Protein AF-A0A1Q3DVG3-F1 (afdb_monomer)

pLDDT: mean 71.45, std 22.82, range [20.72, 96.19]

Radius of gyration: 39.79 Å; Cα contacts (8 Å, |Δi|>4): 908; chains: 1; bounding box: 118×102×109 Å

Secondary structure (DSSP, 8-state):
--PPPPP--S--TT---PPP----------------------------------PPPPPHHHHHHHHHHHHHHHHHHHHIIIIIHHHHHHTT--HHHHHHHTTHHHHHHHHHHHHHHHHHHH--STTHHHHHHHHHHHHHHHHHHHHHTHHHHHHHHHHHTT-SSSTT-HHHHHHHHHHHHHHHHHHHHHHHHHHHHHHHHHHHHHHHHS-TTTHHHHHHHHHHHHHHHHHHHHHHHHS-GGGSTTTTTT-S-HHHHHHHHHHHHHHHHHHHHHHH-PPPPPP-----S-HHHHHHHHHHHHHHT--HHHHHHHHHHHHHHHHHHHHHHHHHHHHHHHHHHHHTSPPPHHHHHHHHHHHHHHHHHHHHHHHHHHHHHHTTTGGGSPPTT--SHHHHHHHHHHHHHHHHHHHHHTT---PPPP----HHHHHHHHHHHHHHHHHGGGT-S-HHHHHHHHHHHHHHHHHHHHHHHHHHHHHHHHHHHHHHHTTS--------------PPP-S-S------SS-TTS----S---------HHHHHHHHHHHHHHHHHHHHHHHHHHHHHHSTT---TT--TT-SSTT--HHHHHHHHHHHHHHHHHHHHHHSPPPHHHHHHHHHHHHHHHHHHHHHHHHHHHHHHHHHHHHT-S--------------------------------------------S--S-----TTGGGSPPHHHHHHHHHH-TT----HHHHHHHTB-TTSGGGGG--SHHHHHHHHHHHHHHHHHHHHT-TT--TT--HHHHHHHHT-HHHIIIIIITTTTHHHH-B---SS-GGGSTT--HHHHHHHTHHHHHHHHHHHHHHHHHHHHHHHHHHHHIIIIIHHHHHT--SSSSS-GGGHHHHHHHTT-

Mean predicted aligned error: 19.65 Å

Organism: Lentinula edodes (NCBI:txid5353)

Foldseek 3Di:
DDDDDDDDPDDDPLDDDDDDDPDDDDDDDDDDDDDDDDDDDDDDPDDPPPPPPDQDADDPVLLLLLQLLLLLLLLLVLLQLQVVQLLLLVLVHALLVSLVLLLLQLVLLLCLLLPLVVQLVQDQDQCSLVVLLVVLLVLLLVLLLCLLCLLVVLLVVLVVVVQDDDPPGPRSVVSSSVSSSVSNSVSSSSNSNSSSNNVSSSLVSLVQQHDPNCSSVSVVSNVVSSLNSLLVNLVLLLDPLCPDPVLVVVDDDSSSSSSVVSSVSSCVSSCSNSVPGGGDGDDDDDDDDDSPVCLVVLLVVCLVPPDPQLVLLLLLLLLLLLQVSLCSRCLLLLQQQLVCVVVVHRDDSSNSSSVSSLLSSLLSVLLVVLLVVLVCLQCVVVVLDDDPPCPDPVSVLVVLLVVLVVQCVVCVVVVHDRDDDDNCNALLNLLLVLLLQLLVLLVCLVPDSHSSVSSSSNSNSVSSSVPSSVVQLVLVLVVVVVVVVVVVCVVAPDDDPDDDDPDDPPDDDDDDDDDPDPDDDCVPPPPPPDDDDPDDSSPSVSSVVNSSVSNSVSSVVSSNVLSVLQCVQVVPDPDDPDDPSRSRYRGDSSSVSSNVSSVSSNVSSVSSVVNDRGPVRVSSVVSVVSSVVSSVVVVVCCVVCVVVVVVVVVPPPDDDDDDDDDDDDYDDDDDDDDDDDDDDDDDDDDDDDDDDDDDDDDPPDDPPDDCPVLLDQDVVQQVLLCVVPVVDRDDSLLSQQLQEDPQFPSCVNHHLQVLLVQLLVLLLVLQLVLQVPDPLDDPPDDSVVLSCLALPQLLQLVQQLVVSVSLVPGGHDWSDDPPAPPDDDPVRCVVRCRSNRSSSSSSSSLSSCCVPVHSVRSSLCCLARPQVRQLPDPDPRGRDPSSNVSSVVVNVD

InterPro domains:
  IPR000999 Ribonuclease III domain [PF14622] (733-869)
  IPR000999 Ribonuclease III domain [cd00593] (733-870)
  IPR036259 MFS transporter superfamily [G3DSA:1.20.1250.20] (59-487)
  IPR036259 MFS transporter superfamily [SSF103473] (45-166)
  IPR036259 MFS transporter superfamily [SSF103473] (180-615)
  IPR036389 Ribonuclease III, endonuclease domain superfamily [G3DSA:1.10.1520.10] (684-877)
  IPR036389 Ribonuclease III, endonuclease domain superfamily [SSF69065] (712-871)

Solvent-accessible surface area (backbone atoms only — not comparable to full-atom values): 51338 Å² total; per-residue (Å²): 144,79,84,85,85,77,81,92,83,67,88,68,92,81,78,78,83,82,77,89,76,86,80,75,88,77,81,92,79,85,87,84,88,88,84,90,83,93,81,88,88,77,95,71,88,72,78,80,75,70,78,81,76,75,73,74,83,78,52,73,67,54,40,48,43,64,21,38,30,43,18,22,57,28,22,49,48,31,49,45,41,40,46,39,50,58,49,46,42,73,68,70,46,51,74,40,56,51,31,56,58,59,46,32,50,44,54,18,52,68,45,25,39,59,48,51,50,56,55,42,68,69,51,67,53,59,52,35,54,58,48,50,34,51,52,19,48,53,43,31,46,52,20,46,49,45,50,52,39,21,60,62,52,18,43,52,53,39,58,73,69,63,53,58,93,47,96,87,31,67,72,21,55,54,49,24,46,54,42,17,49,51,51,32,52,53,21,50,40,46,28,33,32,17,49,36,30,27,55,44,33,51,54,50,44,50,63,71,72,41,46,84,91,46,39,66,60,46,52,50,40,34,53,52,23,35,55,50,12,37,38,54,27,20,46,58,54,35,46,69,55,70,78,38,80,80,49,49,76,72,52,85,55,71,68,34,50,49,46,54,51,40,44,55,48,27,53,53,26,40,46,48,26,64,73,74,55,86,60,77,68,60,83,88,74,94,76,90,73,60,64,68,61,50,51,52,50,53,46,54,50,47,64,74,66,46,56,71,62,60,48,40,52,31,51,22,37,24,28,36,29,36,21,47,51,52,45,54,49,39,47,20,51,43,32,26,24,44,50,7,63,75,68,74,41,73,62,60,65,70,60,28,40,22,53,15,16,45,19,52,23,45,12,41,52,37,16,50,54,36,50,56,49,50,62,52,54,51,53,64,63,57,88,61,52,85,61,97,78,60,88,45,73,67,58,46,53,51,49,51,52,51,50,53,52,52,49,42,54,53,21,56,76,67,77,42,79,78,73,78,88,81,78,75,50,40,69,65,47,48,45,29,48,30,28,45,49,43,19,52,57,32,53,42,61,82,73,61,77,61,53,48,63,57,46,20,59,45,11,44,31,50,25,42,66,75,40,43,60,57,53,52,48,54,47,49,49,47,53,52,51,51,52,51,49,48,59,59,50,60,76,38,87,70,78,84,79,83,78,89,69,83,84,74,74,92,68,84,89,69,101,80,77,84,90,78,83,90,78,88,84,70,92,86,67,85,78,84,84,74,80,99,64,90,78,69,82,76,54,68,67,59,56,53,50,50,44,51,47,27,48,37,57,30,39,62,57,37,30,54,50,44,23,52,43,31,50,65,56,44,64,76,64,82,45,95,91,58,61,97,79,55,86,33,39,88,51,52,24,63,59,53,43,36,30,53,11,16,53,34,14,40,54,15,27,59,45,43,69,71,36,70,76,45,68,67,56,48,50,40,52,49,53,52,47,56,52,48,53,53,49,51,52,52,51,50,52,48,68,66,44,50,62,56,50,53,54,54,66,70,62,76,80,82,81,85,91,82,83,89,83,83,88,80,88,87,84,87,88,79,91,84,89,85,89,85,87,87,84,87,86,88,81,88,83,91,83,85,84,87,85,82,88,87,81,95,83,81,91,79,91,73,86,83,76,72,68,74,70,60,69,59,70,56,64,67,43,18,51,54,50,24,68,75,36,76,94,46,86,55,52,44,68,57,26,45,20,30,39,18,35,73,70,21,86,54,24,85,81,46,36,16,63,68,30,16,59,48,9,46,53,54,55,50,51,53,51,49,52,54,52,72,71,38,92,71,65,52,98,86,60,58,63,67,61,52,50,54,49,36,64,26,44,50,51,38,5,57,48,44,15,52,74,70,46,40,79,82,71,43,43,64,58,69,84,59,75,74,91,63,64,87,82,56,53,76,68,51,39,60,71,46,41,50,27,44,56,24,13,44,32,49,22,4,48,44,16,46,35,32,74,74,63,31,63,69,54,30,52,53,44,38,50,72,70,46,47,68,46,42,64,71,44,96,49,104,63,30,57,60,74,78,56,47,68,64,52,59,69,61,58,78,110

Sequence (893 aa):
MLPPTADADQEDPTTQITWPNSRRRESDSSNVLHDEPQIPYEQDTTMTRKPKVLKKRLSTWDLITLSISMLGAQIVWTVELGYGTPFLLSLGISEQLTALVWLAGPISGLIAQPVIGAVSDSSTSKYRRRYWVILATVVLVVSTLVLAYCEALAAFFVDLFQVGAGDWDEKRTTRVANTAICLAIVAFYLLDFALNGLQASLRNLLLDVTPASQLNAGNAWHGRMTHAGNIIGFGFGFLPLAKLPFFRLLGGTQFRKFCILCIIILVITVWTTCALHEEQEREKKSSSQGKFREIWTNTKVAVLNLPKPIRRVCYVQFFAFMGWFPFLFYSTTYVGQVMALELGREPDPDLATRTGEFAMLLYSIVAVIAGTVLPHLANRDRRLMAHKDDVDEDAELTRIKNTVRQWKAEAARNGKPLRLPMMPFLLRNIWTGALLWFSVLTLSTFFVKTATVFIALVGVCWAVAMWAPFAIIMELLKELSENNQLSNDDRRPLHSRTHSTPGLRSVRSSERQPLLRRRSLEEFGNDANDESSPRTPVAGGTILGVHNLAIVMPQFVVAVVTSIIFRIADGNTVVEGGDESDAYFGKNGVAWVLRFGGVCTLVGAVIARMVPPTPTEKAMRRRLGDMRDLKEEMEYYVLQFLPALHQLQGSSRHLPAVYADAEEVDEDSGSRLGNRKPPLAFGRDRRKPDYKNFDEKHAQSQARVDYSTMRAPNPMFAEHLNHLFPELQFPLELARRILTHASHPAAIYGHNAGLSFMGRRVISAYLYLLLSSSPHLKPSDDLEAIVAQTLNTYVLGEHIGSKWGLGRVMRWTPTLKADKSKDASPTLLKGVGLYKVQGDAVAAVIGGIFEQFGASTAHRTFHTRVLPHILASKFHAGLPEAFHEDTIHHSLF

Nearest PDB structures (foldseek):
  4qiq-assembly1_A  TM=6.323E-01  e=1.169E-05  Escherichia coli K-12
  4ja3-assembly2_B  TM=6.276E-01  e=5.036E-04  Escherichia coli K-12
  4ja3-assembly1_A  TM=6.382E-01  e=7.557E-04  Escherichia coli K-12
  4ja4-assembly3_C  TM=6.212E-01  e=8.136E-04  Escherichia coli K-12
  7eeb-assembly1_L  TM=5.281E-01  e=5.260E-02  Mus musculus

Structure (mmCIF, N/CA/C/O backbone):
data_AF-A0A1Q3DVG3-F1
#
_entry.id   AF-A0A1Q3DVG3-F1
#
loop_
_atom_site.group_PDB
_atom_site.id
_atom_site.type_symbol
_atom_site.label_atom_id
_atom_site.label_alt_id
_atom_site.label_comp_id
_atom_site.label_asym_id
_atom_site.label_entity_id
_atom_site.label_seq_id
_atom_site.pdbx_PDB_ins_code
_atom_site.Cartn_x
_atom_site.Cartn_y
_atom_site.Cartn_z
_atom_site.occupancy
_atom_site.B_iso_or_equiv
_atom_site.auth_seq_id
_atom_site.auth_comp_id
_atom_site.auth_asym_id
_atom_site.auth_atom_id
_atom_site.pdbx_PDB_model_num
ATOM 1 N N . MET A 1 1 ? -9.844 44.751 0.514 1.00 28.48 1 MET A N 1
ATOM 2 C CA . MET A 1 1 ? -10.170 44.786 1.954 1.00 28.48 1 MET A CA 1
ATOM 3 C C . MET A 1 1 ? -10.980 43.540 2.260 1.00 28.48 1 MET A C 1
ATOM 5 O O . MET A 1 1 ? -12.125 43.458 1.843 1.00 28.48 1 MET A O 1
ATOM 9 N N . LEU A 1 2 ? -10.331 42.534 2.841 1.00 20.72 2 LEU A N 1
ATOM 10 C CA . LEU A 1 2 ? -10.900 41.224 3.171 1.00 20.72 2 LEU A CA 1
ATOM 11 C C . LEU A 1 2 ? -10.879 41.085 4.703 1.00 20.72 2 LEU A C 1
ATOM 13 O O . LEU A 1 2 ? -9.860 41.446 5.297 1.00 20.72 2 LEU A O 1
ATOM 17 N N . PRO A 1 3 ? -11.967 40.627 5.343 1.00 23.23 3 PRO A N 1
ATOM 18 C CA . PRO A 1 3 ? -12.016 40.446 6.789 1.00 23.23 3 PRO A CA 1
ATOM 19 C C . PRO A 1 3 ? -11.223 39.197 7.230 1.00 23.23 3 PRO A C 1
ATOM 21 O O . PRO A 1 3 ? -10.975 38.306 6.411 1.00 23.23 3 PRO A O 1
ATOM 24 N N . PRO A 1 4 ? -10.800 39.134 8.507 1.00 24.86 4 PRO A N 1
ATOM 25 C CA . PRO A 1 4 ? -9.908 38.101 9.023 1.00 24.86 4 PRO A CA 1
ATOM 26 C C . PRO A 1 4 ? -10.614 36.746 9.162 1.00 24.86 4 PRO A C 1
ATOM 28 O O . PRO A 1 4 ? -11.768 36.656 9.578 1.00 24.86 4 PRO A O 1
ATOM 31 N N . THR A 1 5 ? -9.891 35.690 8.799 1.00 24.34 5 THR A N 1
ATOM 32 C CA . THR A 1 5 ? -10.304 34.286 8.868 1.00 24.34 5 THR A CA 1
ATOM 33 C C . THR A 1 5 ? -10.421 33.811 10.312 1.00 24.34 5 THR A C 1
ATOM 35 O O . THR A 1 5 ? -9.452 33.891 11.066 1.00 24.34 5 THR A O 1
ATOM 38 N N . ALA A 1 6 ? -11.607 33.306 10.644 1.00 23.91 6 ALA A N 1
ATOM 39 C CA . ALA A 1 6 ? -11.957 32.682 11.908 1.00 23.91 6 ALA A CA 1
ATOM 40 C C . ALA A 1 6 ? -11.212 31.359 12.149 1.00 23.91 6 ALA A C 1
ATOM 42 O O . ALA A 1 6 ? -10.809 30.658 11.217 1.00 23.91 6 ALA A O 1
ATOM 43 N N . ASP A 1 7 ? -11.065 31.072 13.436 1.00 23.45 7 ASP A N 1
ATOM 44 C CA . ASP A 1 7 ? -10.372 29.958 14.061 1.00 23.45 7 ASP A CA 1
ATOM 45 C C . ASP A 1 7 ? -10.737 28.572 13.510 1.00 23.45 7 ASP A C 1
ATOM 47 O O . ASP A 1 7 ? -11.890 28.245 13.221 1.00 23.45 7 ASP A O 1
ATOM 51 N N . ALA A 1 8 ? -9.714 27.724 13.404 1.00 25.47 8 ALA A N 1
ATOM 52 C CA . ALA A 1 8 ? -9.814 26.328 13.006 1.00 25.47 8 ALA A CA 1
ATOM 53 C C . ALA A 1 8 ? -10.308 25.447 14.170 1.00 25.47 8 ALA A C 1
ATOM 55 O O . ALA A 1 8 ? -9.549 24.645 14.706 1.00 25.47 8 ALA A O 1
ATOM 56 N N . ASP A 1 9 ? -11.589 25.577 14.516 1.00 25.12 9 ASP A N 1
ATOM 57 C CA . ASP A 1 9 ? -12.333 24.653 15.387 1.00 25.12 9 ASP A CA 1
ATOM 58 C C . ASP A 1 9 ? -13.414 23.897 14.591 1.00 25.12 9 ASP A C 1
ATOM 60 O O . ASP A 1 9 ? -14.581 23.820 14.975 1.00 25.12 9 ASP A O 1
ATOM 64 N N . GLN A 1 10 ? -13.030 23.304 13.455 1.00 24.19 10 GLN A N 1
ATOM 65 C CA . GLN A 1 10 ? -13.915 22.414 12.702 1.00 24.19 10 GLN A CA 1
ATOM 66 C C . GLN A 1 10 ? -13.289 21.027 12.553 1.00 24.19 10 GLN A C 1
ATOM 68 O O . GLN A 1 10 ? -12.181 20.867 12.045 1.00 24.19 10 GLN A O 1
ATOM 73 N N . GLU A 1 11 ? -14.009 20.033 13.076 1.00 27.66 11 GLU A N 1
ATOM 74 C CA . GLU A 1 11 ? -13.646 18.619 13.130 1.00 27.66 11 GLU A CA 1
ATOM 75 C C . GLU A 1 11 ? -13.174 18.092 11.763 1.00 27.66 11 GLU A C 1
ATOM 77 O O . GLU A 1 11 ? -13.950 17.954 10.818 1.00 27.66 11 GLU A O 1
ATOM 82 N N . ASP A 1 12 ? -11.880 17.779 11.672 1.00 24.47 12 ASP A N 1
ATOM 83 C CA . ASP A 1 12 ? -11.228 17.219 10.487 1.00 24.47 12 ASP A CA 1
ATOM 84 C C . ASP A 1 12 ? -11.600 15.719 10.332 1.00 24.47 12 ASP A C 1
ATOM 86 O O . ASP A 1 12 ? -11.272 14.904 11.209 1.00 24.47 12 ASP A O 1
ATOM 90 N N . PRO A 1 13 ? -12.278 15.302 9.240 1.00 24.11 13 PRO A N 1
ATOM 91 C CA . PRO A 1 13 ? -12.842 13.956 9.079 1.00 24.11 13 PRO A CA 1
ATOM 92 C C . PRO A 1 13 ? -11.807 12.844 8.814 1.00 24.11 13 PRO A C 1
ATOM 94 O O . PRO A 1 13 ? -12.183 11.697 8.571 1.00 24.11 13 PRO A O 1
ATOM 97 N N . THR A 1 14 ? -10.505 13.133 8.880 1.00 27.03 14 THR A N 1
ATOM 98 C CA . THR A 1 14 ? -9.429 12.164 8.591 1.00 27.03 14 THR A CA 1
ATOM 99 C C . THR A 1 14 ? -8.838 11.469 9.827 1.00 27.03 14 THR A C 1
ATOM 101 O O . THR A 1 14 ? -7.933 10.640 9.712 1.00 27.03 14 THR A O 1
ATOM 104 N N . THR A 1 15 ? -9.372 11.728 11.023 1.00 30.41 15 THR A N 1
ATOM 105 C CA . THR A 1 15 ? -8.902 11.118 12.277 1.00 30.41 15 THR A CA 1
ATOM 106 C C . THR A 1 15 ? -9.643 9.820 12.618 1.00 30.41 15 THR A C 1
ATOM 108 O O . THR A 1 15 ? -10.460 9.758 13.533 1.00 30.41 15 THR A O 1
ATOM 111 N N . GLN A 1 16 ? -9.332 8.726 11.919 1.00 30.94 16 GLN A N 1
ATOM 112 C CA . GLN A 1 16 ? -9.677 7.386 12.405 1.00 30.94 16 GLN A CA 1
ATOM 113 C C . GLN A 1 16 ? -8.446 6.720 13.027 1.00 30.94 16 GLN A C 1
ATOM 115 O O . GLN A 1 16 ? -7.391 6.637 12.409 1.00 30.94 16 GLN A O 1
ATOM 120 N N . ILE A 1 17 ? -8.626 6.231 14.260 1.00 29.61 17 ILE A N 1
ATOM 121 C CA . ILE A 1 17 ? -7.642 5.676 15.210 1.00 29.61 17 ILE A CA 1
ATOM 122 C C . ILE A 1 17 ? -7.047 6.736 16.158 1.00 29.61 17 ILE A C 1
ATOM 124 O O . ILE A 1 17 ? -5.923 7.217 16.013 1.00 29.61 17 ILE A O 1
ATOM 128 N N . THR A 1 18 ? -7.816 7.056 17.200 1.00 25.17 18 THR A N 1
ATOM 129 C CA . THR A 1 18 ? -7.330 7.713 18.419 1.00 25.17 18 THR A CA 1
ATOM 130 C C . THR A 1 18 ? -6.625 6.692 19.318 1.00 25.17 18 THR A C 1
ATOM 132 O O . THR A 1 18 ? -7.252 5.720 19.741 1.00 25.17 18 THR A O 1
ATOM 135 N N . TRP A 1 19 ? -5.355 6.922 19.664 1.00 26.77 19 TRP A N 1
ATOM 136 C CA . TRP A 1 19 ? -4.755 6.332 20.870 1.00 26.77 19 TRP A CA 1
ATOM 137 C C . TRP A 1 19 ? -5.321 7.035 22.124 1.00 26.77 19 TRP A C 1
ATOM 139 O O . TRP A 1 19 ? -5.684 8.213 22.033 1.00 26.77 19 TRP A O 1
ATOM 149 N N . PRO A 1 20 ? -5.430 6.367 23.290 1.00 26.05 20 PRO A N 1
ATOM 150 C CA . PRO A 1 20 ? -6.057 6.961 24.463 1.00 26.05 20 PRO A CA 1
ATOM 151 C C . PRO A 1 20 ? -5.133 8.007 25.098 1.00 26.05 20 PRO A C 1
ATOM 153 O O . PRO A 1 20 ? -4.065 7.678 25.610 1.00 26.05 20 PRO A O 1
ATOM 156 N N . ASN A 1 21 ? -5.570 9.268 25.118 1.00 24.92 21 ASN A N 1
ATOM 157 C CA . ASN A 1 21 ? -5.055 10.264 26.053 1.00 24.92 21 ASN A CA 1
ATOM 158 C C . ASN A 1 21 ? -5.852 10.155 27.356 1.00 24.92 21 ASN A C 1
ATOM 160 O O . ASN A 1 21 ? -7.037 10.487 27.390 1.00 24.92 21 ASN A O 1
ATOM 164 N N . SER A 1 22 ? -5.190 9.749 28.439 1.00 26.92 22 SER A N 1
ATOM 165 C CA . SER A 1 22 ? -5.664 9.996 29.801 1.00 26.92 22 SER A CA 1
ATOM 166 C C . SER A 1 22 ? -5.652 11.508 30.051 1.00 26.92 22 SER A C 1
ATOM 168 O O . SER A 1 22 ? -4.643 12.066 30.480 1.00 26.92 22 SER A O 1
ATOM 170 N N . ARG A 1 23 ? -6.760 12.196 29.758 1.00 24.58 23 ARG A N 1
ATOM 171 C CA . ARG A 1 23 ? -6.996 13.565 30.232 1.00 24.58 23 ARG A CA 1
ATOM 172 C C . ARG A 1 23 ? -7.298 13.504 31.729 1.00 24.58 23 ARG A C 1
ATOM 174 O O . ARG A 1 23 ? -8.433 13.267 32.127 1.00 24.58 23 ARG A O 1
ATOM 181 N N . ARG A 1 24 ? -6.280 13.737 32.556 1.00 24.59 24 ARG A N 1
ATOM 182 C CA . ARG A 1 24 ? -6.482 14.217 33.925 1.00 24.59 24 ARG A CA 1
ATOM 183 C C . ARG A 1 24 ? -6.808 15.709 33.803 1.00 24.59 24 ARG A C 1
ATOM 185 O O . ARG A 1 24 ? -5.999 16.461 33.269 1.00 24.59 24 ARG A O 1
ATOM 192 N N . ARG A 1 25 ? -8.020 16.112 34.188 1.00 23.80 25 ARG A N 1
ATOM 193 C CA . ARG A 1 25 ? -8.370 17.523 34.404 1.00 23.80 25 ARG A CA 1
ATOM 194 C C . ARG A 1 25 ? -7.591 17.979 35.639 1.00 23.80 25 ARG A C 1
ATOM 196 O O . ARG A 1 25 ? -7.906 17.520 36.730 1.00 23.80 25 ARG A O 1
ATOM 203 N N . GLU A 1 26 ? -6.596 18.835 35.466 1.00 25.23 26 GLU A N 1
ATOM 204 C CA . GLU A 1 26 ? -6.088 19.685 36.544 1.00 25.23 26 GLU A CA 1
ATOM 205 C C . GLU A 1 26 ? -6.497 21.114 36.188 1.00 25.23 26 GLU A C 1
ATOM 207 O O . GLU A 1 26 ? -6.203 21.616 35.106 1.00 25.23 26 GLU A O 1
ATOM 212 N N . SER A 1 27 ? -7.329 21.680 37.057 1.00 26.17 27 SER A N 1
ATOM 213 C CA . SER A 1 27 ? -7.792 23.059 37.038 1.00 26.17 27 SER A CA 1
ATOM 214 C C . SER A 1 27 ? -6.667 23.970 37.519 1.00 26.17 27 SER A C 1
ATOM 216 O O . SER A 1 27 ? -6.153 23.766 38.617 1.00 26.17 27 SER A O 1
ATOM 218 N N . ASP A 1 28 ? -6.328 24.973 36.714 1.00 24.02 28 ASP A N 1
ATOM 219 C CA . ASP A 1 28 ? -5.486 26.095 37.118 1.00 24.02 28 ASP A CA 1
ATOM 220 C C . ASP A 1 28 ? -6.132 26.856 38.284 1.00 24.02 28 ASP A C 1
ATOM 222 O O . ASP A 1 28 ? -7.240 27.382 38.163 1.00 24.02 28 ASP A O 1
ATOM 226 N N . SER A 1 29 ? -5.410 26.963 39.397 1.00 26.78 29 SER A N 1
ATOM 227 C CA . SER A 1 29 ? -5.613 28.016 40.390 1.00 26.78 29 SER A CA 1
ATOM 228 C C . SER A 1 29 ? -4.250 28.551 40.819 1.00 26.78 29 SER A C 1
ATOM 230 O O . SER A 1 29 ? -3.443 27.847 41.425 1.00 26.78 29 SER A O 1
ATOM 232 N N . SER A 1 30 ? -4.006 29.797 40.439 1.00 25.34 30 SER A N 1
ATOM 233 C CA . SER A 1 30 ? -2.803 30.596 40.641 1.00 25.34 30 SER A CA 1
ATOM 234 C C . SER A 1 30 ? -2.585 31.061 42.090 1.00 25.34 30 SER A C 1
ATOM 236 O O . SER A 1 30 ? -3.537 31.477 42.740 1.00 25.34 30 SER A O 1
ATOM 238 N N . ASN A 1 31 ? -1.303 31.095 42.486 1.00 25.80 31 ASN A N 1
ATOM 239 C CA . ASN A 1 31 ? -0.607 32.022 43.401 1.00 25.80 31 ASN A CA 1
ATOM 240 C C . ASN A 1 31 ? -1.223 32.395 44.763 1.00 25.80 31 ASN A C 1
ATOM 242 O O . ASN A 1 31 ? -2.126 33.218 44.783 1.00 25.80 31 ASN A O 1
ATOM 246 N N . VAL A 1 32 ? -0.553 32.011 45.868 1.00 28.45 32 VAL A N 1
ATOM 247 C CA . VAL A 1 32 ? -0.270 32.882 47.040 1.00 28.45 32 VAL A CA 1
ATOM 248 C C . VAL A 1 32 ? 1.040 32.420 47.728 1.00 28.45 32 VAL A C 1
ATOM 250 O O . VAL A 1 32 ? 1.229 31.227 47.949 1.00 28.45 32 VAL A O 1
ATOM 253 N N . LEU A 1 33 ? 1.943 33.369 48.021 1.00 27.34 33 LEU A N 1
ATOM 254 C CA . LEU A 1 33 ? 3.190 33.229 48.801 1.00 27.34 33 LEU A CA 1
ATOM 255 C C . LEU A 1 33 ? 2.921 33.053 50.309 1.00 27.34 33 LEU A C 1
ATOM 257 O O . LEU A 1 33 ? 1.963 33.642 50.785 1.00 27.34 33 LEU A O 1
ATOM 261 N N . HIS A 1 34 ? 3.815 32.386 51.057 1.00 29.19 34 HIS A N 1
ATOM 262 C CA . HIS A 1 34 ? 4.310 32.846 52.373 1.00 29.19 34 HIS A CA 1
ATOM 263 C C . HIS A 1 34 ? 5.552 32.054 52.848 1.00 29.19 34 HIS A C 1
ATOM 265 O O . HIS A 1 34 ? 5.747 30.898 52.476 1.00 29.19 34 HIS A O 1
ATOM 271 N N . ASP A 1 35 ? 6.377 32.759 53.626 1.00 25.70 35 ASP A N 1
ATOM 272 C CA . ASP A 1 35 ? 7.745 32.499 54.100 1.00 25.70 35 ASP A CA 1
ATOM 273 C C . ASP A 1 35 ? 7.890 31.561 55.328 1.00 25.70 35 ASP A C 1
ATOM 275 O O . ASP A 1 35 ? 6.958 31.409 56.114 1.00 25.70 35 ASP A O 1
ATOM 279 N N . GLU A 1 36 ? 9.145 31.094 55.507 1.00 23.42 36 GLU A N 1
ATOM 280 C CA . GLU A 1 36 ? 9.853 30.557 56.706 1.00 23.42 36 GLU A CA 1
ATOM 281 C C . GLU A 1 36 ? 9.638 29.096 57.193 1.00 23.42 36 GLU A C 1
ATOM 283 O O . GLU A 1 36 ? 8.568 28.521 57.011 1.00 23.42 36 GLU A O 1
ATOM 288 N N . PRO A 1 37 ? 10.596 28.492 57.951 1.00 29.19 37 PRO A N 1
ATOM 289 C CA . PRO A 1 37 ? 12.062 28.512 57.838 1.00 29.19 37 PRO A CA 1
ATOM 290 C C . PRO A 1 37 ? 12.681 27.088 57.755 1.00 29.19 37 PRO A C 1
ATOM 292 O O . PRO A 1 37 ? 12.048 26.067 58.019 1.00 29.19 37 PRO A O 1
ATOM 295 N N . GLN A 1 38 ? 13.960 27.028 57.371 1.00 23.88 38 GLN A N 1
ATOM 296 C CA . GLN A 1 38 ? 14.733 25.808 57.102 1.00 23.88 38 GLN A CA 1
ATOM 297 C C . GLN A 1 38 ? 15.041 24.961 58.352 1.00 23.88 38 GLN A C 1
ATOM 299 O O . GLN A 1 38 ? 15.548 25.472 59.348 1.00 23.88 38 GLN A O 1
ATOM 304 N N . ILE A 1 39 ? 14.873 23.638 58.231 1.00 28.44 39 ILE A N 1
ATOM 305 C CA . ILE A 1 39 ? 15.507 22.617 59.083 1.00 28.44 39 ILE A CA 1
ATOM 306 C C . ILE A 1 39 ? 16.363 21.729 58.158 1.00 28.44 39 ILE A C 1
ATOM 308 O O . ILE A 1 39 ? 15.849 21.281 57.129 1.00 28.44 39 ILE A O 1
ATOM 312 N N . PRO A 1 40 ? 17.660 21.504 58.444 1.00 28.03 40 PRO A N 1
ATOM 313 C CA . PRO A 1 40 ? 18.550 20.778 57.546 1.00 28.03 40 PRO A CA 1
ATOM 314 C C . PRO A 1 40 ? 18.507 19.260 57.778 1.00 28.03 40 PRO A C 1
ATOM 316 O O . PRO A 1 40 ? 18.148 18.803 58.860 1.00 28.03 40 PRO A O 1
ATOM 319 N N . TYR A 1 41 ? 19.027 18.541 56.773 1.00 24.78 41 TYR A N 1
ATOM 320 C CA . TYR A 1 41 ? 19.401 17.117 56.724 1.00 24.78 41 TYR A CA 1
ATOM 321 C C . TYR A 1 41 ? 18.340 16.164 56.144 1.00 24.78 41 TYR A C 1
ATOM 323 O O . TYR A 1 41 ? 17.343 15.862 56.781 1.00 24.78 41 TYR A O 1
ATOM 331 N N . GLU A 1 42 ? 18.537 15.680 54.911 1.00 27.12 42 GLU A N 1
ATOM 332 C CA . GLU A 1 42 ? 19.340 14.484 54.600 1.00 27.12 42 GLU A CA 1
ATOM 333 C C . GLU A 1 42 ? 19.487 14.349 53.066 1.00 27.12 42 GLU A C 1
ATOM 335 O O . GLU A 1 42 ? 18.531 14.534 52.309 1.00 27.12 42 GLU A O 1
ATOM 340 N N . GLN A 1 43 ? 20.712 14.124 52.581 1.00 29.75 43 GLN A N 1
ATOM 341 C CA . GLN A 1 43 ? 21.029 14.004 51.154 1.00 29.75 43 GLN A CA 1
ATOM 342 C C . GLN A 1 43 ? 20.570 12.648 50.611 1.00 29.75 43 GLN A C 1
ATOM 344 O O . GLN A 1 43 ? 21.356 11.706 50.550 1.00 29.75 43 GLN A O 1
ATOM 349 N N . ASP A 1 44 ? 19.328 12.578 50.140 1.00 28.06 44 ASP A N 1
ATOM 350 C CA . ASP A 1 44 ? 18.910 11.520 49.225 1.00 28.06 44 ASP A CA 1
ATOM 351 C C . ASP A 1 44 ? 19.092 11.993 47.780 1.00 28.06 44 ASP A C 1
ATOM 353 O O . ASP A 1 44 ? 18.608 13.045 47.353 1.00 28.06 44 ASP A O 1
ATOM 357 N N . THR A 1 45 ? 19.863 11.222 47.019 1.00 29.20 45 THR A N 1
ATOM 358 C CA . THR A 1 45 ? 20.270 11.509 45.642 1.00 29.20 45 THR A CA 1
ATOM 359 C C . THR A 1 45 ? 19.057 11.427 44.714 1.00 29.20 45 THR A C 1
ATOM 361 O O . THR A 1 45 ? 18.788 10.417 44.066 1.00 29.20 45 THR A O 1
ATOM 364 N N . THR A 1 46 ? 18.292 12.514 44.617 1.00 30.08 46 THR A N 1
ATOM 365 C CA . THR A 1 46 ? 17.214 12.621 43.637 1.00 30.08 46 THR A CA 1
ATOM 366 C C . THR A 1 46 ? 17.814 12.705 42.239 1.00 30.08 46 THR A C 1
ATOM 368 O O . THR A 1 46 ? 18.381 13.729 41.852 1.00 30.08 46 THR A O 1
ATOM 371 N N . MET A 1 47 ? 17.659 11.627 41.462 1.00 30.75 47 MET A N 1
ATOM 372 C CA . MET A 1 47 ? 17.736 11.663 40.003 1.00 30.75 47 MET A CA 1
ATOM 373 C C . MET A 1 47 ? 16.946 12.878 39.509 1.00 30.75 47 MET A C 1
ATOM 375 O O . MET A 1 47 ? 15.715 12.904 39.586 1.00 30.75 47 MET A O 1
ATOM 379 N N . THR A 1 48 ? 17.647 13.884 38.991 1.00 29.56 48 THR A N 1
ATOM 380 C CA . THR A 1 48 ? 17.055 15.037 38.319 1.00 29.56 48 THR A CA 1
ATOM 381 C C . THR A 1 48 ? 16.346 14.546 37.063 1.00 29.56 48 THR A C 1
ATOM 383 O O . THR A 1 48 ? 16.906 14.445 35.971 1.00 29.56 48 THR A O 1
ATOM 386 N N . ARG A 1 49 ? 15.069 14.188 37.209 1.00 32.75 49 ARG A N 1
ATOM 387 C CA . ARG A 1 49 ? 14.190 13.899 36.083 1.00 32.75 49 ARG A CA 1
ATOM 388 C C . ARG A 1 49 ? 13.953 15.226 35.368 1.00 32.75 49 ARG A C 1
ATOM 390 O O . ARG A 1 49 ? 13.044 15.966 35.729 1.00 32.75 49 ARG A O 1
ATOM 397 N N . LYS A 1 50 ? 14.804 15.535 34.380 1.00 29.56 50 LYS A N 1
ATOM 398 C CA . LYS A 1 50 ? 14.621 16.685 33.485 1.00 29.56 50 LYS A CA 1
ATOM 399 C C . LYS A 1 50 ? 13.150 16.723 33.040 1.00 29.56 50 LYS A C 1
ATOM 401 O O . LYS A 1 50 ? 12.627 15.673 32.639 1.00 29.56 50 LYS A O 1
ATOM 406 N N . PRO A 1 51 ? 12.468 17.877 33.112 1.00 29.92 51 PRO A N 1
ATOM 407 C CA . PRO A 1 51 ? 11.101 17.982 32.629 1.00 29.92 51 PRO A CA 1
ATOM 408 C C . PRO A 1 51 ? 11.077 17.556 31.156 1.00 29.92 51 PRO A C 1
ATOM 410 O O . PRO A 1 51 ? 11.874 18.031 30.346 1.00 29.92 51 PRO A O 1
ATOM 413 N N . LYS A 1 52 ? 10.197 16.609 30.803 1.00 34.59 52 LYS A N 1
ATOM 414 C CA . LYS A 1 52 ? 9.958 16.251 29.400 1.00 34.59 52 LYS A CA 1
ATOM 415 C C . LYS A 1 52 ? 9.393 17.490 28.711 1.00 34.59 52 LYS A C 1
ATOM 417 O O . LYS A 1 52 ? 8.213 17.783 28.870 1.00 34.59 52 LYS A O 1
ATOM 422 N N . VAL A 1 53 ? 10.229 18.201 27.960 1.00 42.69 53 VAL A N 1
ATOM 423 C CA . VAL A 1 53 ? 9.801 19.286 27.074 1.00 42.69 53 VAL A CA 1
ATOM 424 C C . VAL A 1 53 ? 8.707 18.725 26.161 1.00 42.69 53 VAL A C 1
ATOM 426 O O . VAL A 1 53 ? 8.960 17.795 25.389 1.00 42.69 53 VAL A O 1
ATOM 429 N N . LEU A 1 54 ? 7.471 19.225 26.275 1.00 46.91 54 LEU A N 1
ATOM 430 C CA . LEU A 1 54 ? 6.426 18.903 25.306 1.00 46.91 54 LEU A CA 1
ATOM 431 C C . LEU A 1 54 ? 6.904 19.415 23.942 1.00 46.91 54 LEU A C 1
ATOM 433 O O . LEU A 1 54 ? 7.067 20.619 23.756 1.00 46.91 54 LEU A O 1
ATOM 437 N N . LYS A 1 55 ? 7.149 18.507 22.987 1.00 58.28 55 LYS A N 1
ATOM 438 C CA . LYS A 1 55 ? 7.460 18.892 21.604 1.00 58.28 55 LYS A CA 1
ATOM 439 C C . LYS A 1 55 ? 6.331 19.791 21.081 1.00 58.28 55 LYS A C 1
ATOM 441 O O . LYS A 1 55 ? 5.162 19.402 21.139 1.00 58.28 55 LYS A O 1
ATOM 446 N N . LYS A 1 56 ? 6.690 20.983 20.590 1.00 69.06 56 LYS A N 1
ATOM 447 C CA . LYS A 1 56 ? 5.768 21.946 19.970 1.00 69.06 56 LYS A CA 1
ATOM 448 C C . LYS A 1 56 ? 4.979 21.248 18.854 1.00 69.06 56 LYS A C 1
ATOM 450 O O . LYS A 1 56 ? 5.548 20.462 18.098 1.00 69.06 56 LYS A O 1
ATOM 455 N N . ARG A 1 57 ? 3.670 21.506 18.768 1.00 78.19 57 ARG A N 1
ATOM 456 C CA . ARG A 1 57 ? 2.844 21.029 17.647 1.00 78.19 57 ARG A CA 1
ATOM 457 C C . ARG A 1 57 ? 3.363 21.634 16.343 1.00 78.19 57 ARG A C 1
ATOM 459 O O . ARG A 1 57 ? 3.626 22.833 16.294 1.00 78.19 57 ARG A O 1
ATOM 466 N N . LEU A 1 58 ? 3.491 20.800 15.318 1.00 80.31 58 LEU A N 1
ATOM 467 C CA . LEU A 1 58 ? 3.894 21.209 13.978 1.00 80.31 58 LEU A CA 1
ATOM 468 C C . LEU A 1 58 ? 2.705 21.837 13.246 1.00 80.31 58 LEU A C 1
ATOM 470 O O . LEU A 1 58 ? 1.567 21.374 13.398 1.00 80.31 58 LEU A O 1
ATOM 474 N N . SER A 1 59 ? 2.980 22.882 12.466 1.00 87.06 59 SER A N 1
ATOM 475 C CA . SER A 1 59 ? 2.022 23.490 11.541 1.00 87.06 59 SER A CA 1
ATOM 476 C C . SER A 1 59 ? 1.785 22.583 10.329 1.00 87.06 59 SER A C 1
ATOM 478 O O . SER A 1 59 ? 2.616 21.742 9.987 1.00 87.06 59 SER A O 1
ATOM 480 N N . THR A 1 60 ? 0.671 22.772 9.622 1.00 86.25 60 THR A N 1
ATOM 481 C CA . THR A 1 60 ? 0.407 22.088 8.346 1.00 86.25 60 THR A CA 1
ATOM 482 C C . THR A 1 60 ? 1.517 22.355 7.327 1.00 86.25 60 THR A C 1
ATOM 484 O O . THR A 1 60 ? 1.931 21.438 6.623 1.00 86.25 60 THR A O 1
ATOM 487 N N . TRP A 1 61 ? 2.056 23.578 7.298 1.00 86.94 61 TRP A N 1
ATOM 488 C CA . TRP A 1 61 ? 3.209 23.923 6.461 1.00 86.94 61 TRP A CA 1
ATOM 489 C C . TRP A 1 61 ? 4.462 23.128 6.831 1.00 86.94 61 TRP A C 1
ATOM 491 O O . TRP A 1 61 ? 5.163 22.655 5.936 1.00 86.94 61 TRP A O 1
ATOM 501 N N . ASP A 1 62 ? 4.702 22.903 8.125 1.00 85.62 62 ASP A N 1
ATOM 502 C CA . ASP A 1 62 ? 5.825 22.090 8.600 1.00 85.62 62 ASP A CA 1
ATOM 503 C C . ASP A 1 62 ? 5.650 20.623 8.189 1.00 85.62 62 ASP A C 1
ATOM 505 O O . ASP A 1 62 ? 6.618 19.972 7.811 1.00 85.62 62 ASP A O 1
ATOM 509 N N . LEU A 1 63 ? 4.420 20.095 8.220 1.00 86.31 63 LEU A N 1
ATOM 510 C CA . LEU A 1 63 ? 4.124 18.725 7.784 1.00 86.31 63 LEU A CA 1
ATOM 511 C C . LEU A 1 63 ? 4.272 18.551 6.266 1.00 86.31 63 LEU A C 1
ATOM 513 O O . LEU A 1 63 ? 4.774 17.519 5.817 1.00 86.31 63 LEU A O 1
ATOM 517 N N . ILE A 1 64 ? 3.870 19.554 5.479 1.00 89.38 64 ILE A N 1
ATOM 518 C CA . ILE A 1 64 ? 4.040 19.562 4.019 1.00 89.38 64 ILE A CA 1
ATOM 519 C C . ILE A 1 64 ? 5.527 19.578 3.666 1.00 89.38 64 ILE A C 1
ATOM 521 O O . ILE A 1 64 ? 5.989 18.720 2.919 1.00 89.38 64 ILE A O 1
ATOM 525 N N . THR A 1 65 ? 6.286 20.514 4.233 1.00 89.75 65 THR A N 1
ATOM 526 C CA . THR A 1 65 ? 7.726 20.667 3.964 1.00 89.75 65 THR A CA 1
ATOM 527 C C . THR A 1 65 ? 8.549 19.481 4.479 1.00 89.75 65 THR A C 1
ATOM 529 O O . THR A 1 65 ? 9.550 19.117 3.862 1.00 89.75 65 THR A O 1
ATOM 532 N N . LEU A 1 66 ? 8.093 18.802 5.537 1.00 87.62 66 LEU A N 1
ATOM 533 C CA . LEU A 1 66 ? 8.685 17.549 6.019 1.00 87.62 66 LEU A CA 1
ATOM 534 C C . LEU A 1 66 ? 8.406 16.369 5.075 1.00 87.62 66 LEU A C 1
ATOM 536 O O . LEU A 1 66 ? 9.229 15.468 4.948 1.00 87.62 66 LEU A O 1
ATOM 540 N N . SER A 1 67 ? 7.252 16.381 4.402 1.00 90.69 67 SER A N 1
ATOM 541 C CA . SER A 1 67 ? 6.792 15.280 3.547 1.00 90.69 67 SER A CA 1
ATOM 542 C C . SER A 1 67 ? 7.157 15.451 2.068 1.00 90.69 67 SER A C 1
ATOM 544 O O . SER A 1 67 ? 7.075 14.484 1.312 1.00 90.69 67 SER A O 1
ATOM 546 N N . ILE A 1 68 ? 7.550 16.653 1.631 1.00 94.19 68 ILE A N 1
ATOM 547 C CA . ILE A 1 68 ? 7.760 16.982 0.211 1.00 94.19 68 ILE A CA 1
ATOM 548 C C . ILE A 1 68 ? 8.879 16.155 -0.441 1.00 94.19 68 ILE A C 1
ATOM 550 O O . ILE A 1 68 ? 8.793 15.826 -1.618 1.00 94.19 68 ILE A O 1
ATOM 554 N N . SER A 1 69 ? 9.885 15.721 0.322 1.00 93.25 69 SER A N 1
ATOM 555 C CA . SER A 1 69 ? 10.919 14.796 -0.172 1.00 93.25 69 SER A CA 1
ATOM 556 C C . SER A 1 69 ? 10.359 13.453 -0.650 1.00 93.25 69 SER A C 1
ATOM 558 O O . SER A 1 69 ? 10.919 12.835 -1.553 1.00 93.25 69 SER A O 1
ATOM 560 N N . MET A 1 70 ? 9.238 12.995 -0.077 1.00 93.75 70 MET A N 1
ATOM 561 C CA . MET A 1 70 ? 8.577 11.760 -0.510 1.00 93.75 70 MET A CA 1
ATOM 562 C C . MET A 1 70 ? 8.000 11.897 -1.925 1.00 93.75 70 MET A C 1
ATOM 564 O O . MET A 1 70 ? 7.996 10.928 -2.679 1.00 93.75 70 MET A O 1
ATOM 568 N N . LEU A 1 71 ? 7.562 13.104 -2.306 1.00 94.94 71 LEU A N 1
ATOM 569 C CA . LEU A 1 71 ? 7.121 13.408 -3.668 1.00 94.94 71 LEU A CA 1
ATOM 570 C C . LEU A 1 71 ? 8.290 13.275 -4.651 1.00 94.94 71 LEU A C 1
ATOM 572 O O . LEU A 1 71 ? 8.139 12.615 -5.676 1.00 94.94 71 LEU A O 1
ATOM 576 N N . GLY A 1 72 ? 9.461 13.832 -4.320 1.00 94.50 72 GLY A N 1
ATOM 577 C CA . GLY A 1 72 ? 10.669 13.706 -5.143 1.00 94.50 72 GLY A CA 1
ATOM 578 C C . GLY A 1 72 ? 11.116 12.254 -5.318 1.00 94.50 72 GLY A C 1
ATOM 579 O O . GLY A 1 72 ? 11.349 11.812 -6.441 1.00 94.50 72 GLY A O 1
ATOM 580 N N . ALA A 1 73 ? 11.154 11.483 -4.225 1.00 94.50 73 ALA A N 1
ATOM 581 C CA . ALA A 1 73 ? 11.473 10.056 -4.272 1.00 94.50 73 ALA A CA 1
ATOM 582 C C . ALA A 1 73 ? 10.485 9.269 -5.151 1.00 94.50 73 ALA A C 1
ATOM 584 O O . ALA A 1 73 ? 10.888 8.372 -5.888 1.00 94.50 73 ALA A O 1
ATOM 585 N N . GLN A 1 74 ? 9.195 9.616 -5.101 1.00 94.44 74 GLN A N 1
ATOM 586 C CA . GLN A 1 74 ? 8.189 8.937 -5.907 1.00 94.44 74 GLN A CA 1
ATOM 587 C C . GLN A 1 74 ? 8.284 9.286 -7.398 1.00 94.44 74 GLN A C 1
ATOM 589 O O . GLN A 1 74 ? 8.060 8.418 -8.233 1.00 94.44 74 GLN A O 1
ATOM 594 N N . ILE A 1 75 ? 8.660 10.518 -7.748 1.00 94.19 75 ILE A N 1
ATOM 595 C CA . ILE A 1 75 ? 8.903 10.900 -9.147 1.00 94.19 75 ILE A CA 1
ATOM 596 C C . ILE A 1 75 ? 10.031 10.056 -9.749 1.00 94.19 75 ILE A C 1
ATOM 598 O O . ILE A 1 75 ? 9.901 9.586 -10.874 1.00 94.19 75 ILE A O 1
ATOM 602 N N . VAL A 1 76 ? 11.111 9.802 -9.009 1.00 94.44 76 VAL A N 1
ATOM 603 C CA . VAL A 1 76 ? 12.180 8.914 -9.496 1.00 94.44 76 VAL A CA 1
ATOM 604 C C . VAL A 1 76 ? 11.669 7.478 -9.667 1.00 94.44 76 VAL A C 1
ATOM 606 O O . VAL A 1 76 ? 11.929 6.870 -10.698 1.00 94.44 76 VAL A O 1
ATOM 609 N N . TRP A 1 77 ? 10.837 6.978 -8.747 1.00 92.69 77 TRP A N 1
ATOM 610 C CA . TRP A 1 77 ? 10.137 5.696 -8.922 1.00 92.69 77 TRP A CA 1
ATOM 611 C C . TRP A 1 77 ? 9.289 5.638 -10.204 1.00 92.69 77 TRP A C 1
ATOM 613 O O . TRP A 1 77 ? 9.196 4.581 -10.818 1.00 92.69 77 TRP A O 1
ATOM 623 N N . THR A 1 78 ? 8.671 6.742 -10.642 1.00 92.88 78 THR A N 1
ATOM 624 C CA . THR A 1 78 ? 7.914 6.740 -11.911 1.00 92.88 78 THR A CA 1
ATOM 625 C C . THR A 1 78 ? 8.804 6.587 -13.140 1.00 92.88 78 THR A C 1
ATOM 627 O O . THR A 1 78 ? 8.383 5.939 -14.091 1.00 92.88 78 THR A O 1
ATOM 630 N N . VAL A 1 79 ? 10.040 7.109 -13.110 1.00 91.62 79 VAL A N 1
ATOM 631 C CA . VAL A 1 79 ? 11.033 6.862 -14.173 1.00 91.62 79 VAL A CA 1
ATOM 632 C C . VAL A 1 79 ? 11.279 5.367 -14.301 1.00 91.62 79 VAL A C 1
ATOM 634 O O . VAL A 1 79 ? 11.329 4.829 -15.401 1.00 91.62 79 VAL A O 1
ATOM 637 N N . GLU A 1 80 ? 11.381 4.689 -13.168 1.00 91.06 80 GLU A N 1
ATOM 638 C CA . GLU A 1 80 ? 11.659 3.268 -13.106 1.00 91.06 80 GLU A CA 1
ATOM 639 C C . GLU A 1 80 ? 10.463 2.422 -13.572 1.00 91.06 80 GLU A C 1
ATOM 641 O O . GLU A 1 80 ? 10.579 1.658 -14.526 1.00 91.06 80 GLU A O 1
ATOM 646 N N . LEU A 1 81 ? 9.282 2.623 -12.978 1.00 90.56 81 LEU A N 1
ATOM 647 C CA . LEU A 1 81 ? 8.052 1.894 -13.333 1.00 90.56 81 LEU A CA 1
ATOM 648 C C . LEU A 1 81 ? 7.597 2.142 -14.775 1.00 90.56 81 LEU A C 1
ATOM 650 O O . LEU A 1 81 ? 6.890 1.330 -15.366 1.00 90.56 81 LEU A O 1
ATOM 654 N N . GLY A 1 82 ? 7.948 3.306 -15.304 1.00 89.25 82 GLY A N 1
ATOM 655 C CA . GLY A 1 82 ? 7.470 3.800 -16.573 1.00 89.25 82 GLY A CA 1
ATOM 656 C C . GLY A 1 82 ? 8.430 3.554 -17.737 1.00 89.25 82 GLY A C 1
ATOM 657 O O . GLY A 1 82 ? 8.094 2.847 -18.693 1.00 89.25 82 GLY A O 1
ATOM 658 N N . TYR A 1 83 ? 9.656 4.070 -17.609 1.00 89.56 83 TYR A N 1
ATOM 659 C CA . TYR A 1 83 ? 10.719 3.978 -18.615 1.00 89.56 83 TYR A CA 1
ATOM 660 C C . TYR A 1 83 ? 11.709 2.841 -18.373 1.00 89.56 83 TYR A C 1
ATOM 662 O O . TYR A 1 83 ? 12.438 2.505 -19.300 1.00 89.56 83 TYR A O 1
ATOM 670 N N . GLY A 1 84 ? 11.761 2.237 -17.182 1.00 89.94 84 GLY A N 1
ATOM 671 C CA . GLY A 1 84 ? 12.790 1.252 -16.835 1.00 89.94 84 GLY A CA 1
ATOM 672 C C . GLY A 1 84 ? 12.844 0.071 -17.805 1.00 89.94 84 GLY A C 1
ATOM 673 O O . GLY A 1 84 ? 13.878 -0.170 -18.426 1.00 89.94 84 GLY A O 1
ATOM 674 N N . THR A 1 85 ? 11.723 -0.630 -17.999 1.00 89.88 85 THR A N 1
ATOM 675 C CA . THR A 1 85 ? 11.681 -1.787 -18.909 1.00 89.88 85 THR A CA 1
ATOM 676 C C . THR A 1 85 ? 11.882 -1.369 -20.371 1.00 89.88 85 THR A C 1
ATOM 678 O O . THR A 1 85 ? 12.776 -1.933 -21.001 1.00 89.88 85 THR A O 1
ATOM 681 N N . PRO A 1 86 ? 11.147 -0.378 -20.925 1.00 88.38 86 PRO A N 1
ATOM 682 C CA . PRO A 1 86 ? 11.379 0.093 -22.294 1.00 88.38 86 PRO A CA 1
ATOM 683 C C . PRO A 1 86 ? 12.829 0.504 -22.573 1.00 88.38 86 PRO A C 1
ATOM 685 O O . PRO A 1 86 ? 13.365 0.195 -23.635 1.00 88.38 86 PRO A O 1
ATOM 688 N N . PHE A 1 87 ? 13.490 1.145 -21.608 1.00 88.44 87 PHE A N 1
ATOM 689 C CA . PHE A 1 87 ? 14.886 1.552 -21.722 1.00 88.44 87 PHE A CA 1
ATOM 690 C C . PHE A 1 87 ? 15.841 0.353 -21.767 1.00 88.44 87 PHE A C 1
ATOM 692 O O . PHE A 1 87 ? 16.695 0.288 -22.649 1.00 88.44 87 PHE A O 1
ATOM 699 N N . LEU A 1 88 ? 15.681 -0.626 -20.869 1.00 88.19 88 LEU A N 1
ATOM 700 C CA . LEU A 1 88 ? 16.511 -1.836 -20.872 1.00 88.19 88 LEU A CA 1
ATOM 701 C C . LEU A 1 88 ? 16.347 -2.630 -22.179 1.00 88.19 88 LEU A C 1
ATOM 703 O O . LEU A 1 88 ? 17.342 -3.094 -22.735 1.00 88.19 88 LEU A O 1
ATOM 707 N N . LEU A 1 89 ? 15.122 -2.714 -22.711 1.00 85.19 89 LEU A N 1
ATOM 708 C CA . LEU A 1 89 ? 14.865 -3.325 -24.019 1.00 85.19 89 LEU A CA 1
ATOM 709 C C . LEU A 1 89 ? 15.515 -2.529 -25.161 1.00 85.19 89 LEU A C 1
ATOM 711 O O . LEU A 1 89 ? 16.118 -3.129 -26.045 1.00 85.19 89 LEU A O 1
ATOM 715 N N . SER A 1 90 ? 15.475 -1.191 -25.112 1.00 83.88 90 SER A N 1
ATOM 716 C CA . SER A 1 90 ? 16.120 -0.333 -26.121 1.00 83.88 90 SER A CA 1
ATOM 717 C C . SER A 1 90 ? 17.649 -0.452 -26.146 1.00 83.88 90 SER A C 1
ATOM 719 O O . SER A 1 90 ? 18.255 -0.265 -27.195 1.00 83.88 90 SER A O 1
ATOM 721 N N . LEU A 1 91 ? 18.269 -0.827 -25.019 1.00 83.12 91 LEU A N 1
ATOM 722 C CA . LEU A 1 91 ? 19.704 -1.123 -24.933 1.00 83.12 91 LEU A CA 1
ATOM 723 C C . LEU A 1 91 ? 20.076 -2.501 -25.514 1.00 83.12 91 LEU A C 1
ATOM 725 O O . LEU A 1 91 ? 21.256 -2.846 -25.547 1.00 83.12 91 LEU A O 1
ATOM 729 N N . GLY A 1 92 ? 19.095 -3.302 -25.943 1.00 78.00 92 GLY A N 1
ATOM 730 C CA . GLY A 1 92 ? 19.299 -4.645 -26.492 1.00 78.00 92 GLY A CA 1
ATOM 731 C C . GLY A 1 92 ? 19.292 -5.766 -25.447 1.00 78.00 92 GLY A C 1
ATOM 732 O O . GLY A 1 92 ? 19.694 -6.890 -25.746 1.00 78.00 92 GLY A O 1
ATOM 733 N N . ILE A 1 93 ? 18.846 -5.497 -24.214 1.00 82.44 93 ILE A N 1
ATOM 734 C CA . ILE A 1 93 ? 18.705 -6.533 -23.182 1.00 82.44 93 ILE A CA 1
ATOM 735 C C . ILE A 1 93 ? 17.441 -7.349 -23.472 1.00 82.44 93 ILE A C 1
ATOM 737 O O . ILE A 1 93 ? 16.363 -6.794 -23.669 1.00 82.44 93 ILE A O 1
ATOM 741 N N . SER A 1 94 ? 17.546 -8.680 -23.462 1.00 80.69 94 SER A N 1
ATOM 742 C CA . SER A 1 94 ? 16.380 -9.550 -23.645 1.00 80.69 94 SER A CA 1
ATOM 743 C C . SER A 1 94 ? 15.388 -9.431 -22.478 1.00 80.69 94 SER A C 1
ATOM 745 O O . SER A 1 94 ? 15.783 -9.233 -21.328 1.00 80.69 94 SER A O 1
ATOM 747 N N . GLU A 1 95 ? 14.089 -9.632 -22.735 1.00 77.31 95 GLU A N 1
ATOM 748 C CA . GLU A 1 95 ? 13.032 -9.572 -21.701 1.00 77.31 95 GLU A CA 1
ATOM 749 C C . GLU A 1 95 ? 13.321 -10.490 -20.494 1.00 77.31 95 GLU A C 1
ATOM 751 O O . GLU A 1 95 ? 13.031 -10.154 -19.341 1.00 77.31 95 GLU A O 1
ATOM 756 N N . GLN A 1 96 ? 13.983 -11.621 -20.753 1.00 79.88 96 GLN A N 1
ATOM 757 C CA . GLN A 1 96 ? 14.406 -12.607 -19.756 1.00 79.88 96 GLN A CA 1
ATOM 758 C C . GLN A 1 96 ? 15.457 -12.054 -18.786 1.00 79.88 96 GLN A C 1
ATOM 760 O O . GLN A 1 96 ? 15.370 -12.312 -17.584 1.00 79.88 96 GLN A O 1
ATOM 765 N N . LEU A 1 97 ? 16.447 -11.317 -19.302 1.00 81.69 97 LEU A N 1
ATOM 766 C CA . LEU A 1 97 ? 17.492 -10.677 -18.502 1.00 81.69 97 LEU A CA 1
ATOM 767 C C . LEU A 1 97 ? 16.940 -9.450 -17.780 1.00 81.69 97 LEU A C 1
ATOM 769 O O . LEU A 1 97 ? 17.257 -9.245 -16.611 1.00 81.69 97 LEU A O 1
ATOM 773 N N . THR A 1 98 ? 16.046 -8.697 -18.420 1.00 85.75 98 THR A N 1
ATOM 774 C CA . THR A 1 98 ? 15.344 -7.572 -17.794 1.00 85.75 98 THR A CA 1
ATOM 775 C C . THR A 1 98 ? 14.585 -8.019 -16.539 1.00 85.75 98 THR A C 1
ATOM 777 O O . THR A 1 98 ? 14.684 -7.366 -15.504 1.00 85.75 98 THR A O 1
ATOM 780 N N . ALA A 1 99 ? 13.932 -9.190 -16.558 1.00 84.06 99 ALA A N 1
ATOM 781 C CA . ALA A 1 99 ? 13.303 -9.775 -15.364 1.00 84.06 99 ALA A CA 1
ATOM 782 C C . ALA A 1 99 ? 14.276 -10.045 -14.203 1.00 84.06 99 ALA A C 1
ATOM 784 O O . ALA A 1 99 ? 13.888 -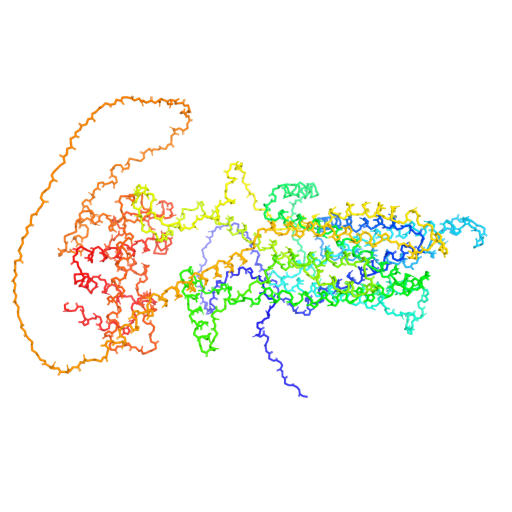9.940 -13.039 1.00 84.06 99 ALA A O 1
ATOM 785 N N . LEU A 1 100 ? 15.533 -10.383 -14.504 1.00 82.38 100 LEU A N 1
ATOM 786 C CA . LEU A 1 100 ? 16.572 -10.588 -13.493 1.00 82.38 100 LEU A CA 1
ATOM 787 C C . LEU A 1 100 ? 17.122 -9.264 -12.963 1.00 82.38 100 LEU A C 1
ATOM 789 O O . LEU A 1 100 ? 17.394 -9.171 -11.769 1.00 82.38 100 LEU A O 1
ATOM 793 N N . VAL A 1 101 ? 17.242 -8.239 -13.812 1.00 87.06 101 VAL A N 1
ATOM 794 C CA . VAL A 1 101 ? 17.626 -6.884 -13.379 1.00 87.06 101 VAL A CA 1
ATOM 795 C C . VAL A 1 101 ? 16.610 -6.345 -12.371 1.00 87.06 101 VAL A C 1
ATOM 797 O O . VAL A 1 101 ? 17.000 -5.828 -11.328 1.00 87.06 101 VAL A O 1
ATOM 800 N N . TRP A 1 102 ? 15.318 -6.596 -12.600 1.00 88.06 102 TRP A N 1
ATOM 801 C CA . TRP A 1 102 ? 14.235 -6.235 -11.680 1.00 88.06 102 TRP A CA 1
ATOM 802 C C . TRP A 1 102 ? 14.266 -6.946 -10.320 1.00 88.06 102 TRP A C 1
ATOM 804 O O . TRP A 1 102 ? 13.497 -6.595 -9.425 1.00 88.06 102 TRP A O 1
ATOM 814 N N . LEU A 1 103 ? 15.165 -7.915 -10.112 1.00 85.19 103 LEU A N 1
ATOM 815 C CA . LEU A 1 103 ? 15.421 -8.489 -8.790 1.00 85.19 103 LEU A CA 1
ATOM 816 C C . LEU A 1 103 ? 16.107 -7.485 -7.843 1.00 85.19 103 LEU A C 1
ATOM 818 O O . LEU A 1 103 ? 16.069 -7.666 -6.622 1.00 85.19 103 LEU A O 1
ATOM 822 N N . ALA A 1 104 ? 16.702 -6.420 -8.389 1.00 86.44 104 ALA A N 1
ATOM 823 C CA . ALA A 1 104 ? 17.320 -5.333 -7.639 1.00 86.44 104 ALA A CA 1
ATOM 824 C C . ALA A 1 104 ? 16.357 -4.659 -6.649 1.00 86.44 104 ALA A C 1
ATOM 826 O O . ALA A 1 104 ? 16.709 -4.519 -5.475 1.00 86.44 104 ALA A O 1
ATOM 827 N N . GLY A 1 105 ? 15.130 -4.330 -7.061 1.00 85.12 105 GLY A N 1
ATOM 828 C CA . GLY A 1 105 ? 14.094 -3.752 -6.195 1.00 85.12 105 GLY A CA 1
ATOM 829 C C . GLY A 1 105 ? 13.768 -4.600 -4.951 1.00 85.12 105 GLY A C 1
ATOM 830 O O . GLY A 1 105 ? 13.909 -4.119 -3.823 1.00 85.12 105 GLY A O 1
ATOM 831 N N . PRO A 1 106 ? 13.391 -5.885 -5.088 1.00 85.81 106 PRO A N 1
ATOM 832 C CA . PRO A 1 106 ? 13.154 -6.771 -3.948 1.00 85.81 106 PRO A CA 1
ATOM 833 C C . PRO A 1 106 ? 14.383 -6.947 -3.040 1.00 85.81 106 PRO A C 1
ATOM 835 O O . PRO A 1 106 ? 14.268 -6.901 -1.811 1.00 85.81 106 PRO A O 1
ATOM 838 N N . ILE A 1 107 ? 15.572 -7.138 -3.627 1.00 87.31 107 ILE A N 1
ATOM 839 C CA . ILE A 1 107 ? 16.828 -7.301 -2.874 1.00 87.31 107 ILE A CA 1
ATOM 840 C C . ILE A 1 107 ? 17.126 -6.038 -2.063 1.00 87.31 107 ILE A C 1
ATOM 842 O O . ILE A 1 107 ? 17.416 -6.112 -0.864 1.00 87.31 107 ILE A O 1
ATOM 846 N N . SER A 1 108 ? 17.028 -4.876 -2.701 1.00 87.44 108 SER A N 1
ATOM 847 C CA . SER A 1 108 ? 17.267 -3.595 -2.056 1.00 87.44 108 SER A CA 1
ATOM 848 C C . SER A 1 108 ? 16.222 -3.293 -0.985 1.00 87.44 108 SER A C 1
ATOM 850 O O . SER A 1 108 ? 16.594 -2.865 0.104 1.00 87.44 108 SER A O 1
ATOM 852 N N . GLY A 1 109 ? 14.942 -3.600 -1.199 1.00 80.88 109 GLY A N 1
ATOM 853 C CA . GLY A 1 109 ? 13.896 -3.459 -0.184 1.00 80.88 109 GLY A CA 1
ATOM 854 C C . GLY A 1 109 ? 14.143 -4.311 1.070 1.00 80.88 109 GLY A C 1
ATOM 855 O O . GLY A 1 109 ? 13.944 -3.834 2.192 1.00 80.88 109 GLY A O 1
ATOM 856 N N . LEU A 1 110 ? 14.633 -5.546 0.901 1.00 79.31 110 LEU A N 1
ATOM 857 C CA . LEU A 1 110 ? 14.946 -6.458 2.008 1.00 79.31 110 LEU A CA 1
ATOM 858 C C . LEU A 1 110 ? 16.174 -6.012 2.816 1.00 79.31 110 LEU A C 1
ATOM 860 O O . LEU A 1 110 ? 16.206 -6.188 4.034 1.00 79.31 110 LEU A O 1
ATOM 864 N N . ILE A 1 111 ? 17.184 -5.451 2.146 1.00 80.38 111 ILE A N 1
ATOM 865 C CA . ILE A 1 111 ? 18.480 -5.119 2.750 1.00 80.38 111 ILE A CA 1
ATOM 866 C C . ILE A 1 111 ? 18.533 -3.656 3.203 1.00 80.38 111 ILE A C 1
ATOM 868 O O . ILE A 1 111 ? 18.904 -3.377 4.343 1.00 80.38 111 ILE A O 1
ATOM 872 N N . ALA A 1 112 ? 18.156 -2.708 2.346 1.00 78.38 112 ALA A N 1
ATOM 873 C CA . ALA A 1 112 ? 18.329 -1.281 2.599 1.00 78.38 112 ALA A CA 1
ATOM 874 C C . ALA A 1 112 ? 17.516 -0.812 3.812 1.00 78.38 112 ALA A C 1
ATOM 876 O O . ALA A 1 112 ? 18.053 -0.091 4.653 1.00 78.38 112 ALA A O 1
ATOM 877 N N . GLN A 1 113 ? 16.259 -1.256 3.965 1.00 72.38 113 GLN A N 1
ATOM 878 C CA . GLN A 1 113 ? 15.405 -0.785 5.065 1.00 72.38 113 GLN A CA 1
ATOM 879 C C . GLN A 1 113 ? 15.946 -1.200 6.453 1.00 72.38 113 GLN A C 1
ATOM 881 O O . GLN A 1 113 ? 16.113 -0.315 7.300 1.00 72.38 113 GLN A O 1
ATOM 886 N N . PRO A 1 114 ? 16.289 -2.483 6.722 1.00 69.88 114 PRO A N 1
ATOM 887 C CA . PRO A 1 114 ? 16.848 -2.876 8.017 1.00 69.88 114 PRO A CA 1
ATOM 888 C C . PRO A 1 114 ? 18.268 -2.351 8.239 1.00 69.88 114 PRO A C 1
ATOM 890 O O . PRO A 1 114 ? 18.595 -1.955 9.359 1.00 69.88 114 PRO A O 1
ATOM 893 N N . VAL A 1 115 ? 19.106 -2.322 7.192 1.00 73.25 115 VAL A N 1
ATOM 894 C CA . VAL A 1 115 ? 20.498 -1.861 7.304 1.00 73.25 115 VAL A CA 1
ATOM 895 C C . VAL A 1 115 ? 20.549 -0.384 7.650 1.00 73.25 115 VAL A C 1
ATOM 897 O O . VAL A 1 115 ? 21.149 -0.006 8.657 1.00 73.25 115 VAL A O 1
ATOM 900 N N . ILE A 1 116 ? 19.889 0.453 6.851 1.00 74.88 116 ILE A N 1
ATOM 901 C CA . ILE A 1 116 ? 19.924 1.902 7.042 1.00 74.88 116 ILE A CA 1
ATOM 902 C C . ILE A 1 116 ? 19.242 2.262 8.357 1.00 74.88 116 ILE A C 1
ATOM 904 O O . ILE A 1 116 ? 19.770 3.088 9.094 1.00 74.88 116 ILE A O 1
ATOM 908 N N . GLY A 1 117 ? 18.150 1.583 8.726 1.00 68.94 117 GLY A N 1
ATOM 909 C CA . GLY A 1 117 ? 17.536 1.728 10.047 1.00 68.94 117 GLY A CA 1
ATOM 910 C C . GLY A 1 117 ? 18.522 1.447 11.187 1.00 68.94 117 GLY A C 1
ATOM 911 O O . GLY A 1 117 ? 18.748 2.312 12.035 1.00 68.94 117 GLY A O 1
ATOM 912 N N . ALA A 1 118 ? 19.168 0.276 11.182 1.00 67.62 118 ALA A N 1
ATOM 913 C CA . ALA A 1 118 ? 20.067 -0.156 12.253 1.00 67.62 118 ALA A CA 1
ATOM 914 C C . ALA A 1 118 ? 21.338 0.703 12.372 1.00 67.62 118 ALA A C 1
ATOM 916 O O . ALA A 1 118 ? 21.748 1.030 13.496 1.00 67.62 118 ALA A O 1
ATOM 917 N N . VAL A 1 119 ? 21.946 1.063 11.233 1.00 72.00 119 VAL A N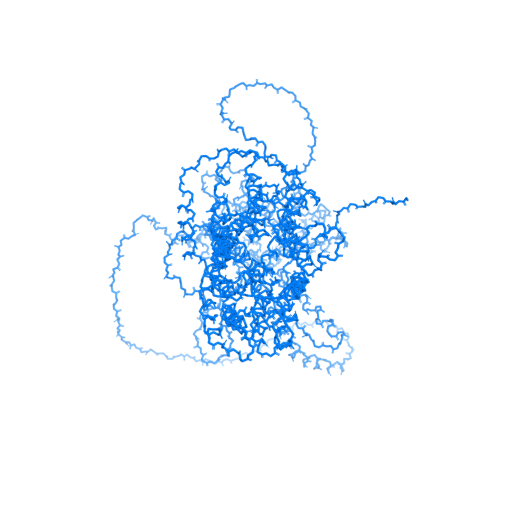 1
ATOM 918 C CA . VAL A 1 119 ? 23.176 1.871 11.169 1.00 72.00 119 VAL A CA 1
ATOM 919 C C . VAL A 1 119 ? 22.879 3.331 11.504 1.00 72.00 119 VAL A C 1
ATOM 921 O O . VAL A 1 119 ? 23.590 3.947 12.305 1.00 72.00 119 VAL A O 1
ATOM 924 N N . SER A 1 120 ? 21.788 3.878 10.970 1.00 72.81 120 SER A N 1
ATOM 925 C CA . SER A 1 120 ? 21.328 5.215 11.331 1.00 72.81 120 SER A CA 1
ATOM 926 C C . SER A 1 120 ? 20.983 5.297 12.819 1.00 72.81 120 SER A C 1
ATOM 928 O O . SER A 1 120 ? 21.278 6.301 13.453 1.00 72.81 120 SER A O 1
ATOM 930 N N . ASP A 1 121 ? 20.446 4.242 13.433 1.00 68.69 121 ASP A N 1
ATOM 931 C CA . ASP A 1 121 ? 20.153 4.206 14.874 1.00 68.69 121 ASP A CA 1
ATOM 932 C C . ASP A 1 121 ? 21.383 4.053 15.777 1.00 68.69 121 ASP A C 1
ATOM 934 O O . ASP A 1 121 ? 21.290 4.327 16.971 1.00 68.69 121 ASP A O 1
ATOM 938 N N . SER A 1 122 ? 22.532 3.610 15.257 1.00 66.38 122 SER A N 1
ATOM 939 C CA . SER A 1 122 ? 23.794 3.591 16.022 1.00 66.38 122 SER A CA 1
ATOM 940 C C . SER A 1 122 ? 24.531 4.926 16.047 1.00 66.38 122 SER A C 1
ATOM 942 O O . SER A 1 122 ? 25.405 5.103 16.892 1.00 66.38 122 SER A O 1
ATOM 944 N N . SER A 1 123 ? 24.221 5.852 15.141 1.00 67.38 123 SER A N 1
ATOM 945 C CA . SER A 1 123 ? 24.921 7.135 15.084 1.00 67.38 123 SER A CA 1
ATOM 946 C C . SER A 1 123 ? 24.367 8.120 16.121 1.00 67.38 123 SER A C 1
ATOM 948 O O . SER A 1 123 ? 23.172 8.142 16.405 1.00 67.38 123 SER A O 1
ATOM 950 N N . THR A 1 124 ? 25.249 8.926 16.716 1.00 62.16 124 THR A N 1
ATOM 951 C CA . THR A 1 124 ? 24.929 9.880 17.795 1.00 62.16 124 THR A CA 1
ATOM 952 C C . THR A 1 124 ? 24.988 11.341 17.341 1.00 62.16 124 THR A C 1
ATOM 954 O O . THR A 1 124 ? 24.890 12.237 18.168 1.00 62.16 124 THR A O 1
ATOM 957 N N . SER A 1 125 ? 25.198 11.591 16.045 1.00 69.88 125 SER A N 1
ATOM 958 C CA . SER A 1 125 ? 25.362 12.939 15.476 1.00 69.88 125 SER A CA 1
ATOM 959 C C . SER A 1 125 ? 24.030 13.695 15.333 1.00 69.88 125 SER A C 1
ATOM 961 O O . SER A 1 125 ? 22.985 13.078 15.129 1.00 69.88 125 SER A O 1
ATOM 963 N N . LYS A 1 126 ? 24.074 15.037 15.341 1.00 61.91 126 LYS A N 1
ATOM 964 C CA . LYS A 1 126 ? 22.939 15.928 15.019 1.00 61.91 126 LYS A CA 1
ATOM 965 C C . LYS A 1 126 ? 22.418 15.750 13.579 1.00 61.91 126 LYS A C 1
ATOM 967 O O . LYS A 1 126 ? 21.266 16.056 13.295 1.00 61.91 126 LYS A O 1
ATOM 972 N N . TYR A 1 127 ? 23.238 15.214 12.669 1.00 70.00 127 TYR A N 1
ATOM 973 C CA . TYR A 1 127 ? 22.889 14.987 11.255 1.00 70.00 127 TYR A CA 1
ATOM 974 C C . TYR A 1 127 ? 22.519 13.534 10.940 1.00 70.00 127 TYR A C 1
ATOM 976 O O . TYR A 1 127 ? 22.644 13.085 9.806 1.00 70.00 127 TYR A O 1
ATOM 984 N N . ARG A 1 128 ? 22.107 12.761 11.943 1.00 76.81 128 ARG A N 1
ATOM 985 C CA . ARG A 1 128 ? 21.984 11.306 11.849 1.00 76.81 128 ARG A CA 1
ATOM 986 C C . ARG A 1 128 ? 21.047 10.814 10.747 1.00 76.81 128 ARG A C 1
ATOM 988 O O . ARG A 1 128 ? 21.483 9.959 9.980 1.00 76.81 128 ARG A O 1
ATOM 995 N N . ARG A 1 129 ? 19.788 11.272 10.653 1.00 78.31 129 ARG A N 1
ATOM 996 C CA . ARG A 1 129 ? 18.884 10.831 9.566 1.00 78.31 129 ARG A CA 1
ATOM 997 C C . ARG A 1 129 ? 19.156 11.605 8.283 1.00 78.31 129 ARG A C 1
ATOM 999 O O . ARG A 1 129 ? 19.228 10.980 7.227 1.00 78.31 129 ARG A O 1
ATOM 1006 N N . ARG A 1 130 ? 19.393 12.920 8.365 1.00 83.00 130 ARG A N 1
ATOM 1007 C CA . ARG A 1 130 ? 19.737 13.752 7.196 1.00 83.00 130 ARG A CA 1
ATOM 1008 C C . ARG A 1 130 ? 20.958 13.261 6.431 1.00 83.00 130 ARG A C 1
ATOM 1010 O O . ARG A 1 130 ? 20.944 13.323 5.212 1.00 83.00 130 ARG A O 1
ATOM 1017 N N . TYR A 1 131 ? 21.977 12.734 7.105 1.00 86.00 131 TYR A N 1
ATOM 1018 C CA . TYR A 1 131 ? 23.140 12.148 6.440 1.00 86.00 131 TYR A CA 1
ATOM 1019 C C . TYR A 1 131 ? 22.733 11.010 5.500 1.00 86.00 131 TYR A C 1
ATOM 1021 O O . TYR A 1 131 ? 23.147 11.003 4.348 1.00 86.00 131 TYR A O 1
ATOM 1029 N N . TRP A 1 132 ? 21.873 10.092 5.955 1.00 85.69 132 TRP A N 1
ATOM 1030 C CA . TRP A 1 132 ? 21.387 8.986 5.122 1.00 85.69 132 TRP A CA 1
ATOM 1031 C C . TRP A 1 132 ? 20.451 9.458 4.009 1.00 85.69 132 TRP A C 1
ATOM 1033 O O . TRP A 1 132 ? 20.522 8.929 2.906 1.00 85.69 132 TRP A O 1
ATOM 1043 N N . VAL A 1 133 ? 19.633 10.485 4.263 1.00 89.06 133 VAL A N 1
ATOM 1044 C CA . VAL A 1 133 ? 18.800 11.127 3.231 1.00 89.06 133 VAL A CA 1
ATOM 1045 C C . VAL A 1 133 ? 19.672 11.765 2.143 1.00 89.06 133 VAL A C 1
ATOM 1047 O O . VAL A 1 133 ? 19.461 11.504 0.961 1.00 89.06 133 VAL A O 1
ATOM 1050 N N . ILE A 1 134 ? 20.680 12.555 2.523 1.00 91.38 134 ILE A N 1
ATOM 1051 C CA . ILE A 1 134 ? 21.593 13.228 1.590 1.00 91.38 134 ILE A CA 1
ATOM 1052 C C . ILE A 1 134 ? 22.440 12.200 0.843 1.00 91.38 134 ILE A C 1
ATOM 1054 O O . ILE A 1 134 ? 22.528 12.275 -0.376 1.00 91.38 134 ILE A O 1
ATOM 1058 N N . LEU A 1 135 ? 23.011 11.212 1.537 1.00 91.81 135 LEU A N 1
ATOM 1059 C CA . LEU A 1 135 ? 23.809 10.154 0.917 1.00 91.81 135 LEU A CA 1
ATOM 1060 C C . LEU A 1 135 ? 22.990 9.373 -0.114 1.00 91.81 135 LEU A C 1
ATOM 1062 O O . LEU A 1 135 ? 23.434 9.221 -1.249 1.00 91.81 135 LEU A O 1
ATOM 1066 N N . ALA A 1 136 ? 21.782 8.931 0.249 1.00 92.62 136 ALA A N 1
ATOM 1067 C CA . ALA A 1 136 ? 20.889 8.250 -0.682 1.00 92.62 136 ALA A CA 1
ATOM 1068 C C . ALA A 1 136 ? 20.544 9.149 -1.879 1.00 92.62 136 ALA A C 1
ATOM 1070 O O . ALA A 1 136 ? 20.582 8.699 -3.016 1.00 92.62 136 ALA A O 1
ATOM 1071 N N . THR A 1 137 ? 20.301 10.441 -1.648 1.00 94.44 137 THR A N 1
ATOM 1072 C CA . THR A 1 137 ? 20.020 11.403 -2.725 1.00 94.44 137 THR A CA 1
ATOM 1073 C C . THR A 1 137 ? 21.216 11.590 -3.656 1.00 94.44 137 THR A C 1
ATOM 1075 O O . THR A 1 137 ? 21.040 11.587 -4.868 1.00 94.44 137 THR A O 1
ATOM 1078 N N . VAL A 1 138 ? 22.440 11.689 -3.134 1.00 96.00 138 VAL A N 1
ATOM 1079 C CA . VAL A 1 138 ? 23.658 11.783 -3.956 1.00 96.00 138 VAL A CA 1
ATOM 1080 C C . VAL A 1 138 ? 23.830 10.527 -4.808 1.00 96.00 138 VAL A C 1
ATOM 1082 O O . VAL A 1 138 ? 24.071 10.638 -6.008 1.00 96.00 138 VAL A O 1
ATOM 1085 N N . VAL A 1 139 ? 23.646 9.338 -4.223 1.00 95.69 139 VAL A N 1
ATOM 1086 C CA . VAL A 1 139 ? 23.714 8.075 -4.974 1.00 95.69 139 VAL A CA 1
ATOM 1087 C C . VAL A 1 139 ? 22.617 8.009 -6.041 1.00 95.69 139 VAL A C 1
ATOM 1089 O O . VAL A 1 139 ? 22.906 7.591 -7.159 1.00 95.69 139 VAL A O 1
ATOM 1092 N N . LEU A 1 140 ? 21.396 8.484 -5.759 1.00 95.25 140 LEU A N 1
ATOM 1093 C CA . LEU A 1 140 ? 20.313 8.582 -6.749 1.00 95.25 140 LEU A CA 1
ATOM 1094 C C . LEU A 1 140 ? 20.655 9.519 -7.901 1.00 95.25 140 LEU A C 1
ATOM 1096 O O . LEU A 1 140 ? 20.439 9.168 -9.056 1.00 95.25 140 LEU A O 1
ATOM 1100 N N . VAL A 1 141 ? 21.207 10.697 -7.608 1.00 96.19 141 VAL A N 1
ATOM 1101 C CA . VAL A 1 141 ? 21.607 11.658 -8.640 1.00 96.19 141 VAL A CA 1
ATOM 1102 C C . VAL A 1 141 ? 22.686 11.055 -9.533 1.00 96.19 141 VAL A C 1
ATOM 1104 O O . VAL A 1 141 ? 22.549 11.083 -10.753 1.00 96.19 141 VAL A O 1
ATOM 1107 N N . VAL A 1 142 ? 23.728 10.465 -8.941 1.00 96.19 142 VAL A N 1
ATOM 1108 C CA . VAL A 1 142 ? 24.822 9.846 -9.699 1.00 96.19 142 VAL A CA 1
ATOM 1109 C C . VAL A 1 142 ? 24.312 8.673 -10.534 1.00 96.19 142 VAL A C 1
ATOM 1111 O O . VAL A 1 142 ? 24.540 8.653 -11.738 1.00 96.19 142 VAL A O 1
ATOM 1114 N N . SER A 1 143 ? 23.580 7.727 -9.943 1.00 95.44 143 SER A N 1
ATOM 1115 C CA . SER A 1 143 ? 23.046 6.562 -10.668 1.00 95.44 143 SER A CA 1
ATOM 1116 C C . SER A 1 143 ? 22.080 6.955 -11.791 1.00 95.44 143 SER A C 1
ATOM 1118 O O . SER A 1 143 ? 22.205 6.455 -12.906 1.00 95.44 143 SER A O 1
ATOM 1120 N N . THR A 1 144 ? 21.185 7.916 -11.553 1.00 93.62 144 THR A N 1
ATOM 1121 C CA . THR A 1 144 ? 20.248 8.409 -12.577 1.00 93.62 144 THR A CA 1
ATOM 1122 C C . THR A 1 144 ? 20.976 9.136 -13.715 1.00 93.62 144 THR A C 1
ATOM 1124 O O . THR A 1 144 ? 20.606 8.981 -14.878 1.00 93.62 144 THR A O 1
ATOM 1127 N N . LEU A 1 145 ? 22.042 9.894 -13.423 1.00 93.69 145 LEU A N 1
ATOM 1128 C CA . LEU A 1 145 ? 22.891 10.505 -14.456 1.00 93.69 145 LEU A CA 1
ATOM 1129 C C . LEU A 1 145 ? 23.637 9.449 -15.274 1.00 93.69 145 LEU A C 1
ATOM 1131 O O . LEU A 1 145 ? 23.697 9.556 -16.498 1.00 93.69 145 LEU A O 1
ATOM 1135 N N . VAL A 1 146 ? 24.171 8.424 -14.610 1.00 93.75 146 VAL A N 1
ATOM 1136 C CA . VAL A 1 146 ? 24.844 7.300 -15.268 1.00 93.75 146 VAL A CA 1
ATOM 1137 C C . VAL A 1 146 ? 23.875 6.570 -16.204 1.00 93.75 146 VAL A C 1
ATOM 1139 O O . VAL A 1 146 ? 24.252 6.290 -17.336 1.00 93.75 146 VAL A O 1
ATOM 1142 N N . LEU A 1 147 ? 22.613 6.359 -15.806 1.00 91.88 147 LEU A N 1
ATOM 1143 C CA . LEU A 1 147 ? 21.569 5.808 -16.685 1.00 91.88 147 LEU A CA 1
ATOM 1144 C C . LEU A 1 147 ? 21.258 6.733 -17.873 1.00 91.88 147 LEU A C 1
ATOM 1146 O O . LEU A 1 147 ? 21.243 6.290 -19.020 1.00 91.88 147 LEU A O 1
ATOM 1150 N N . ALA A 1 148 ? 21.061 8.030 -17.622 1.00 90.88 148 ALA A N 1
ATOM 1151 C CA . ALA A 1 148 ? 20.700 9.010 -18.650 1.00 90.88 148 ALA A CA 1
ATOM 1152 C C . ALA A 1 148 ? 21.783 9.212 -19.734 1.00 90.88 148 ALA A C 1
ATOM 1154 O O . ALA A 1 148 ? 21.476 9.619 -20.863 1.00 90.88 148 ALA A O 1
ATOM 1155 N N . TYR A 1 149 ? 23.047 8.944 -19.394 1.00 90.56 149 TYR A N 1
ATOM 1156 C CA . TYR A 1 149 ? 24.211 9.082 -20.273 1.00 90.56 149 TYR A CA 1
ATOM 1157 C C . TYR A 1 149 ? 24.955 7.758 -20.499 1.00 90.56 149 TYR A C 1
ATOM 1159 O O . TYR A 1 149 ? 26.117 7.789 -20.897 1.00 90.56 149 TYR A O 1
ATOM 1167 N N . CYS A 1 150 ? 24.316 6.605 -20.278 1.00 90.19 150 CYS A N 1
ATOM 1168 C CA . CYS A 1 150 ? 25.013 5.314 -20.251 1.00 90.19 150 CYS A CA 1
ATOM 1169 C C . CYS A 1 150 ? 25.786 4.993 -21.539 1.00 90.19 150 CYS A C 1
ATOM 1171 O O . CYS A 1 150 ? 26.956 4.633 -21.458 1.00 90.19 150 CYS A O 1
ATOM 1173 N N . GLU A 1 151 ? 25.189 5.202 -22.715 1.00 87.88 151 GLU A N 1
ATOM 1174 C CA . GLU A 1 151 ? 25.836 4.979 -24.015 1.00 87.88 151 GLU A CA 1
ATOM 1175 C C . GLU A 1 151 ? 27.025 5.920 -24.231 1.00 87.88 151 GLU A C 1
ATOM 1177 O O . GLU A 1 151 ? 28.089 5.495 -24.673 1.00 87.88 151 GLU A O 1
ATOM 1182 N N . ALA A 1 152 ? 26.874 7.197 -23.863 1.00 89.12 152 ALA A N 1
ATOM 1183 C CA . ALA A 1 152 ? 27.934 8.194 -23.999 1.00 89.12 152 ALA A CA 1
ATOM 1184 C C . ALA A 1 152 ? 29.103 7.914 -23.041 1.00 89.12 152 ALA A C 1
ATOM 1186 O O . ALA A 1 152 ? 30.264 8.041 -23.421 1.00 89.12 152 ALA A O 1
ATOM 1187 N N . LEU A 1 153 ? 28.800 7.497 -21.807 1.00 89.81 153 LEU A N 1
ATOM 1188 C CA . LEU A 1 153 ? 29.803 7.082 -20.829 1.00 89.81 153 LEU A CA 1
ATOM 1189 C C . LEU A 1 153 ? 30.503 5.796 -21.271 1.00 89.81 153 LEU A C 1
ATOM 1191 O O . LEU A 1 153 ? 31.720 5.701 -21.159 1.00 89.81 153 LEU A O 1
ATOM 1195 N N . ALA A 1 154 ? 29.763 4.825 -21.804 1.00 88.75 154 ALA A N 1
ATOM 1196 C CA . ALA A 1 154 ? 30.327 3.585 -22.317 1.00 88.75 154 ALA A CA 1
ATOM 1197 C C . ALA A 1 154 ? 31.259 3.831 -23.507 1.00 88.75 154 ALA A C 1
ATOM 1199 O O . ALA A 1 154 ? 32.367 3.301 -23.515 1.00 88.75 154 ALA A O 1
ATOM 1200 N N . ALA A 1 155 ? 30.852 4.677 -24.460 1.00 87.56 155 ALA A N 1
ATOM 1201 C CA . ALA A 1 155 ? 31.704 5.099 -25.569 1.00 87.56 155 ALA A CA 1
ATOM 1202 C C . ALA A 1 155 ? 32.990 5.754 -25.050 1.00 87.56 155 ALA A C 1
ATOM 1204 O O . ALA A 1 155 ? 34.083 5.322 -25.403 1.00 87.56 155 ALA A O 1
ATOM 1205 N N . PHE A 1 156 ? 32.864 6.698 -24.112 1.00 89.25 156 PHE A N 1
ATOM 1206 C CA . PHE A 1 156 ? 34.010 7.355 -23.487 1.00 89.25 156 PHE A CA 1
ATOM 1207 C C . PHE A 1 156 ? 34.971 6.367 -22.808 1.00 89.25 156 PHE A C 1
ATOM 1209 O O . PHE A 1 156 ? 36.181 6.464 -23.000 1.00 89.25 156 PHE A O 1
ATOM 1216 N N . PHE A 1 157 ? 34.465 5.401 -22.033 1.00 87.50 157 PHE A N 1
ATOM 1217 C CA . PHE A 1 157 ? 35.318 4.407 -21.376 1.00 87.50 157 PHE A CA 1
ATOM 1218 C C . PHE A 1 157 ? 36.006 3.478 -22.382 1.00 87.50 157 PHE A C 1
ATOM 1220 O O . PHE A 1 157 ? 37.199 3.221 -22.245 1.00 87.50 157 PHE A O 1
ATOM 1227 N N . VAL A 1 158 ? 35.294 2.990 -23.400 1.00 86.19 158 VAL A N 1
ATOM 1228 C CA . VAL A 1 158 ? 35.873 2.112 -24.432 1.00 86.19 158 VAL A CA 1
ATOM 1229 C C . VAL A 1 158 ? 36.948 2.843 -25.246 1.00 86.19 158 VAL A C 1
ATOM 1231 O O . VAL A 1 158 ? 38.005 2.264 -25.515 1.00 86.19 158 VAL A O 1
ATOM 1234 N N . ASP A 1 159 ? 36.723 4.121 -25.558 1.00 84.81 159 ASP A N 1
ATOM 1235 C CA . ASP A 1 159 ? 37.684 4.978 -26.260 1.00 84.81 159 ASP A CA 1
ATOM 1236 C C . ASP A 1 159 ? 38.917 5.277 -25.396 1.00 84.81 159 ASP A C 1
ATOM 1238 O O . ASP A 1 159 ? 40.048 5.233 -25.883 1.00 84.81 159 ASP A O 1
ATOM 1242 N N . LEU A 1 160 ? 38.724 5.496 -24.091 1.00 85.62 160 LEU A N 1
ATOM 1243 C CA . LEU A 1 160 ? 39.813 5.711 -23.136 1.00 85.62 160 LEU A CA 1
ATOM 1244 C C . LEU A 1 160 ? 40.751 4.496 -23.031 1.00 85.62 160 LEU A C 1
ATOM 1246 O O . LEU A 1 160 ? 41.959 4.667 -22.874 1.00 85.62 160 LEU A O 1
ATOM 1250 N N . PHE A 1 161 ? 40.218 3.277 -23.150 1.00 83.06 161 PHE A N 1
ATOM 1251 C CA . PHE A 1 161 ? 41.005 2.038 -23.151 1.00 83.06 161 PHE A CA 1
ATOM 1252 C C . PHE A 1 161 ? 41.539 1.640 -24.543 1.00 83.06 161 PHE A C 1
ATOM 1254 O O . PHE A 1 161 ? 42.098 0.552 -24.682 1.00 83.06 161 PHE A O 1
ATOM 1261 N N . GLN A 1 162 ? 41.401 2.510 -25.556 1.00 73.81 162 GLN A N 1
ATOM 1262 C CA . GLN A 1 162 ? 41.887 2.318 -26.935 1.00 73.81 162 GLN A CA 1
ATOM 1263 C C . GLN A 1 162 ? 41.421 1.008 -27.580 1.00 73.81 162 GLN A C 1
ATOM 1265 O O . GLN A 1 162 ? 42.180 0.295 -28.242 1.00 73.81 162 GLN A O 1
ATOM 1270 N N . VAL A 1 163 ? 40.152 0.662 -27.379 1.00 66.12 163 VAL A N 1
ATOM 1271 C CA . VAL A 1 163 ? 39.611 -0.599 -27.873 1.00 66.12 163 VAL A CA 1
ATOM 1272 C C . VAL A 1 163 ? 38.860 -0.392 -29.190 1.00 66.12 163 VAL A C 1
ATOM 1274 O O . VAL A 1 163 ? 37.638 -0.274 -29.213 1.00 66.12 163 VAL A O 1
ATOM 1277 N N . GLY A 1 164 ? 39.608 -0.388 -30.295 1.00 63.66 164 GLY A N 1
ATOM 1278 C CA . GLY A 1 164 ? 39.085 -0.277 -31.664 1.00 63.66 164 GLY A CA 1
ATOM 1279 C C . GLY A 1 164 ? 39.718 0.870 -32.451 1.00 63.66 164 GLY A C 1
ATOM 1280 O O . GLY A 1 164 ? 40.280 1.794 -31.870 1.00 63.66 164 GLY A O 1
ATOM 1281 N N . ALA A 1 165 ? 39.659 0.796 -33.782 1.00 62.06 165 ALA A N 1
ATOM 1282 C CA . ALA A 1 165 ? 40.322 1.766 -34.665 1.00 62.06 165 ALA A CA 1
ATOM 1283 C C . ALA A 1 165 ? 39.490 3.036 -34.964 1.00 62.06 165 ALA A C 1
ATOM 1285 O O . ALA A 1 165 ? 40.020 3.965 -35.571 1.00 62.06 165 ALA A O 1
ATOM 1286 N N . GLY A 1 166 ? 38.214 3.085 -34.550 1.00 69.81 166 GLY A N 1
ATOM 1287 C CA . GLY A 1 166 ? 37.296 4.215 -34.755 1.00 69.81 166 GLY A CA 1
ATOM 1288 C C . GLY A 1 166 ? 35.814 3.809 -34.719 1.00 69.81 166 GLY A C 1
ATOM 1289 O O . GLY A 1 166 ? 35.496 2.652 -34.448 1.00 69.81 166 GLY A O 1
ATOM 1290 N N . ASP A 1 167 ? 34.902 4.746 -35.012 1.00 69.69 167 ASP A N 1
ATOM 1291 C CA . ASP A 1 167 ? 33.437 4.535 -34.981 1.00 69.69 167 ASP A CA 1
ATOM 1292 C C . ASP A 1 167 ? 32.923 3.482 -35.982 1.00 69.69 167 ASP A C 1
ATOM 1294 O O . ASP A 1 167 ? 31.833 2.944 -35.812 1.00 69.69 167 ASP A O 1
ATOM 1298 N N . TRP A 1 168 ? 33.708 3.171 -37.015 1.00 72.31 168 TRP A N 1
ATOM 1299 C CA . TRP A 1 168 ? 33.376 2.184 -38.048 1.00 72.31 168 TRP A CA 1
ATOM 1300 C C . TRP A 1 168 ? 33.746 0.739 -37.672 1.00 72.31 168 TRP A C 1
ATOM 1302 O O . TRP A 1 168 ? 33.427 -0.182 -38.420 1.00 72.31 168 TRP A O 1
ATOM 1312 N N . ASP A 1 169 ? 34.454 0.520 -36.557 1.00 79.81 169 ASP A N 1
ATOM 1313 C CA . ASP A 1 169 ? 34.880 -0.814 -36.123 1.00 79.81 169 ASP A CA 1
ATOM 1314 C C . ASP A 1 169 ? 33.760 -1.521 -35.342 1.00 79.81 169 ASP A C 1
ATOM 1316 O O . ASP A 1 169 ? 33.412 -1.140 -34.222 1.00 79.81 169 ASP A O 1
ATOM 1320 N N . GLU A 1 170 ? 33.222 -2.604 -35.903 1.00 79.81 170 GLU A N 1
ATOM 1321 C CA . GLU A 1 170 ? 32.157 -3.418 -35.301 1.00 79.81 170 GLU A CA 1
ATOM 1322 C C . GLU A 1 170 ? 32.540 -3.958 -33.908 1.00 79.81 170 GLU A C 1
ATOM 1324 O O . GLU A 1 170 ? 31.699 -4.066 -33.005 1.00 79.81 170 GLU A O 1
ATOM 1329 N N . LYS A 1 171 ? 33.837 -4.222 -33.678 1.00 80.75 171 LYS A N 1
ATOM 1330 C CA . LYS A 1 171 ? 34.349 -4.663 -32.370 1.00 80.75 171 LYS A CA 1
ATOM 1331 C C . LYS A 1 171 ? 34.250 -3.571 -31.315 1.00 80.75 171 LYS A C 1
ATOM 1333 O O . LYS A 1 171 ? 34.073 -3.897 -30.138 1.00 80.75 171 LYS A O 1
ATOM 1338 N N . ARG A 1 172 ? 34.384 -2.301 -31.710 1.00 84.50 172 ARG A N 1
ATOM 1339 C CA . ARG A 1 172 ? 34.184 -1.161 -30.815 1.00 84.50 172 ARG A CA 1
ATOM 1340 C C . ARG A 1 172 ? 32.707 -1.044 -30.476 1.00 84.50 172 ARG A C 1
ATOM 1342 O O . ARG A 1 172 ? 32.372 -1.082 -29.298 1.00 84.50 172 ARG A O 1
ATOM 1349 N N . THR A 1 173 ? 31.833 -0.997 -31.479 1.00 81.19 173 THR A N 1
ATOM 1350 C CA . THR A 1 173 ? 30.380 -0.842 -31.291 1.00 81.19 173 THR A CA 1
ATOM 1351 C C . THR A 1 173 ? 29.801 -1.925 -30.381 1.00 81.19 173 THR A C 1
ATOM 1353 O O . THR A 1 173 ? 29.096 -1.615 -29.423 1.00 81.19 173 THR A O 1
ATOM 1356 N N . THR A 1 174 ? 30.200 -3.185 -30.580 1.00 83.38 174 THR A N 1
ATOM 1357 C CA . THR A 1 174 ? 29.780 -4.306 -29.721 1.00 83.38 174 THR A CA 1
ATOM 1358 C C . THR A 1 174 ? 30.267 -4.147 -28.276 1.00 83.38 174 THR A C 1
ATOM 1360 O O . THR A 1 174 ? 29.535 -4.419 -27.324 1.00 83.38 174 THR A O 1
ATOM 1363 N N . ARG A 1 175 ? 31.507 -3.681 -28.070 1.00 85.50 175 ARG A N 1
ATOM 1364 C CA . ARG A 1 175 ? 32.033 -3.447 -26.716 1.00 85.50 175 ARG A CA 1
ATOM 1365 C C . ARG A 1 175 ? 31.402 -2.236 -26.044 1.00 85.50 175 ARG A C 1
ATOM 1367 O O . ARG A 1 175 ? 31.168 -2.304 -24.839 1.00 85.50 175 ARG A O 1
ATOM 1374 N N . VAL A 1 176 ? 31.104 -1.172 -26.789 1.00 86.56 176 VAL A N 1
ATOM 1375 C CA . VAL A 1 176 ? 30.366 -0.006 -26.286 1.00 86.56 176 VAL A CA 1
ATOM 1376 C C . VAL A 1 176 ? 28.980 -0.441 -25.829 1.00 86.56 176 VAL A C 1
ATOM 1378 O O . VAL A 1 176 ? 28.626 -0.156 -24.690 1.00 86.56 176 VAL A O 1
ATOM 1381 N N . ALA A 1 177 ? 28.252 -1.217 -26.638 1.00 85.69 177 ALA A N 1
ATOM 1382 C CA . ALA A 1 177 ? 26.943 -1.755 -26.269 1.00 85.69 177 ALA A CA 1
ATOM 1383 C C . ALA A 1 177 ? 27.008 -2.631 -25.003 1.00 85.69 177 ALA A C 1
ATOM 1385 O O . ALA A 1 177 ? 26.297 -2.375 -24.033 1.00 85.69 177 ALA A O 1
ATOM 1386 N N . ASN A 1 178 ? 27.935 -3.595 -24.937 1.00 88.06 178 ASN A N 1
ATOM 1387 C CA . ASN A 1 178 ? 28.097 -4.452 -23.754 1.00 88.06 178 ASN A CA 1
ATOM 1388 C C . ASN A 1 178 ? 28.497 -3.663 -22.495 1.00 88.06 178 ASN A C 1
ATOM 1390 O O . ASN A 1 178 ? 28.036 -3.959 -21.390 1.00 88.06 178 ASN A O 1
ATOM 1394 N N . THR A 1 179 ? 29.343 -2.642 -22.651 1.00 89.88 179 THR A N 1
ATOM 1395 C CA . THR A 1 179 ? 29.744 -1.757 -21.548 1.00 89.88 179 THR A CA 1
ATOM 1396 C C . THR A 1 179 ? 28.574 -0.888 -21.094 1.00 89.88 179 THR A C 1
ATOM 1398 O O . THR A 1 179 ? 28.380 -0.729 -19.891 1.00 89.88 179 THR A O 1
ATOM 1401 N N . ALA A 1 180 ? 27.762 -0.383 -22.027 1.00 90.56 180 ALA A N 1
ATOM 1402 C CA . ALA A 1 180 ? 26.558 0.389 -21.736 1.00 90.56 180 ALA A CA 1
ATOM 1403 C C . ALA A 1 180 ? 25.533 -0.451 -20.968 1.00 90.56 180 ALA A C 1
ATOM 1405 O O . ALA A 1 180 ? 25.026 0.013 -19.950 1.00 90.56 180 ALA A O 1
ATOM 1406 N N . ILE A 1 181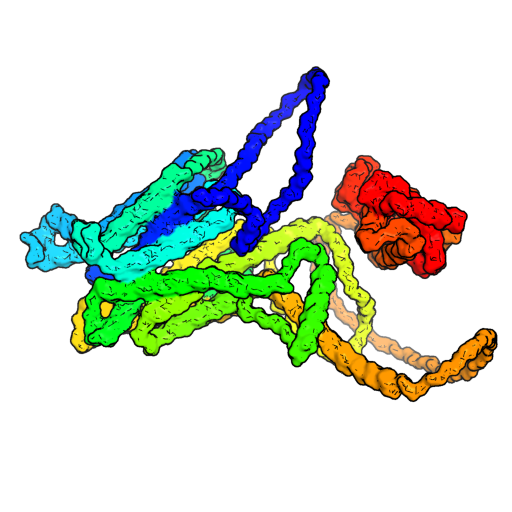 ? 25.310 -1.706 -21.376 1.00 90.50 181 ILE A N 1
ATOM 1407 C CA . ILE A 1 181 ? 24.453 -2.663 -20.662 1.00 90.50 181 ILE A CA 1
ATOM 1408 C C . ILE A 1 181 ? 24.969 -2.896 -19.236 1.00 90.50 181 ILE A C 1
ATOM 1410 O O . ILE A 1 181 ? 24.207 -2.784 -18.278 1.00 90.50 181 ILE A O 1
ATOM 1414 N N . CYS A 1 182 ? 26.266 -3.173 -19.064 1.00 90.94 182 CYS A N 1
ATOM 1415 C CA . CYS A 1 182 ? 26.858 -3.402 -17.741 1.00 90.94 182 CYS A CA 1
ATOM 1416 C C . CYS A 1 182 ? 26.708 -2.176 -16.824 1.00 90.94 182 CYS A C 1
ATOM 1418 O O . CYS A 1 182 ? 26.260 -2.287 -15.681 1.00 90.94 182 CYS A O 1
ATOM 1420 N N . LEU A 1 183 ? 27.028 -0.992 -17.348 1.00 92.81 183 LEU A N 1
ATOM 1421 C CA . LEU A 1 183 ? 26.914 0.278 -16.638 1.00 92.81 183 LEU A CA 1
ATOM 1422 C C . LEU A 1 183 ? 25.454 0.598 -16.286 1.00 92.81 183 LEU A C 1
ATOM 1424 O O . LEU A 1 183 ? 25.187 1.037 -15.168 1.00 92.81 183 LEU A O 1
ATOM 1428 N N . ALA A 1 184 ? 24.513 0.320 -17.193 1.00 91.56 184 ALA A N 1
ATOM 1429 C CA . ALA A 1 184 ? 23.087 0.478 -16.948 1.00 91.56 184 ALA A CA 1
ATOM 1430 C C . ALA A 1 184 ? 22.605 -0.448 -15.826 1.00 91.56 184 ALA A C 1
ATOM 1432 O O . ALA A 1 184 ? 21.985 0.040 -14.890 1.00 91.56 184 ALA A O 1
ATOM 1433 N N . ILE A 1 185 ? 22.950 -1.742 -15.846 1.00 91.81 185 ILE A N 1
ATOM 1434 C CA . ILE A 1 185 ? 22.561 -2.698 -14.794 1.00 91.81 185 ILE A CA 1
ATOM 1435 C C . ILE A 1 185 ? 23.112 -2.266 -13.430 1.00 91.81 185 ILE A C 1
ATOM 1437 O O . ILE A 1 185 ? 22.369 -2.212 -12.452 1.00 91.81 185 ILE A O 1
ATOM 1441 N N . VAL A 1 186 ? 24.398 -1.910 -13.345 1.00 93.00 186 VAL A N 1
ATOM 1442 C CA . VAL A 1 186 ? 25.005 -1.461 -12.080 1.00 93.00 186 VAL A CA 1
ATOM 1443 C C . VAL A 1 186 ? 24.338 -0.182 -11.574 1.00 93.00 186 VAL A C 1
ATOM 1445 O O . VAL A 1 186 ? 24.011 -0.085 -10.390 1.00 93.00 186 VAL A O 1
ATOM 1448 N N . ALA A 1 187 ? 24.105 0.792 -12.456 1.00 93.75 187 ALA A N 1
ATOM 1449 C CA . ALA A 1 187 ? 23.434 2.033 -12.091 1.00 93.75 187 ALA A CA 1
ATOM 1450 C C . ALA A 1 187 ? 21.988 1.791 -11.643 1.00 93.75 187 ALA A C 1
ATOM 1452 O O . ALA A 1 187 ? 21.561 2.397 -10.665 1.00 93.75 187 ALA A O 1
ATOM 1453 N N . PHE A 1 188 ? 21.278 0.867 -12.290 1.00 92.06 188 PHE A N 1
ATOM 1454 C CA . PHE A 1 188 ? 19.926 0.457 -11.923 1.00 92.06 188 PHE A CA 1
ATOM 1455 C C . PHE A 1 188 ? 19.877 -0.115 -10.502 1.00 92.06 188 PHE A C 1
ATOM 1457 O O . PHE A 1 188 ? 19.109 0.349 -9.667 1.00 92.06 188 PHE A O 1
ATOM 1464 N N . TYR A 1 189 ? 20.788 -1.039 -10.176 1.00 92.69 189 TYR A N 1
ATOM 1465 C CA . TYR A 1 189 ? 20.899 -1.593 -8.825 1.00 92.69 189 TYR A CA 1
ATOM 1466 C C . TYR A 1 189 ? 21.213 -0.513 -7.783 1.00 92.69 189 TYR A C 1
ATOM 1468 O O . TYR A 1 189 ? 20.613 -0.486 -6.708 1.00 92.69 189 TYR A O 1
ATOM 1476 N N . LEU A 1 190 ? 22.155 0.389 -8.075 1.00 93.69 190 LEU A N 1
ATOM 1477 C CA . LEU A 1 190 ? 22.486 1.486 -7.163 1.00 93.69 190 LEU A CA 1
ATOM 1478 C C . LEU A 1 190 ? 21.301 2.435 -6.955 1.00 93.69 190 LEU A C 1
ATOM 1480 O O . LEU A 1 190 ? 21.078 2.880 -5.826 1.00 93.69 190 LEU A O 1
ATOM 1484 N N . LEU A 1 191 ? 20.545 2.715 -8.018 1.00 94.31 191 LEU A N 1
ATOM 1485 C CA . LEU A 1 191 ? 19.334 3.527 -7.980 1.00 94.31 191 LEU A CA 1
ATOM 1486 C C . LEU A 1 191 ? 18.289 2.891 -7.055 1.00 94.31 191 LEU A C 1
ATOM 1488 O O . LEU A 1 191 ? 17.830 3.551 -6.125 1.00 94.31 191 LEU A O 1
ATOM 1492 N N . ASP A 1 192 ? 18.012 1.599 -7.217 1.00 92.81 192 ASP A N 1
ATOM 1493 C CA . ASP A 1 192 ? 17.073 0.822 -6.399 1.00 92.81 192 ASP A CA 1
ATOM 1494 C C . ASP A 1 192 ? 17.430 0.822 -4.900 1.00 92.81 192 ASP A C 1
ATOM 1496 O O . ASP A 1 192 ? 16.606 1.104 -4.018 1.00 92.81 192 ASP A O 1
ATOM 1500 N N . PHE A 1 193 ? 18.702 0.547 -4.587 1.00 91.50 193 PHE A N 1
ATOM 1501 C CA . PHE A 1 193 ? 19.220 0.587 -3.215 1.00 91.50 193 PHE A CA 1
ATOM 1502 C C . PHE A 1 193 ? 19.101 1.972 -2.592 1.00 91.50 193 PHE A C 1
ATOM 1504 O O . PHE A 1 193 ? 18.718 2.100 -1.422 1.00 91.50 193 PHE A O 1
ATOM 1511 N N . ALA A 1 194 ? 19.397 3.011 -3.366 1.00 93.62 194 ALA A N 1
ATOM 1512 C CA . ALA A 1 194 ? 19.311 4.377 -2.896 1.00 93.62 194 ALA A CA 1
ATOM 1513 C C . ALA A 1 194 ? 17.854 4.851 -2.755 1.00 93.62 194 ALA A C 1
ATOM 1515 O O . ALA A 1 194 ? 17.546 5.526 -1.774 1.00 93.62 194 ALA A O 1
ATOM 1516 N N . LEU A 1 195 ? 16.933 4.440 -3.635 1.00 92.69 195 LEU A N 1
ATOM 1517 C CA . LEU A 1 195 ? 15.503 4.757 -3.547 1.00 92.69 195 LEU A CA 1
ATOM 1518 C C . LEU A 1 195 ? 14.878 4.147 -2.296 1.00 92.69 195 LEU A C 1
ATOM 1520 O O . LEU A 1 195 ? 14.249 4.851 -1.499 1.00 92.69 195 LEU A O 1
ATOM 1524 N N . ASN A 1 196 ? 15.093 2.848 -2.089 1.00 90.75 196 ASN A N 1
ATOM 1525 C CA . ASN A 1 196 ? 14.597 2.146 -0.910 1.00 90.75 196 ASN A CA 1
ATOM 1526 C C . ASN A 1 196 ? 15.208 2.712 0.379 1.00 90.75 196 ASN A C 1
ATOM 1528 O O . ASN A 1 196 ? 14.511 2.891 1.385 1.00 90.75 196 ASN A O 1
ATOM 1532 N N . GLY A 1 197 ? 16.496 3.061 0.342 1.00 88.94 197 GLY A N 1
ATOM 1533 C CA . GLY A 1 197 ? 17.175 3.715 1.452 1.00 88.94 197 GLY A CA 1
ATOM 1534 C C . GLY A 1 197 ? 16.657 5.118 1.760 1.00 88.94 197 GLY A C 1
ATOM 1535 O O . GLY A 1 197 ? 16.459 5.458 2.933 1.00 88.94 197 GLY A O 1
ATOM 1536 N N . LEU A 1 198 ? 16.373 5.914 0.729 1.00 91.50 198 LEU A N 1
ATOM 1537 C CA . LEU A 1 198 ? 15.791 7.245 0.859 1.00 91.50 198 LEU A CA 1
ATOM 1538 C C . LEU A 1 198 ? 14.390 7.160 1.472 1.00 91.50 198 LEU A C 1
ATOM 1540 O O . LEU A 1 198 ? 14.131 7.814 2.481 1.00 91.50 198 LEU A O 1
ATOM 1544 N N . GLN A 1 199 ? 13.506 6.307 0.944 1.00 89.88 199 GLN A N 1
ATOM 1545 C CA . GLN A 1 199 ? 12.146 6.145 1.473 1.00 89.88 199 GLN A CA 1
ATOM 1546 C C . GLN A 1 199 ? 12.136 5.685 2.937 1.00 89.88 199 GLN A C 1
ATOM 1548 O O . GLN A 1 199 ? 11.372 6.218 3.748 1.00 89.88 199 GLN A O 1
ATOM 1553 N N . ALA A 1 200 ? 13.002 4.734 3.304 1.00 84.12 200 ALA A N 1
ATOM 1554 C CA . ALA A 1 200 ? 13.152 4.298 4.692 1.00 84.12 200 ALA A CA 1
ATOM 1555 C C . ALA A 1 200 ? 13.631 5.442 5.599 1.00 84.12 200 ALA A C 1
ATOM 1557 O O . ALA A 1 200 ? 13.086 5.656 6.685 1.00 84.12 200 ALA A O 1
ATOM 1558 N N . SER A 1 201 ? 14.615 6.216 5.136 1.00 87.69 201 SER A N 1
ATOM 1559 C CA . SER A 1 201 ? 15.175 7.344 5.884 1.00 87.69 201 SER A CA 1
ATOM 1560 C C . SER A 1 201 ? 14.159 8.470 6.082 1.00 87.69 201 SER A C 1
ATOM 1562 O O . SER A 1 201 ? 14.050 8.992 7.189 1.00 87.69 201 SER A O 1
ATOM 1564 N N . LEU A 1 202 ? 13.361 8.794 5.059 1.00 88.69 202 LEU A N 1
ATOM 1565 C CA . LEU A 1 202 ? 12.303 9.808 5.131 1.00 88.69 202 LEU A CA 1
ATOM 1566 C C . LEU A 1 202 ? 11.179 9.404 6.096 1.00 88.69 202 LEU A C 1
ATOM 1568 O O . LEU A 1 202 ? 10.730 10.216 6.905 1.00 88.69 202 LEU A O 1
ATOM 1572 N N . ARG A 1 203 ? 10.756 8.133 6.080 1.00 84.62 203 ARG A N 1
ATOM 1573 C CA . ARG A 1 203 ? 9.770 7.609 7.046 1.00 84.62 203 ARG A CA 1
ATOM 1574 C C . ARG A 1 203 ? 10.283 7.695 8.483 1.00 84.62 203 ARG A C 1
ATOM 1576 O O . ARG A 1 203 ? 9.544 8.109 9.375 1.00 84.62 203 ARG A O 1
ATOM 1583 N N . ASN A 1 204 ? 11.551 7.356 8.697 1.00 82.50 204 ASN A N 1
ATOM 1584 C CA . ASN A 1 204 ? 12.182 7.465 10.010 1.00 82.50 204 ASN A CA 1
ATOM 1585 C C . ASN A 1 204 ? 12.340 8.925 10.460 1.00 82.50 204 ASN A C 1
ATOM 1587 O O . ASN A 1 204 ? 12.123 9.224 11.631 1.00 82.50 204 ASN A O 1
ATOM 1591 N N . LEU A 1 205 ? 12.659 9.840 9.541 1.00 84.81 205 LEU A N 1
ATOM 1592 C CA . LEU A 1 205 ? 12.733 11.273 9.828 1.00 84.81 205 LEU A CA 1
ATOM 1593 C C . LEU A 1 205 ? 11.369 11.826 10.272 1.00 84.81 205 LEU A C 1
ATOM 1595 O O . LEU A 1 205 ? 11.296 12.540 11.271 1.00 84.81 205 LEU A O 1
ATOM 1599 N N . LEU A 1 206 ? 10.278 11.437 9.601 1.00 84.31 206 LEU A N 1
ATOM 1600 C CA . LEU A 1 206 ? 8.920 11.822 10.001 1.00 84.31 206 LEU A CA 1
ATOM 1601 C C . LEU A 1 206 ? 8.585 11.347 11.422 1.00 84.31 206 LEU A C 1
ATOM 1603 O O . LEU A 1 206 ? 8.034 12.121 12.207 1.00 84.31 206 LEU A O 1
ATOM 1607 N N . LEU A 1 207 ? 8.927 10.098 11.754 1.00 80.00 207 LEU A N 1
ATOM 1608 C CA . LEU A 1 207 ? 8.713 9.516 13.084 1.00 80.00 207 LEU A CA 1
ATOM 1609 C C . LEU A 1 207 ? 9.503 10.244 14.181 1.00 80.00 207 LEU A C 1
ATOM 1611 O O . LEU A 1 207 ? 9.012 10.382 15.301 1.00 80.00 207 LEU A O 1
ATOM 1615 N N . ASP A 1 208 ? 10.710 10.714 13.864 1.00 79.44 208 ASP A N 1
ATOM 1616 C CA . ASP A 1 208 ? 11.595 11.372 14.826 1.00 79.44 208 ASP A CA 1
ATOM 1617 C C . ASP A 1 208 ? 11.204 12.851 15.063 1.00 79.44 208 ASP A C 1
ATOM 1619 O O . ASP A 1 208 ? 11.258 13.339 16.202 1.00 79.44 208 ASP A O 1
ATOM 1623 N N . VAL A 1 209 ? 10.763 13.563 14.017 1.00 82.69 209 VAL A N 1
ATOM 1624 C CA . VAL A 1 209 ? 10.393 14.992 14.078 1.00 82.69 209 VAL A CA 1
ATOM 1625 C C . VAL A 1 209 ? 8.955 15.198 14.575 1.00 82.69 209 VAL A C 1
ATOM 1627 O O . VAL A 1 209 ? 8.709 16.077 15.404 1.00 82.69 209 VAL A O 1
ATOM 1630 N N . THR A 1 210 ? 8.004 14.370 14.134 1.00 80.69 210 THR A N 1
ATOM 1631 C CA . THR A 1 210 ? 6.571 14.576 14.412 1.00 80.69 210 THR A CA 1
ATOM 1632 C C . THR A 1 210 ? 6.201 14.154 15.840 1.00 80.69 210 THR A C 1
ATOM 1634 O O . THR A 1 210 ? 6.573 13.063 16.279 1.00 80.69 210 THR A O 1
ATOM 1637 N N . PRO A 1 211 ? 5.436 14.960 16.604 1.00 79.06 211 PRO A N 1
ATOM 1638 C CA . PRO A 1 211 ? 4.929 14.526 17.902 1.00 79.06 211 PRO A CA 1
ATOM 1639 C C . PRO A 1 211 ? 3.929 13.370 17.743 1.00 79.06 211 PRO A C 1
ATOM 1641 O O . PRO A 1 211 ? 3.161 13.324 16.784 1.00 79.06 211 PRO A O 1
ATOM 1644 N N . ALA A 1 212 ? 3.880 12.457 18.721 1.00 73.25 212 ALA A N 1
ATOM 1645 C CA . ALA A 1 212 ? 3.053 11.243 18.652 1.00 73.25 212 ALA A CA 1
ATOM 1646 C C . ALA A 1 212 ? 1.555 11.515 18.397 1.00 73.25 212 ALA A C 1
ATOM 1648 O O . ALA A 1 212 ? 0.876 10.699 17.782 1.00 73.25 212 ALA A O 1
ATOM 1649 N N . SER A 1 213 ? 1.044 12.678 18.817 1.00 71.06 213 SER A N 1
ATOM 1650 C CA . SER A 1 213 ? -0.341 13.101 18.572 1.00 71.06 213 SER A CA 1
ATOM 1651 C C . SER A 1 213 ? -0.623 13.525 17.124 1.00 71.06 213 SER A C 1
ATOM 1653 O O . SER A 1 213 ? -1.775 13.477 16.707 1.00 71.06 213 SER A O 1
ATOM 1655 N N . GLN A 1 214 ? 0.398 13.922 16.357 1.00 79.00 214 GLN A N 1
ATOM 1656 C CA . GLN A 1 214 ? 0.285 14.341 14.952 1.00 79.00 214 GLN A CA 1
ATOM 1657 C C . GLN A 1 214 ? 0.885 13.322 13.974 1.00 79.00 214 GLN A C 1
ATOM 1659 O O . GLN A 1 214 ? 0.849 13.542 12.767 1.00 79.00 214 GLN A O 1
ATOM 1664 N N . LEU A 1 215 ? 1.407 12.190 14.458 1.00 74.88 215 LEU A N 1
ATOM 1665 C CA . LEU A 1 215 ? 2.063 11.193 13.610 1.00 74.88 215 LEU A CA 1
ATOM 1666 C C . LEU A 1 215 ? 1.135 10.642 12.514 1.00 74.88 215 LEU A C 1
ATOM 1668 O O . LEU A 1 215 ? 1.566 10.441 11.381 1.00 74.88 215 LEU A O 1
ATOM 1672 N N . ASN A 1 216 ? -0.152 10.465 12.821 1.00 74.75 216 ASN A N 1
ATOM 1673 C CA . ASN A 1 216 ? -1.146 10.039 11.834 1.00 74.75 216 ASN A CA 1
ATOM 1674 C C . ASN A 1 216 ? -1.332 11.089 10.727 1.00 74.75 216 ASN A C 1
ATOM 1676 O O . ASN A 1 216 ? -1.371 10.733 9.551 1.00 74.75 216 ASN A O 1
ATOM 1680 N N . ALA A 1 217 ? -1.376 12.377 11.086 1.00 74.38 217 ALA A N 1
ATOM 1681 C CA . ALA A 1 217 ? -1.455 13.468 10.116 1.00 74.38 217 ALA A CA 1
ATOM 1682 C C . ALA A 1 217 ? -0.183 13.548 9.255 1.00 74.38 217 ALA A C 1
ATOM 1684 O O . ALA A 1 217 ? -0.274 13.731 8.043 1.00 74.38 217 ALA A O 1
ATOM 1685 N N . GLY A 1 218 ? 0.994 13.340 9.856 1.00 79.62 218 GLY A N 1
ATOM 1686 C CA . GLY A 1 218 ? 2.267 13.245 9.139 1.00 79.62 218 GLY A CA 1
ATOM 1687 C C . GLY A 1 218 ? 2.295 12.094 8.128 1.00 79.62 218 GLY A C 1
ATOM 1688 O O . GLY A 1 218 ? 2.615 12.299 6.961 1.00 79.62 218 GLY A O 1
ATOM 1689 N N . ASN A 1 219 ? 1.871 10.894 8.536 1.00 81.81 219 ASN A N 1
ATOM 1690 C CA . ASN A 1 219 ? 1.775 9.742 7.633 1.00 81.81 219 ASN A CA 1
ATOM 1691 C C . ASN A 1 219 ? 0.763 9.977 6.499 1.00 81.81 219 ASN A C 1
ATOM 1693 O O . ASN A 1 219 ? 1.008 9.574 5.363 1.00 81.81 219 ASN A O 1
ATOM 1697 N N . ALA A 1 220 ? -0.342 10.675 6.776 1.00 81.44 220 ALA A N 1
ATOM 1698 C CA . ALA A 1 220 ? -1.308 11.064 5.752 1.00 81.44 220 ALA A CA 1
ATOM 1699 C C . ALA A 1 220 ? -0.721 12.069 4.744 1.00 81.44 220 ALA A C 1
ATOM 1701 O O . ALA A 1 220 ? -1.014 11.985 3.551 1.00 81.44 220 ALA A O 1
ATOM 1702 N N . TRP A 1 221 ? 0.120 13.011 5.188 1.00 86.81 221 TRP A N 1
ATOM 1703 C CA . TRP A 1 221 ? 0.842 13.914 4.287 1.00 86.81 221 TRP A CA 1
ATOM 1704 C C . TRP A 1 221 ? 1.874 13.178 3.431 1.00 86.81 221 TRP A C 1
ATOM 1706 O O . TRP A 1 221 ? 1.895 13.408 2.225 1.00 86.81 221 TRP A O 1
ATOM 1716 N N . HIS A 1 222 ? 2.634 12.225 3.984 1.00 86.94 222 HIS A N 1
ATOM 1717 C CA . HIS A 1 222 ? 3.481 11.337 3.177 1.00 86.94 222 HIS A CA 1
ATOM 1718 C C . HIS A 1 222 ? 2.686 10.597 2.096 1.00 86.94 222 HIS A C 1
ATOM 1720 O O . HIS A 1 222 ? 3.081 10.630 0.934 1.00 86.94 222 HIS A O 1
ATOM 1726 N N . GLY A 1 223 ? 1.546 9.992 2.449 1.00 84.56 223 GLY A N 1
ATOM 1727 C CA . GLY A 1 223 ? 0.688 9.307 1.477 1.00 84.56 223 GLY A CA 1
ATOM 1728 C C . GLY A 1 223 ? 0.204 10.237 0.359 1.00 84.56 223 GLY A C 1
ATOM 1729 O O . GLY A 1 223 ? 0.284 9.891 -0.819 1.00 84.56 223 GLY A O 1
ATOM 1730 N N . ARG A 1 224 ? -0.220 11.462 0.706 1.00 88.12 224 ARG A N 1
ATOM 1731 C CA . ARG A 1 224 ? -0.601 12.490 -0.279 1.00 88.12 224 ARG A CA 1
ATOM 1732 C C . ARG A 1 224 ? 0.557 12.868 -1.206 1.00 88.12 224 ARG A C 1
ATOM 1734 O O . ARG A 1 224 ? 0.348 12.977 -2.411 1.00 88.12 224 ARG A O 1
ATOM 1741 N N . MET A 1 225 ? 1.766 13.020 -0.665 1.00 92.12 225 MET A N 1
ATOM 1742 C CA . MET A 1 225 ? 2.965 13.355 -1.442 1.00 92.12 225 MET A CA 1
ATOM 1743 C C . MET A 1 225 ? 3.380 12.227 -2.392 1.00 92.12 225 MET A C 1
ATOM 1745 O O . MET A 1 225 ? 3.740 12.507 -3.531 1.00 92.12 225 MET A O 1
ATOM 1749 N N . THR A 1 226 ? 3.249 10.962 -1.983 1.00 90.38 226 THR A N 1
ATOM 1750 C CA . THR A 1 226 ? 3.443 9.804 -2.871 1.00 90.38 226 THR A CA 1
ATOM 1751 C C . THR A 1 226 ? 2.465 9.842 -4.049 1.00 90.38 226 THR A C 1
ATOM 1753 O O . THR A 1 226 ? 2.868 9.747 -5.204 1.00 90.38 226 THR A O 1
ATOM 1756 N N . HIS A 1 227 ? 1.173 10.043 -3.795 1.00 90.38 227 HIS A N 1
ATOM 1757 C CA . HIS A 1 227 ? 0.186 10.112 -4.874 1.00 90.38 227 HIS A CA 1
ATOM 1758 C C . HIS A 1 227 ? 0.415 11.292 -5.827 1.00 90.38 227 HIS A C 1
ATOM 1760 O O . HIS A 1 227 ? 0.336 11.120 -7.043 1.00 90.38 227 HIS A O 1
ATOM 1766 N N . ALA A 1 228 ? 0.742 12.467 -5.287 1.00 92.88 228 ALA A N 1
ATOM 1767 C CA . ALA A 1 228 ? 1.096 13.632 -6.090 1.00 92.88 228 ALA A CA 1
ATOM 1768 C C . ALA A 1 228 ? 2.345 13.372 -6.948 1.00 92.88 228 ALA A C 1
ATOM 1770 O O . ALA A 1 228 ? 2.346 13.699 -8.132 1.00 92.88 228 ALA A O 1
ATOM 1771 N N . GLY A 1 229 ? 3.369 12.724 -6.383 1.00 93.31 229 GLY A N 1
ATOM 1772 C CA . GLY A 1 229 ? 4.582 12.346 -7.107 1.00 93.31 229 GLY A CA 1
ATOM 1773 C C . GLY A 1 229 ? 4.314 11.398 -8.273 1.00 93.31 229 GLY A C 1
ATOM 1774 O O . GLY A 1 229 ? 4.850 11.620 -9.351 1.00 93.31 229 GLY A O 1
ATOM 1775 N N . ASN A 1 230 ? 3.419 10.417 -8.109 1.00 92.44 230 ASN A N 1
ATOM 1776 C CA . ASN A 1 230 ? 3.013 9.536 -9.211 1.00 92.44 230 ASN A CA 1
ATOM 1777 C C . ASN A 1 230 ? 2.329 10.299 -10.353 1.00 92.44 230 ASN A C 1
ATOM 1779 O O . ASN A 1 230 ? 2.676 10.114 -11.514 1.00 92.44 230 ASN A O 1
ATOM 1783 N N . ILE A 1 231 ? 1.380 11.184 -10.034 1.00 93.69 231 ILE A N 1
ATOM 1784 C CA . ILE A 1 231 ? 0.655 11.966 -11.048 1.00 93.69 231 ILE A CA 1
ATOM 1785 C C . ILE A 1 231 ? 1.609 12.910 -11.792 1.00 93.69 231 ILE A C 1
ATOM 1787 O O . ILE A 1 231 ? 1.563 12.995 -13.016 1.00 93.69 231 ILE A O 1
ATOM 1791 N N . ILE A 1 232 ? 2.481 13.612 -11.064 1.00 94.06 232 ILE A N 1
ATOM 1792 C CA . ILE A 1 232 ? 3.453 14.539 -11.659 1.00 94.06 232 ILE A CA 1
ATOM 1793 C C . ILE A 1 232 ? 4.484 13.774 -12.496 1.00 94.06 232 ILE A C 1
ATOM 1795 O O . ILE A 1 232 ? 4.781 14.179 -13.617 1.00 94.06 232 ILE A O 1
ATOM 1799 N N . GLY A 1 233 ? 5.001 12.664 -11.968 1.00 92.19 233 GLY A N 1
ATOM 1800 C CA . GLY A 1 233 ? 5.997 11.819 -12.617 1.00 92.19 233 GLY A CA 1
ATOM 1801 C C . GLY A 1 233 ? 5.502 11.242 -13.941 1.00 92.19 233 GLY A C 1
ATOM 1802 O O . GLY A 1 233 ? 6.042 11.595 -14.988 1.00 92.19 233 GLY A O 1
ATOM 1803 N N . PHE A 1 234 ? 4.406 10.472 -13.920 1.00 93.44 234 PHE A N 1
ATOM 1804 C CA . PHE A 1 234 ? 3.809 9.923 -15.147 1.00 93.44 234 PHE A CA 1
ATOM 1805 C C . PHE A 1 234 ? 3.284 11.022 -16.090 1.00 93.44 234 PHE A C 1
ATOM 1807 O O . PHE A 1 234 ? 3.280 10.874 -17.312 1.00 93.44 234 PHE A O 1
ATOM 1814 N N . GLY A 1 235 ? 2.881 12.176 -15.542 1.00 91.38 235 GLY A N 1
ATOM 1815 C CA . GLY A 1 235 ? 2.515 13.357 -16.325 1.00 91.38 235 GLY A CA 1
ATOM 1816 C C . GLY A 1 235 ? 3.679 13.898 -17.158 1.00 91.38 235 GLY A C 1
ATOM 1817 O O . GLY A 1 235 ? 3.530 14.111 -18.362 1.00 91.38 235 GLY A O 1
ATOM 1818 N N . PHE A 1 236 ? 4.853 14.087 -16.547 1.00 90.00 236 PHE A N 1
ATOM 1819 C CA . PHE A 1 236 ? 6.063 14.489 -17.269 1.00 90.00 236 PHE A CA 1
ATOM 1820 C C . PHE A 1 236 ? 6.594 13.391 -18.195 1.00 90.00 236 PHE A C 1
ATOM 1822 O O . PHE A 1 236 ? 7.105 13.721 -19.266 1.00 90.00 236 PHE A O 1
ATOM 1829 N N . GLY A 1 237 ? 6.421 12.119 -17.827 1.00 86.56 237 GLY A N 1
ATOM 1830 C CA . GLY A 1 237 ? 6.741 10.975 -18.676 1.00 86.56 237 GLY A CA 1
ATOM 1831 C C . GLY A 1 237 ? 5.919 10.943 -19.968 1.00 86.56 237 GLY A C 1
ATOM 1832 O O . GLY A 1 237 ? 6.454 10.670 -21.036 1.00 86.56 237 GLY A O 1
ATOM 1833 N N . PHE A 1 238 ? 4.636 11.299 -19.927 1.00 87.19 238 PHE A N 1
ATOM 1834 C CA . PHE A 1 238 ? 3.784 11.362 -21.122 1.00 87.19 238 PHE A CA 1
ATOM 1835 C C . PHE A 1 238 ? 4.096 12.564 -22.039 1.00 87.19 238 PHE A C 1
ATOM 1837 O O . PHE A 1 238 ? 4.046 12.466 -23.279 1.00 87.19 238 PHE A O 1
ATOM 1844 N N . LEU A 1 239 ? 4.385 13.731 -21.454 1.00 85.00 239 LEU A N 1
ATOM 1845 C CA . LEU A 1 239 ? 4.532 14.975 -22.210 1.00 85.00 239 LEU A CA 1
ATOM 1846 C C . LEU A 1 239 ? 5.744 14.930 -23.161 1.00 85.00 239 LEU A C 1
ATOM 1848 O O . LEU A 1 239 ? 6.825 14.472 -22.787 1.00 85.00 239 LEU A O 1
ATOM 1852 N N . PRO A 1 240 ? 5.618 15.449 -24.400 1.00 78.69 240 PRO A N 1
ATOM 1853 C CA . PRO A 1 240 ? 6.740 15.533 -25.325 1.00 78.69 240 PRO A CA 1
ATOM 1854 C C . PRO A 1 240 ? 7.698 16.643 -24.875 1.00 78.69 240 PRO A C 1
ATOM 1856 O O . PRO A 1 240 ? 7.649 17.768 -25.377 1.00 78.69 240 PRO A O 1
ATOM 1859 N N . LEU A 1 241 ? 8.597 16.322 -23.942 1.00 76.81 241 LEU A N 1
ATOM 1860 C CA . LEU A 1 241 ? 9.567 17.261 -23.365 1.00 76.81 241 LEU A CA 1
ATOM 1861 C C . LEU A 1 241 ? 10.429 17.941 -24.443 1.00 76.81 241 LEU A C 1
ATOM 1863 O O . LEU A 1 241 ? 10.790 19.102 -24.302 1.00 76.81 241 LEU A O 1
ATOM 1867 N N . ALA A 1 242 ? 10.687 17.270 -25.571 1.00 66.75 242 ALA A N 1
ATOM 1868 C CA . ALA A 1 242 ? 11.436 17.832 -26.696 1.00 66.75 242 ALA A CA 1
ATOM 1869 C C . ALA A 1 242 ? 10.765 19.046 -27.375 1.00 66.75 242 ALA A C 1
ATOM 1871 O O . ALA A 1 242 ? 11.457 19.824 -28.029 1.00 66.75 242 ALA A O 1
ATOM 1872 N N . LYS A 1 243 ? 9.443 19.217 -27.233 1.00 70.12 243 LYS A N 1
ATOM 1873 C CA . LYS A 1 243 ? 8.696 20.344 -27.820 1.00 70.12 243 LYS A CA 1
ATOM 1874 C C . LYS A 1 243 ? 8.659 21.578 -26.912 1.00 70.12 243 LYS A C 1
ATOM 1876 O O . LYS A 1 243 ? 8.257 22.645 -27.366 1.00 70.12 243 LYS A O 1
ATOM 1881 N N . LEU A 1 244 ? 9.071 21.453 -25.648 1.00 75.19 244 LEU A N 1
ATOM 1882 C CA . LEU A 1 244 ? 9.112 22.571 -24.709 1.00 75.19 244 LEU A CA 1
ATOM 1883 C C . LEU A 1 244 ? 10.407 23.386 -24.897 1.00 75.19 244 LEU A C 1
ATOM 1885 O O . LEU A 1 244 ? 11.492 22.801 -24.959 1.00 75.19 244 LEU A O 1
ATOM 1889 N N . PRO A 1 245 ? 10.332 24.730 -24.946 1.00 66.00 245 PRO A N 1
ATOM 1890 C CA . PRO A 1 245 ? 11.456 25.583 -25.343 1.00 66.00 245 PRO A CA 1
ATOM 1891 C C . PRO A 1 245 ? 12.677 25.463 -24.416 1.00 66.00 245 PRO A C 1
ATOM 1893 O O . PRO A 1 245 ? 13.805 25.458 -24.900 1.00 66.00 245 PRO A O 1
ATOM 1896 N N . PHE A 1 246 ? 12.469 25.286 -23.107 1.00 68.69 246 PHE A N 1
ATOM 1897 C CA . PHE A 1 246 ? 13.548 25.126 -22.121 1.00 68.69 246 PHE A CA 1
ATOM 1898 C C . PHE A 1 246 ? 14.327 23.805 -22.282 1.00 68.69 246 PHE A C 1
ATOM 1900 O O . PHE A 1 246 ? 15.543 23.766 -22.125 1.00 68.69 246 PHE A O 1
ATOM 1907 N N . PHE A 1 247 ? 13.644 22.720 -22.657 1.00 68.75 247 PHE A N 1
ATOM 1908 C CA . PHE A 1 247 ? 14.232 21.377 -22.751 1.00 68.75 247 PHE A CA 1
ATOM 1909 C C . PHE A 1 247 ? 14.870 21.076 -24.111 1.00 68.75 247 PHE A C 1
ATOM 1911 O O . PHE A 1 247 ? 15.545 20.056 -24.266 1.00 68.75 247 PHE A O 1
ATOM 1918 N N . ARG A 1 248 ? 14.702 21.965 -25.099 1.00 66.38 248 ARG A N 1
ATOM 1919 C CA . ARG A 1 248 ? 15.397 21.868 -26.390 1.00 66.38 248 ARG A CA 1
ATOM 1920 C C . ARG A 1 248 ? 16.911 22.046 -26.234 1.00 66.38 248 ARG A C 1
ATOM 1922 O O . ARG A 1 248 ? 17.663 21.412 -26.966 1.00 66.38 248 ARG A O 1
ATOM 1929 N N . LEU A 1 249 ? 17.340 22.842 -25.250 1.00 65.38 249 LEU A N 1
ATOM 1930 C CA . LEU A 1 249 ? 18.751 23.108 -24.951 1.00 65.38 249 LEU A CA 1
ATOM 1931 C C . LEU A 1 249 ? 19.491 21.879 -24.397 1.00 65.38 249 LEU A C 1
ATOM 1933 O O . LEU A 1 249 ? 20.689 21.745 -24.611 1.00 65.38 249 LEU A O 1
ATOM 1937 N N . LEU A 1 250 ? 18.782 20.965 -23.723 1.00 67.31 250 LEU A N 1
ATOM 1938 C CA . LEU A 1 250 ? 19.379 19.759 -23.137 1.00 67.31 250 LEU A CA 1
ATOM 1939 C C . LEU A 1 250 ? 19.822 18.719 -24.182 1.00 67.31 250 LEU A C 1
ATOM 1941 O O . LEU A 1 250 ? 20.635 17.856 -23.858 1.00 67.31 250 LEU A O 1
ATOM 1945 N N . GLY A 1 251 ? 19.298 18.776 -25.415 1.00 66.06 251 GLY A N 1
ATOM 1946 C CA . GLY A 1 251 ? 19.572 17.771 -26.450 1.00 66.06 251 GLY A CA 1
ATOM 1947 C C . GLY A 1 251 ? 19.208 16.332 -26.029 1.00 66.06 251 GLY A C 1
ATOM 1948 O O . GLY A 1 251 ? 18.666 16.090 -24.953 1.00 66.06 251 GLY A O 1
ATOM 1949 N N . GLY A 1 252 ? 19.466 15.352 -26.896 1.00 73.62 252 GLY A N 1
ATOM 1950 C CA . GLY A 1 252 ? 19.335 13.924 -26.566 1.00 73.62 252 GLY A CA 1
ATOM 1951 C C . GLY A 1 252 ? 17.908 13.353 -26.498 1.00 73.62 252 GLY A C 1
ATOM 1952 O O . GLY A 1 252 ? 16.926 14.007 -26.879 1.00 73.62 252 GLY A O 1
ATOM 1953 N N . THR A 1 253 ? 17.830 12.103 -26.028 1.00 81.44 253 THR A N 1
ATOM 1954 C CA . THR A 1 253 ? 16.615 11.271 -25.971 1.00 81.44 253 THR A CA 1
ATOM 1955 C C . THR A 1 253 ? 15.575 11.820 -24.996 1.00 81.44 253 THR A C 1
ATOM 1957 O O . THR A 1 253 ? 15.875 12.623 -24.105 1.00 81.44 253 THR A O 1
ATOM 1960 N N . GLN A 1 254 ? 14.319 11.400 -25.160 1.00 83.38 254 GLN A N 1
ATOM 1961 C CA . GLN A 1 254 ? 13.253 11.794 -24.244 1.00 83.38 254 GLN A CA 1
ATOM 1962 C C . GLN A 1 254 ? 13.521 11.296 -22.812 1.00 83.38 254 GLN A C 1
ATOM 1964 O O . GLN A 1 254 ? 13.400 12.081 -21.869 1.00 83.38 254 GLN A O 1
ATOM 1969 N N . PHE A 1 255 ? 13.980 10.048 -22.666 1.00 85.31 255 PHE A N 1
ATOM 1970 C CA . PHE A 1 255 ? 14.385 9.459 -21.387 1.00 85.31 255 PHE A CA 1
ATOM 1971 C C . PHE A 1 255 ? 15.423 10.318 -20.649 1.00 85.31 255 PHE A C 1
ATOM 1973 O O . PHE A 1 255 ? 15.226 10.671 -19.487 1.00 85.31 255 PHE A O 1
ATOM 1980 N N . ARG A 1 256 ? 16.484 10.766 -21.340 1.00 88.06 256 ARG A N 1
ATOM 1981 C CA . ARG A 1 256 ? 17.520 11.635 -20.753 1.00 88.06 256 ARG A CA 1
ATOM 1982 C C . ARG A 1 256 ? 16.936 12.930 -20.184 1.00 88.06 256 ARG A C 1
ATOM 1984 O O . ARG A 1 256 ? 17.288 13.331 -19.074 1.00 88.06 256 ARG A O 1
ATOM 1991 N N . LYS A 1 257 ? 16.043 13.584 -20.932 1.00 88.25 257 LYS A N 1
ATOM 1992 C CA . LYS A 1 257 ? 15.391 14.834 -20.501 1.00 88.25 257 LYS A CA 1
ATOM 1993 C C . LYS A 1 257 ? 14.525 14.610 -19.264 1.00 88.25 257 LYS A C 1
ATOM 1995 O O . LYS A 1 257 ? 14.554 15.437 -18.354 1.00 88.25 257 LYS A O 1
ATOM 2000 N N . PHE A 1 258 ? 13.792 13.499 -19.223 1.00 88.81 258 PHE A N 1
ATOM 2001 C CA . PHE A 1 258 ? 12.959 13.144 -18.079 1.00 88.81 258 PHE A CA 1
ATOM 2002 C C . PHE A 1 258 ? 13.807 12.862 -16.831 1.00 88.81 258 PHE A C 1
ATOM 2004 O O . PHE A 1 258 ? 13.580 13.488 -15.800 1.00 88.81 258 PHE A O 1
ATOM 2011 N N . CYS A 1 259 ? 14.866 12.056 -16.946 1.00 90.81 259 CYS A N 1
ATOM 2012 C CA . CYS A 1 259 ? 15.805 11.780 -15.854 1.00 90.81 259 CYS A CA 1
ATOM 2013 C C . CYS A 1 259 ? 16.408 13.056 -15.241 1.00 90.81 259 CYS A C 1
ATOM 2015 O O . CYS A 1 259 ? 16.446 13.199 -14.018 1.00 90.81 259 CYS A O 1
ATOM 2017 N N . ILE A 1 260 ? 16.840 14.015 -16.070 1.00 90.94 260 ILE A N 1
ATOM 2018 C CA . ILE A 1 260 ? 17.411 15.281 -15.579 1.00 90.94 260 ILE A CA 1
ATOM 2019 C C . ILE A 1 260 ? 16.352 16.126 -14.859 1.00 90.94 260 ILE A C 1
ATOM 2021 O O . ILE A 1 260 ? 16.632 16.689 -13.800 1.00 90.94 260 ILE A O 1
ATOM 2025 N N . LEU A 1 261 ? 15.126 16.181 -15.385 1.00 90.50 261 LEU A N 1
ATOM 2026 C CA . LEU A 1 261 ? 14.014 16.854 -14.713 1.00 90.50 261 LEU A CA 1
ATOM 2027 C C . LEU A 1 261 ? 13.719 16.221 -13.342 1.00 90.50 261 LEU A C 1
ATOM 2029 O O . LEU A 1 261 ? 13.582 16.939 -12.350 1.00 90.50 261 LEU A O 1
ATOM 2033 N N . CYS A 1 262 ? 13.679 14.889 -13.266 1.00 92.19 262 CYS A N 1
ATOM 2034 C CA . CYS A 1 262 ? 13.467 14.153 -12.021 1.00 92.19 262 CYS A CA 1
ATOM 2035 C C . CYS A 1 262 ? 14.572 14.427 -10.995 1.00 92.19 262 CYS A C 1
ATOM 2037 O O . CYS A 1 262 ? 14.261 14.665 -9.831 1.00 92.19 262 CYS A O 1
ATOM 2039 N N . ILE A 1 263 ? 15.840 14.471 -11.421 1.00 94.06 263 ILE A N 1
ATOM 2040 C CA . ILE A 1 263 ? 16.978 14.835 -10.563 1.00 94.06 263 ILE A CA 1
ATOM 2041 C C . ILE A 1 263 ? 16.803 16.241 -9.980 1.00 94.06 263 ILE A C 1
ATOM 2043 O O . ILE A 1 263 ? 16.966 16.425 -8.774 1.00 94.06 263 ILE A O 1
ATOM 2047 N N . ILE A 1 264 ? 16.451 17.230 -10.808 1.00 93.56 264 ILE A N 1
ATOM 2048 C CA . ILE A 1 264 ? 16.268 18.618 -10.355 1.00 93.56 264 ILE A CA 1
ATOM 2049 C C . ILE A 1 264 ? 15.166 18.684 -9.291 1.00 93.56 264 ILE A C 1
ATOM 2051 O O . ILE A 1 264 ? 15.365 19.269 -8.225 1.00 93.56 264 ILE A O 1
ATOM 2055 N N . ILE A 1 265 ? 14.023 18.039 -9.542 1.00 94.31 265 ILE A N 1
ATOM 2056 C CA . ILE A 1 265 ? 12.904 18.013 -8.592 1.00 94.31 265 ILE A CA 1
ATOM 2057 C C . ILE A 1 265 ? 13.292 17.264 -7.306 1.00 94.31 265 ILE A C 1
ATOM 2059 O O . ILE A 1 265 ? 13.007 17.742 -6.205 1.00 94.31 265 ILE A O 1
ATOM 2063 N N . LEU A 1 266 ? 13.980 16.124 -7.413 1.00 95.12 266 LEU A N 1
ATOM 2064 C CA . LEU A 1 266 ? 14.461 15.356 -6.263 1.00 95.12 266 LEU A CA 1
ATOM 2065 C C . LEU A 1 266 ? 15.381 16.204 -5.376 1.00 95.12 266 LEU A C 1
ATOM 2067 O O . LEU A 1 266 ? 15.155 16.296 -4.172 1.00 95.12 266 LEU A O 1
ATOM 2071 N N . VAL A 1 267 ? 16.385 16.864 -5.958 1.00 95.81 267 VAL A N 1
ATOM 2072 C CA . VAL A 1 267 ? 17.344 17.679 -5.200 1.00 95.81 267 VAL A CA 1
ATOM 2073 C C . VAL A 1 267 ? 16.645 18.847 -4.507 1.00 95.81 267 VAL A C 1
ATOM 2075 O O . VAL A 1 267 ? 16.890 19.074 -3.326 1.00 95.81 267 VAL A O 1
ATOM 2078 N N . ILE A 1 268 ? 15.735 19.552 -5.189 1.00 95.50 268 ILE A N 1
ATOM 2079 C CA . ILE A 1 268 ? 14.993 20.682 -4.602 1.00 95.50 268 ILE A CA 1
ATOM 2080 C C . ILE A 1 268 ? 14.115 20.225 -3.430 1.00 95.50 268 ILE A C 1
ATOM 2082 O O . ILE A 1 268 ? 14.089 20.861 -2.370 1.00 95.50 268 ILE A O 1
ATOM 2086 N N . THR A 1 269 ? 13.386 19.122 -3.606 1.00 94.69 269 THR A N 1
ATOM 2087 C CA . THR A 1 269 ? 12.480 18.600 -2.574 1.00 94.69 269 THR A CA 1
ATOM 2088 C C . THR A 1 269 ? 13.244 18.086 -1.353 1.00 94.69 269 THR A C 1
ATOM 2090 O O . THR A 1 269 ? 12.888 18.446 -0.229 1.00 94.69 269 THR A O 1
ATOM 2093 N N . VAL A 1 270 ? 14.340 17.346 -1.559 1.00 92.81 270 VAL A N 1
ATOM 2094 C CA . VAL A 1 270 ? 15.227 16.885 -0.478 1.00 92.81 270 VAL A CA 1
ATOM 2095 C C . VAL A 1 270 ? 15.903 18.051 0.229 1.00 92.81 270 VAL A C 1
ATOM 2097 O O . VAL A 1 270 ? 15.909 18.103 1.460 1.00 92.81 270 VAL A O 1
ATOM 2100 N N . TRP A 1 271 ? 16.420 19.020 -0.528 1.00 92.62 271 TRP A N 1
ATOM 2101 C CA . TRP A 1 271 ? 17.020 20.226 0.032 1.00 92.62 271 TRP A CA 1
ATOM 2102 C C . TRP A 1 271 ? 16.038 20.962 0.942 1.00 92.62 271 TRP A C 1
ATOM 2104 O O . TRP A 1 271 ? 16.398 21.335 2.053 1.00 92.62 271 TRP A O 1
ATOM 2114 N N . THR A 1 272 ? 14.781 21.108 0.518 1.00 89.62 272 THR A N 1
ATOM 2115 C CA . THR A 1 272 ? 13.744 21.797 1.297 1.00 89.62 272 THR A CA 1
ATOM 2116 C C . THR A 1 272 ? 13.489 21.102 2.635 1.00 89.62 272 THR A C 1
ATOM 2118 O O . THR A 1 272 ? 13.493 21.758 3.675 1.00 89.62 272 THR A O 1
ATOM 2121 N N . THR A 1 273 ? 13.338 19.775 2.648 1.00 89.06 273 THR A N 1
ATOM 2122 C CA . THR A 1 273 ? 13.151 19.022 3.900 1.00 89.06 273 THR A CA 1
ATOM 2123 C C . THR A 1 273 ? 14.398 19.060 4.790 1.00 89.06 273 THR A C 1
ATOM 2125 O O . THR A 1 273 ? 14.295 19.225 6.004 1.00 89.06 273 THR A O 1
ATOM 2128 N N . CYS A 1 274 ? 15.597 18.938 4.214 1.00 85.25 274 CYS A N 1
ATOM 2129 C CA . CYS A 1 274 ? 16.837 18.979 4.985 1.00 85.25 274 CYS A CA 1
ATOM 2130 C C . CYS A 1 274 ? 17.175 20.381 5.513 1.00 85.25 274 CYS A C 1
ATOM 2132 O O . CYS A 1 274 ? 17.789 20.481 6.573 1.00 85.25 274 CYS A O 1
ATOM 2134 N N . ALA A 1 275 ? 16.794 21.450 4.817 1.00 85.00 275 ALA A N 1
ATOM 2135 C CA . ALA A 1 275 ? 17.059 22.822 5.242 1.00 85.00 275 ALA A CA 1
ATOM 2136 C C . ALA A 1 275 ? 16.091 23.292 6.338 1.00 85.00 275 ALA A C 1
ATOM 2138 O O . ALA A 1 275 ? 16.507 24.012 7.241 1.00 85.00 275 ALA A O 1
ATOM 2139 N N . LEU A 1 276 ? 14.819 22.879 6.284 1.00 83.75 276 LEU A N 1
ATOM 2140 C CA . LEU A 1 276 ? 13.772 23.413 7.162 1.00 83.75 276 LEU A CA 1
ATOM 2141 C C . LEU A 1 276 ? 13.577 22.642 8.478 1.00 83.75 276 LEU A C 1
ATOM 2143 O O . LEU A 1 276 ? 13.067 23.218 9.439 1.00 83.75 276 LEU A O 1
ATOM 2147 N N . HIS A 1 277 ? 13.988 21.372 8.569 1.00 78.12 277 HIS A N 1
ATOM 2148 C CA . HIS A 1 277 ? 13.695 20.541 9.747 1.00 78.12 277 HIS A CA 1
ATOM 2149 C C . HIS A 1 277 ? 14.942 20.110 10.493 1.00 78.12 277 HIS A C 1
ATOM 2151 O O . HIS A 1 277 ? 15.581 19.133 10.110 1.00 78.12 277 HIS A O 1
ATOM 2157 N N . GLU A 1 278 ? 15.249 20.778 11.608 1.00 69.38 278 GLU A N 1
ATOM 2158 C CA . GLU A 1 278 ? 16.364 20.384 12.469 1.00 69.38 278 GLU A CA 1
ATOM 2159 C C . GLU A 1 278 ? 16.090 19.140 13.341 1.00 69.38 278 GLU A C 1
ATOM 2161 O O . GLU A 1 278 ? 15.096 19.066 14.062 1.00 69.38 278 GLU A O 1
ATOM 2166 N N . GLU A 1 279 ? 17.000 18.156 13.302 1.00 69.81 279 GLU A N 1
ATOM 2167 C CA . GLU A 1 279 ? 16.988 16.974 14.174 1.00 69.81 279 GLU A CA 1
ATOM 2168 C C . GLU A 1 279 ? 17.609 17.312 15.536 1.00 69.81 279 GLU A C 1
ATOM 2170 O O . GLU A 1 279 ? 18.600 18.042 15.616 1.00 69.81 279 GLU A O 1
ATOM 2175 N N . GLN A 1 280 ? 17.047 16.744 16.608 1.00 60.12 280 GLN A N 1
ATOM 2176 C CA . GLN A 1 280 ? 17.612 16.855 17.954 1.00 60.12 280 GLN A CA 1
ATOM 2177 C C . GLN A 1 280 ? 18.565 15.697 18.261 1.00 60.12 280 GLN A C 1
ATOM 2179 O O . GLN A 1 280 ? 18.319 14.551 17.878 1.00 60.12 280 GLN A O 1
ATOM 2184 N N . GLU A 1 281 ? 19.641 15.997 18.987 1.00 59.28 281 GLU A N 1
ATOM 2185 C CA . GLU A 1 281 ? 20.623 15.010 19.437 1.00 59.28 281 GLU A CA 1
ATOM 2186 C C . GLU A 1 281 ? 19.992 14.009 20.417 1.00 59.28 281 GLU A C 1
ATOM 2188 O O . GLU A 1 281 ? 19.222 14.373 21.309 1.00 59.28 281 GLU A O 1
ATOM 2193 N N . ARG A 1 282 ? 20.307 12.719 20.250 1.00 55.16 282 ARG A N 1
ATOM 2194 C CA . ARG A 1 282 ? 19.798 11.638 21.106 1.00 55.16 282 ARG A CA 1
ATOM 2195 C C . ARG A 1 282 ? 20.859 11.235 22.128 1.00 55.16 282 ARG A C 1
ATOM 2197 O O . ARG A 1 282 ? 22.005 10.992 21.760 1.00 55.16 282 ARG A O 1
ATOM 2204 N N . GLU A 1 283 ? 20.463 11.090 23.394 1.00 48.19 283 GLU A N 1
ATOM 2205 C CA . GLU A 1 283 ? 21.347 10.566 24.445 1.00 48.19 283 GLU A CA 1
ATOM 2206 C C . GLU A 1 283 ? 21.843 9.148 24.092 1.00 48.19 283 GLU A C 1
ATOM 2208 O O . GLU A 1 283 ? 21.068 8.286 23.659 1.00 48.19 283 GLU A O 1
ATOM 2213 N N . LYS A 1 284 ? 23.150 8.904 24.275 1.00 45.31 284 LYS A N 1
ATOM 2214 C CA . LYS A 1 284 ? 23.800 7.605 24.034 1.00 45.31 284 LYS A CA 1
ATOM 2215 C C . LYS A 1 284 ? 23.156 6.523 24.908 1.00 45.31 284 LYS A C 1
ATOM 2217 O O . LYS A 1 284 ? 23.395 6.477 26.110 1.00 45.31 284 LYS A O 1
ATOM 2222 N N . LYS A 1 285 ? 22.408 5.593 24.307 1.00 47.91 285 LYS A N 1
ATOM 2223 C CA . LYS A 1 285 ? 22.109 4.296 24.937 1.00 47.91 285 LYS A CA 1
ATOM 2224 C C . LYS A 1 285 ? 23.181 3.286 24.537 1.00 47.91 285 LYS A C 1
ATOM 2226 O O . LYS A 1 285 ? 23.323 2.972 23.357 1.00 47.91 285 LYS A O 1
ATOM 2231 N N . SER A 1 286 ? 23.933 2.785 25.515 1.00 38.97 286 SER A N 1
ATOM 2232 C CA . SER A 1 286 ? 24.894 1.699 25.327 1.00 38.97 286 SER A CA 1
ATOM 2233 C C . SER A 1 286 ? 24.164 0.371 25.105 1.00 38.97 286 SER A C 1
ATOM 2235 O O . SER A 1 286 ? 23.744 -0.307 26.034 1.00 38.97 286 SER A O 1
ATOM 2237 N N . SER A 1 287 ? 24.034 -0.036 23.848 1.00 42.31 287 SER A N 1
ATOM 2238 C CA . SER A 1 287 ? 23.889 -1.454 23.509 1.00 42.31 287 SER A CA 1
ATOM 2239 C C . SER A 1 287 ? 24.434 -1.664 22.104 1.00 42.31 287 SER A C 1
ATOM 2241 O O . SER A 1 287 ? 23.800 -1.307 21.110 1.00 42.31 287 SER A O 1
ATOM 2243 N N . SER A 1 288 ? 25.655 -2.183 22.048 1.00 47.50 288 SER A N 1
ATOM 2244 C CA . SER A 1 288 ? 26.383 -2.514 20.828 1.00 47.50 288 SER A CA 1
ATOM 2245 C C . SER A 1 288 ? 26.777 -3.984 20.894 1.00 47.50 288 SER A C 1
ATOM 2247 O O . SER A 1 288 ? 27.927 -4.314 21.161 1.00 47.50 288 SER A O 1
ATOM 2249 N N . GLN A 1 289 ? 25.820 -4.877 20.655 1.00 37.00 289 GLN A N 1
ATOM 2250 C CA . GLN A 1 289 ? 26.122 -6.217 20.164 1.00 37.00 289 GLN A CA 1
ATOM 2251 C C . GLN A 1 289 ? 25.096 -6.611 19.098 1.00 37.00 289 GLN A C 1
ATOM 2253 O O . GLN A 1 289 ? 23.898 -6.449 19.279 1.00 37.00 289 GLN A O 1
ATOM 2258 N N . GLY A 1 290 ? 25.599 -7.078 17.952 1.00 52.44 290 GLY A N 1
ATOM 2259 C CA . GLY A 1 290 ? 24.891 -7.940 17.005 1.00 52.44 290 GLY A CA 1
ATOM 2260 C C . GLY A 1 290 ? 23.528 -7.508 16.451 1.00 52.44 290 GLY A C 1
ATOM 2261 O O . GLY A 1 290 ? 22.750 -8.408 16.152 1.00 52.44 290 GLY A O 1
ATOM 2262 N N . LYS A 1 291 ? 23.238 -6.209 16.249 1.00 63.47 291 LYS A N 1
ATOM 2263 C CA . LYS A 1 291 ? 21.923 -5.721 15.762 1.00 63.47 291 LYS A CA 1
ATOM 2264 C C . LYS A 1 291 ? 21.351 -6.530 14.589 1.00 63.47 291 LYS A C 1
ATOM 2266 O O . LYS A 1 291 ? 20.180 -6.868 14.613 1.00 63.47 291 LYS A O 1
ATOM 2271 N N . PHE A 1 292 ? 22.157 -6.905 13.591 1.00 56.88 292 PHE A N 1
ATOM 2272 C CA . PHE A 1 292 ? 21.674 -7.711 12.458 1.00 56.88 292 PHE A CA 1
ATOM 2273 C C . PHE A 1 292 ? 21.310 -9.145 12.829 1.00 56.88 292 PHE A C 1
ATOM 2275 O O . PHE A 1 292 ? 20.278 -9.643 12.390 1.00 56.88 292 PHE A O 1
ATOM 2282 N N . ARG A 1 293 ? 22.134 -9.809 13.648 1.00 64.19 293 ARG A N 1
ATOM 2283 C CA . ARG A 1 293 ? 21.854 -11.174 14.106 1.00 64.19 293 ARG A CA 1
ATOM 2284 C C . ARG A 1 293 ? 20.639 -11.182 15.024 1.00 64.19 293 ARG A C 1
ATOM 2286 O O . ARG A 1 293 ? 19.813 -12.076 14.910 1.00 64.19 293 ARG A O 1
ATOM 2293 N N . GLU A 1 294 ? 20.494 -10.175 15.876 1.00 64.06 294 GLU A N 1
ATOM 2294 C CA . GLU A 1 294 ? 19.336 -10.003 16.748 1.00 64.06 294 GLU A CA 1
ATOM 2295 C C . GLU A 1 294 ? 18.063 -9.676 15.950 1.00 64.06 294 GLU A C 1
ATOM 2297 O O . GLU A 1 294 ? 17.049 -10.336 16.149 1.00 64.06 294 GLU A O 1
ATOM 2302 N N . ILE A 1 295 ? 18.117 -8.762 14.970 1.00 62.50 295 ILE A N 1
ATOM 2303 C CA . ILE A 1 295 ? 16.999 -8.473 14.052 1.00 62.50 295 ILE A CA 1
ATOM 2304 C C . ILE A 1 295 ? 16.611 -9.731 13.273 1.00 62.50 295 ILE A C 1
ATOM 2306 O O . ILE A 1 295 ? 15.430 -10.059 13.209 1.00 62.50 295 ILE A O 1
ATOM 2310 N N . TRP A 1 296 ? 17.575 -10.472 12.721 1.00 63.09 296 TRP A N 1
ATOM 2311 C CA . TRP A 1 296 ? 17.307 -11.701 11.973 1.00 63.09 296 TRP A CA 1
ATOM 2312 C C . TRP A 1 296 ? 16.715 -12.800 12.861 1.00 63.09 296 TRP A C 1
ATOM 2314 O O . TRP A 1 296 ? 15.746 -13.452 12.479 1.00 63.09 296 TRP A O 1
ATOM 2324 N N . THR A 1 297 ? 17.243 -12.973 14.075 1.00 62.62 297 THR A N 1
ATOM 2325 C CA . THR A 1 297 ? 16.752 -13.976 15.033 1.00 62.62 297 THR A CA 1
ATOM 2326 C C . THR A 1 297 ? 15.354 -13.608 15.533 1.00 62.62 297 THR A C 1
ATOM 2328 O O . THR A 1 297 ? 14.462 -14.451 15.505 1.00 62.62 297 THR A O 1
ATOM 2331 N N . ASN A 1 298 ? 15.115 -12.340 15.877 1.00 58.81 298 ASN A N 1
ATOM 2332 C CA . ASN A 1 298 ? 13.800 -11.834 16.275 1.00 58.81 298 ASN A CA 1
ATOM 2333 C C . ASN A 1 298 ? 12.789 -11.902 15.125 1.00 58.81 298 ASN A C 1
ATOM 2335 O O . ASN A 1 298 ? 11.631 -12.238 15.356 1.00 58.81 298 ASN A O 1
ATOM 2339 N N . THR A 1 299 ? 13.218 -11.653 13.885 1.00 63.59 299 THR A N 1
ATOM 2340 C CA . THR A 1 299 ? 12.373 -11.805 12.691 1.00 63.59 299 THR A CA 1
ATOM 2341 C C . THR A 1 299 ? 12.029 -13.272 12.465 1.00 63.59 299 THR A C 1
ATOM 2343 O O . THR A 1 299 ? 10.861 -13.596 12.290 1.00 63.59 299 THR A O 1
ATOM 2346 N N . LYS A 1 300 ? 13.001 -14.189 12.558 1.00 66.19 300 LYS A N 1
ATOM 2347 C CA . LYS A 1 300 ? 12.765 -15.635 12.427 1.00 66.19 300 LYS A CA 1
ATOM 2348 C C . LYS A 1 300 ? 11.786 -16.144 13.489 1.00 66.19 300 LYS A C 1
ATOM 2350 O O . LYS A 1 300 ? 10.832 -16.843 13.159 1.00 66.19 300 LYS A O 1
ATOM 2355 N N . VAL A 1 301 ? 11.980 -15.749 14.746 1.00 62.09 301 VAL A N 1
ATOM 2356 C CA . VAL A 1 301 ? 11.083 -16.092 15.861 1.00 62.09 301 VAL A CA 1
ATOM 2357 C C . VAL A 1 301 ? 9.691 -15.484 15.653 1.00 62.09 301 VAL A C 1
ATOM 2359 O O . VAL A 1 301 ? 8.693 -16.165 15.873 1.00 62.09 301 VAL A O 1
ATOM 2362 N N . ALA A 1 302 ? 9.592 -14.244 15.171 1.00 61.19 302 ALA A N 1
ATOM 2363 C CA . ALA A 1 302 ? 8.313 -13.582 14.920 1.00 61.19 302 ALA A CA 1
ATOM 2364 C C . ALA A 1 302 ? 7.545 -14.148 13.718 1.00 61.19 302 ALA A C 1
ATOM 2366 O O . ALA A 1 302 ? 6.321 -14.219 13.779 1.00 61.19 302 ALA A O 1
ATOM 2367 N N . VAL A 1 303 ? 8.231 -14.582 12.654 1.00 66.56 303 VAL A N 1
ATOM 2368 C CA . VAL A 1 303 ? 7.612 -15.273 11.508 1.00 66.56 303 VAL A CA 1
ATOM 2369 C C . VAL A 1 303 ? 7.008 -16.607 11.955 1.00 66.56 303 VAL A C 1
ATOM 2371 O O . VAL A 1 303 ? 5.872 -16.919 11.597 1.00 66.56 303 VAL A O 1
ATOM 2374 N N . LEU A 1 304 ? 7.733 -17.375 12.776 1.00 67.00 304 LEU A N 1
ATOM 2375 C CA . LEU A 1 304 ? 7.281 -18.685 13.260 1.00 67.00 304 LEU A CA 1
ATOM 2376 C C . LEU A 1 304 ? 6.143 -18.566 14.289 1.00 67.00 304 LEU A C 1
ATOM 2378 O O . LEU A 1 304 ? 5.151 -19.295 14.210 1.00 67.00 304 LEU A O 1
ATOM 2382 N N . ASN A 1 305 ? 6.233 -17.585 15.190 1.00 70.94 305 ASN A N 1
ATOM 2383 C CA . ASN A 1 305 ? 5.272 -17.378 16.277 1.00 70.94 305 ASN A CA 1
ATOM 2384 C C . ASN A 1 305 ? 4.138 -16.396 15.930 1.00 70.94 305 ASN A C 1
ATOM 2386 O O . ASN A 1 305 ? 3.393 -15.971 16.816 1.00 70.94 305 ASN A O 1
ATOM 2390 N N . LEU A 1 306 ? 3.980 -16.024 14.653 1.00 70.88 306 LEU A N 1
ATOM 2391 C CA . LEU A 1 306 ? 2.972 -15.050 14.237 1.00 70.88 306 LEU A CA 1
ATOM 2392 C C . LEU A 1 306 ? 1.549 -15.584 14.497 1.00 70.88 306 LEU A C 1
ATOM 2394 O O . LEU A 1 306 ? 1.243 -16.704 14.058 1.00 70.88 306 LEU A O 1
ATOM 2398 N N . PRO A 1 307 ? 0.654 -14.799 15.131 1.00 77.38 307 PRO A N 1
ATOM 2399 C CA . PRO A 1 307 ? -0.735 -15.191 15.358 1.00 77.38 307 PRO A CA 1
ATOM 2400 C C . PRO A 1 307 ? -1.441 -15.635 14.068 1.00 77.38 307 PRO A C 1
ATOM 2402 O O . PRO A 1 307 ? -1.295 -14.997 13.020 1.00 77.38 307 PRO A O 1
ATOM 2405 N N . LYS A 1 308 ? -2.253 -16.704 14.155 1.00 80.69 308 LYS A N 1
ATOM 2406 C CA . LYS A 1 308 ? -2.994 -17.293 13.017 1.00 80.69 308 LYS A CA 1
ATOM 2407 C C . LYS A 1 308 ? -3.721 -16.233 12.146 1.00 80.69 308 LYS A C 1
ATOM 2409 O O . LYS A 1 308 ? -3.605 -16.334 10.924 1.00 80.69 308 LYS A O 1
ATOM 2414 N N . PRO A 1 309 ? -4.402 -15.201 12.699 1.00 81.81 309 PRO A N 1
ATOM 2415 C CA . PRO A 1 309 ? -5.073 -14.169 11.896 1.00 81.81 309 PRO A CA 1
ATOM 2416 C C . PRO A 1 309 ? -4.128 -13.366 10.992 1.00 81.81 309 PRO A C 1
ATOM 2418 O O . PRO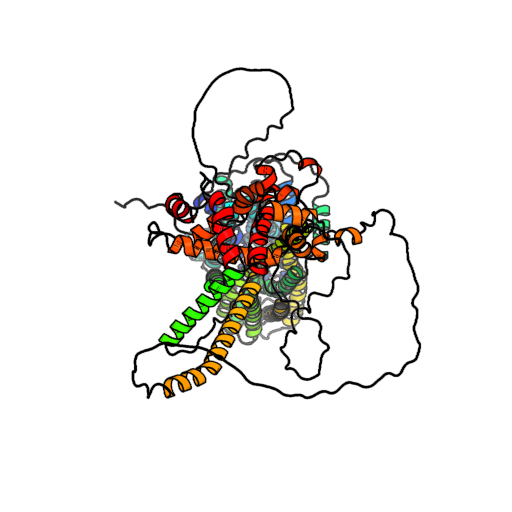 A 1 309 ? -4.399 -13.194 9.807 1.00 81.81 309 PRO A O 1
ATOM 2421 N N . ILE A 1 310 ? -2.993 -12.919 11.533 1.00 83.00 310 ILE A N 1
ATOM 2422 C CA . ILE A 1 310 ? -2.031 -12.059 10.828 1.00 83.00 310 ILE A CA 1
ATOM 2423 C C . ILE A 1 310 ? -1.260 -12.868 9.780 1.00 83.00 310 ILE A C 1
ATOM 2425 O O . ILE A 1 310 ? -1.001 -12.388 8.675 1.00 83.00 310 ILE A O 1
ATOM 2429 N N . ARG A 1 311 ? -0.967 -14.138 10.082 1.00 85.94 311 ARG A N 1
ATOM 2430 C CA . ARG A 1 311 ? -0.344 -15.071 9.136 1.00 85.94 311 ARG A CA 1
ATOM 2431 C C . ARG A 1 311 ? -1.177 -15.249 7.868 1.00 85.94 311 ARG A C 1
ATOM 2433 O O . ARG A 1 311 ? -0.628 -15.216 6.773 1.00 85.94 311 ARG A O 1
ATOM 2440 N N . ARG A 1 312 ? -2.505 -15.355 8.003 1.00 88.88 312 ARG A N 1
ATOM 2441 C CA . ARG A 1 312 ? -3.416 -15.445 6.850 1.00 88.88 312 ARG A CA 1
ATOM 2442 C C . ARG A 1 312 ? -3.365 -14.190 5.980 1.00 88.88 312 ARG A C 1
ATOM 2444 O O . ARG A 1 312 ? -3.319 -14.323 4.765 1.00 88.88 312 ARG A O 1
ATOM 2451 N N . VAL A 1 313 ? -3.295 -12.996 6.575 1.00 90.00 313 VAL A N 1
ATOM 2452 C CA . VAL A 1 313 ? -3.116 -11.746 5.811 1.00 90.00 313 VAL A CA 1
ATOM 2453 C C . VAL A 1 313 ? -1.796 -11.763 5.035 1.00 90.00 313 VAL A C 1
ATOM 2455 O O . VAL A 1 313 ? -1.780 -11.399 3.863 1.00 90.00 313 VAL A O 1
ATOM 2458 N N . CYS A 1 314 ? -0.710 -12.241 5.649 1.00 89.69 314 CYS A N 1
ATOM 2459 C CA . CYS A 1 314 ? 0.588 -12.370 4.981 1.00 89.69 314 CYS A CA 1
ATOM 2460 C C . CYS A 1 314 ? 0.547 -13.361 3.805 1.00 89.69 314 CYS A C 1
ATOM 2462 O O . CYS A 1 314 ? 1.147 -13.085 2.774 1.00 89.69 314 CYS A O 1
ATOM 2464 N N . TYR A 1 315 ? -0.199 -14.467 3.904 1.00 90.88 315 TYR A N 1
ATOM 2465 C CA . TYR A 1 315 ? -0.387 -15.380 2.769 1.00 90.88 315 TYR A CA 1
ATOM 2466 C C . TYR A 1 315 ? -1.132 -14.725 1.607 1.00 90.88 315 TYR A C 1
ATOM 2468 O O . TYR A 1 315 ? -0.720 -14.875 0.462 1.00 90.88 315 TYR A O 1
ATOM 2476 N N . VAL A 1 316 ? -2.190 -13.956 1.876 1.00 93.06 316 VAL A N 1
ATOM 2477 C CA . VAL A 1 316 ? -2.881 -13.216 0.808 1.00 93.06 316 VAL A CA 1
ATOM 2478 C C . VAL A 1 316 ? -1.936 -12.213 0.149 1.00 93.06 316 VAL A C 1
ATOM 2480 O O . VAL A 1 316 ? -1.919 -12.115 -1.071 1.00 93.06 316 VAL A O 1
ATOM 2483 N N . GLN A 1 317 ? -1.133 -11.498 0.942 1.00 92.31 317 GLN A N 1
ATOM 2484 C CA . GLN A 1 317 ? -0.131 -10.560 0.433 1.00 92.31 317 GLN A CA 1
ATOM 2485 C C . GLN A 1 317 ? 0.915 -11.238 -0.434 1.00 92.31 317 GLN A C 1
ATOM 2487 O O . GLN A 1 317 ? 1.236 -10.719 -1.498 1.00 92.31 317 GLN A O 1
ATOM 2492 N N . PHE A 1 318 ? 1.371 -12.419 -0.019 1.00 92.19 318 PHE A N 1
ATOM 2493 C CA . PHE A 1 318 ? 2.327 -13.205 -0.777 1.00 92.19 318 PHE A CA 1
ATOM 2494 C C . PHE A 1 318 ? 1.809 -13.466 -2.197 1.00 92.19 318 PHE A C 1
ATOM 2496 O O . PHE A 1 318 ? 2.442 -13.077 -3.172 1.00 92.19 318 PHE A O 1
ATOM 2503 N N . PHE A 1 319 ? 0.604 -14.027 -2.325 1.00 93.75 319 PHE A N 1
ATOM 2504 C CA . PHE A 1 319 ? 0.006 -14.312 -3.633 1.00 93.75 319 PHE A CA 1
ATOM 2505 C C . PHE A 1 319 ? -0.434 -13.056 -4.399 1.00 93.75 319 PHE A C 1
ATOM 2507 O O . PHE A 1 319 ? -0.349 -13.026 -5.624 1.00 93.75 319 PHE A O 1
ATOM 2514 N N . ALA A 1 320 ? -0.876 -12.005 -3.705 1.00 93.81 320 ALA A N 1
ATOM 2515 C CA . ALA A 1 320 ? -1.240 -10.740 -4.336 1.00 93.81 320 ALA A CA 1
ATOM 2516 C C . ALA A 1 320 ? -0.023 -10.069 -4.989 1.00 93.81 320 ALA A C 1
ATOM 2518 O O . ALA A 1 320 ? -0.103 -9.624 -6.133 1.00 93.81 320 ALA A O 1
ATOM 2519 N N . PHE A 1 321 ? 1.117 -10.027 -4.294 1.00 92.06 321 PHE A N 1
ATOM 2520 C CA . PHE A 1 321 ? 2.337 -9.412 -4.814 1.00 92.06 321 PHE A CA 1
ATOM 2521 C C . PHE A 1 321 ? 3.041 -10.240 -5.891 1.00 92.06 321 PHE A C 1
ATOM 2523 O O . PHE A 1 321 ? 3.796 -9.666 -6.674 1.00 92.06 321 PHE A O 1
ATOM 2530 N N . MET A 1 322 ? 2.715 -11.532 -6.028 1.00 91.50 322 MET A N 1
ATOM 2531 C CA . MET A 1 322 ? 3.079 -12.289 -7.231 1.00 91.50 322 MET A CA 1
ATOM 2532 C C . MET A 1 322 ? 2.420 -11.732 -8.501 1.00 91.50 322 MET A C 1
ATOM 2534 O O . MET A 1 322 ? 3.012 -11.812 -9.571 1.00 91.50 322 MET A O 1
ATOM 2538 N N . GLY A 1 323 ? 1.221 -11.148 -8.391 1.00 92.00 323 GLY A N 1
ATOM 2539 C CA . GLY A 1 323 ? 0.549 -10.488 -9.513 1.00 92.00 323 GLY A CA 1
ATOM 2540 C C . GLY A 1 323 ? 0.893 -9.010 -9.672 1.00 92.00 323 GLY A C 1
ATOM 2541 O O . GLY A 1 323 ? 0.999 -8.526 -10.797 1.00 92.00 323 GLY A O 1
ATOM 2542 N N . TRP A 1 324 ? 1.112 -8.288 -8.569 1.00 92.25 324 TRP A N 1
ATOM 2543 C CA . TRP A 1 324 ? 1.482 -6.871 -8.639 1.00 92.25 324 TRP A CA 1
ATOM 2544 C C . TRP A 1 324 ? 2.865 -6.641 -9.229 1.00 92.25 324 TRP A C 1
ATOM 2546 O O . TRP A 1 324 ? 3.034 -5.676 -9.966 1.00 92.25 324 TRP A O 1
ATOM 2556 N N . PHE A 1 325 ? 3.838 -7.505 -8.927 1.00 90.31 325 PHE A N 1
ATOM 2557 C CA . PHE A 1 325 ? 5.211 -7.305 -9.381 1.00 90.31 325 PHE A CA 1
ATOM 2558 C C . PHE A 1 325 ? 5.308 -7.195 -10.913 1.00 90.31 325 PHE A C 1
ATOM 2560 O O . PHE A 1 325 ? 5.774 -6.161 -11.389 1.00 90.31 325 PHE A O 1
ATOM 2567 N N . PRO A 1 326 ? 4.789 -8.144 -11.718 1.00 90.19 326 PRO A N 1
ATOM 2568 C CA . PRO A 1 326 ? 4.868 -7.991 -13.161 1.00 90.19 326 PRO A CA 1
ATOM 2569 C C . PRO A 1 326 ? 4.013 -6.852 -13.707 1.00 90.19 326 PRO A C 1
ATOM 2571 O O . PRO A 1 326 ? 4.406 -6.199 -14.666 1.00 90.19 326 PRO A O 1
ATOM 2574 N N . PHE A 1 327 ? 2.857 -6.580 -13.095 1.00 92.56 327 PHE A N 1
ATOM 2575 C CA . PHE A 1 327 ? 2.044 -5.438 -13.496 1.00 92.56 327 PHE A CA 1
ATOM 2576 C C . PHE A 1 327 ? 2.826 -4.128 -13.349 1.00 92.56 327 PHE A C 1
ATOM 2578 O O . PHE A 1 327 ? 2.876 -3.343 -14.288 1.00 92.56 327 PHE A O 1
ATOM 2585 N N . LEU A 1 328 ? 3.476 -3.898 -12.210 1.00 89.88 328 LEU A N 1
ATOM 2586 C CA . LEU A 1 328 ? 4.171 -2.640 -11.938 1.00 89.88 328 LEU A CA 1
ATOM 2587 C C . LEU A 1 328 ? 5.330 -2.367 -12.909 1.00 89.88 328 LEU A C 1
ATOM 2589 O O . LEU A 1 328 ? 5.516 -1.216 -13.285 1.00 89.88 328 LEU A O 1
ATOM 2593 N N . PHE A 1 329 ? 6.058 -3.400 -13.342 1.00 88.88 329 PHE A N 1
ATOM 2594 C CA . PHE A 1 329 ? 7.268 -3.238 -14.161 1.00 88.88 329 PHE A CA 1
ATOM 2595 C C . PHE A 1 329 ? 7.074 -3.476 -15.665 1.00 88.88 329 PHE A C 1
ATOM 2597 O O . PHE A 1 329 ? 7.864 -2.975 -16.463 1.00 88.88 329 PHE A O 1
ATOM 2604 N N . TYR A 1 330 ? 6.034 -4.210 -16.076 1.00 90.44 330 TYR A N 1
ATOM 2605 C CA . TYR A 1 330 ? 5.782 -4.523 -17.490 1.00 90.44 330 TYR A CA 1
ATOM 2606 C C . TYR A 1 330 ? 4.520 -3.864 -18.064 1.00 90.44 330 TYR A C 1
ATOM 2608 O O . TYR A 1 330 ? 4.210 -4.073 -19.236 1.00 90.44 330 TYR A O 1
ATOM 2616 N N . SER A 1 331 ? 3.781 -3.058 -17.290 1.00 90.88 331 SER A N 1
ATOM 2617 C CA . SER A 1 331 ? 2.562 -2.397 -17.790 1.00 90.88 331 SER A CA 1
ATOM 2618 C C . SER A 1 331 ? 2.818 -1.494 -18.993 1.00 90.88 331 SER A C 1
ATOM 2620 O O . SER A 1 331 ? 2.062 -1.553 -19.960 1.00 90.88 331 SER A O 1
ATOM 2622 N N . THR A 1 332 ? 3.870 -0.672 -18.972 1.00 91.00 332 THR A N 1
ATOM 2623 C CA . THR A 1 332 ? 4.181 0.226 -20.096 1.00 91.00 332 THR A CA 1
ATOM 2624 C C . THR A 1 332 ? 4.621 -0.554 -21.334 1.00 91.00 332 THR A C 1
ATOM 2626 O O . THR A 1 332 ? 4.148 -0.268 -22.433 1.00 91.00 332 THR A O 1
ATOM 2629 N N . THR A 1 333 ? 5.411 -1.616 -21.154 1.00 89.75 333 THR A N 1
ATOM 2630 C CA . THR A 1 333 ? 5.789 -2.552 -22.224 1.00 89.75 333 THR A CA 1
ATOM 2631 C C . THR A 1 333 ? 4.577 -3.257 -22.830 1.00 89.75 333 THR A C 1
ATOM 2633 O O . THR A 1 333 ? 4.493 -3.383 -24.048 1.00 89.75 333 THR A O 1
ATOM 2636 N N . TYR A 1 334 ? 3.597 -3.657 -22.012 1.00 91.12 334 TYR A N 1
ATOM 2637 C CA . TYR A 1 334 ? 2.350 -4.252 -22.499 1.00 91.12 334 TYR A CA 1
ATOM 2638 C C . TYR A 1 334 ? 1.563 -3.290 -23.398 1.00 91.12 334 TYR A C 1
ATOM 2640 O O . TYR A 1 334 ? 1.033 -3.707 -24.426 1.00 91.12 334 TYR A O 1
ATOM 2648 N N . VAL A 1 335 ? 1.516 -1.993 -23.061 1.00 91.62 335 VAL A N 1
ATOM 2649 C CA . VAL A 1 335 ? 0.922 -0.981 -23.955 1.00 91.62 335 VAL A CA 1
ATOM 2650 C C . VAL A 1 335 ? 1.672 -0.926 -25.282 1.00 91.62 335 VAL A C 1
ATOM 2652 O O . VAL A 1 335 ? 1.029 -0.877 -26.326 1.00 91.62 335 VAL A O 1
ATOM 2655 N N . GLY A 1 336 ? 3.006 -0.984 -25.249 1.00 88.94 336 GLY A N 1
ATOM 2656 C CA . GLY A 1 336 ? 3.840 -1.048 -26.450 1.00 88.94 336 GLY A CA 1
ATOM 2657 C C . GLY A 1 336 ? 3.529 -2.260 -27.333 1.00 88.94 336 GLY A C 1
ATOM 2658 O O . GLY A 1 336 ? 3.313 -2.088 -28.529 1.00 88.94 336 GLY A O 1
ATOM 2659 N N . GLN A 1 337 ? 3.409 -3.458 -26.749 1.00 88.31 337 GLN A N 1
ATOM 2660 C CA . GLN A 1 337 ? 3.049 -4.688 -27.474 1.00 88.31 337 GLN A CA 1
ATOM 2661 C C . GLN A 1 337 ? 1.652 -4.603 -28.102 1.00 88.31 337 GLN A C 1
ATOM 2663 O O . GLN A 1 337 ? 1.475 -4.921 -29.275 1.00 88.31 337 GLN A O 1
ATOM 2668 N N . VAL A 1 338 ? 0.655 -4.114 -27.358 1.00 89.19 338 VAL A N 1
ATOM 2669 C CA . VAL A 1 338 ? -0.703 -3.927 -27.896 1.00 89.19 338 VAL A CA 1
ATOM 2670 C C . VAL A 1 338 ? -0.711 -2.900 -29.032 1.00 89.19 338 VAL A C 1
ATOM 2672 O O . VAL A 1 338 ? -1.352 -3.123 -30.054 1.00 89.19 338 VAL A O 1
ATOM 2675 N N . MET A 1 339 ? 0.051 -1.814 -28.901 1.00 88.75 339 MET A N 1
ATOM 2676 C CA . MET A 1 339 ? 0.184 -0.807 -29.953 1.00 88.75 339 MET A CA 1
ATOM 2677 C C . MET A 1 339 ? 0.886 -1.368 -31.202 1.00 88.75 339 MET A C 1
ATOM 2679 O O . MET A 1 339 ? 0.466 -1.078 -32.319 1.00 88.75 339 MET A O 1
ATOM 2683 N N . ALA A 1 340 ? 1.906 -2.214 -31.034 1.00 86.81 340 ALA A N 1
ATOM 2684 C CA . ALA A 1 340 ? 2.566 -2.912 -32.139 1.00 86.81 340 ALA A CA 1
ATOM 2685 C C . ALA A 1 340 ? 1.589 -3.823 -32.905 1.00 86.81 340 ALA A C 1
ATOM 2687 O O . ALA A 1 340 ? 1.577 -3.833 -34.138 1.00 86.81 340 ALA A O 1
ATOM 2688 N N . LEU A 1 341 ? 0.719 -4.536 -32.180 1.00 85.00 341 LEU A N 1
ATOM 2689 C CA . LEU A 1 341 ? -0.335 -5.369 -32.767 1.00 85.00 341 LEU A CA 1
ATOM 2690 C C . LEU A 1 341 ? -1.382 -4.542 -33.530 1.00 85.00 341 LEU A C 1
ATOM 2692 O O . LEU A 1 341 ? -1.831 -4.970 -34.590 1.00 85.00 341 LEU A O 1
ATOM 2696 N N . GLU A 1 342 ? -1.762 -3.363 -33.028 1.00 86.44 342 GLU A N 1
ATOM 2697 C CA . GLU A 1 342 ? -2.704 -2.462 -33.713 1.00 86.44 342 GLU A CA 1
ATOM 2698 C C . GLU A 1 342 ? -2.126 -1.876 -35.008 1.00 86.44 342 GLU A C 1
ATOM 2700 O O . GLU A 1 342 ? -2.844 -1.752 -36.002 1.00 86.44 342 GLU A O 1
ATOM 2705 N N . LEU A 1 343 ? -0.838 -1.513 -35.009 1.00 86.69 343 LEU A N 1
ATOM 2706 C CA . LEU A 1 343 ? -0.167 -0.965 -36.189 1.00 86.69 343 LEU A CA 1
ATOM 2707 C C . LEU A 1 343 ? 0.262 -2.042 -37.197 1.00 86.69 343 LEU A C 1
ATOM 2709 O O . LEU A 1 343 ? 0.537 -1.700 -38.348 1.00 86.69 343 LEU A O 1
ATOM 2713 N N . GLY A 1 344 ? 0.353 -3.308 -36.780 1.00 82.44 344 GLY A N 1
ATOM 2714 C CA . GLY A 1 344 ? 0.873 -4.399 -37.609 1.00 82.44 344 GLY A CA 1
ATOM 2715 C C . GLY A 1 344 ? 2.370 -4.277 -37.926 1.00 82.44 344 GLY A C 1
ATOM 2716 O O . GLY A 1 344 ? 2.829 -4.880 -38.891 1.00 82.44 344 GLY A O 1
ATOM 2717 N N . ARG A 1 345 ? 3.111 -3.466 -37.161 1.00 85.69 345 ARG A N 1
ATOM 2718 C CA . ARG A 1 345 ? 4.557 -3.228 -37.300 1.00 85.69 345 ARG A CA 1
ATOM 2719 C C . ARG A 1 345 ? 5.155 -2.744 -35.983 1.00 85.69 345 ARG A C 1
ATOM 2721 O O . ARG A 1 345 ? 4.418 -2.270 -35.115 1.00 85.69 345 ARG A O 1
ATOM 2728 N N . GLU A 1 346 ? 6.482 -2.758 -35.886 1.00 82.88 346 GLU A N 1
ATOM 2729 C CA . GLU A 1 346 ? 7.199 -2.181 -34.748 1.00 82.88 346 GLU A CA 1
ATOM 2730 C C . GLU A 1 346 ? 6.861 -0.676 -34.597 1.00 82.88 346 GLU A C 1
ATOM 2732 O O . GLU A 1 346 ? 6.978 0.108 -35.559 1.00 82.88 346 GLU A O 1
ATOM 2737 N N . PRO A 1 347 ? 6.361 -0.252 -33.421 1.00 86.25 347 PRO A N 1
ATOM 2738 C CA . PRO A 1 347 ? 6.063 1.141 -33.146 1.00 86.25 347 PRO A CA 1
ATOM 2739 C C . PRO A 1 347 ? 7.330 1.940 -32.832 1.00 86.25 347 PRO A C 1
ATOM 2741 O O . PRO A 1 347 ? 8.345 1.397 -32.413 1.00 86.25 347 PRO A O 1
ATOM 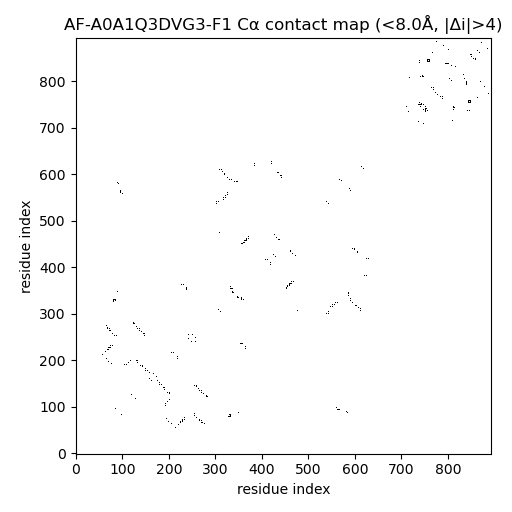2744 N N . ASP A 1 348 ? 7.244 3.266 -32.955 1.00 86.44 348 ASP A N 1
ATOM 2745 C CA . ASP A 1 348 ? 8.296 4.154 -32.451 1.00 86.44 348 ASP A CA 1
ATOM 2746 C C . ASP A 1 348 ? 8.432 3.980 -30.917 1.00 86.44 348 ASP A C 1
ATOM 2748 O O . ASP A 1 348 ? 7.433 4.177 -30.208 1.00 86.44 348 ASP A O 1
ATOM 2752 N N . PRO A 1 349 ? 9.615 3.606 -30.383 1.00 82.69 349 PRO A N 1
ATOM 2753 C CA . PRO A 1 349 ? 9.800 3.296 -28.962 1.00 82.69 349 PRO A CA 1
ATOM 2754 C C . PRO A 1 349 ? 9.468 4.478 -28.043 1.00 82.69 349 PRO A C 1
ATOM 2756 O O . PRO A 1 349 ? 8.896 4.284 -26.964 1.00 82.69 349 PRO A O 1
ATOM 2759 N N . ASP A 1 350 ? 9.742 5.709 -28.484 1.00 84.50 350 ASP A N 1
ATOM 2760 C CA . ASP A 1 350 ? 9.399 6.923 -27.738 1.00 84.50 350 ASP A CA 1
ATOM 2761 C C . ASP A 1 350 ? 7.873 7.114 -27.675 1.00 84.50 350 ASP A C 1
ATOM 2763 O O . ASP A 1 350 ? 7.317 7.478 -26.635 1.00 84.50 350 ASP A O 1
ATOM 2767 N N . LEU A 1 351 ? 7.153 6.841 -28.769 1.00 87.50 351 LEU A N 1
ATOM 2768 C CA . LEU A 1 351 ? 5.690 6.925 -28.800 1.00 87.50 351 LEU A CA 1
ATOM 2769 C C . LEU A 1 351 ? 5.035 5.825 -27.952 1.00 87.50 351 LEU A C 1
ATOM 2771 O O . LEU A 1 351 ? 4.067 6.101 -27.234 1.00 87.50 351 LEU A O 1
ATOM 2775 N N . ALA A 1 352 ? 5.566 4.601 -28.014 1.00 88.56 352 ALA A N 1
ATOM 2776 C CA . ALA A 1 352 ? 5.081 3.455 -27.247 1.00 88.56 352 ALA A CA 1
ATOM 2777 C C . ALA A 1 352 ? 5.200 3.717 -25.745 1.00 88.56 352 ALA A C 1
ATOM 2779 O O . ALA A 1 352 ? 4.213 3.626 -25.009 1.00 88.56 352 ALA A O 1
ATOM 2780 N N . THR A 1 353 ? 6.382 4.158 -25.314 1.00 88.75 353 THR A N 1
ATOM 2781 C CA . THR A 1 353 ? 6.655 4.456 -23.908 1.00 88.75 353 THR A CA 1
ATOM 2782 C C . THR A 1 353 ? 5.776 5.597 -23.406 1.00 88.75 353 THR A C 1
ATOM 2784 O O . THR A 1 353 ? 5.119 5.462 -22.378 1.00 88.75 353 THR A O 1
ATOM 2787 N N . ARG A 1 354 ? 5.636 6.685 -24.174 1.00 89.81 354 ARG A N 1
ATOM 2788 C CA . ARG A 1 354 ? 4.773 7.821 -23.801 1.00 89.81 354 ARG A CA 1
ATOM 2789 C C . ARG A 1 354 ? 3.291 7.459 -23.704 1.00 89.81 354 ARG A C 1
ATOM 2791 O O . ARG A 1 354 ? 2.576 8.019 -22.873 1.00 89.81 354 ARG A O 1
ATOM 2798 N N . THR A 1 355 ? 2.819 6.533 -24.532 1.00 89.88 355 THR A N 1
ATOM 2799 C CA . THR A 1 355 ? 1.440 6.026 -24.448 1.00 89.88 355 THR A CA 1
ATOM 2800 C C . THR A 1 355 ? 1.260 5.131 -23.216 1.00 89.88 355 THR A C 1
ATOM 2802 O O . THR A 1 355 ? 0.227 5.205 -22.546 1.00 89.88 355 THR A O 1
ATOM 2805 N N . GLY A 1 356 ? 2.286 4.353 -22.851 1.00 91.88 356 GLY A N 1
ATOM 2806 C CA . GLY A 1 356 ? 2.352 3.615 -21.586 1.00 91.88 356 GLY A CA 1
ATOM 2807 C C . GLY A 1 356 ? 2.319 4.529 -20.355 1.00 91.88 356 GLY A C 1
ATOM 2808 O O . GLY A 1 356 ? 1.518 4.316 -19.446 1.00 91.88 356 GLY A O 1
ATOM 2809 N N . GLU A 1 357 ? 3.113 5.597 -20.359 1.00 91.81 357 GLU A N 1
ATOM 2810 C CA . GLU A 1 357 ? 3.126 6.646 -19.328 1.00 91.81 357 GLU A CA 1
ATOM 2811 C C . GLU A 1 357 ? 1.756 7.297 -19.143 1.00 91.81 357 GLU A C 1
ATOM 2813 O O . GLU A 1 357 ? 1.284 7.486 -18.022 1.00 91.81 357 GLU A O 1
ATOM 2818 N N . PHE A 1 358 ? 1.063 7.584 -20.248 1.00 93.62 358 PHE A N 1
ATOM 2819 C CA . PHE A 1 358 ? -0.298 8.105 -20.196 1.00 93.62 358 PHE A CA 1
ATOM 2820 C C . PHE A 1 358 ? -1.269 7.123 -19.524 1.00 93.62 358 PHE A C 1
ATOM 2822 O O . PHE A 1 358 ? -2.114 7.528 -18.720 1.00 93.62 358 PHE A O 1
ATOM 2829 N N . ALA A 1 359 ? -1.134 5.824 -19.796 1.00 94.31 359 ALA A N 1
ATOM 2830 C CA . ALA A 1 359 ? -1.928 4.804 -19.120 1.00 94.31 359 ALA A CA 1
ATOM 2831 C C . ALA A 1 359 ? -1.625 4.746 -17.609 1.00 94.31 359 ALA A C 1
ATOM 2833 O O . ALA A 1 359 ? -2.555 4.696 -16.799 1.00 94.31 359 ALA A O 1
ATOM 2834 N N . MET A 1 360 ? -0.348 4.835 -17.216 1.00 93.88 360 MET A N 1
ATOM 2835 C CA . MET A 1 360 ? 0.084 4.868 -15.809 1.00 93.88 360 MET A CA 1
ATOM 2836 C C . MET A 1 360 ? -0.336 6.155 -15.073 1.00 93.88 360 MET A C 1
ATOM 2838 O O . MET A 1 360 ? -0.641 6.132 -13.873 1.00 93.88 360 MET A O 1
ATOM 2842 N N . LEU A 1 361 ? -0.450 7.275 -15.793 1.00 94.81 361 LEU A N 1
ATOM 2843 C CA . LEU A 1 361 ? -1.034 8.516 -15.287 1.00 94.81 361 LEU A CA 1
ATOM 2844 C C . LEU A 1 361 ? -2.520 8.333 -14.948 1.00 94.81 361 LEU A C 1
ATOM 2846 O O . LEU A 1 361 ? -2.943 8.670 -13.839 1.00 94.81 361 LEU A O 1
ATOM 2850 N N . LEU A 1 362 ? -3.309 7.760 -15.864 1.00 94.81 362 LEU A N 1
ATOM 2851 C CA . LEU A 1 362 ? -4.725 7.468 -15.614 1.00 94.81 362 LEU A CA 1
ATOM 2852 C C . LEU A 1 362 ? -4.901 6.474 -14.461 1.00 94.81 362 LEU A C 1
ATOM 2854 O O . LEU A 1 362 ? -5.735 6.702 -13.586 1.00 94.81 362 LEU A O 1
ATOM 2858 N N . TYR A 1 363 ? -4.074 5.428 -14.409 1.00 94.31 363 TYR A N 1
ATOM 2859 C CA . TYR A 1 363 ? -3.990 4.501 -13.277 1.00 94.31 363 TYR A CA 1
ATOM 2860 C C . TYR A 1 363 ? -3.781 5.233 -11.947 1.00 94.31 363 TYR A C 1
ATOM 2862 O O . TYR A 1 363 ? -4.493 4.969 -10.977 1.00 94.31 363 TYR A O 1
ATOM 2870 N N . SER A 1 364 ? -2.864 6.201 -11.907 1.00 93.56 364 SER A N 1
ATOM 2871 C CA . SER A 1 364 ? -2.568 6.970 -10.696 1.00 93.56 364 SER A CA 1
ATOM 2872 C C . SER A 1 364 ? -3.734 7.865 -10.274 1.00 93.56 364 SER A C 1
ATOM 2874 O O . SER A 1 364 ? -4.061 7.922 -9.088 1.00 93.56 364 SER A O 1
ATOM 2876 N N . ILE A 1 365 ? -4.411 8.514 -11.226 1.00 94.56 365 ILE A N 1
ATOM 2877 C CA . ILE A 1 365 ? -5.603 9.335 -10.955 1.00 94.56 365 ILE A CA 1
ATOM 2878 C C . ILE A 1 365 ? -6.743 8.461 -10.420 1.00 94.56 365 ILE A C 1
ATOM 2880 O O . ILE A 1 365 ? -7.330 8.775 -9.382 1.00 94.56 365 ILE A O 1
ATOM 2884 N N . VAL A 1 366 ? -7.026 7.335 -11.081 1.00 95.06 366 VAL A N 1
ATOM 2885 C CA . VAL A 1 366 ? -8.057 6.383 -10.644 1.00 95.06 366 VAL A CA 1
ATOM 2886 C C . VAL A 1 366 ? -7.726 5.825 -9.261 1.00 95.06 366 VAL A C 1
ATOM 2888 O O . VAL A 1 366 ? -8.619 5.738 -8.420 1.00 95.06 366 VAL A O 1
ATOM 2891 N N . ALA A 1 367 ? -6.459 5.512 -8.979 1.00 92.19 367 ALA A N 1
ATOM 2892 C CA . ALA A 1 367 ? -6.030 5.043 -7.666 1.00 92.19 367 ALA A CA 1
ATOM 2893 C C . ALA A 1 367 ? -6.250 6.090 -6.563 1.00 92.19 367 ALA A C 1
ATOM 2895 O O . ALA A 1 367 ? -6.681 5.739 -5.467 1.00 92.19 367 ALA A O 1
ATOM 2896 N N . VAL A 1 368 ? -6.021 7.378 -6.837 1.00 91.56 368 VAL A N 1
ATOM 2897 C CA . VAL A 1 368 ? -6.301 8.458 -5.872 1.00 91.56 368 VAL A CA 1
ATOM 2898 C C . VAL A 1 368 ? -7.801 8.618 -5.631 1.00 91.56 368 VAL A C 1
ATOM 2900 O O . VAL A 1 368 ? -8.241 8.715 -4.482 1.00 91.56 368 VAL A O 1
ATOM 2903 N N . ILE A 1 369 ? -8.612 8.595 -6.690 1.00 92.88 369 ILE A N 1
ATOM 2904 C CA . ILE A 1 369 ? -10.074 8.678 -6.571 1.00 92.88 369 ILE A CA 1
ATOM 2905 C C . ILE A 1 369 ? -10.611 7.463 -5.799 1.00 92.88 369 ILE A C 1
ATOM 2907 O O . ILE A 1 369 ? -11.383 7.613 -4.856 1.00 92.88 369 ILE A O 1
ATOM 2911 N N . ALA A 1 370 ? -10.164 6.252 -6.125 1.00 91.50 370 ALA A N 1
ATOM 2912 C CA . ALA A 1 370 ? -10.571 5.042 -5.418 1.00 91.50 370 ALA A CA 1
ATOM 2913 C C . ALA A 1 370 ? -10.085 5.036 -3.958 1.00 91.50 370 ALA A C 1
ATOM 2915 O O . ALA A 1 370 ? -10.849 4.691 -3.058 1.00 91.50 370 ALA A O 1
ATOM 2916 N N . GLY A 1 371 ? -8.845 5.465 -3.707 1.00 87.00 371 GLY A N 1
ATOM 2917 C CA . GLY A 1 371 ? -8.242 5.536 -2.373 1.00 87.00 371 GLY A CA 1
ATOM 2918 C C . GLY A 1 371 ? -8.892 6.575 -1.465 1.00 87.00 371 GLY A C 1
ATOM 2919 O O . GLY A 1 371 ? -8.865 6.426 -0.248 1.00 87.00 371 GLY A O 1
ATOM 2920 N N . THR A 1 372 ? -9.535 7.592 -2.039 1.00 86.44 372 THR A N 1
ATOM 2921 C CA . THR A 1 372 ? -10.362 8.541 -1.287 1.00 86.44 372 THR A CA 1
ATOM 2922 C C . THR A 1 372 ? -11.784 8.016 -1.108 1.00 86.44 372 THR A C 1
ATOM 2924 O O . THR A 1 372 ? -12.284 8.016 0.010 1.00 86.44 372 THR A O 1
ATOM 2927 N N . VAL A 1 373 ? -12.440 7.494 -2.146 1.00 88.38 373 VAL A N 1
ATOM 2928 C CA . VAL A 1 373 ? -13.854 7.079 -2.082 1.00 88.38 373 VAL A CA 1
ATOM 2929 C C . VAL A 1 373 ? -14.073 5.784 -1.284 1.00 88.38 373 VAL A C 1
ATOM 2931 O O . VAL A 1 373 ? -14.998 5.714 -0.472 1.00 88.38 373 VAL A O 1
ATOM 2934 N N . LEU A 1 374 ? -13.244 4.750 -1.471 1.00 85.81 374 LEU A N 1
ATOM 2935 C CA . LEU A 1 374 ? -13.472 3.421 -0.881 1.00 85.81 374 LEU A CA 1
ATOM 2936 C C . LEU A 1 374 ? -13.421 3.403 0.657 1.00 85.81 374 LEU A C 1
ATOM 2938 O O . LEU A 1 374 ? -14.314 2.793 1.252 1.00 85.81 374 LEU A O 1
ATOM 2942 N N . PRO A 1 375 ? -12.478 4.089 1.333 1.00 82.88 375 PRO A N 1
ATOM 2943 C CA . PRO A 1 375 ? -12.503 4.182 2.792 1.00 82.88 375 PRO A CA 1
ATOM 2944 C C . PRO A 1 375 ? -13.746 4.904 3.329 1.00 82.88 375 PRO A C 1
ATOM 2946 O O . PRO A 1 375 ? -14.274 4.525 4.374 1.00 82.88 375 PRO A O 1
ATOM 2949 N N . HIS A 1 376 ? -14.267 5.907 2.611 1.00 80.94 376 HIS A N 1
ATOM 2950 C CA . HIS A 1 376 ? -15.518 6.573 2.995 1.00 80.94 376 HIS A CA 1
ATOM 2951 C C . HIS A 1 376 ? -16.721 5.636 2.843 1.00 80.94 376 HIS A C 1
ATOM 2953 O O . HIS A 1 376 ? -17.594 5.609 3.711 1.00 80.94 376 HIS A O 1
ATOM 2959 N N . LEU A 1 377 ? -16.753 4.821 1.784 1.00 79.75 377 LEU A N 1
ATOM 2960 C CA . LEU A 1 377 ? -17.793 3.809 1.589 1.00 79.75 377 LEU A CA 1
ATOM 2961 C C . LEU A 1 377 ? -17.736 2.700 2.648 1.00 79.75 377 LEU A C 1
ATOM 2963 O O . LEU A 1 377 ? -18.788 2.286 3.131 1.00 79.75 377 LEU A O 1
ATOM 2967 N N . ALA A 1 378 ? -16.539 2.274 3.060 1.00 73.88 378 ALA A N 1
ATOM 2968 C CA . ALA A 1 378 ? -16.356 1.307 4.145 1.00 73.88 378 ALA A CA 1
ATOM 2969 C C . ALA A 1 378 ? -16.844 1.839 5.506 1.00 73.88 378 ALA A C 1
ATOM 2971 O O . ALA A 1 378 ? -17.302 1.077 6.351 1.00 73.88 378 ALA A O 1
ATOM 2972 N N . ASN A 1 379 ? -16.798 3.160 5.698 1.00 67.19 379 ASN A N 1
ATOM 2973 C CA . ASN A 1 379 ? -17.254 3.844 6.908 1.00 67.19 379 ASN A CA 1
ATOM 2974 C C . ASN A 1 379 ? -18.722 4.304 6.866 1.00 67.19 379 ASN A C 1
ATOM 2976 O O . ASN A 1 379 ? -19.220 4.846 7.857 1.00 67.19 379 ASN A O 1
ATOM 2980 N N . ARG A 1 380 ? -19.431 4.119 5.741 1.00 57.38 380 ARG A N 1
ATOM 2981 C CA . ARG A 1 380 ? -20.771 4.692 5.517 1.00 57.38 380 ARG A CA 1
ATOM 2982 C C . ARG A 1 380 ? -21.828 4.166 6.494 1.00 57.38 380 ARG A C 1
ATOM 2984 O O . ARG A 1 380 ? -22.768 4.889 6.820 1.00 57.38 380 ARG A O 1
ATOM 2991 N N . ASP A 1 381 ? -21.634 2.973 7.049 1.00 61.66 381 ASP A N 1
ATOM 2992 C CA . ASP A 1 381 ? -22.539 2.371 8.036 1.00 61.66 381 ASP A CA 1
ATOM 2993 C C . ASP A 1 381 ? -22.236 2.826 9.478 1.00 61.66 381 ASP A C 1
ATOM 2995 O O . ASP A 1 381 ? -22.349 2.071 10.444 1.00 61.66 381 ASP A O 1
ATOM 2999 N N . ARG A 1 382 ? -21.908 4.114 9.651 1.00 56.25 382 ARG A N 1
ATOM 3000 C CA . ARG A 1 382 ? -21.671 4.771 10.952 1.00 56.25 382 ARG A CA 1
ATOM 3001 C C . ARG A 1 382 ? -22.869 4.667 11.913 1.00 56.25 382 ARG A C 1
ATOM 3003 O O . ARG A 1 382 ? -22.689 4.791 13.118 1.00 56.25 382 ARG A O 1
ATOM 3010 N N . ARG A 1 383 ? -24.070 4.363 11.395 1.00 55.00 383 ARG A N 1
ATOM 3011 C CA . ARG A 1 383 ? -25.290 4.043 12.169 1.00 55.00 383 ARG A CA 1
ATOM 3012 C C . ARG A 1 383 ? -25.173 2.755 12.996 1.00 55.00 383 ARG A C 1
ATOM 3014 O O . ARG A 1 383 ? -25.942 2.571 13.929 1.00 55.00 383 ARG A O 1
ATOM 3021 N N . LEU A 1 384 ? -24.242 1.870 12.641 1.00 57.50 384 LEU A N 1
ATOM 3022 C CA . LEU A 1 384 ? -24.017 0.580 13.295 1.00 57.50 384 LEU A CA 1
ATOM 3023 C C . LEU A 1 384 ? -22.724 0.558 14.121 1.00 57.50 384 LEU A C 1
ATOM 3025 O O . LEU A 1 384 ? -22.420 -0.469 14.722 1.00 57.50 384 LEU A O 1
ATOM 3029 N N . MET A 1 385 ? -21.978 1.668 14.199 1.00 61.19 385 MET A N 1
ATOM 3030 C CA . MET A 1 385 ? -20.786 1.803 15.051 1.00 61.19 385 MET A CA 1
ATOM 3031 C C . MET A 1 385 ? -21.157 2.253 16.472 1.00 61.19 385 MET A C 1
ATOM 3033 O O . MET A 1 385 ? -22.160 2.939 16.665 1.00 61.19 385 MET A O 1
ATOM 3037 N N . ALA A 1 386 ? -20.396 1.821 17.486 1.00 54.94 386 ALA A N 1
ATOM 3038 C CA . ALA A 1 386 ? -20.649 2.172 18.890 1.00 54.94 386 ALA A CA 1
ATOM 3039 C C . ALA A 1 386 ? -20.522 3.688 19.069 1.00 54.94 386 ALA A C 1
ATOM 3041 O O . ALA A 1 386 ? -19.617 4.287 18.476 1.00 54.94 386 ALA A O 1
ATOM 3042 N N . HIS A 1 387 ? -21.412 4.328 19.835 1.00 56.94 387 HIS A N 1
ATOM 3043 C CA . HIS A 1 387 ? -21.084 5.672 20.306 1.00 56.94 387 HIS A CA 1
ATOM 3044 C C . HIS A 1 387 ? -20.184 5.573 21.518 1.00 56.94 387 HIS A C 1
ATOM 3046 O O . HIS A 1 387 ? -20.222 4.622 22.287 1.00 56.94 387 HIS A O 1
ATOM 3052 N N . LYS A 1 388 ? -19.348 6.594 21.660 1.00 47.31 388 LYS A N 1
ATOM 3053 C CA . LYS A 1 388 ? -18.355 6.692 22.725 1.00 47.31 388 LYS A CA 1
ATOM 3054 C C . LYS A 1 388 ? -18.986 6.741 24.128 1.00 47.31 388 LYS A C 1
ATOM 3056 O O . LYS A 1 388 ? -18.263 6.555 25.100 1.00 47.31 388 LYS A O 1
ATOM 3061 N N . ASP A 1 389 ? -20.298 6.962 24.194 1.00 46.78 389 ASP A N 1
ATOM 3062 C CA . ASP A 1 389 ? -21.103 7.100 25.409 1.00 46.78 389 ASP A CA 1
ATOM 3063 C C . ASP A 1 389 ? -21.803 5.795 25.826 1.00 46.78 389 ASP A C 1
ATOM 3065 O O . ASP A 1 389 ? -22.456 5.756 26.866 1.00 46.78 389 ASP A O 1
ATOM 3069 N N . ASP A 1 390 ? -21.680 4.722 25.039 1.00 49.31 390 ASP A N 1
ATOM 3070 C CA . ASP A 1 390 ? -22.267 3.424 25.364 1.00 49.31 390 ASP A CA 1
ATOM 3071 C C . ASP A 1 390 ? -21.412 2.745 26.464 1.00 49.31 390 ASP A C 1
ATOM 3073 O O . ASP A 1 390 ? -20.405 2.091 26.192 1.00 49.31 390 ASP A O 1
ATOM 3077 N N . VAL A 1 391 ? -21.763 2.975 27.737 1.00 52.72 391 VAL A N 1
ATOM 3078 C CA . VAL A 1 391 ? -20.993 2.492 28.906 1.00 52.72 391 VAL A CA 1
ATOM 3079 C C . VAL A 1 391 ? -21.248 0.999 29.209 1.00 52.72 391 VAL A C 1
ATOM 3081 O O . VAL A 1 391 ? -20.414 0.366 29.858 1.00 52.72 391 VAL A O 1
ATOM 3084 N N . ASP A 1 392 ? -22.362 0.419 28.729 1.00 63.31 392 ASP A N 1
ATOM 3085 C CA . ASP A 1 392 ? -22.762 -0.982 28.978 1.00 63.31 392 ASP A CA 1
ATOM 3086 C C . ASP A 1 392 ? -23.514 -1.638 27.793 1.00 63.31 392 ASP A C 1
ATOM 3088 O O . ASP A 1 392 ? -24.169 -0.948 27.008 1.00 63.31 392 ASP A O 1
ATOM 3092 N N . GLU A 1 393 ? -23.468 -2.977 27.687 1.00 61.69 393 GLU A N 1
ATOM 3093 C CA . GLU A 1 393 ? -24.120 -3.753 26.608 1.00 61.69 393 GLU A CA 1
ATOM 3094 C C . GLU A 1 393 ? -25.653 -3.568 26.600 1.00 61.69 393 GLU A C 1
ATOM 3096 O O . GLU A 1 393 ? -26.278 -3.552 25.537 1.00 61.69 393 GLU A O 1
ATOM 3101 N N . ASP A 1 394 ? -26.267 -3.361 27.768 1.00 65.81 394 ASP A N 1
ATOM 3102 C CA . ASP A 1 394 ? -27.715 -3.142 27.895 1.00 65.81 394 ASP A CA 1
ATOM 3103 C C . ASP A 1 394 ? -28.154 -1.765 27.355 1.00 65.81 394 ASP A C 1
ATOM 3105 O O . ASP A 1 394 ? -29.231 -1.633 26.752 1.00 65.81 394 ASP A O 1
ATOM 3109 N N . ALA A 1 395 ? -27.309 -0.738 27.518 1.00 69.12 395 ALA A N 1
ATOM 3110 C CA . ALA A 1 395 ? -27.537 0.588 26.943 1.00 69.12 395 ALA A CA 1
ATOM 3111 C C . ALA A 1 395 ? -27.451 0.531 25.408 1.00 69.12 395 ALA A C 1
ATOM 3113 O O . ALA A 1 395 ? -28.319 1.075 24.714 1.00 69.12 395 ALA A O 1
ATOM 3114 N N . GLU A 1 396 ? -26.478 -0.223 24.879 1.00 67.00 396 GLU A N 1
ATOM 3115 C CA . GLU A 1 396 ? -26.363 -0.487 23.442 1.00 67.00 396 GLU A CA 1
ATOM 3116 C C . GLU A 1 396 ? -27.613 -1.188 22.889 1.00 67.00 396 GLU A C 1
ATOM 3118 O O . GLU A 1 396 ? -28.199 -0.732 21.902 1.00 67.00 396 GLU A O 1
ATOM 3123 N N . LEU A 1 397 ? -28.071 -2.269 23.534 1.00 71.12 397 LEU A N 1
ATOM 3124 C CA . LEU A 1 397 ? -29.228 -3.043 23.072 1.00 71.12 397 LEU A CA 1
ATOM 3125 C C . LEU A 1 397 ? -30.515 -2.203 23.070 1.00 71.12 397 LEU A C 1
ATOM 3127 O O . LEU A 1 397 ? -31.327 -2.284 22.143 1.00 71.12 397 LEU A O 1
ATOM 3131 N N . THR A 1 398 ? -30.696 -1.357 24.083 1.00 73.50 398 THR A N 1
ATOM 3132 C CA . THR A 1 398 ? -31.849 -0.451 24.188 1.00 73.50 398 THR A CA 1
ATOM 3133 C C . THR A 1 398 ? -31.848 0.586 23.064 1.00 73.50 398 THR A C 1
ATOM 3135 O O . THR A 1 398 ? -32.882 0.841 22.437 1.00 73.50 398 THR A O 1
ATOM 3138 N N . ARG A 1 399 ? -30.677 1.128 22.721 1.00 76.19 399 ARG A N 1
ATOM 3139 C CA . ARG A 1 399 ? -30.526 2.043 21.586 1.00 76.19 399 ARG A CA 1
ATOM 3140 C C . ARG A 1 399 ? -30.821 1.361 20.250 1.00 76.19 399 ARG A C 1
ATOM 3142 O O . ARG A 1 399 ? -31.515 1.940 19.408 1.00 76.19 399 ARG A O 1
ATOM 3149 N N . ILE A 1 400 ? -30.335 0.135 20.054 1.00 74.38 400 ILE A N 1
ATOM 3150 C CA . ILE A 1 400 ? -30.615 -0.660 18.848 1.00 74.38 400 ILE A CA 1
ATOM 3151 C C . ILE A 1 400 ? -32.127 -0.884 18.713 1.00 74.38 400 ILE A C 1
ATOM 3153 O O . ILE A 1 400 ? -32.691 -0.605 17.652 1.00 74.38 400 ILE A O 1
ATOM 3157 N N . LYS A 1 401 ? -32.809 -1.271 19.803 1.00 78.81 401 LYS A N 1
ATOM 3158 C CA . LYS A 1 401 ? -34.278 -1.399 19.854 1.00 78.81 401 LYS A CA 1
ATOM 3159 C C . LYS A 1 401 ? -34.986 -0.109 19.439 1.00 78.81 401 LYS A C 1
ATOM 3161 O O . LYS A 1 401 ? -35.891 -0.151 18.603 1.00 78.81 401 LYS A O 1
ATOM 3166 N N . ASN A 1 402 ? -34.564 1.036 19.974 1.00 79.12 402 ASN A N 1
ATOM 3167 C CA . ASN A 1 402 ? -35.148 2.336 19.635 1.00 79.12 402 ASN A CA 1
ATOM 3168 C C . ASN A 1 402 ? -34.936 2.701 18.158 1.00 79.12 402 ASN A C 1
ATOM 3170 O O . ASN A 1 402 ? -35.865 3.166 17.498 1.00 79.12 402 ASN A O 1
ATOM 3174 N N . THR A 1 403 ? -33.756 2.409 17.612 1.00 78.88 403 THR A N 1
ATOM 3175 C CA . THR A 1 403 ? -33.424 2.666 16.201 1.00 78.88 403 THR A CA 1
ATOM 3176 C C . THR A 1 403 ? -34.299 1.834 15.257 1.00 78.88 403 THR A C 1
ATOM 3178 O O . THR A 1 403 ? -34.876 2.367 14.309 1.00 78.88 403 THR A O 1
ATOM 3181 N N . VAL A 1 404 ? -34.476 0.537 15.542 1.00 80.44 404 VAL A N 1
ATOM 3182 C CA . VAL A 1 404 ? -35.341 -0.356 14.747 1.00 80.44 404 VAL A CA 1
ATOM 3183 C C . VAL A 1 404 ? -36.803 0.098 14.795 1.00 80.44 404 VAL A C 1
ATOM 3185 O O . VAL A 1 404 ? -37.477 0.114 13.761 1.00 80.44 404 VAL A O 1
ATOM 3188 N N . ARG A 1 405 ? -37.294 0.531 15.967 1.00 79.69 405 ARG A N 1
ATOM 3189 C CA . ARG A 1 405 ? -38.650 1.092 16.116 1.00 79.69 405 ARG A CA 1
ATOM 3190 C C . ARG A 1 405 ? -38.847 2.344 15.263 1.00 79.69 405 ARG A C 1
ATOM 3192 O O . ARG A 1 405 ? -39.857 2.440 14.568 1.00 79.69 405 ARG A O 1
ATOM 3199 N N . GLN A 1 406 ? -37.885 3.269 15.277 1.00 82.75 406 GLN A N 1
ATOM 3200 C CA . GLN A 1 406 ? -37.931 4.485 14.458 1.00 82.75 406 GLN A CA 1
ATOM 3201 C C . GLN A 1 406 ? -37.974 4.158 12.962 1.00 82.75 406 GLN A C 1
ATOM 3203 O O . GLN A 1 406 ? -38.841 4.663 12.251 1.00 82.75 406 GLN A O 1
ATOM 3208 N N . TRP A 1 407 ? -37.112 3.255 12.486 1.00 80.88 407 TRP A N 1
ATOM 3209 C CA . TRP A 1 407 ? -37.093 2.862 11.073 1.00 80.88 407 TRP A CA 1
ATOM 3210 C C . TRP A 1 407 ? -38.375 2.156 10.645 1.00 80.88 407 TRP A C 1
ATOM 3212 O O . TRP A 1 407 ? -38.834 2.345 9.522 1.00 80.88 407 TRP A O 1
ATOM 3222 N N . LYS A 1 408 ? -38.985 1.364 11.533 1.00 79.56 408 LYS A N 1
ATOM 3223 C CA . LYS A 1 408 ? -40.289 0.748 11.271 1.00 79.56 408 LYS A CA 1
ATOM 3224 C C . LYS A 1 408 ? -41.388 1.804 11.166 1.00 79.56 408 LYS A C 1
ATOM 3226 O O . LYS A 1 408 ? -42.200 1.719 10.251 1.00 79.56 408 LYS A O 1
ATOM 3231 N N . ALA A 1 409 ? -41.401 2.797 12.055 1.00 78.69 409 ALA A N 1
ATOM 3232 C CA . ALA A 1 409 ? -42.363 3.897 12.000 1.00 78.69 409 ALA A CA 1
ATOM 3233 C C . ALA A 1 409 ? -42.215 4.718 10.707 1.00 78.69 409 ALA A C 1
ATOM 3235 O O . ALA A 1 409 ? -43.210 5.065 10.076 1.00 78.69 409 ALA A O 1
ATOM 3236 N N . GLU A 1 410 ? -40.983 4.975 10.270 1.00 82.31 410 GLU A N 1
ATOM 3237 C CA . GLU A 1 410 ? -40.691 5.672 9.015 1.00 82.31 410 GLU A CA 1
ATOM 3238 C C . GLU A 1 410 ? -41.061 4.835 7.779 1.00 82.31 410 GLU A C 1
ATOM 3240 O O . GLU A 1 410 ? -41.665 5.340 6.832 1.00 82.31 410 GLU A O 1
ATOM 3245 N N . ALA A 1 411 ? -40.770 3.532 7.795 1.00 79.31 411 ALA A N 1
ATOM 3246 C CA . ALA A 1 411 ? -41.162 2.607 6.734 1.00 79.31 411 ALA A CA 1
ATOM 3247 C C . ALA A 1 411 ? -42.694 2.485 6.626 1.00 79.31 411 ALA A C 1
ATOM 3249 O O . ALA A 1 411 ? -43.231 2.533 5.519 1.00 79.31 411 ALA A O 1
ATOM 3250 N N . ALA A 1 412 ? -43.394 2.431 7.766 1.00 78.19 412 ALA A N 1
ATOM 3251 C CA . ALA A 1 412 ? -44.854 2.424 7.838 1.00 78.19 412 ALA A CA 1
ATOM 3252 C C . ALA A 1 412 ? -45.468 3.730 7.310 1.00 78.19 412 ALA A C 1
ATOM 3254 O O . ALA A 1 412 ? -46.411 3.673 6.525 1.00 78.19 412 ALA A O 1
ATOM 3255 N N . ARG A 1 413 ? -44.896 4.897 7.653 1.00 79.31 413 ARG A N 1
ATOM 3256 C CA . ARG A 1 413 ? -45.308 6.198 7.084 1.00 79.31 413 ARG A CA 1
ATOM 3257 C C . ARG A 1 413 ? -45.172 6.242 5.561 1.00 79.31 413 ARG A C 1
ATOM 3259 O O . ARG A 1 413 ? -45.992 6.859 4.896 1.00 79.31 413 ARG A O 1
ATOM 3266 N N . ASN A 1 414 ? -44.162 5.565 5.019 1.00 81.19 414 ASN A N 1
ATOM 3267 C CA . ASN A 1 414 ? -43.873 5.523 3.586 1.00 81.19 414 ASN A CA 1
ATOM 3268 C C . ASN A 1 414 ? -44.505 4.321 2.853 1.00 81.19 414 ASN A C 1
ATOM 3270 O O . ASN A 1 414 ? -44.197 4.107 1.679 1.00 81.19 414 ASN A O 1
ATOM 3274 N N . GLY A 1 415 ? -45.329 3.506 3.527 1.00 74.44 415 GLY A N 1
ATOM 3275 C CA . GLY A 1 415 ? -45.981 2.326 2.941 1.00 74.44 415 GLY A CA 1
ATOM 3276 C C . GLY A 1 415 ? -45.021 1.227 2.464 1.00 74.44 415 GLY A C 1
ATOM 3277 O O . GLY A 1 415 ? -45.375 0.436 1.592 1.00 74.44 415 GLY A O 1
ATOM 3278 N N . LYS A 1 416 ? -43.788 1.177 2.985 1.00 79.31 416 LYS A N 1
ATOM 3279 C CA . LYS A 1 416 ? -42.751 0.213 2.577 1.00 79.31 416 LYS A CA 1
ATOM 3280 C C . LYS A 1 416 ? -42.447 -0.778 3.707 1.00 79.31 416 LYS A C 1
ATOM 3282 O O . LYS A 1 416 ? -42.495 -0.405 4.877 1.00 79.31 416 LYS A O 1
ATOM 3287 N N . PRO A 1 417 ? -42.078 -2.033 3.393 1.00 77.19 417 PRO A N 1
ATOM 3288 C CA . PRO A 1 417 ? -41.625 -2.978 4.408 1.00 77.19 417 PRO A CA 1
ATOM 3289 C C . PRO A 1 417 ? -40.268 -2.553 4.985 1.00 77.19 417 PRO A C 1
ATOM 3291 O O . PRO A 1 417 ? -39.423 -2.001 4.273 1.00 77.19 417 PRO A O 1
ATOM 3294 N N . LEU A 1 418 ? -40.029 -2.861 6.264 1.00 77.19 418 LEU A N 1
ATOM 3295 C CA . LEU A 1 418 ? -38.754 -2.587 6.929 1.00 77.19 418 LEU A CA 1
ATOM 3296 C C . LEU A 1 418 ? -37.619 -3.362 6.239 1.00 77.19 418 LEU A C 1
ATOM 3298 O O . LEU A 1 418 ? -37.529 -4.594 6.337 1.00 77.19 418 LEU A O 1
ATOM 3302 N N . ARG A 1 419 ? -36.736 -2.632 5.550 1.00 75.50 419 ARG A N 1
ATOM 3303 C CA . ARG A 1 419 ? -35.506 -3.165 4.954 1.00 75.50 419 ARG A CA 1
ATOM 3304 C C . ARG A 1 419 ? -34.318 -2.806 5.831 1.00 75.50 419 ARG A C 1
ATOM 3306 O O . ARG A 1 419 ? -34.054 -1.634 6.077 1.00 75.50 419 ARG A O 1
ATOM 3313 N N . LEU A 1 420 ? -33.606 -3.831 6.283 1.00 74.94 420 LEU A N 1
ATOM 3314 C CA . LEU A 1 420 ? -32.359 -3.656 7.016 1.00 74.94 420 LEU A CA 1
ATOM 3315 C C . LEU A 1 420 ? -31.234 -3.230 6.058 1.00 74.94 420 LEU A C 1
ATOM 3317 O O . LEU A 1 420 ? -31.255 -3.616 4.884 1.00 74.94 420 LEU A O 1
ATOM 3321 N N . PRO A 1 421 ? -30.252 -2.452 6.538 1.00 69.44 421 PRO A N 1
ATOM 3322 C CA . PRO A 1 421 ? -29.102 -2.056 5.742 1.00 69.44 421 PRO A CA 1
ATOM 3323 C C . PRO A 1 421 ? -28.297 -3.289 5.316 1.00 69.44 421 PRO A C 1
ATOM 3325 O O . PRO A 1 421 ? -27.972 -4.162 6.120 1.00 69.44 421 PRO A O 1
ATOM 3328 N N . MET A 1 422 ? -27.988 -3.361 4.023 1.00 68.44 422 MET A N 1
ATOM 3329 C CA . MET A 1 422 ? -27.059 -4.344 3.471 1.00 68.44 422 MET A CA 1
ATOM 3330 C C . MET A 1 422 ? -25.628 -3.855 3.704 1.00 68.44 422 MET A C 1
ATOM 3332 O O . MET A 1 422 ? -25.350 -2.688 3.446 1.00 68.44 422 MET A O 1
ATOM 3336 N N . MET A 1 423 ? -24.718 -4.754 4.100 1.00 69.31 423 MET A N 1
ATOM 3337 C CA . MET A 1 423 ? -23.285 -4.464 4.293 1.00 69.31 423 MET A CA 1
ATOM 3338 C C . MET A 1 423 ? -22.406 -5.067 3.182 1.00 69.31 423 MET A C 1
ATOM 3340 O O . MET A 1 423 ? -21.671 -6.032 3.421 1.00 69.31 423 MET A O 1
ATOM 3344 N N . PRO A 1 424 ? -22.455 -4.554 1.941 1.00 71.62 424 PRO A N 1
ATOM 3345 C CA . PRO A 1 424 ? -21.572 -5.045 0.889 1.00 71.62 424 PRO A CA 1
ATOM 3346 C C . PRO A 1 424 ? -20.112 -4.611 1.121 1.00 71.62 424 PRO A C 1
ATOM 3348 O O . PRO A 1 424 ? -19.195 -5.378 0.829 1.00 71.62 424 PRO A O 1
ATOM 3351 N N . PHE A 1 425 ? -19.891 -3.433 1.715 1.00 78.50 425 PHE A N 1
ATOM 3352 C CA . PHE A 1 425 ? -18.586 -2.765 1.832 1.00 78.50 425 PHE A CA 1
ATOM 3353 C C . PHE A 1 425 ? -17.831 -3.078 3.133 1.00 78.50 425 PHE A C 1
ATOM 3355 O O . PHE A 1 425 ? -17.246 -2.200 3.758 1.00 78.50 425 PHE A O 1
ATOM 3362 N N . LEU A 1 426 ? -17.815 -4.346 3.541 1.00 83.00 426 LEU A N 1
ATOM 3363 C CA . LEU A 1 426 ? -16.925 -4.797 4.616 1.00 83.00 426 LEU A CA 1
ATOM 3364 C C . LEU A 1 426 ? -15.476 -4.817 4.123 1.00 83.00 426 LEU A C 1
ATOM 3366 O O . LEU A 1 426 ? -15.221 -5.171 2.971 1.00 83.00 426 LEU A O 1
ATOM 3370 N N . LEU A 1 427 ? -14.519 -4.511 4.999 1.00 82.44 427 LEU A N 1
ATOM 3371 C CA . LEU A 1 427 ? -13.105 -4.359 4.634 1.00 82.44 427 LEU A CA 1
ATOM 3372 C C . LEU A 1 427 ? -12.543 -5.600 3.915 1.00 82.44 427 LEU A C 1
ATOM 3374 O O . LEU A 1 427 ? -11.905 -5.496 2.868 1.00 82.44 427 LEU A O 1
ATOM 3378 N N . ARG A 1 428 ? -12.889 -6.797 4.406 1.00 86.50 428 ARG A N 1
ATOM 3379 C CA . ARG A 1 428 ? -12.539 -8.075 3.767 1.00 86.50 428 ARG A CA 1
ATOM 3380 C C . ARG A 1 428 ? -13.235 -8.293 2.420 1.00 86.50 428 ARG A C 1
ATOM 3382 O O . ARG A 1 428 ? -12.629 -8.862 1.512 1.00 86.50 428 ARG A O 1
ATOM 3389 N N . ASN A 1 429 ? -14.489 -7.860 2.270 1.00 88.19 429 ASN A N 1
ATOM 3390 C CA . ASN A 1 429 ? -15.224 -7.965 1.004 1.00 88.19 429 ASN A CA 1
ATOM 3391 C C . ASN A 1 429 ? -14.647 -7.019 -0.051 1.00 88.19 429 ASN A C 1
ATOM 3393 O O . ASN A 1 429 ? -14.480 -7.443 -1.189 1.00 88.19 429 ASN A O 1
ATOM 3397 N N . ILE A 1 430 ? -14.300 -5.785 0.329 1.00 89.88 430 ILE A N 1
ATOM 3398 C CA . ILE A 1 430 ? -13.632 -4.818 -0.552 1.00 89.88 430 ILE A CA 1
ATOM 3399 C C . ILE A 1 430 ? -12.294 -5.390 -1.017 1.00 89.88 430 ILE A C 1
ATOM 3401 O O . ILE A 1 430 ? -12.011 -5.398 -2.211 1.00 89.88 430 ILE A O 1
ATOM 3405 N N . TRP A 1 431 ? -11.500 -5.937 -0.093 1.00 91.75 431 TRP A N 1
ATOM 3406 C CA . TRP A 1 431 ? -10.206 -6.519 -0.434 1.00 91.75 431 TRP A CA 1
ATOM 3407 C C . TRP A 1 431 ? -10.323 -7.745 -1.345 1.00 91.75 431 TRP A C 1
ATOM 3409 O O . TRP A 1 431 ? -9.646 -7.818 -2.368 1.00 91.75 431 TRP A O 1
ATOM 3419 N N . THR A 1 432 ? -11.237 -8.669 -1.034 1.00 93.12 432 THR A N 1
ATOM 3420 C CA . THR A 1 432 ? -11.494 -9.839 -1.891 1.00 93.12 432 THR A CA 1
ATOM 3421 C C . THR A 1 432 ? -12.018 -9.413 -3.264 1.00 93.12 432 THR A C 1
ATOM 3423 O O . THR A 1 432 ? -11.585 -9.947 -4.279 1.00 93.12 432 THR A O 1
ATOM 3426 N N . GLY A 1 433 ? -12.926 -8.434 -3.307 1.00 93.44 433 GLY A N 1
ATOM 3427 C CA . GLY A 1 433 ? -13.472 -7.883 -4.545 1.00 93.44 433 GLY A CA 1
ATOM 3428 C C . GLY A 1 433 ? -12.397 -7.243 -5.419 1.00 93.44 433 GLY A C 1
ATOM 3429 O O . GLY A 1 433 ? -12.386 -7.483 -6.618 1.00 93.44 433 GLY A O 1
ATOM 3430 N N . ALA A 1 434 ? -11.451 -6.511 -4.826 1.00 94.31 434 ALA A N 1
ATOM 3431 C CA . ALA A 1 434 ? -10.322 -5.930 -5.548 1.00 94.31 434 ALA A CA 1
ATOM 3432 C C . ALA A 1 434 ? -9.375 -6.994 -6.123 1.00 94.31 434 ALA A C 1
ATOM 3434 O O . ALA A 1 434 ? -8.933 -6.859 -7.259 1.00 94.31 434 ALA A O 1
ATOM 3435 N N . LEU A 1 435 ? -9.095 -8.071 -5.381 1.00 95.25 435 LEU A N 1
ATOM 3436 C CA . LEU A 1 435 ? -8.275 -9.180 -5.887 1.00 95.25 435 LEU A CA 1
ATOM 3437 C C . LEU A 1 435 ? -8.963 -9.912 -7.047 1.00 95.25 435 LEU A C 1
ATOM 3439 O O . LEU A 1 435 ? -8.321 -10.196 -8.053 1.00 95.25 435 LEU A O 1
ATOM 3443 N N . LEU A 1 436 ? -10.274 -10.159 -6.940 1.00 95.81 436 LEU A N 1
ATOM 3444 C CA . LEU A 1 436 ? -11.062 -10.733 -8.033 1.00 95.81 436 LEU A CA 1
ATOM 3445 C C . LEU A 1 436 ? -11.116 -9.798 -9.243 1.00 95.81 436 LEU A C 1
ATOM 3447 O O . LEU A 1 436 ? -10.966 -10.256 -10.371 1.00 95.81 436 LEU A O 1
ATOM 3451 N N . TRP A 1 437 ? -11.295 -8.495 -9.018 1.00 95.50 437 TRP A N 1
ATOM 3452 C CA . TRP A 1 437 ? -11.294 -7.492 -10.080 1.00 95.50 437 TRP A CA 1
ATOM 3453 C C . TRP A 1 437 ? -9.944 -7.447 -10.800 1.00 95.50 437 TRP A C 1
ATOM 3455 O O . TRP A 1 437 ? -9.909 -7.485 -12.026 1.00 95.50 437 TRP A O 1
ATOM 3465 N N . PHE A 1 438 ? -8.833 -7.484 -10.060 1.00 95.38 438 PHE A N 1
ATOM 3466 C CA . PHE A 1 438 ? -7.491 -7.590 -10.632 1.00 95.38 438 PHE A CA 1
ATOM 3467 C C . PHE A 1 438 ? -7.323 -8.861 -11.478 1.00 95.38 438 PHE A C 1
ATOM 3469 O O . PHE A 1 438 ? -6.837 -8.782 -12.606 1.00 95.38 438 PHE A O 1
ATOM 3476 N N . SER A 1 439 ? -7.767 -10.020 -10.979 1.00 95.06 439 SER A N 1
ATOM 3477 C CA . SER A 1 439 ? -7.741 -11.280 -11.736 1.00 95.06 439 SER A CA 1
ATOM 3478 C C . SER A 1 439 ? -8.571 -11.203 -13.018 1.00 95.06 439 SER A C 1
ATOM 3480 O O . SER A 1 439 ? -8.116 -11.639 -14.068 1.00 95.06 439 SER A O 1
ATOM 3482 N N . VAL A 1 440 ? -9.773 -10.622 -12.967 1.00 94.62 440 VAL A N 1
ATOM 3483 C CA . VAL A 1 440 ? -10.632 -10.457 -14.151 1.00 94.62 440 VAL A CA 1
ATOM 3484 C C . VAL A 1 440 ? -9.977 -9.538 -15.179 1.00 94.62 440 VAL A C 1
ATOM 3486 O O . VAL A 1 440 ? -9.965 -9.869 -16.361 1.00 94.62 440 VAL A O 1
ATOM 3489 N N . LEU A 1 441 ? -9.404 -8.414 -14.746 1.00 93.00 441 LEU A N 1
ATOM 3490 C CA . LEU A 1 441 ? -8.720 -7.476 -15.635 1.00 93.00 441 LEU A CA 1
ATOM 3491 C C . LEU A 1 441 ? -7.479 -8.101 -16.285 1.00 93.00 441 LEU A C 1
ATOM 3493 O O . LEU A 1 441 ? -7.270 -7.963 -17.481 1.00 93.00 441 LEU A O 1
ATOM 3497 N N . THR A 1 442 ? -6.650 -8.806 -15.522 1.00 91.69 442 THR A N 1
ATOM 3498 C CA . THR A 1 442 ? -5.431 -9.434 -16.063 1.00 91.69 442 THR A CA 1
ATOM 3499 C C . THR A 1 442 ? -5.738 -10.627 -16.967 1.00 91.69 442 THR A C 1
ATOM 3501 O O . THR A 1 442 ? -5.051 -10.827 -17.967 1.00 91.69 442 THR A O 1
ATOM 3504 N N . LEU A 1 443 ? -6.803 -11.384 -16.692 1.00 90.81 443 LEU A N 1
ATOM 3505 C CA . LEU A 1 443 ? -7.289 -12.434 -17.591 1.00 90.81 443 LEU A CA 1
ATOM 3506 C C . LEU A 1 443 ? -8.011 -11.868 -18.822 1.00 90.81 443 LEU A C 1
ATOM 3508 O O . LEU A 1 443 ? -8.019 -12.516 -19.863 1.00 90.81 443 LEU A O 1
ATOM 3512 N N . SER A 1 444 ? -8.573 -10.657 -18.767 1.00 88.81 444 SER A N 1
ATOM 3513 C CA . SER A 1 444 ? -9.218 -10.052 -19.940 1.00 88.81 444 SER A CA 1
ATOM 3514 C C . SER A 1 444 ? -8.227 -9.664 -21.043 1.00 88.81 444 SER A C 1
ATOM 3516 O O . SER A 1 444 ? -8.654 -9.450 -22.175 1.00 88.81 444 SER A O 1
ATOM 3518 N N . THR A 1 445 ? -6.915 -9.686 -20.773 1.00 86.94 445 THR A N 1
ATOM 3519 C CA . THR A 1 445 ? -5.828 -9.499 -21.759 1.00 86.94 445 THR A CA 1
ATOM 3520 C C . THR A 1 445 ? -5.868 -10.478 -22.945 1.00 86.94 445 THR A C 1
ATOM 3522 O O . THR A 1 445 ? -5.103 -10.320 -23.886 1.00 86.94 445 THR A O 1
ATOM 3525 N N . PHE A 1 446 ? -6.732 -11.501 -22.948 1.00 82.31 446 PHE A N 1
ATOM 3526 C CA . PHE A 1 446 ? -7.040 -12.288 -24.155 1.00 82.31 446 PHE A CA 1
ATOM 3527 C C . PHE A 1 446 ? -7.845 -11.511 -25.209 1.00 82.31 446 PHE A C 1
ATOM 3529 O O . PHE A 1 446 ? -7.764 -11.821 -26.392 1.00 82.31 446 PHE A O 1
ATOM 3536 N N . PHE A 1 447 ? -8.636 -10.527 -24.781 1.00 82.38 447 PHE A N 1
ATOM 3537 C CA . PHE A 1 447 ? -9.646 -9.854 -25.605 1.00 82.38 447 PHE A CA 1
ATOM 3538 C C . PHE A 1 447 ? -9.462 -8.334 -25.668 1.00 82.38 447 PHE A C 1
ATOM 3540 O O . PHE A 1 447 ? -10.163 -7.654 -26.421 1.00 82.38 447 PHE A O 1
ATOM 3547 N N . VAL A 1 448 ? -8.565 -7.781 -24.848 1.00 79.12 448 VAL A N 1
ATOM 3548 C CA . VAL A 1 448 ? -8.317 -6.340 -24.779 1.00 79.12 448 VAL A CA 1
ATOM 3549 C C . VAL A 1 448 ? -7.652 -5.875 -26.068 1.00 79.12 448 VAL A C 1
ATOM 3551 O O . VAL A 1 448 ? -6.541 -6.284 -26.382 1.00 79.12 448 VAL A O 1
ATOM 3554 N N . LYS A 1 449 ? -8.336 -4.971 -26.775 1.00 74.56 449 LYS A N 1
ATOM 3555 C CA . LYS A 1 449 ? -7.773 -4.230 -27.909 1.00 74.56 449 LYS A CA 1
ATOM 3556 C C . LYS A 1 449 ? -7.050 -2.967 -27.446 1.00 74.56 449 LYS A C 1
ATOM 3558 O O . LYS A 1 449 ? -5.995 -2.661 -27.957 1.00 74.56 449 LYS A O 1
ATOM 3563 N N . THR A 1 450 ? -7.566 -2.288 -26.417 1.00 80.19 450 THR A N 1
ATOM 3564 C CA . THR A 1 450 ? -6.999 -1.035 -25.896 1.00 80.19 450 THR A CA 1
ATOM 3565 C C . THR A 1 450 ? -6.410 -1.204 -24.491 1.00 80.19 450 THR A C 1
ATOM 3567 O O . THR A 1 450 ? -7.125 -1.302 -23.490 1.00 80.19 450 THR A O 1
ATOM 3570 N N . ALA A 1 451 ? -5.078 -1.195 -24.387 1.00 86.25 451 ALA A N 1
ATOM 3571 C CA . ALA A 1 451 ? -4.369 -1.425 -23.122 1.00 86.25 451 ALA A CA 1
ATOM 3572 C C . ALA A 1 451 ? -4.577 -0.310 -22.072 1.00 86.25 451 ALA A C 1
ATOM 3574 O O . ALA A 1 451 ? -4.551 -0.572 -20.868 1.00 86.25 451 ALA A O 1
ATOM 3575 N N . THR A 1 452 ? -4.837 0.928 -22.505 1.00 88.44 452 THR A N 1
ATOM 3576 C CA . THR A 1 452 ? -4.955 2.106 -21.626 1.00 88.44 452 THR A CA 1
ATOM 3577 C C . THR A 1 452 ? -6.101 1.995 -20.618 1.00 88.44 452 THR A C 1
ATOM 3579 O O . THR A 1 452 ? -5.920 2.295 -19.439 1.00 88.44 452 THR A O 1
ATOM 3582 N N . VAL A 1 453 ? -7.283 1.540 -21.057 1.00 90.38 453 VAL A N 1
ATOM 3583 C CA . VAL A 1 453 ? -8.459 1.393 -20.179 1.00 90.38 453 VAL A CA 1
ATOM 3584 C C . VAL A 1 453 ? -8.226 0.285 -19.156 1.00 90.38 453 VAL A C 1
ATOM 3586 O O . VAL A 1 453 ? -8.549 0.453 -17.981 1.00 90.38 453 VAL A O 1
ATOM 3589 N N . PHE A 1 454 ? -7.621 -0.824 -19.591 1.00 91.56 454 PHE A N 1
ATOM 3590 C CA . PHE A 1 454 ? -7.234 -1.925 -18.714 1.00 91.56 454 PHE A CA 1
ATOM 3591 C C 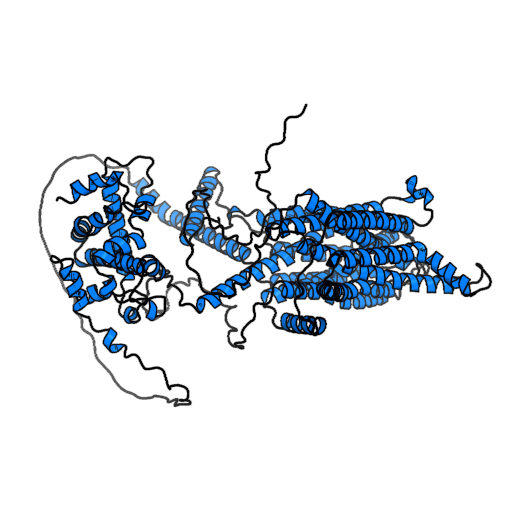. PHE A 1 454 ? -6.326 -1.430 -17.575 1.00 91.56 454 PHE A C 1
ATOM 3593 O O . PHE A 1 454 ? -6.677 -1.607 -16.408 1.00 91.56 454 PHE A O 1
ATOM 3600 N N . ILE A 1 455 ? -5.230 -0.734 -17.894 1.00 93.19 455 ILE A N 1
ATOM 3601 C CA . ILE A 1 455 ? -4.281 -0.218 -16.893 1.00 93.19 455 ILE A CA 1
ATOM 3602 C C . ILE A 1 455 ? -4.954 0.789 -15.954 1.00 93.19 455 ILE A C 1
ATOM 3604 O O . ILE A 1 455 ? -4.793 0.698 -14.736 1.00 93.19 455 ILE A O 1
ATOM 3608 N N . ALA A 1 456 ? -5.772 1.703 -16.484 1.00 93.75 456 ALA A N 1
ATOM 3609 C CA . ALA A 1 456 ? -6.482 2.684 -15.667 1.00 93.75 456 ALA A CA 1
ATOM 3610 C C . ALA A 1 456 ? -7.405 2.020 -14.624 1.00 93.75 456 ALA A C 1
ATOM 3612 O O . ALA A 1 456 ? -7.409 2.415 -13.456 1.00 93.75 456 ALA A O 1
ATOM 3613 N N . LEU A 1 457 ? -8.148 0.975 -15.011 1.00 93.62 457 LEU A N 1
ATOM 3614 C CA . LEU A 1 457 ? -9.064 0.253 -14.118 1.00 93.62 457 LEU A CA 1
ATOM 3615 C C . LEU A 1 457 ? -8.341 -0.533 -13.014 1.00 93.62 457 LEU A C 1
ATOM 3617 O O . LEU A 1 457 ? -8.892 -0.678 -11.917 1.00 93.62 457 LEU A O 1
ATOM 3621 N N . VAL A 1 458 ? -7.105 -0.985 -13.258 1.00 94.62 458 VAL A N 1
ATOM 3622 C CA . VAL A 1 458 ? -6.263 -1.614 -12.224 1.00 94.62 458 VAL A CA 1
ATOM 3623 C C . VAL A 1 458 ? -5.928 -0.628 -11.092 1.00 94.62 458 VAL A C 1
ATOM 3625 O O . VAL A 1 458 ? -5.697 -1.052 -9.957 1.00 94.62 458 VAL A O 1
ATOM 3628 N N . GLY A 1 459 ? -6.016 0.687 -11.334 1.00 92.94 459 GLY A N 1
ATOM 3629 C CA . GLY A 1 459 ? -5.827 1.723 -10.311 1.00 92.94 459 GLY A CA 1
ATOM 3630 C C . GLY A 1 459 ? -6.749 1.551 -9.099 1.00 92.94 459 GLY A C 1
ATOM 3631 O O . GLY A 1 459 ? -6.331 1.768 -7.960 1.00 92.94 459 GLY A O 1
ATOM 3632 N N . VAL A 1 460 ? -7.975 1.054 -9.310 1.00 94.06 460 VAL A N 1
ATOM 3633 C CA . VAL A 1 460 ? -8.911 0.736 -8.216 1.00 94.06 460 VAL A CA 1
ATOM 3634 C C . VAL A 1 460 ? -8.352 -0.371 -7.318 1.00 94.06 460 VAL A C 1
ATOM 3636 O O . VAL A 1 460 ? -8.423 -0.275 -6.091 1.00 94.06 460 VAL A O 1
ATOM 3639 N N . CYS A 1 461 ? -7.759 -1.409 -7.912 1.00 95.06 461 CYS A N 1
ATOM 3640 C CA . CYS A 1 461 ? -7.150 -2.513 -7.173 1.00 95.06 461 CYS A CA 1
ATOM 3641 C C . CYS A 1 461 ? -5.948 -2.039 -6.351 1.00 95.06 461 CYS A C 1
ATOM 3643 O O . CYS A 1 461 ? -5.776 -2.478 -5.212 1.00 95.06 461 CYS A O 1
ATOM 3645 N N . TRP A 1 462 ? -5.144 -1.124 -6.903 1.00 92.31 462 TRP A N 1
ATOM 3646 C CA . TRP A 1 462 ? -3.954 -0.602 -6.231 1.00 92.31 462 TRP A CA 1
ATOM 3647 C C . TRP A 1 462 ? -4.309 0.186 -4.975 1.00 92.31 462 TRP A C 1
ATOM 3649 O O . TRP A 1 462 ? -3.722 -0.030 -3.914 1.00 92.31 462 TRP A O 1
ATOM 3659 N N . ALA A 1 463 ? -5.333 1.038 -5.067 1.00 91.25 463 ALA A N 1
ATOM 3660 C CA . ALA A 1 463 ? -5.841 1.786 -3.924 1.00 91.25 463 ALA A CA 1
ATOM 3661 C C . ALA A 1 463 ? -6.221 0.865 -2.753 1.00 91.25 463 ALA A C 1
ATOM 3663 O O . ALA A 1 463 ? -5.887 1.134 -1.599 1.00 91.25 463 ALA A O 1
ATOM 3664 N N . VAL A 1 464 ? -6.874 -0.262 -3.051 1.00 90.75 464 VAL A N 1
ATOM 3665 C CA . VAL A 1 464 ? -7.247 -1.254 -2.036 1.00 90.75 464 VAL A CA 1
ATOM 3666 C C . VAL A 1 464 ? -6.023 -1.996 -1.500 1.00 90.75 464 VAL A C 1
ATOM 3668 O O . VAL A 1 464 ? -5.936 -2.202 -0.289 1.00 90.75 464 VAL A O 1
ATOM 3671 N N . ALA A 1 465 ? -5.069 -2.361 -2.360 1.00 89.69 465 ALA A N 1
ATOM 3672 C CA . ALA A 1 465 ? -3.843 -3.056 -1.968 1.00 89.69 465 ALA A CA 1
ATOM 3673 C C . ALA A 1 465 ? -2.973 -2.233 -1.001 1.00 89.69 465 ALA A C 1
ATOM 3675 O O . ALA A 1 465 ? -2.392 -2.800 -0.078 1.00 89.69 465 ALA A O 1
ATOM 3676 N N . MET A 1 466 ? -2.934 -0.908 -1.164 1.00 85.06 466 MET A N 1
ATOM 3677 C CA . MET A 1 466 ? -2.164 -0.006 -0.298 1.00 85.06 466 MET A CA 1
ATOM 3678 C C . MET A 1 466 ? -2.841 0.304 1.044 1.00 85.06 466 MET A C 1
ATOM 3680 O O . MET A 1 466 ? -2.175 0.763 1.968 1.00 85.06 466 MET A O 1
ATOM 3684 N N . TRP A 1 467 ? -4.150 0.070 1.178 1.00 85.56 467 TRP A N 1
ATOM 3685 C CA . TRP A 1 467 ? -4.921 0.469 2.362 1.00 85.56 467 TRP A CA 1
ATOM 3686 C C . TRP A 1 467 ? -5.469 -0.712 3.168 1.00 85.56 467 TRP A C 1
ATOM 3688 O O . TRP A 1 467 ? -5.178 -0.841 4.361 1.00 85.56 467 TRP A O 1
ATOM 3698 N N . ALA A 1 468 ? -6.267 -1.579 2.538 1.00 87.50 468 ALA A N 1
ATOM 3699 C CA . ALA A 1 468 ? -7.054 -2.592 3.241 1.00 87.50 468 ALA A CA 1
ATOM 3700 C C . ALA A 1 468 ? -6.210 -3.567 4.090 1.00 87.50 468 ALA A C 1
ATOM 3702 O O . ALA A 1 468 ? -6.591 -3.828 5.231 1.00 87.50 468 ALA A O 1
ATOM 3703 N N . PRO A 1 469 ? -5.053 -4.075 3.623 1.00 86.44 469 PRO A N 1
ATOM 3704 C CA . PRO A 1 469 ? -4.233 -5.005 4.401 1.00 86.44 469 PRO A CA 1
ATOM 3705 C C . PRO A 1 469 ? -3.689 -4.384 5.686 1.00 86.44 469 PRO A C 1
ATOM 3707 O O . PRO A 1 469 ? -3.748 -5.009 6.744 1.00 86.44 469 PRO A O 1
ATOM 3710 N N . PHE A 1 470 ? -3.202 -3.143 5.610 1.00 82.44 470 PHE A N 1
ATOM 3711 C CA . PHE A 1 470 ? -2.695 -2.417 6.772 1.00 82.44 470 PHE A CA 1
ATOM 3712 C C . PHE A 1 470 ? -3.815 -2.124 7.768 1.00 82.44 470 PHE A C 1
ATOM 3714 O O . PHE A 1 470 ? -3.630 -2.332 8.965 1.00 82.44 470 PHE A O 1
ATOM 3721 N N . ALA A 1 471 ? -4.991 -1.717 7.283 1.00 82.06 471 ALA A N 1
ATOM 3722 C CA . ALA A 1 471 ? -6.159 -1.504 8.130 1.00 82.06 471 ALA A CA 1
ATOM 3723 C C . ALA A 1 471 ? -6.572 -2.794 8.870 1.00 82.06 471 ALA A C 1
ATOM 3725 O O . ALA A 1 471 ? -6.745 -2.766 10.087 1.00 82.06 471 ALA A O 1
ATOM 3726 N N . ILE A 1 472 ? -6.618 -3.938 8.173 1.00 84.88 472 ILE A N 1
ATOM 3727 C CA . ILE A 1 472 ? -6.926 -5.249 8.773 1.00 84.88 472 ILE A CA 1
ATOM 3728 C C . ILE A 1 472 ? -5.878 -5.638 9.826 1.00 84.88 472 ILE A C 1
ATOM 3730 O O . ILE A 1 472 ? -6.239 -6.046 10.930 1.00 84.88 472 ILE A O 1
ATOM 3734 N N . ILE A 1 473 ? -4.582 -5.519 9.511 1.00 82.88 473 ILE A N 1
ATOM 3735 C CA . ILE A 1 473 ? -3.500 -5.876 10.444 1.00 82.88 473 ILE A CA 1
ATOM 3736 C C . ILE A 1 473 ? -3.568 -5.015 11.702 1.00 82.88 473 ILE A C 1
ATOM 3738 O O . ILE A 1 473 ? -3.465 -5.551 12.803 1.00 82.88 473 ILE A O 1
ATOM 3742 N N . MET A 1 474 ? -3.759 -3.703 11.554 1.00 74.38 474 MET A N 1
ATOM 3743 C CA . MET A 1 474 ? -3.819 -2.780 12.688 1.00 74.38 474 MET A CA 1
ATOM 3744 C C . MET A 1 474 ? -5.004 -3.076 13.605 1.00 74.38 474 MET A C 1
ATOM 3746 O O . MET A 1 474 ? -4.869 -3.023 14.827 1.00 74.38 474 MET A O 1
ATOM 3750 N N . GLU A 1 475 ? -6.149 -3.436 13.035 1.00 79.00 475 GLU A N 1
ATOM 3751 C CA . GLU A 1 475 ? -7.336 -3.759 13.815 1.00 79.00 475 GLU A CA 1
ATOM 3752 C C . GLU A 1 475 ? -7.209 -5.095 14.561 1.00 79.00 475 GLU A C 1
ATOM 3754 O O . GLU A 1 475 ? -7.525 -5.182 15.747 1.00 79.00 475 GLU A O 1
ATOM 3759 N N . LEU A 1 476 ? -6.661 -6.120 13.900 1.00 82.81 476 LEU A N 1
ATOM 3760 C CA . LEU A 1 476 ? -6.358 -7.409 14.528 1.00 82.81 476 LEU A CA 1
ATOM 3761 C C . LEU A 1 476 ? -5.277 -7.277 15.608 1.00 82.81 476 LEU A C 1
ATOM 3763 O O . LEU A 1 476 ? -5.332 -7.954 16.632 1.00 82.81 476 LEU A O 1
ATOM 3767 N N . LEU A 1 477 ? -4.290 -6.403 15.399 1.00 78.56 477 LEU A N 1
ATOM 3768 C CA . LEU A 1 477 ? -3.252 -6.128 16.387 1.00 78.56 477 LEU A CA 1
ATOM 3769 C C . LEU A 1 477 ? -3.836 -5.471 17.641 1.00 78.56 477 LEU A C 1
ATOM 3771 O O . LEU A 1 477 ? -3.429 -5.812 18.753 1.00 78.56 477 LEU A O 1
ATOM 3775 N N . LYS A 1 478 ? -4.803 -4.564 17.468 1.00 74.88 478 LYS A N 1
ATOM 3776 C CA . LYS A 1 478 ? -5.521 -3.939 18.580 1.00 74.88 478 LYS A CA 1
ATOM 3777 C C . LYS A 1 478 ? -6.288 -4.980 19.401 1.00 74.88 478 LYS A C 1
ATOM 3779 O O . LYS A 1 478 ? -6.094 -5.025 20.610 1.00 74.88 478 LYS A O 1
ATOM 3784 N N . GLU A 1 479 ? -7.044 -5.867 18.748 1.00 79.38 479 GLU A N 1
ATOM 3785 C CA . GLU A 1 479 ? -7.763 -6.973 19.410 1.00 79.38 479 GLU A CA 1
ATOM 3786 C C . GLU A 1 479 ? -6.807 -7.880 20.201 1.00 79.38 479 GLU A C 1
ATOM 3788 O O . GLU A 1 479 ? -7.065 -8.225 21.351 1.00 79.38 479 GLU A O 1
ATOM 3793 N N . LEU A 1 480 ? -5.656 -8.231 19.620 1.00 73.94 480 LEU A N 1
ATOM 3794 C CA . LEU A 1 480 ? -4.643 -9.041 20.303 1.00 73.94 480 LEU A CA 1
ATOM 3795 C C . LEU A 1 480 ? -4.022 -8.315 21.504 1.00 73.94 480 LEU A C 1
ATOM 3797 O O . LEU A 1 480 ? -3.747 -8.946 22.522 1.00 73.94 480 LEU A O 1
ATOM 3801 N N . SER A 1 481 ? -3.792 -7.004 21.398 1.00 71.56 481 SER A N 1
ATOM 3802 C CA . SER A 1 481 ? -3.277 -6.195 22.506 1.00 71.56 481 SER A CA 1
ATOM 3803 C C . SER A 1 481 ? -4.290 -6.092 23.645 1.00 71.56 481 SER A C 1
ATOM 3805 O O . SER A 1 481 ? -3.902 -6.219 24.804 1.00 71.56 481 SER A O 1
ATOM 3807 N N . GLU A 1 482 ? -5.568 -5.880 23.330 1.00 68.94 482 GLU A N 1
ATOM 3808 C CA . GLU A 1 482 ? -6.659 -5.818 24.308 1.00 68.94 482 GLU A CA 1
ATOM 3809 C C . GLU A 1 482 ? -6.854 -7.173 24.995 1.00 68.94 482 GLU A C 1
ATOM 3811 O O . GLU A 1 482 ? -6.860 -7.236 26.221 1.00 68.94 482 GLU A O 1
ATOM 3816 N N . ASN A 1 483 ? -6.878 -8.273 24.237 1.00 68.81 483 ASN A N 1
ATOM 3817 C CA . ASN A 1 483 ? -6.974 -9.626 24.794 1.00 68.81 483 ASN A CA 1
ATOM 3818 C C . ASN A 1 483 ? -5.768 -9.983 25.673 1.00 68.81 483 ASN A C 1
ATOM 3820 O O . ASN A 1 483 ? -5.928 -10.628 26.705 1.00 68.81 483 ASN A O 1
ATOM 3824 N N . ASN A 1 484 ? -4.559 -9.543 25.309 1.00 63.72 484 ASN A N 1
ATOM 3825 C CA . ASN A 1 484 ? -3.375 -9.736 26.148 1.00 63.72 484 ASN A CA 1
ATOM 3826 C C . ASN A 1 484 ? -3.438 -8.900 27.436 1.00 63.72 484 ASN A C 1
ATOM 3828 O O . ASN A 1 484 ? -2.992 -9.369 28.483 1.00 63.72 484 ASN A O 1
ATOM 3832 N N . GLN A 1 485 ? -3.987 -7.682 27.381 1.00 58.41 485 GLN A N 1
ATOM 3833 C CA . GLN A 1 485 ? -4.226 -6.864 28.574 1.00 58.41 485 GLN A CA 1
ATOM 3834 C C . GLN A 1 485 ? -5.268 -7.514 29.482 1.00 58.41 485 GLN A C 1
ATOM 3836 O O . GLN A 1 485 ? -4.980 -7.686 30.660 1.00 58.41 485 GLN A O 1
ATOM 3841 N N . LEU A 1 486 ? -6.396 -7.963 28.925 1.00 54.62 486 LEU A N 1
ATOM 3842 C CA . LEU A 1 486 ? -7.427 -8.724 29.634 1.00 54.62 486 LEU A CA 1
ATOM 3843 C C . LEU A 1 486 ? -6.847 -9.997 30.255 1.00 54.62 486 LEU A C 1
ATOM 3845 O O . LEU A 1 486 ? -6.994 -10.184 31.446 1.00 54.62 486 LEU A O 1
ATOM 3849 N N . SER A 1 487 ? -6.060 -10.796 29.528 1.00 51.78 487 SER A N 1
ATOM 3850 C CA . SER A 1 487 ? -5.445 -12.018 30.079 1.00 51.78 487 SER A CA 1
ATOM 3851 C C . SER A 1 487 ? -4.408 -11.765 31.189 1.00 51.78 487 SER A C 1
ATOM 3853 O O . SER A 1 487 ? -4.207 -12.608 32.064 1.00 51.78 487 SER A O 1
ATOM 3855 N N . ASN A 1 488 ? -3.741 -10.604 31.175 1.00 44.81 488 ASN A N 1
ATOM 3856 C CA . ASN A 1 488 ? -2.836 -10.193 32.250 1.00 44.81 488 ASN A CA 1
ATOM 3857 C C . ASN A 1 488 ? -3.595 -9.577 33.436 1.00 44.81 488 ASN A C 1
ATOM 3859 O O . ASN A 1 488 ? -3.134 -9.711 34.570 1.00 44.81 488 ASN A O 1
ATOM 3863 N N . ASP A 1 489 ? -4.750 -8.950 33.198 1.00 40.44 489 ASP A N 1
ATOM 3864 C CA . ASP A 1 489 ? -5.684 -8.515 34.243 1.00 40.44 489 ASP A CA 1
ATOM 3865 C C . ASP A 1 489 ? -6.552 -9.673 34.771 1.00 40.44 489 ASP A C 1
ATOM 3867 O O . ASP A 1 489 ? -7.007 -9.593 35.901 1.00 40.44 489 ASP A O 1
ATOM 3871 N N . ASP A 1 490 ? -6.674 -10.795 34.055 1.00 36.34 490 ASP A N 1
ATOM 3872 C CA . ASP A 1 490 ? -7.318 -12.044 34.505 1.00 36.34 490 ASP A CA 1
ATOM 3873 C C . ASP A 1 490 ? -6.426 -12.841 35.474 1.00 36.34 490 ASP A C 1
ATOM 3875 O O . ASP A 1 490 ? -6.858 -13.808 36.104 1.00 36.34 490 ASP A O 1
ATOM 3879 N N . ARG A 1 491 ? -5.170 -12.405 35.664 1.00 35.47 491 ARG A N 1
ATOM 3880 C CA . ARG A 1 491 ? -4.365 -12.753 36.849 1.00 35.47 491 ARG A CA 1
ATOM 3881 C C . ARG A 1 491 ? -4.714 -11.905 38.074 1.00 35.47 491 ARG A C 1
ATOM 3883 O O . ARG A 1 491 ? -4.184 -12.158 39.157 1.00 35.47 491 ARG A O 1
ATOM 3890 N N . ARG A 1 492 ? -5.613 -10.930 37.940 1.00 32.00 492 ARG A N 1
ATOM 3891 C CA . ARG A 1 492 ? -6.370 -10.364 39.055 1.00 32.00 492 ARG A CA 1
ATOM 3892 C C . ARG A 1 492 ? -7.724 -11.076 39.099 1.00 32.00 492 ARG A C 1
ATOM 3894 O O . ARG A 1 492 ? -8.286 -11.374 38.051 1.00 32.00 492 ARG A O 1
ATOM 3901 N N . PRO A 1 493 ? -8.253 -11.392 40.290 1.00 31.91 493 PRO A N 1
ATOM 3902 C CA . PRO A 1 493 ? -9.531 -12.078 40.397 1.00 31.91 493 PRO A CA 1
ATOM 3903 C C . PRO A 1 493 ? -10.619 -11.193 39.779 1.00 31.91 493 PRO A C 1
ATOM 3905 O O . PRO A 1 493 ? -10.975 -10.151 40.330 1.00 31.91 493 PRO A O 1
ATOM 3908 N N . LEU A 1 494 ? -11.088 -11.604 38.601 1.00 30.30 494 LEU A N 1
ATOM 3909 C CA . LEU A 1 494 ? -12.165 -10.983 37.846 1.00 30.30 494 LEU A CA 1
ATOM 3910 C C . LEU A 1 494 ? -13.358 -10.691 38.755 1.00 30.30 494 LEU A C 1
ATOM 3912 O O . LEU A 1 494 ? -13.896 -11.570 39.433 1.00 30.30 494 LEU A O 1
ATOM 3916 N N . HIS A 1 495 ? -13.803 -9.439 38.709 1.00 32.12 495 HIS A N 1
ATOM 3917 C CA . HIS A 1 495 ? -15.135 -9.052 39.135 1.00 32.12 495 HIS A CA 1
ATOM 3918 C C . HIS A 1 495 ? -16.173 -9.975 38.484 1.00 32.12 495 HIS A C 1
ATOM 3920 O O . HIS A 1 495 ? -16.259 -10.066 37.260 1.00 32.12 495 HIS A O 1
ATOM 3926 N N . SER A 1 496 ? -16.989 -10.627 39.312 1.00 32.03 496 SER A N 1
ATOM 3927 C CA . SER A 1 496 ? -18.160 -11.384 38.884 1.00 32.03 496 SER A CA 1
ATOM 3928 C C . SER A 1 496 ? -19.133 -10.464 38.134 1.00 32.03 496 SER A C 1
ATOM 3930 O O . SER A 1 496 ? -19.930 -9.755 38.753 1.00 32.03 496 SER A O 1
ATOM 3932 N N . ARG A 1 497 ? -19.085 -10.460 36.799 1.00 32.84 497 ARG A N 1
ATOM 3933 C CA . ARG A 1 497 ? -20.195 -9.978 35.967 1.00 32.84 497 ARG A CA 1
ATOM 3934 C C . ARG A 1 497 ? -21.259 -11.072 35.963 1.00 32.84 497 ARG A C 1
ATOM 3936 O O . ARG A 1 497 ? -21.157 -12.055 35.237 1.00 32.84 497 ARG A O 1
ATOM 3943 N N . THR A 1 498 ? -22.258 -10.933 36.827 1.00 29.80 498 THR A N 1
ATOM 3944 C CA . THR A 1 498 ? -23.465 -11.763 36.818 1.00 29.80 498 THR A CA 1
ATOM 3945 C C . THR A 1 498 ? -24.371 -11.317 35.672 1.00 29.80 498 THR A C 1
ATOM 3947 O O . THR A 1 498 ? -25.207 -10.439 35.866 1.00 29.80 498 THR A O 1
ATOM 3950 N N . HIS A 1 499 ? -24.208 -11.914 34.487 1.00 28.03 499 HIS A N 1
ATOM 3951 C CA . HIS A 1 499 ? -25.294 -11.973 33.509 1.00 28.03 499 HIS A CA 1
ATOM 3952 C C . HIS A 1 499 ? -26.244 -13.110 33.888 1.00 28.03 499 HIS A C 1
ATOM 3954 O O . HIS A 1 499 ? -25.854 -14.254 34.121 1.00 28.03 499 HIS A O 1
ATOM 3960 N N . SER A 1 500 ? -27.508 -12.736 33.984 1.00 30.12 500 SER A N 1
ATOM 3961 C CA . SER A 1 500 ? -28.654 -13.521 34.400 1.00 30.12 500 SER A CA 1
ATOM 3962 C C . SER A 1 500 ? -28.968 -14.643 33.406 1.00 30.12 500 SER A C 1
ATOM 3964 O O . SER A 1 500 ? -29.332 -14.396 32.261 1.00 30.12 500 SER A O 1
ATOM 3966 N N . THR A 1 501 ? -28.925 -15.894 33.848 1.00 28.41 501 THR A N 1
ATOM 3967 C CA . THR A 1 501 ? -29.797 -16.944 33.306 1.00 28.41 501 THR A CA 1
ATOM 3968 C C . THR A 1 501 ? -30.363 -17.693 34.508 1.00 28.41 501 THR A C 1
ATOM 3970 O O . THR A 1 501 ? -29.577 -18.142 35.345 1.00 28.41 501 THR A O 1
ATOM 3973 N N . PRO A 1 502 ? -31.694 -17.796 34.677 1.00 33.88 502 PRO A N 1
ATOM 3974 C CA . PRO A 1 502 ? -32.252 -18.588 35.763 1.00 33.88 502 PRO A CA 1
ATOM 3975 C C . PRO A 1 502 ? -31.813 -20.042 35.570 1.00 33.88 502 PRO A C 1
ATOM 3977 O O . PRO A 1 502 ? -31.979 -20.613 34.493 1.00 33.88 502 PRO A O 1
ATOM 3980 N N . GLY A 1 503 ? -31.203 -20.624 36.604 1.00 28.53 503 GLY A N 1
ATOM 3981 C CA . GLY A 1 503 ? -30.734 -22.004 36.593 1.00 28.53 503 GLY A CA 1
ATOM 3982 C C . GLY A 1 503 ? -31.898 -22.964 36.374 1.00 28.53 503 GLY A C 1
ATOM 3983 O O . GLY A 1 503 ? -32.635 -23.283 37.307 1.00 28.53 503 GLY A O 1
ATOM 3984 N N . LEU A 1 504 ? -32.060 -23.430 35.136 1.00 29.09 504 LEU A N 1
ATOM 3985 C CA . LEU A 1 504 ? -32.978 -24.509 34.822 1.00 29.09 504 LEU A CA 1
ATOM 3986 C C . LEU A 1 504 ? -32.387 -25.802 35.394 1.00 29.09 504 LEU A C 1
ATOM 3988 O O . LEU A 1 504 ? -31.285 -26.220 35.034 1.00 29.09 504 LEU A O 1
ATOM 3992 N N . ARG A 1 505 ? -33.128 -26.426 36.313 1.00 30.55 505 ARG A N 1
ATOM 3993 C CA . ARG A 1 505 ? -32.880 -27.794 36.775 1.00 30.55 505 ARG A CA 1
ATOM 3994 C C . ARG A 1 505 ? -32.687 -28.704 35.559 1.00 30.55 505 ARG A C 1
ATOM 3996 O O . ARG A 1 505 ? -33.534 -28.726 34.671 1.00 30.55 505 ARG A O 1
ATOM 4003 N N . SER A 1 506 ? -31.604 -29.478 35.559 1.00 28.67 506 SER A N 1
ATOM 4004 C CA . SER A 1 506 ? -31.393 -30.588 34.628 1.00 28.67 506 SER A CA 1
ATOM 4005 C C . SER A 1 506 ? -32.531 -31.603 34.794 1.00 28.67 506 SER A C 1
ATOM 4007 O O . SER A 1 506 ? -32.543 -32.396 35.736 1.00 28.67 506 SER A O 1
ATOM 4009 N N . VAL A 1 507 ? -33.534 -31.522 33.920 1.00 33.53 507 VAL A N 1
ATOM 4010 C CA . VAL A 1 507 ? -34.593 -32.522 33.762 1.00 33.53 507 VAL A CA 1
ATOM 4011 C C . VAL A 1 507 ? -34.248 -33.342 32.524 1.00 33.53 507 VAL A C 1
ATOM 4013 O O . VAL A 1 507 ? -33.956 -32.796 31.463 1.00 33.53 507 VAL A O 1
ATOM 4016 N N . ARG A 1 508 ? -34.243 -34.668 32.696 1.00 29.98 508 ARG A N 1
ATOM 4017 C CA . ARG A 1 508 ? -33.988 -35.677 31.660 1.00 29.98 508 ARG A CA 1
ATOM 4018 C C . ARG A 1 508 ? -34.776 -35.390 30.376 1.00 29.98 508 ARG A C 1
ATOM 4020 O O . ARG A 1 508 ? -35.976 -35.135 30.426 1.00 29.98 508 ARG A O 1
ATOM 4027 N N . SER A 1 509 ? -34.091 -35.503 29.240 1.00 29.55 509 SER A N 1
ATOM 4028 C CA . SER A 1 509 ? -34.645 -35.346 27.895 1.00 29.55 509 SER A CA 1
ATOM 4029 C C . SER A 1 509 ? -35.732 -36.385 27.603 1.00 29.55 509 SER A C 1
ATOM 4031 O O . SER A 1 509 ? -35.459 -37.585 27.631 1.00 29.55 509 SER A O 1
ATOM 4033 N N . SER A 1 510 ? -36.937 -35.920 27.274 1.00 29.97 510 SER A N 1
ATOM 4034 C CA . SER A 1 510 ? -37.970 -36.699 26.585 1.00 29.97 510 SER A CA 1
ATOM 4035 C C . SER A 1 510 ? -38.098 -36.194 25.147 1.00 29.97 510 SER A C 1
ATOM 4037 O O . SER A 1 510 ? -37.982 -35.000 24.878 1.00 29.97 510 SER A O 1
ATOM 4039 N N . GLU A 1 511 ? -38.307 -37.128 24.228 1.00 38.47 511 GLU A N 1
ATOM 4040 C CA . GLU A 1 511 ? -38.022 -37.096 22.788 1.00 38.47 511 GLU A CA 1
ATOM 4041 C C . GLU A 1 511 ? -38.977 -36.236 21.930 1.00 38.47 511 GLU A C 1
ATOM 4043 O O . GLU A 1 511 ? -39.097 -36.443 20.725 1.00 38.47 511 GLU A O 1
ATOM 4048 N N . ARG A 1 512 ? -39.698 -35.269 22.514 1.00 36.59 512 ARG A N 1
ATOM 4049 C CA . ARG A 1 512 ? -40.683 -34.451 21.780 1.00 36.59 512 ARG A CA 1
ATOM 4050 C C . ARG A 1 512 ? -40.695 -32.991 22.236 1.00 36.59 512 ARG A C 1
ATOM 4052 O O . ARG A 1 512 ? -41.608 -32.585 22.943 1.00 36.59 512 ARG A O 1
ATOM 4059 N N . GLN A 1 513 ? -39.717 -32.195 21.799 1.00 32.62 513 GLN A N 1
ATOM 4060 C CA . GLN A 1 513 ? -39.811 -30.726 21.741 1.00 32.62 513 GLN A CA 1
ATOM 4061 C C . GLN A 1 513 ? -38.911 -30.153 20.621 1.00 32.62 513 GLN A C 1
ATOM 4063 O O . GLN A 1 513 ? -37.909 -30.778 20.269 1.00 32.62 513 GLN A O 1
ATOM 4068 N N . PRO A 1 514 ? -39.293 -29.015 20.006 1.00 33.09 514 PRO A N 1
ATOM 4069 C CA . PRO A 1 514 ? -38.816 -28.603 18.687 1.00 33.09 514 PRO A CA 1
ATOM 4070 C C . PRO A 1 514 ? -37.408 -27.990 18.723 1.00 33.09 514 PRO A C 1
ATOM 4072 O O . PRO A 1 514 ? -37.032 -27.267 19.643 1.00 33.09 514 PRO A O 1
ATOM 4075 N N . LEU A 1 515 ? -36.631 -28.288 17.682 1.00 38.75 515 LEU A N 1
ATOM 4076 C CA . LEU A 1 515 ? -35.222 -27.931 17.510 1.00 38.75 515 LEU A CA 1
ATOM 4077 C C . LEU A 1 515 ? -35.011 -26.414 17.339 1.00 38.75 515 LEU A C 1
ATOM 4079 O O . LEU A 1 515 ? -35.028 -25.907 16.217 1.00 38.75 515 LEU A O 1
ATOM 4083 N N . LEU A 1 516 ? -34.710 -25.694 18.425 1.00 34.16 516 LEU A N 1
ATOM 4084 C CA . LEU A 1 516 ? -34.060 -24.381 18.340 1.00 34.16 516 LEU A CA 1
ATOM 4085 C C . LEU A 1 516 ? -32.540 -24.559 18.214 1.00 34.16 516 LEU A C 1
ATOM 4087 O O . LEU A 1 516 ? -31.826 -24.998 19.117 1.00 34.16 516 LEU A O 1
ATOM 4091 N N . ARG A 1 517 ? -32.072 -24.247 17.008 1.00 32.78 517 ARG A N 1
ATOM 4092 C CA . ARG A 1 517 ? -30.732 -24.443 16.458 1.00 32.78 517 ARG A CA 1
ATOM 4093 C C . ARG A 1 517 ? -29.705 -23.507 17.101 1.00 32.78 517 ARG A C 1
ATOM 4095 O O . ARG A 1 517 ? -29.301 -22.519 16.502 1.00 32.78 517 ARG A O 1
ATOM 4102 N N . ARG A 1 518 ? -29.195 -23.859 18.282 1.00 31.64 518 ARG A N 1
ATOM 4103 C CA . ARG A 1 518 ? -27.967 -23.263 18.845 1.00 31.64 518 ARG A CA 1
ATOM 4104 C C . ARG A 1 518 ? -26.729 -24.069 18.436 1.00 31.64 518 ARG A C 1
ATOM 4106 O O . ARG A 1 518 ? -25.991 -24.567 19.277 1.00 31.64 518 ARG A O 1
ATOM 4113 N N . ARG A 1 519 ? -26.525 -24.260 17.127 1.00 31.33 519 ARG A N 1
ATOM 4114 C CA . ARG A 1 519 ? -25.367 -24.999 16.596 1.00 31.33 519 ARG A CA 1
ATOM 4115 C C . ARG A 1 519 ? -24.807 -24.318 15.351 1.00 31.33 519 ARG A C 1
ATOM 4117 O O . ARG A 1 519 ? -25.228 -24.643 14.248 1.00 31.33 519 ARG A O 1
ATOM 4124 N N . SER A 1 520 ? -23.887 -23.375 15.572 1.00 35.19 520 SER A N 1
ATOM 4125 C CA . SER A 1 520 ? -22.679 -23.138 14.755 1.00 35.19 520 SER A CA 1
ATOM 4126 C C . SER A 1 520 ? -21.977 -21.840 15.192 1.00 35.19 520 SER A C 1
ATOM 4128 O O . SER A 1 520 ? -22.169 -20.801 14.564 1.00 35.19 520 SER A O 1
ATOM 4130 N N . LEU A 1 521 ? -21.186 -21.865 16.272 1.00 37.16 521 LEU A N 1
ATOM 4131 C CA . LEU A 1 521 ? -20.177 -20.814 16.523 1.00 37.16 521 LEU A CA 1
ATOM 4132 C C . LEU A 1 521 ? -19.038 -21.203 17.489 1.00 37.16 521 LEU A C 1
ATOM 4134 O O . LEU A 1 521 ? -18.177 -20.375 17.756 1.00 37.16 521 LEU A O 1
ATOM 4138 N N . GLU A 1 522 ? -18.962 -22.459 17.942 1.00 29.94 522 GLU A N 1
ATOM 4139 C CA . GLU A 1 522 ? -17.865 -22.954 18.799 1.00 29.94 522 GLU A CA 1
ATOM 4140 C C . GLU A 1 522 ? -16.833 -23.837 18.072 1.00 29.94 522 GLU A C 1
ATOM 4142 O O . GLU A 1 522 ? -15.939 -24.392 18.700 1.00 29.94 522 GLU A O 1
ATOM 4147 N N . GLU A 1 523 ? -16.869 -23.935 16.740 1.00 28.91 523 GLU A N 1
ATOM 4148 C CA . GLU A 1 523 ? -15.934 -24.802 15.994 1.00 28.91 523 GLU A CA 1
ATOM 4149 C C . GLU A 1 523 ? -14.596 -24.127 15.618 1.00 28.91 523 GLU A C 1
ATOM 4151 O O . GLU A 1 523 ? -13.898 -24.562 14.712 1.00 28.91 523 GLU A O 1
ATOM 4156 N N . PHE A 1 524 ? -14.189 -23.069 16.327 1.00 34.22 524 PHE A N 1
ATOM 4157 C CA . PHE A 1 524 ? -12.823 -22.525 16.213 1.00 34.22 524 PHE A CA 1
ATOM 4158 C C . PHE A 1 524 ? -12.109 -22.339 17.564 1.00 34.22 524 PHE A C 1
ATOM 4160 O O . PHE A 1 524 ? -11.072 -21.678 17.618 1.00 34.22 524 PHE A O 1
ATOM 4167 N N . GLY A 1 525 ? -12.634 -22.934 18.644 1.00 32.19 525 GLY A N 1
ATOM 4168 C CA . GLY A 1 525 ? -12.051 -22.855 19.991 1.00 32.19 525 GLY A CA 1
ATOM 4169 C C . GLY A 1 525 ? -11.250 -24.079 20.455 1.00 32.19 525 GLY A C 1
ATOM 4170 O O . GLY A 1 525 ? -10.462 -23.949 21.386 1.00 32.19 525 GLY A O 1
ATOM 4171 N N . ASN A 1 526 ? -11.392 -25.244 19.816 1.00 27.36 526 ASN A N 1
ATOM 4172 C CA . ASN A 1 526 ? -10.725 -26.473 20.259 1.00 27.36 526 ASN A CA 1
ATOM 4173 C C . ASN A 1 526 ? -9.480 -26.788 19.426 1.00 27.36 526 ASN A C 1
ATOM 4175 O O . ASN A 1 526 ? -9.518 -27.626 18.542 1.00 27.36 526 ASN A O 1
ATOM 4179 N N . ASP A 1 527 ? -8.392 -26.098 19.761 1.00 26.69 527 ASP A N 1
ATOM 4180 C CA . ASP A 1 527 ? -7.004 -26.579 19.645 1.00 26.69 527 ASP A CA 1
ATOM 4181 C C . ASP A 1 527 ? -6.214 -25.994 20.835 1.00 26.69 527 ASP A C 1
ATOM 4183 O O . ASP A 1 527 ? -5.184 -25.339 20.685 1.00 26.69 527 ASP A O 1
ATOM 4187 N N . ALA A 1 528 ? -6.766 -26.136 22.045 1.00 30.86 528 ALA A N 1
ATOM 4188 C CA . ALA A 1 528 ? -6.141 -25.702 23.297 1.00 30.86 528 ALA A CA 1
ATOM 4189 C C . ALA A 1 528 ? -5.421 -26.864 24.003 1.00 30.86 528 ALA A C 1
ATOM 4191 O O . ALA A 1 528 ? -5.469 -26.974 25.220 1.00 30.86 528 ALA A O 1
ATOM 4192 N N . ASN A 1 529 ? -4.756 -27.717 23.225 1.00 29.11 529 ASN A N 1
ATOM 4193 C CA . ASN A 1 529 ? -3.727 -28.640 23.694 1.00 29.11 529 ASN A CA 1
ATOM 4194 C C . ASN A 1 529 ? -2.514 -28.476 22.774 1.00 29.11 529 ASN A C 1
ATOM 4196 O O . ASN A 1 529 ? -2.247 -29.337 21.950 1.00 29.11 529 ASN A O 1
ATOM 4200 N N . ASP A 1 530 ? -1.832 -27.335 22.869 1.00 27.34 530 ASP A N 1
ATOM 4201 C CA . ASP A 1 530 ? -0.411 -27.266 22.531 1.00 27.34 530 ASP A CA 1
ATOM 4202 C C . ASP A 1 530 ? 0.251 -26.068 23.229 1.00 27.34 530 ASP A C 1
ATOM 4204 O O . ASP A 1 530 ? -0.122 -24.907 23.046 1.00 27.34 530 ASP A O 1
ATOM 4208 N N . GLU A 1 531 ? 1.205 -26.425 24.085 1.00 30.36 531 GLU A N 1
ATOM 4209 C CA . GLU A 1 531 ? 2.269 -25.642 24.717 1.00 30.36 531 GLU A CA 1
ATOM 4210 C C . GLU A 1 531 ? 1.953 -24.247 25.289 1.00 30.36 531 GLU A C 1
ATOM 4212 O O . GLU A 1 531 ? 1.927 -23.203 24.628 1.00 30.36 531 GLU A O 1
ATOM 4217 N N . SER A 1 532 ? 1.905 -24.224 26.622 1.00 29.03 532 SER A N 1
ATOM 4218 C CA . SER A 1 532 ? 2.128 -23.060 27.473 1.00 29.03 532 SER A CA 1
ATOM 4219 C C . SER A 1 532 ? 3.552 -22.505 27.310 1.00 29.03 532 SER A C 1
ATOM 4221 O O . SER A 1 532 ? 4.429 -22.762 28.132 1.00 29.03 532 SER A O 1
ATOM 4223 N N . SER A 1 533 ? 3.782 -21.702 26.273 1.00 23.66 533 SER A N 1
ATOM 4224 C CA . SER A 1 533 ? 4.923 -20.783 26.216 1.00 23.66 533 SER A CA 1
ATOM 4225 C C . SER A 1 533 ? 4.465 -19.362 26.566 1.00 23.66 533 SER A C 1
ATOM 4227 O O . SER A 1 533 ? 3.433 -18.915 26.053 1.00 23.66 533 SER A O 1
ATOM 4229 N N . PRO A 1 534 ? 5.198 -18.614 27.415 1.00 29.81 534 PRO A N 1
ATOM 4230 C CA . PRO A 1 534 ? 4.878 -17.223 27.706 1.00 29.81 534 PRO A CA 1
ATOM 4231 C C . PRO A 1 534 ? 5.037 -16.413 26.417 1.00 29.81 534 PRO A C 1
ATOM 4233 O O . PRO A 1 534 ? 6.149 -16.126 25.977 1.00 29.81 534 PRO A O 1
ATOM 4236 N N . ARG A 1 535 ? 3.916 -16.071 25.774 1.00 36.84 535 ARG A N 1
ATOM 4237 C CA . ARG A 1 535 ? 3.913 -15.220 24.583 1.00 36.84 535 ARG A CA 1
ATOM 4238 C C . ARG A 1 535 ? 4.343 -13.823 25.012 1.00 36.84 535 ARG A C 1
ATOM 4240 O O . ARG A 1 535 ? 3.561 -13.068 25.584 1.00 36.84 535 ARG A O 1
ATOM 4247 N N . THR A 1 536 ? 5.602 -13.487 24.757 1.00 39.47 536 THR A N 1
ATOM 4248 C CA . THR A 1 536 ? 6.064 -12.103 24.801 1.00 39.47 536 THR A CA 1
ATOM 4249 C C . THR A 1 536 ? 5.173 -11.271 23.871 1.00 39.47 536 THR A C 1
ATOM 4251 O O . THR A 1 536 ? 4.836 -11.734 22.776 1.00 39.47 536 THR A O 1
ATOM 4254 N N . PRO A 1 537 ? 4.731 -10.069 24.279 1.00 43.31 537 PRO A N 1
ATOM 4255 C CA . PRO A 1 537 ? 3.957 -9.207 23.400 1.00 43.31 537 PRO A CA 1
ATOM 4256 C C . PRO A 1 537 ? 4.824 -8.880 22.183 1.00 43.31 537 PRO A C 1
ATOM 4258 O O . PRO A 1 537 ? 5.811 -8.151 22.284 1.00 43.31 537 PRO A O 1
ATOM 4261 N N . VAL A 1 538 ? 4.493 -9.473 21.035 1.00 51.69 538 VAL A N 1
ATOM 4262 C CA . VAL A 1 538 ? 5.203 -9.201 19.787 1.00 51.69 538 VAL A CA 1
ATOM 4263 C C . VAL A 1 538 ? 4.967 -7.730 19.461 1.00 51.69 538 VAL A C 1
ATOM 4265 O O . VAL A 1 538 ? 3.829 -7.307 19.254 1.00 51.69 538 VAL A O 1
ATOM 4268 N N . ALA A 1 539 ? 6.037 -6.937 19.461 1.00 58.47 539 ALA A N 1
ATOM 4269 C CA . ALA A 1 539 ? 5.964 -5.520 19.139 1.00 58.47 539 ALA A CA 1
ATOM 4270 C C . ALA A 1 539 ? 5.336 -5.336 17.746 1.00 58.47 539 ALA A C 1
ATOM 4272 O O . ALA A 1 539 ? 5.738 -6.000 16.789 1.00 58.47 539 ALA A O 1
ATOM 4273 N N . GLY A 1 540 ? 4.375 -4.416 17.613 1.00 58.75 540 GLY A N 1
ATOM 4274 C CA . GLY A 1 540 ? 3.685 -4.150 16.341 1.00 58.75 540 GLY A CA 1
ATOM 4275 C C . GLY A 1 540 ? 4.632 -3.845 15.173 1.00 58.75 540 GLY A C 1
ATOM 4276 O O . GLY A 1 540 ? 4.344 -4.210 14.037 1.00 58.75 540 GLY A O 1
ATOM 4277 N N . GLY A 1 541 ? 5.807 -3.271 15.457 1.00 61.16 541 GLY A N 1
ATOM 4278 C CA . GLY A 1 541 ? 6.864 -3.055 14.464 1.00 61.16 541 GLY A CA 1
ATOM 4279 C C . GLY A 1 541 ? 7.447 -4.350 13.887 1.00 61.16 541 GLY A C 1
ATOM 4280 O O . GLY A 1 541 ? 7.705 -4.418 12.690 1.00 61.16 541 GLY A O 1
ATOM 4281 N N . THR A 1 542 ? 7.585 -5.408 14.691 1.00 66.25 542 THR A N 1
ATOM 4282 C CA . THR A 1 542 ? 8.064 -6.716 14.218 1.00 66.25 542 THR A CA 1
ATOM 4283 C C . THR A 1 542 ? 7.036 -7.373 13.302 1.00 66.25 542 THR A C 1
ATOM 4285 O O . THR A 1 542 ? 7.392 -7.917 12.263 1.00 66.25 542 THR A O 1
ATOM 4288 N N . ILE A 1 543 ? 5.749 -7.266 13.642 1.00 70.31 543 ILE A N 1
ATOM 4289 C CA . ILE A 1 543 ? 4.648 -7.757 12.801 1.00 70.31 543 ILE A CA 1
ATOM 4290 C C . ILE A 1 543 ? 4.614 -7.021 11.459 1.00 70.31 543 ILE A C 1
ATOM 4292 O O . ILE A 1 543 ? 4.476 -7.653 10.412 1.00 70.31 543 ILE A O 1
ATOM 4296 N N . LEU A 1 544 ? 4.783 -5.696 11.478 1.00 69.56 544 LEU A N 1
ATOM 4297 C CA . LEU A 1 544 ? 4.847 -4.891 10.261 1.00 69.56 544 LEU A CA 1
ATOM 4298 C C . LEU A 1 544 ? 6.077 -5.249 9.405 1.00 69.56 544 LEU A C 1
ATOM 4300 O O . LEU A 1 544 ? 5.978 -5.299 8.182 1.00 69.56 544 LEU A O 1
ATOM 4304 N N . GLY A 1 545 ? 7.205 -5.584 10.040 1.00 68.75 545 GLY A N 1
ATOM 4305 C CA . GLY A 1 545 ? 8.391 -6.118 9.365 1.00 68.75 545 GLY A CA 1
ATOM 4306 C C . GLY A 1 545 ? 8.143 -7.470 8.686 1.00 68.75 545 GLY A C 1
ATOM 4307 O O . GLY A 1 545 ? 8.541 -7.661 7.539 1.00 68.75 545 GLY A O 1
ATOM 4308 N N . VAL A 1 546 ? 7.420 -8.387 9.342 1.00 75.75 546 VAL A N 1
ATOM 4309 C CA . VAL A 1 546 ? 7.015 -9.675 8.744 1.00 75.75 546 VAL A CA 1
ATOM 4310 C C . VAL A 1 546 ? 6.057 -9.476 7.567 1.00 75.75 546 VAL A C 1
ATOM 4312 O O . VAL A 1 546 ? 6.172 -10.164 6.555 1.00 75.75 546 VAL A O 1
ATOM 4315 N N . HIS A 1 547 ? 5.139 -8.516 7.660 1.00 80.31 547 HIS A N 1
ATOM 4316 C CA . HIS A 1 547 ? 4.266 -8.158 6.545 1.00 80.31 547 HIS A CA 1
ATOM 4317 C C . HIS A 1 547 ? 5.060 -7.639 5.335 1.00 80.31 547 HIS A C 1
ATOM 4319 O O . HIS A 1 547 ? 4.829 -8.098 4.221 1.00 80.31 547 HIS A O 1
ATOM 4325 N N . ASN A 1 548 ? 6.040 -6.756 5.551 1.00 79.31 548 ASN A N 1
ATOM 4326 C CA . ASN A 1 548 ? 6.925 -6.281 4.483 1.00 79.31 548 ASN A CA 1
ATOM 4327 C C . ASN A 1 548 ? 7.718 -7.434 3.842 1.00 79.31 548 ASN A C 1
ATOM 4329 O O . ASN A 1 548 ? 7.834 -7.515 2.623 1.00 79.31 548 ASN A O 1
ATOM 4333 N N . LEU A 1 549 ? 8.189 -8.390 4.651 1.00 79.06 549 LEU A N 1
ATOM 4334 C CA . LEU A 1 549 ? 8.836 -9.602 4.146 1.00 79.06 549 LEU A CA 1
ATOM 4335 C C . LEU A 1 549 ? 7.898 -10.424 3.245 1.00 79.06 549 LEU A C 1
ATOM 4337 O O . LEU A 1 549 ? 8.325 -10.913 2.202 1.00 79.06 549 LEU A O 1
ATOM 4341 N N . ALA A 1 550 ? 6.620 -10.546 3.617 1.00 83.81 550 ALA A N 1
ATOM 4342 C CA . ALA A 1 550 ? 5.610 -11.253 2.828 1.00 83.81 550 ALA A CA 1
ATOM 4343 C C . ALA A 1 550 ? 5.272 -10.557 1.495 1.00 83.81 550 ALA A C 1
ATOM 4345 O O . ALA A 1 550 ? 4.805 -11.223 0.576 1.00 83.81 550 ALA A O 1
ATOM 4346 N N . ILE A 1 551 ? 5.525 -9.250 1.382 1.00 85.69 551 ILE A N 1
ATOM 4347 C CA . ILE A 1 551 ? 5.377 -8.467 0.145 1.00 85.69 551 ILE A CA 1
ATOM 4348 C C . ILE A 1 551 ? 6.579 -8.664 -0.790 1.00 85.69 551 ILE A C 1
ATOM 4350 O O . ILE A 1 551 ? 6.412 -8.746 -2.006 1.00 85.69 551 ILE A O 1
ATOM 4354 N N . VAL A 1 552 ? 7.787 -8.738 -0.225 1.00 84.81 552 VAL A N 1
ATOM 4355 C CA . VAL A 1 552 ? 9.050 -8.765 -0.980 1.00 84.81 552 VAL A CA 1
ATOM 4356 C C . VAL A 1 552 ? 9.437 -10.181 -1.426 1.00 84.81 552 VAL A C 1
ATOM 4358 O O . VAL A 1 552 ? 9.842 -10.382 -2.567 1.00 84.81 552 VAL A O 1
ATOM 4361 N N . MET A 1 553 ? 9.263 -11.193 -0.569 1.00 84.44 553 MET A N 1
ATOM 4362 C CA . MET A 1 553 ? 9.634 -12.589 -0.866 1.00 84.44 553 MET A CA 1
ATOM 4363 C C . MET A 1 553 ? 9.032 -13.191 -2.154 1.00 84.44 553 MET A C 1
ATOM 4365 O O . MET A 1 553 ? 9.766 -13.868 -2.875 1.00 84.44 553 MET A O 1
ATOM 4369 N N . PRO A 1 554 ? 7.748 -12.969 -2.496 1.00 89.00 554 PRO A N 1
ATOM 4370 C CA . PRO A 1 554 ? 7.169 -13.530 -3.715 1.00 89.00 554 PRO A CA 1
ATOM 4371 C C . PRO A 1 554 ? 7.820 -12.994 -4.989 1.00 89.00 554 PRO A C 1
ATOM 4373 O O . PRO A 1 554 ? 7.835 -13.687 -6.002 1.00 89.00 554 PRO A O 1
ATOM 4376 N N . GLN A 1 555 ? 8.380 -11.783 -4.943 1.00 88.81 555 GLN A N 1
ATOM 4377 C CA . GLN A 1 555 ? 8.965 -11.117 -6.106 1.00 88.81 555 GLN A CA 1
ATOM 4378 C C . GLN A 1 555 ? 10.183 -11.888 -6.636 1.00 88.81 555 GLN A C 1
ATOM 4380 O O . GLN A 1 555 ? 10.362 -11.982 -7.844 1.00 88.81 555 GLN A O 1
ATOM 4385 N N . PHE A 1 556 ? 10.951 -12.546 -5.756 1.00 88.38 556 PHE A N 1
ATOM 4386 C CA . PHE A 1 556 ? 12.048 -13.439 -6.152 1.00 88.38 556 PHE A CA 1
ATOM 4387 C C . PHE A 1 556 ? 11.559 -14.638 -6.967 1.00 88.38 556 PHE A C 1
ATOM 4389 O O . PHE A 1 556 ? 12.147 -14.984 -7.989 1.00 88.38 556 PHE A O 1
ATOM 4396 N N . VAL A 1 557 ? 10.468 -15.266 -6.521 1.00 89.00 557 VAL A N 1
ATOM 4397 C CA . VAL A 1 557 ? 9.861 -16.405 -7.222 1.00 89.00 557 VAL A CA 1
ATOM 4398 C C . VAL A 1 557 ? 9.324 -15.947 -8.573 1.00 89.00 557 VAL A C 1
ATOM 4400 O O . VAL A 1 557 ? 9.549 -16.600 -9.588 1.00 89.00 557 VAL A O 1
ATOM 4403 N N . VAL A 1 558 ? 8.644 -14.802 -8.592 1.00 89.88 558 VAL A N 1
ATOM 4404 C CA . VAL A 1 558 ? 8.020 -14.275 -9.804 1.00 89.88 558 VAL A CA 1
ATOM 4405 C C . VAL A 1 558 ? 9.053 -13.822 -10.820 1.00 89.88 558 VAL A C 1
ATOM 4407 O O . VAL A 1 558 ? 8.863 -14.119 -11.985 1.00 89.88 558 VAL A O 1
ATOM 4410 N N . ALA A 1 559 ? 10.163 -13.199 -10.426 1.00 87.06 559 ALA A N 1
ATOM 4411 C CA . ALA A 1 559 ? 11.227 -12.833 -11.363 1.00 87.06 559 ALA A CA 1
ATOM 4412 C C . ALA A 1 559 ? 11.747 -14.054 -12.147 1.00 87.06 559 ALA A C 1
ATOM 4414 O O . ALA A 1 559 ? 11.874 -14.007 -13.372 1.00 87.06 559 ALA A O 1
ATOM 4415 N N . VAL A 1 560 ? 11.960 -15.183 -11.458 1.00 88.19 560 VAL A N 1
ATOM 4416 C CA . VAL A 1 560 ? 12.383 -16.444 -12.089 1.00 88.19 560 VAL A CA 1
ATOM 4417 C C . VAL A 1 560 ? 11.282 -17.015 -12.986 1.00 88.19 560 VAL A C 1
ATOM 4419 O O . VAL A 1 560 ? 11.553 -17.383 -14.128 1.00 88.19 560 VAL A O 1
ATOM 4422 N N . VAL A 1 561 ? 10.036 -17.069 -12.505 1.00 90.56 561 VAL A N 1
ATOM 4423 C CA . VAL A 1 561 ? 8.901 -17.583 -13.292 1.00 90.56 561 VAL A CA 1
ATOM 4424 C C . VAL A 1 561 ? 8.651 -16.727 -14.534 1.00 90.56 561 VAL A C 1
ATOM 4426 O O . VAL A 1 561 ? 8.480 -17.269 -15.618 1.00 90.56 561 VAL A O 1
ATOM 4429 N N . THR A 1 562 ? 8.692 -15.406 -14.404 1.00 88.94 562 THR A N 1
ATOM 4430 C CA . THR A 1 562 ? 8.568 -14.442 -15.500 1.00 88.94 562 THR A CA 1
ATOM 4431 C C . THR A 1 562 ? 9.660 -14.653 -16.547 1.00 88.94 562 THR A C 1
ATOM 4433 O O . THR A 1 562 ? 9.351 -14.729 -17.732 1.00 88.94 562 THR A O 1
ATOM 4436 N N . SER A 1 563 ? 10.916 -14.852 -16.128 1.00 86.81 563 SER A N 1
ATOM 4437 C CA . SER A 1 563 ? 12.022 -15.181 -17.041 1.00 86.81 563 SER A CA 1
ATOM 4438 C C . SER A 1 563 ? 11.768 -16.486 -17.817 1.00 86.81 563 SER A C 1
ATOM 4440 O O . SER A 1 563 ? 11.980 -16.547 -19.029 1.00 86.81 563 SER A O 1
ATOM 4442 N N . ILE A 1 564 ? 11.224 -17.515 -17.153 1.00 88.69 564 ILE A N 1
ATOM 4443 C CA . ILE A 1 564 ? 10.821 -18.776 -17.799 1.00 88.69 564 ILE A CA 1
ATOM 4444 C C . ILE A 1 564 ? 9.655 -18.555 -18.775 1.00 88.69 564 ILE A C 1
ATOM 4446 O O . ILE A 1 564 ? 9.686 -19.094 -19.879 1.00 88.69 564 ILE A O 1
ATOM 4450 N N . ILE A 1 565 ? 8.644 -17.764 -18.401 1.00 89.38 565 ILE A N 1
ATOM 4451 C CA . ILE A 1 565 ? 7.492 -17.466 -19.265 1.00 89.38 565 ILE A CA 1
ATOM 4452 C C . ILE A 1 565 ? 7.949 -16.733 -20.525 1.00 89.38 565 ILE A C 1
ATOM 4454 O O . ILE A 1 565 ? 7.567 -17.159 -21.608 1.00 89.38 565 ILE A O 1
ATOM 4458 N N . PHE A 1 566 ? 8.803 -15.711 -20.414 1.00 86.56 566 PHE A N 1
ATOM 4459 C CA . PHE A 1 566 ? 9.370 -15.026 -21.582 1.00 86.56 566 PHE A CA 1
ATOM 4460 C C . PHE A 1 566 ? 10.135 -15.989 -22.490 1.00 86.56 566 PHE A C 1
ATOM 4462 O O . PHE A 1 566 ? 9.980 -15.963 -23.707 1.00 86.56 566 PHE A O 1
ATOM 4469 N N . ARG A 1 567 ? 10.913 -16.907 -21.906 1.00 83.69 567 ARG A N 1
ATOM 4470 C CA . ARG A 1 567 ? 11.623 -17.930 -22.681 1.00 83.69 567 ARG A CA 1
ATOM 4471 C C . ARG A 1 567 ? 10.682 -18.879 -23.428 1.00 83.69 567 ARG A C 1
ATOM 4473 O O . ARG A 1 567 ? 11.021 -19.308 -24.522 1.00 83.69 567 ARG A O 1
ATOM 4480 N N . ILE A 1 568 ? 9.535 -19.232 -22.854 1.00 86.94 568 ILE A N 1
ATOM 4481 C CA . ILE A 1 568 ? 8.570 -20.147 -23.486 1.00 86.94 568 ILE A CA 1
ATOM 4482 C C . ILE A 1 568 ? 7.692 -19.417 -24.509 1.00 86.94 568 ILE A C 1
ATOM 4484 O O . ILE A 1 568 ? 7.433 -19.957 -25.580 1.00 86.94 568 ILE A O 1
ATOM 4488 N N . ALA A 1 569 ? 7.213 -18.221 -24.169 1.00 83.75 569 ALA A N 1
ATOM 4489 C CA . ALA A 1 569 ? 6.254 -17.469 -24.970 1.00 83.75 569 ALA A CA 1
ATOM 4490 C C . ALA A 1 569 ? 6.902 -16.798 -26.186 1.00 83.75 569 ALA A C 1
ATOM 4492 O O . ALA A 1 569 ? 6.310 -16.829 -27.260 1.00 83.75 569 ALA A O 1
ATOM 4493 N N . ASP A 1 570 ? 8.112 -16.257 -26.022 1.00 78.81 570 ASP A N 1
ATOM 4494 C CA . ASP A 1 570 ? 8.790 -15.466 -27.058 1.00 78.81 570 ASP A CA 1
ATOM 4495 C C . ASP A 1 570 ? 10.073 -16.142 -27.578 1.00 78.81 570 ASP A C 1
ATOM 4497 O O . ASP A 1 570 ? 10.704 -15.655 -28.508 1.00 78.81 570 ASP A O 1
ATOM 4501 N N . GLY A 1 571 ? 10.483 -17.285 -27.011 1.00 65.00 571 GLY A N 1
ATOM 4502 C CA . GLY A 1 571 ? 11.716 -17.979 -27.415 1.00 65.00 571 GLY A CA 1
ATOM 4503 C C . GLY A 1 571 ? 11.647 -18.732 -28.749 1.00 65.00 571 GLY A C 1
ATOM 4504 O O . GLY A 1 571 ? 12.687 -19.164 -29.233 1.00 65.00 571 GLY A O 1
ATOM 4505 N N . ASN A 1 572 ? 10.453 -18.898 -29.334 1.00 55.09 572 ASN A N 1
ATOM 4506 C CA . ASN A 1 572 ? 10.231 -19.656 -30.576 1.00 55.09 572 ASN A CA 1
ATOM 4507 C C . ASN A 1 572 ? 9.528 -18.840 -31.681 1.00 55.09 572 ASN A C 1
ATOM 4509 O O . ASN A 1 572 ? 9.175 -19.397 -32.721 1.00 55.09 572 ASN A O 1
ATOM 4513 N N . THR A 1 573 ? 9.262 -17.549 -31.468 1.00 54.84 573 THR A N 1
ATOM 4514 C CA . THR A 1 573 ? 8.501 -16.720 -32.412 1.00 54.84 573 THR A CA 1
ATOM 4515 C C . THR A 1 573 ? 9.428 -16.077 -33.440 1.00 54.84 573 THR A C 1
ATOM 4517 O O . THR A 1 573 ? 9.875 -14.951 -33.258 1.00 54.84 573 THR A O 1
ATOM 4520 N N . VAL A 1 574 ? 9.693 -16.785 -34.539 1.00 50.47 574 VAL A N 1
ATOM 4521 C CA . VAL A 1 574 ? 10.151 -16.164 -35.791 1.00 50.47 574 VAL A CA 1
ATOM 4522 C C . VAL A 1 574 ? 8.889 -15.721 -36.529 1.00 50.47 574 VAL A C 1
ATOM 4524 O O . VAL A 1 574 ? 8.201 -16.542 -37.134 1.00 50.47 574 VAL A O 1
ATOM 4527 N N . VAL A 1 575 ? 8.501 -14.455 -36.385 1.00 51.47 575 VAL A N 1
ATOM 4528 C CA . VAL A 1 575 ? 7.345 -13.909 -37.110 1.00 51.47 575 VAL A CA 1
ATOM 4529 C C . VAL A 1 575 ? 7.792 -13.565 -38.529 1.00 51.47 575 VAL A C 1
ATOM 4531 O O . VAL A 1 575 ? 8.774 -12.851 -38.705 1.00 51.47 575 VAL A O 1
ATOM 4534 N N . GLU A 1 576 ? 7.083 -14.063 -39.549 1.00 37.88 576 GLU A N 1
ATOM 4535 C CA . GLU A 1 576 ? 7.316 -13.667 -40.945 1.00 37.88 576 GLU A CA 1
ATOM 4536 C C . GLU A 1 576 ? 7.143 -12.143 -41.083 1.00 37.88 576 GLU A C 1
ATOM 4538 O O . GLU A 1 576 ? 6.027 -11.627 -41.028 1.00 37.88 576 GLU A O 1
ATOM 4543 N N . GLY A 1 577 ? 8.262 -11.426 -41.233 1.00 48.22 577 GLY A N 1
ATOM 4544 C CA . GLY A 1 577 ? 8.309 -9.968 -41.385 1.00 48.22 577 GLY A CA 1
ATOM 4545 C C . GLY A 1 577 ? 8.738 -9.165 -40.148 1.00 48.22 577 GLY A C 1
ATOM 4546 O O . GLY A 1 577 ? 8.755 -7.941 -40.249 1.00 48.22 577 GLY A O 1
ATOM 4547 N N . GLY A 1 578 ? 9.078 -9.809 -39.024 1.00 47.06 578 GLY A N 1
ATOM 4548 C CA . GLY A 1 578 ? 9.723 -9.161 -37.871 1.00 47.06 578 GLY A CA 1
ATOM 4549 C C . GLY A 1 578 ? 11.207 -9.523 -37.786 1.00 47.06 578 GLY A C 1
ATOM 4550 O O . GLY A 1 578 ? 11.560 -10.691 -37.967 1.00 47.06 578 GLY A O 1
ATOM 4551 N N . ASP A 1 579 ? 12.071 -8.541 -37.530 1.00 54.59 579 ASP A N 1
ATOM 4552 C CA . ASP A 1 579 ? 13.493 -8.799 -37.280 1.00 54.59 579 ASP A CA 1
ATOM 4553 C C . ASP A 1 579 ? 13.676 -9.373 -35.863 1.00 54.59 579 ASP A C 1
ATOM 4555 O O . ASP A 1 579 ? 12.939 -9.042 -34.934 1.00 54.59 579 ASP A O 1
ATOM 4559 N N . GLU A 1 580 ? 14.709 -10.197 -35.650 1.00 56.28 580 GLU A N 1
ATOM 4560 C CA . GLU A 1 580 ? 15.054 -10.756 -34.325 1.00 56.28 580 GLU A CA 1
ATOM 4561 C C . GLU A 1 580 ? 15.341 -9.649 -33.273 1.00 56.28 580 GLU A C 1
ATOM 4563 O O . GLU A 1 580 ? 15.340 -9.898 -32.065 1.00 56.28 580 GLU A O 1
ATOM 4568 N N . SER A 1 581 ? 15.540 -8.407 -33.735 1.00 60.53 581 SER A N 1
ATOM 4569 C CA . SER A 1 581 ? 15.744 -7.190 -32.944 1.00 60.53 581 SER A CA 1
ATOM 4570 C C . SER A 1 581 ? 14.470 -6.435 -32.538 1.00 60.53 581 SER A C 1
ATOM 4572 O O . SER A 1 581 ? 14.589 -5.454 -31.803 1.00 60.53 581 SER A O 1
ATOM 4574 N N . ASP A 1 582 ? 13.276 -6.835 -32.988 1.00 70.12 582 ASP A N 1
ATOM 4575 C CA . ASP A 1 582 ? 12.033 -6.120 -32.659 1.00 70.12 582 ASP A CA 1
ATOM 4576 C C . ASP A 1 582 ? 11.746 -6.184 -31.148 1.00 70.12 582 ASP A C 1
ATOM 4578 O O . ASP A 1 582 ? 11.780 -7.247 -30.517 1.00 70.12 582 ASP A O 1
ATOM 4582 N N . ALA A 1 583 ? 11.482 -5.036 -30.520 1.00 72.75 583 ALA A N 1
ATOM 4583 C CA . ALA A 1 583 ? 11.294 -4.927 -29.077 1.00 72.75 583 ALA A CA 1
ATOM 4584 C C . ALA A 1 583 ? 9.859 -5.271 -28.647 1.00 72.75 583 ALA A C 1
ATOM 4586 O O . ALA A 1 583 ? 9.684 -5.804 -27.551 1.00 72.75 583 ALA A O 1
ATOM 4587 N N . TYR A 1 584 ? 8.852 -5.012 -29.491 1.00 80.81 584 TYR A N 1
ATOM 4588 C CA . TYR A 1 584 ? 7.434 -5.167 -29.139 1.00 80.81 584 TYR A CA 1
ATOM 4589 C C . TYR A 1 584 ? 6.641 -6.066 -30.092 1.00 80.81 584 TYR A C 1
ATOM 4591 O O . TYR A 1 584 ? 5.744 -6.787 -29.649 1.00 80.81 584 TYR A O 1
ATOM 4599 N N . PHE A 1 585 ? 6.915 -6.004 -31.392 1.00 79.25 585 PHE A N 1
ATOM 4600 C CA . PHE A 1 585 ? 6.150 -6.705 -32.413 1.00 79.25 585 PHE A CA 1
ATOM 4601 C C . PHE A 1 585 ? 6.373 -8.223 -32.340 1.00 79.25 585 PHE A C 1
ATOM 4603 O O . PHE A 1 585 ? 7.472 -8.704 -32.086 1.00 79.25 585 PHE A O 1
ATOM 4610 N N . GLY A 1 586 ? 5.298 -9.001 -32.499 1.00 70.06 586 GLY A N 1
ATOM 4611 C CA . GLY A 1 586 ? 5.351 -10.469 -32.463 1.00 70.06 586 GLY A CA 1
ATOM 4612 C C . GLY A 1 586 ? 5.499 -11.114 -31.077 1.00 70.06 586 GLY A C 1
ATOM 4613 O O . GLY A 1 586 ? 5.274 -12.320 -30.954 1.00 70.06 586 GLY A O 1
ATOM 4614 N N . LYS A 1 587 ? 5.802 -10.336 -30.030 1.00 79.69 587 LYS A N 1
ATOM 4615 C CA . LYS A 1 587 ? 6.001 -10.827 -28.658 1.00 79.69 587 LYS A CA 1
ATOM 4616 C C . LYS A 1 587 ? 4.711 -10.796 -27.845 1.00 79.69 587 LYS A C 1
ATOM 4618 O O . LYS A 1 587 ? 3.957 -9.827 -27.874 1.00 79.69 587 LYS A O 1
ATOM 4623 N N . ASN A 1 588 ? 4.463 -11.866 -27.095 1.00 83.25 588 ASN A N 1
ATOM 4624 C CA . ASN A 1 588 ? 3.273 -12.041 -26.256 1.00 83.25 588 ASN A CA 1
ATOM 4625 C C . ASN A 1 588 ? 3.608 -12.426 -24.806 1.00 83.25 588 ASN A C 1
ATOM 4627 O O . ASN A 1 588 ? 2.692 -12.644 -24.001 1.00 83.25 588 ASN A O 1
ATOM 4631 N N . GLY A 1 589 ? 4.889 -12.528 -24.441 1.00 84.81 589 GLY A N 1
ATOM 4632 C CA . GLY A 1 589 ? 5.308 -12.944 -23.108 1.00 84.81 589 GLY A CA 1
ATOM 4633 C C . GLY A 1 589 ? 4.749 -12.071 -21.995 1.00 84.81 589 GLY A C 1
ATOM 4634 O O . GLY A 1 589 ? 4.232 -12.610 -21.016 1.00 84.81 589 GLY A O 1
ATOM 4635 N N . VAL A 1 590 ? 4.723 -10.742 -22.158 1.00 88.56 590 VAL A N 1
ATOM 4636 C CA . VAL A 1 590 ? 4.213 -9.838 -21.111 1.00 88.56 590 VAL A CA 1
ATOM 4637 C C . VAL A 1 590 ? 2.745 -10.136 -20.799 1.00 88.56 590 VAL A C 1
ATOM 4639 O O . VAL A 1 590 ? 2.367 -10.216 -19.629 1.00 88.56 590 VAL A O 1
ATOM 4642 N N . ALA A 1 591 ? 1.917 -10.385 -21.818 1.00 89.75 591 ALA A N 1
ATOM 4643 C CA . ALA A 1 591 ? 0.515 -10.749 -21.622 1.00 89.75 591 ALA A CA 1
ATOM 4644 C C . ALA A 1 591 ? 0.369 -12.052 -20.811 1.00 89.75 591 ALA A C 1
ATOM 4646 O O . ALA A 1 591 ? -0.452 -12.130 -19.894 1.00 89.75 591 ALA A O 1
ATOM 4647 N N . TRP A 1 592 ? 1.188 -13.068 -21.099 1.00 91.25 592 TRP A N 1
ATOM 4648 C CA . TRP A 1 592 ? 1.199 -14.327 -20.345 1.00 91.25 592 TRP A CA 1
ATOM 4649 C C . TRP A 1 592 ? 1.664 -14.157 -18.902 1.00 91.25 592 TRP A C 1
ATOM 4651 O O . TRP A 1 592 ? 1.073 -14.748 -17.994 1.00 91.25 592 TRP A O 1
ATOM 4661 N N . VAL A 1 593 ? 2.663 -13.309 -18.672 1.00 91.88 593 VAL A N 1
ATOM 4662 C CA . VAL A 1 593 ? 3.145 -12.981 -17.330 1.00 91.88 593 VAL A CA 1
ATOM 4663 C C . VAL A 1 593 ? 2.053 -12.266 -16.520 1.00 91.88 593 VAL A C 1
ATOM 4665 O O . VAL A 1 593 ? 1.807 -12.628 -15.366 1.00 91.88 593 VAL A O 1
ATOM 4668 N N . LEU A 1 594 ? 1.333 -11.308 -17.117 1.00 92.69 594 LEU A N 1
ATOM 4669 C CA . LEU A 1 594 ? 0.203 -10.635 -16.461 1.00 92.69 594 LEU A CA 1
ATOM 4670 C C . LEU A 1 594 ? -0.918 -11.624 -16.102 1.00 92.69 594 LEU A C 1
ATOM 4672 O O . LEU A 1 594 ? -1.465 -11.561 -14.998 1.00 92.69 594 LEU A O 1
ATOM 4676 N N . ARG A 1 595 ? -1.232 -12.577 -16.989 1.00 93.50 595 ARG A N 1
ATOM 4677 C CA . ARG A 1 595 ? -2.236 -13.632 -16.740 1.00 93.50 595 ARG A CA 1
ATOM 4678 C C . ARG A 1 595 ? -1.821 -14.567 -15.611 1.00 93.50 595 ARG A C 1
ATOM 4680 O O . ARG A 1 595 ? -2.649 -14.882 -14.758 1.00 93.50 595 ARG A O 1
ATOM 4687 N N . PHE A 1 596 ? -0.553 -14.981 -15.574 1.00 94.00 596 PHE A N 1
ATOM 4688 C CA . PHE A 1 596 ? -0.004 -15.747 -14.453 1.00 94.00 596 PHE A CA 1
ATOM 4689 C C . PHE A 1 596 ? -0.193 -14.986 -13.135 1.00 94.00 596 PHE A C 1
ATOM 4691 O O . PHE A 1 596 ? -0.723 -15.540 -12.169 1.00 94.00 596 PHE A O 1
ATOM 4698 N N . GLY A 1 597 ? 0.121 -13.687 -13.134 1.00 92.75 597 GLY A N 1
ATOM 4699 C CA . GLY A 1 597 ? -0.155 -12.796 -12.013 1.00 92.75 597 GLY A CA 1
ATOM 4700 C C . GLY A 1 597 ? -1.627 -12.807 -11.584 1.00 92.75 597 GLY A C 1
ATOM 4701 O O . GLY A 1 597 ? -1.918 -12.944 -10.396 1.00 92.75 597 GLY A O 1
ATOM 4702 N N . GLY A 1 598 ? -2.555 -12.755 -12.543 1.00 93.62 598 GLY A N 1
ATOM 4703 C CA . GLY A 1 598 ? -4.000 -12.850 -12.312 1.00 93.62 598 GLY A CA 1
ATOM 4704 C C . GLY A 1 598 ? -4.465 -14.162 -11.676 1.00 93.62 598 GLY A C 1
ATOM 4705 O O . GLY A 1 598 ? -5.367 -14.163 -10.831 1.00 93.62 598 GLY A O 1
ATOM 4706 N N . VAL A 1 599 ? -3.842 -15.287 -12.035 1.00 95.12 599 VAL A N 1
ATOM 4707 C CA . VAL A 1 599 ? -4.106 -16.593 -11.406 1.00 95.12 599 VAL A CA 1
ATOM 4708 C C . VAL A 1 599 ? -3.582 -16.610 -9.969 1.00 95.12 599 VAL A C 1
ATOM 4710 O O . VAL A 1 599 ? -4.291 -17.051 -9.062 1.00 95.12 599 VAL A O 1
ATOM 4713 N N . CYS A 1 600 ? -2.387 -16.069 -9.719 1.00 94.75 600 CYS A N 1
ATOM 4714 C CA . CYS A 1 600 ? -1.858 -15.935 -8.361 1.00 94.75 600 CYS A CA 1
ATOM 4715 C C . CYS A 1 600 ? -2.764 -15.063 -7.481 1.00 94.75 600 CYS A C 1
ATOM 4717 O O . CYS A 1 600 ? -3.107 -15.460 -6.365 1.00 94.75 600 CYS A O 1
ATOM 4719 N N . THR A 1 601 ? -3.237 -13.916 -7.978 1.00 94.50 601 THR A N 1
ATOM 4720 C CA . THR A 1 601 ? -4.156 -13.064 -7.208 1.00 94.50 601 THR A CA 1
ATOM 4721 C C . THR A 1 601 ? -5.509 -13.729 -6.962 1.00 94.50 601 THR A C 1
ATOM 4723 O O . THR A 1 601 ? -6.116 -13.475 -5.921 1.00 94.50 601 THR A O 1
ATOM 4726 N N . LEU A 1 602 ? -5.961 -14.626 -7.848 1.00 95.25 602 LEU A N 1
ATOM 4727 C CA . LEU A 1 602 ? -7.186 -15.407 -7.653 1.00 95.25 602 LEU A CA 1
ATOM 4728 C C . LEU A 1 602 ? -7.041 -16.377 -6.472 1.00 95.25 602 LEU A C 1
ATOM 4730 O O . LEU A 1 602 ? -7.931 -16.454 -5.623 1.00 95.25 602 LEU A O 1
ATOM 4734 N N . VAL A 1 603 ? -5.891 -17.051 -6.357 1.00 94.81 603 VAL A N 1
ATOM 4735 C CA . VAL A 1 603 ? -5.543 -17.852 -5.169 1.00 94.81 603 VAL A CA 1
ATOM 4736 C C . VAL A 1 603 ? -5.521 -16.965 -3.920 1.00 94.81 603 VAL A C 1
ATOM 4738 O O . VAL A 1 603 ? -6.111 -17.314 -2.895 1.00 94.81 603 VAL A O 1
ATOM 4741 N N . GLY A 1 604 ? -4.930 -15.770 -4.023 1.00 93.19 604 GLY A N 1
ATOM 4742 C CA . GLY A 1 604 ? -4.973 -14.755 -2.970 1.00 93.19 604 GLY A CA 1
ATOM 4743 C C . GLY A 1 604 ? -6.403 -14.394 -2.543 1.00 93.19 604 GLY A C 1
ATOM 4744 O O . GLY A 1 604 ? -6.681 -14.321 -1.347 1.00 93.19 604 GLY A O 1
ATOM 4745 N N . ALA A 1 605 ? -7.335 -14.240 -3.488 1.00 93.88 605 ALA A N 1
ATOM 4746 C CA . ALA A 1 605 ? -8.740 -13.934 -3.211 1.00 93.88 605 ALA A CA 1
ATOM 4747 C C . ALA A 1 605 ? -9.451 -15.067 -2.447 1.00 93.88 605 ALA A C 1
ATOM 4749 O O . ALA A 1 605 ? -10.240 -14.801 -1.535 1.00 93.88 605 ALA A O 1
ATOM 4750 N N . VAL A 1 606 ? -9.144 -16.329 -2.765 1.00 93.44 606 VAL A N 1
ATOM 4751 C CA . VAL A 1 606 ? -9.659 -17.493 -2.022 1.00 93.44 606 VAL A CA 1
ATOM 4752 C C . VAL A 1 606 ? -9.130 -17.488 -0.586 1.00 93.44 606 VAL A C 1
ATOM 4754 O O . VAL A 1 606 ? -9.904 -17.621 0.364 1.00 93.44 606 VAL A O 1
ATOM 4757 N N . ILE A 1 607 ? -7.830 -17.249 -0.400 1.00 91.62 607 ILE A N 1
ATOM 4758 C CA . ILE A 1 607 ? -7.213 -17.180 0.933 1.00 91.62 607 ILE A CA 1
ATOM 4759 C C . ILE A 1 607 ? -7.745 -15.973 1.724 1.00 91.62 607 ILE A C 1
ATOM 4761 O O . ILE A 1 607 ? -7.944 -16.070 2.937 1.00 91.62 607 ILE A O 1
ATOM 4765 N N . ALA A 1 608 ? -8.075 -14.859 1.060 1.00 90.12 608 ALA A N 1
ATOM 4766 C CA . ALA A 1 608 ? -8.658 -13.678 1.699 1.00 90.12 608 ALA A CA 1
ATOM 4767 C C . ALA A 1 608 ? -9.996 -13.986 2.388 1.00 90.12 608 ALA A C 1
ATOM 4769 O O . ALA A 1 608 ? -10.308 -13.402 3.428 1.00 90.12 608 ALA A O 1
ATOM 4770 N N . ARG A 1 609 ? -10.762 -14.966 1.889 1.00 89.56 609 ARG A N 1
ATOM 4771 C CA . ARG A 1 609 ? -11.986 -15.445 2.555 1.00 89.56 609 ARG A CA 1
ATOM 4772 C C . ARG A 1 609 ? -11.712 -16.235 3.832 1.00 89.56 609 ARG A C 1
ATOM 4774 O O . ARG A 1 609 ? -12.555 -16.227 4.728 1.00 89.56 609 ARG A O 1
ATOM 4781 N N . MET A 1 610 ? -10.537 -16.850 3.952 1.00 86.69 610 MET A N 1
ATOM 4782 C CA . MET A 1 610 ? -10.101 -17.547 5.165 1.00 86.69 610 MET A CA 1
ATOM 4783 C C . MET A 1 610 ? -9.613 -16.581 6.255 1.00 86.69 610 MET A C 1
ATOM 4785 O O . MET A 1 610 ? -9.477 -16.981 7.415 1.00 86.69 610 MET A O 1
ATOM 4789 N N . VAL A 1 611 ? -9.347 -15.313 5.922 1.00 85.94 611 VAL A N 1
ATOM 4790 C CA . VAL A 1 611 ? -8.997 -14.285 6.913 1.00 85.94 611 VAL A CA 1
ATOM 4791 C C . VAL A 1 611 ? -10.203 -14.059 7.836 1.00 85.94 611 VAL A C 1
ATOM 4793 O O . VAL A 1 611 ? -11.323 -13.864 7.340 1.00 85.94 611 VAL A O 1
ATOM 4796 N N . PRO A 1 612 ? -10.016 -14.124 9.170 1.00 82.06 612 PRO A N 1
ATOM 4797 C CA . PRO A 1 612 ? -11.105 -13.887 10.109 1.00 82.06 612 PRO A CA 1
ATOM 4798 C C . PRO A 1 612 ? -11.634 -12.449 9.968 1.00 82.06 612 PRO A C 1
ATOM 4800 O O . PRO A 1 612 ? -10.856 -11.547 9.652 1.00 82.06 612 PRO A O 1
ATOM 4803 N N . PRO A 1 613 ? -12.943 -12.224 10.187 1.00 79.25 613 PRO A N 1
ATOM 4804 C CA . PRO A 1 613 ? -13.509 -10.878 10.169 1.00 79.25 613 PRO A CA 1
ATOM 4805 C C . PRO A 1 613 ? -12.833 -10.003 11.228 1.00 79.25 613 PRO A C 1
ATOM 4807 O O . PRO A 1 613 ? -12.490 -10.495 12.307 1.00 79.25 613 PRO A O 1
ATOM 4810 N N . THR A 1 614 ? -12.655 -8.719 10.925 1.00 79.88 614 THR A N 1
ATOM 4811 C CA . THR A 1 614 ? -12.077 -7.763 11.878 1.00 79.88 614 THR A CA 1
ATOM 4812 C C . THR A 1 614 ? -13.028 -7.503 13.058 1.00 79.88 614 THR A C 1
ATOM 4814 O O . THR A 1 614 ? -14.224 -7.784 12.945 1.00 79.88 614 THR A O 1
ATOM 4817 N N . PRO A 1 615 ? -12.547 -6.992 14.205 1.00 72.50 615 PRO A N 1
ATOM 4818 C CA . PRO A 1 615 ? -13.390 -6.636 15.352 1.00 72.50 615 PRO A CA 1
ATOM 4819 C C . PRO A 1 615 ? -14.611 -5.774 15.007 1.00 72.50 615 PRO A C 1
ATOM 4821 O O . PRO A 1 615 ? -15.722 -6.082 15.432 1.00 72.50 615 PRO A O 1
ATOM 4824 N N . THR A 1 616 ? -14.438 -4.735 14.193 1.00 73.62 616 THR A N 1
ATOM 4825 C CA . THR A 1 616 ? -15.523 -3.879 13.699 1.00 73.62 616 THR A CA 1
ATOM 4826 C C . THR A 1 616 ? -16.477 -4.656 12.813 1.00 73.62 616 THR A C 1
ATOM 4828 O O . THR A 1 616 ? -17.684 -4.534 12.992 1.00 73.62 616 THR A O 1
ATOM 4831 N N . GLU A 1 617 ? -15.981 -5.512 11.916 1.00 75.62 617 GLU A N 1
ATOM 4832 C CA . GLU A 1 617 ? -16.835 -6.388 11.109 1.00 75.62 617 GLU A CA 1
ATOM 4833 C C . GLU A 1 617 ? -17.635 -7.363 11.993 1.00 75.62 617 GLU A C 1
ATOM 4835 O O . GLU A 1 617 ? -18.824 -7.572 11.748 1.00 75.62 617 GLU A O 1
ATOM 4840 N N . LYS A 1 618 ? -17.031 -7.927 13.049 1.00 78.56 618 LYS A N 1
ATOM 4841 C CA . LYS A 1 618 ? -17.725 -8.773 14.036 1.00 78.56 618 LYS A CA 1
ATOM 4842 C C . LYS A 1 618 ? -18.803 -7.980 14.781 1.00 78.56 618 LYS A C 1
ATOM 4844 O O . LYS A 1 618 ? -19.936 -8.448 14.862 1.00 78.56 618 LYS A O 1
ATOM 4849 N N . ALA A 1 619 ? -18.479 -6.783 15.271 1.00 73.69 619 ALA A N 1
ATOM 4850 C CA . ALA A 1 619 ? -19.409 -5.918 15.996 1.00 73.69 619 ALA A CA 1
ATOM 4851 C C . ALA A 1 619 ? -20.589 -5.480 15.114 1.00 73.69 619 ALA A C 1
ATOM 4853 O O . ALA A 1 619 ? -21.744 -5.576 15.522 1.00 73.69 619 ALA A O 1
ATOM 4854 N N . MET A 1 620 ? -20.317 -5.080 13.871 1.00 74.00 620 MET A N 1
ATOM 4855 C CA . MET A 1 620 ? -21.343 -4.725 12.891 1.00 74.00 620 MET A CA 1
ATOM 4856 C C . MET A 1 620 ? -22.257 -5.915 12.570 1.00 74.00 620 MET A C 1
ATOM 4858 O O . MET A 1 620 ? -23.479 -5.765 12.548 1.00 74.00 620 MET A O 1
ATOM 4862 N N . ARG A 1 621 ? -21.691 -7.113 12.369 1.00 79.06 621 ARG A N 1
ATOM 4863 C CA . ARG A 1 621 ? -22.469 -8.339 12.127 1.00 79.06 621 ARG A CA 1
ATOM 4864 C C . ARG A 1 621 ? -23.322 -8.737 13.331 1.00 79.06 621 ARG A C 1
ATOM 4866 O O . ARG A 1 621 ? -24.469 -9.115 13.117 1.00 79.06 621 ARG A O 1
ATOM 4873 N N . ARG A 1 622 ? -22.793 -8.623 14.560 1.00 78.19 622 ARG A N 1
ATOM 4874 C CA . ARG A 1 622 ? -23.546 -8.846 15.811 1.00 78.19 622 ARG A CA 1
ATOM 4875 C C . ARG A 1 622 ? -24.775 -7.940 15.845 1.00 78.19 622 ARG A C 1
ATOM 4877 O O . ARG A 1 622 ? -25.890 -8.436 15.895 1.00 78.19 622 ARG A O 1
ATOM 4884 N N . ARG A 1 623 ? -24.571 -6.635 15.649 1.00 75.88 623 ARG A N 1
ATOM 4885 C CA . ARG A 1 623 ? -25.644 -5.628 15.674 1.00 75.88 623 ARG A CA 1
ATOM 4886 C C . ARG A 1 623 ? -26.698 -5.838 14.592 1.00 75.88 623 ARG A C 1
ATOM 4888 O O . ARG A 1 623 ? -27.879 -5.637 14.844 1.00 75.88 623 ARG A O 1
ATOM 4895 N N . LEU A 1 624 ? -26.301 -6.257 13.389 1.00 77.50 624 LEU A N 1
ATOM 4896 C CA . LEU A 1 624 ? -27.266 -6.657 12.360 1.00 77.50 624 LEU A CA 1
ATOM 4897 C C . LEU A 1 624 ? -28.073 -7.894 12.750 1.00 77.50 624 LEU A C 1
ATOM 4899 O O . LEU A 1 624 ? -29.242 -7.967 12.381 1.00 77.50 624 LEU A O 1
ATOM 4903 N N . GLY A 1 625 ? -27.443 -8.861 13.422 1.00 80.12 625 GLY A N 1
ATOM 4904 C CA . GLY A 1 625 ? -28.118 -10.026 13.989 1.00 80.12 625 GLY A CA 1
ATOM 4905 C C . GLY A 1 625 ? -29.190 -9.587 14.977 1.00 80.12 625 GLY A C 1
ATOM 4906 O O . GLY A 1 625 ? -30.363 -9.850 14.742 1.00 80.12 625 GLY A O 1
ATOM 4907 N N . ASP A 1 626 ? -28.809 -8.770 15.960 1.00 79.50 626 ASP A N 1
ATOM 4908 C CA . ASP A 1 626 ? -29.734 -8.243 16.970 1.00 79.50 626 ASP A CA 1
ATOM 4909 C C . ASP A 1 626 ? -30.911 -7.479 16.324 1.00 79.50 626 ASP A C 1
ATOM 4911 O O . ASP A 1 626 ? -32.064 -7.615 16.729 1.00 79.50 626 ASP A O 1
ATOM 4915 N N . MET A 1 627 ? -30.656 -6.699 15.264 1.00 78.94 627 MET A N 1
ATOM 4916 C CA . MET A 1 627 ? -31.714 -6.008 14.514 1.00 78.94 627 MET A CA 1
ATOM 4917 C C . MET A 1 627 ? -32.641 -6.953 13.735 1.00 78.94 627 MET A C 1
ATOM 4919 O O . MET A 1 627 ? -33.818 -6.626 13.558 1.00 78.94 627 MET A O 1
ATOM 4923 N N . ARG A 1 628 ? -32.132 -8.083 13.226 1.00 82.75 628 ARG A N 1
ATOM 4924 C CA . ARG A 1 628 ? -32.948 -9.107 12.551 1.00 82.75 628 ARG A CA 1
ATOM 4925 C C . ARG A 1 628 ? -33.844 -9.819 13.548 1.00 82.75 628 ARG A C 1
ATOM 4927 O O . ARG A 1 628 ? -35.042 -9.887 13.299 1.00 82.75 628 ARG A O 1
ATOM 4934 N N . ASP A 1 629 ? -33.287 -10.226 14.680 1.00 81.88 629 ASP A N 1
ATOM 4935 C CA . ASP A 1 629 ? -34.030 -10.906 15.739 1.00 81.88 629 ASP A CA 1
ATOM 4936 C C . ASP A 1 629 ? -35.161 -10.004 16.259 1.00 81.88 629 ASP A C 1
ATOM 4938 O O . ASP A 1 629 ? -36.313 -10.421 16.339 1.00 81.88 629 ASP A O 1
ATOM 4942 N N . LEU A 1 630 ? -34.886 -8.712 16.477 1.00 80.62 630 LEU A N 1
ATOM 4943 C CA . LEU A 1 630 ? -35.910 -7.730 16.857 1.00 80.62 630 LEU A CA 1
ATOM 4944 C C . LEU A 1 630 ? -36.999 -7.541 15.798 1.00 80.62 630 LEU A C 1
ATOM 4946 O O . LEU A 1 630 ? -38.164 -7.312 16.136 1.00 80.62 630 LEU A O 1
ATOM 4950 N N . LYS A 1 631 ? -36.633 -7.587 14.514 1.00 81.44 631 LYS A N 1
ATOM 4951 C CA . LYS A 1 631 ? -37.606 -7.517 13.424 1.00 81.44 631 LYS A CA 1
ATOM 4952 C C . LYS A 1 631 ? -38.517 -8.748 13.449 1.00 81.44 631 LYS A C 1
ATOM 4954 O O . LYS A 1 631 ? -39.731 -8.573 13.365 1.00 81.44 631 LYS A O 1
ATOM 4959 N N . GLU A 1 632 ? -37.947 -9.942 13.592 1.00 82.19 632 GLU A N 1
ATOM 4960 C CA . GLU A 1 632 ? -38.685 -11.208 13.653 1.00 82.19 632 GLU A CA 1
ATOM 4961 C C . GLU A 1 632 ? -39.599 -11.274 14.882 1.00 82.19 632 GLU A C 1
ATOM 4963 O O . GLU A 1 632 ? -40.784 -11.572 14.737 1.00 82.19 632 GLU A O 1
ATOM 4968 N N . GLU A 1 633 ? -39.106 -10.895 16.068 1.00 81.31 633 GLU A N 1
ATOM 4969 C CA . GLU A 1 633 ? -39.920 -10.789 17.285 1.00 81.31 633 GLU A CA 1
ATOM 4970 C C . GLU A 1 633 ? -41.119 -9.863 17.061 1.00 81.31 633 GLU A C 1
ATOM 4972 O O . GLU A 1 633 ? -42.261 -10.223 17.344 1.00 81.31 633 GLU A O 1
ATOM 4977 N N . MET A 1 634 ? -40.894 -8.667 16.512 1.00 72.69 634 MET A N 1
ATOM 4978 C CA . MET A 1 634 ? -41.976 -7.715 16.265 1.00 72.69 634 MET A CA 1
ATOM 4979 C C . MET A 1 634 ? -42.979 -8.195 15.215 1.00 72.69 634 MET A C 1
ATOM 4981 O O . MET A 1 634 ? -44.162 -7.886 15.342 1.00 72.69 634 MET A O 1
ATOM 4985 N N . GLU A 1 635 ? -42.538 -8.881 14.161 1.00 78.94 635 GLU A N 1
ATOM 4986 C CA . GLU A 1 635 ? -43.435 -9.477 13.163 1.00 78.94 635 GLU A CA 1
ATOM 4987 C C . GLU A 1 635 ? -44.265 -10.608 13.782 1.00 78.94 635 GLU A C 1
ATOM 4989 O O . GLU A 1 635 ? -45.476 -10.664 13.563 1.00 78.94 635 GLU A O 1
ATOM 4994 N N . TYR A 1 636 ? -43.654 -11.424 14.642 1.00 80.25 636 TYR A N 1
ATOM 4995 C CA . TYR A 1 636 ? -44.331 -12.465 15.409 1.00 80.25 636 TYR A CA 1
ATOM 4996 C C . TYR A 1 636 ? -45.409 -11.892 16.346 1.00 80.25 636 TYR A C 1
ATOM 4998 O O . TYR A 1 636 ? -46.558 -12.336 16.305 1.00 80.25 636 TYR A O 1
ATOM 5006 N N . TYR A 1 637 ? -45.094 -10.844 17.121 1.00 75.06 637 TYR A N 1
ATOM 5007 C CA . TYR A 1 637 ? -46.078 -10.164 17.976 1.00 75.06 637 TYR A CA 1
ATOM 5008 C C . TYR A 1 637 ? -47.236 -9.570 17.165 1.00 75.06 637 TYR A C 1
ATOM 5010 O O . TYR A 1 637 ? -48.393 -9.695 17.556 1.00 75.06 637 TYR A O 1
ATOM 5018 N N . VAL A 1 638 ? -46.952 -8.946 16.020 1.00 71.38 638 VAL A N 1
ATOM 5019 C CA . VAL A 1 638 ? -48.002 -8.397 15.152 1.00 71.38 638 VAL A CA 1
ATOM 5020 C C . VAL A 1 638 ? -48.912 -9.516 14.645 1.00 71.38 638 VAL A C 1
ATOM 5022 O O . VAL A 1 638 ? -50.124 -9.381 14.754 1.00 71.38 638 VAL A O 1
ATOM 5025 N N . LEU A 1 639 ? -48.363 -10.634 14.166 1.00 71.31 639 LEU A N 1
ATOM 5026 C CA . LEU A 1 639 ? -49.151 -11.764 13.660 1.00 71.31 639 LEU A CA 1
ATOM 5027 C C . LEU A 1 639 ? -49.989 -12.455 14.746 1.00 71.31 639 LEU A C 1
ATOM 5029 O O . LEU A 1 639 ? -51.102 -12.892 14.462 1.00 71.31 639 LEU A O 1
ATOM 5033 N N . GLN A 1 640 ? -49.489 -12.533 15.983 1.00 72.88 640 GLN A N 1
ATOM 5034 C CA . GLN A 1 640 ? -50.197 -13.195 17.080 1.00 72.88 640 GLN A CA 1
ATOM 5035 C C . GLN A 1 640 ? -51.271 -12.308 17.732 1.00 72.88 640 GLN A C 1
ATOM 5037 O O . GLN A 1 640 ? -52.309 -12.818 18.151 1.00 72.88 640 GLN A O 1
ATOM 5042 N N . PHE A 1 641 ? -51.058 -10.988 17.796 1.00 61.38 641 PHE A N 1
ATOM 5043 C CA . PHE A 1 641 ? -51.975 -10.058 18.468 1.00 61.38 641 PHE A CA 1
ATOM 5044 C C . PHE A 1 641 ? -52.946 -9.325 17.528 1.00 61.38 641 PHE A C 1
ATOM 5046 O O . PHE A 1 641 ? -53.983 -8.865 18.006 1.00 61.38 641 PHE A O 1
ATOM 5053 N N . LEU A 1 642 ? -52.693 -9.245 16.210 1.00 58.47 642 LEU A N 1
ATOM 5054 C CA . LEU A 1 642 ? -53.667 -8.673 15.258 1.00 58.47 642 LEU A CA 1
ATOM 5055 C C . LEU A 1 642 ? -55.041 -9.364 15.320 1.00 58.47 642 LEU A C 1
ATOM 5057 O O . LEU A 1 642 ? -56.049 -8.658 15.370 1.00 58.47 642 LEU A O 1
ATOM 5061 N N . PRO A 1 643 ? -55.120 -10.711 15.341 1.00 56.81 643 PRO A N 1
ATOM 5062 C CA . PRO A 1 643 ? -56.401 -11.410 15.411 1.00 56.81 643 PRO A CA 1
ATOM 5063 C C . PRO A 1 643 ? -57.145 -11.132 16.723 1.00 56.81 643 PRO A C 1
ATOM 5065 O O . PRO A 1 643 ? -58.360 -10.953 16.714 1.00 56.81 643 PRO A O 1
ATOM 5068 N N . ALA A 1 644 ? -56.416 -11.030 17.841 1.00 56.03 644 ALA A N 1
ATOM 5069 C CA . ALA A 1 644 ? -56.983 -10.733 19.156 1.00 56.03 644 ALA A CA 1
ATOM 5070 C C . ALA A 1 644 ? -57.518 -9.291 19.250 1.00 56.03 644 ALA A C 1
ATOM 5072 O O . ALA A 1 644 ? -58.583 -9.055 19.817 1.00 56.03 644 ALA A O 1
ATOM 5073 N N . LEU A 1 645 ? -56.827 -8.324 18.636 1.00 52.06 645 LEU A N 1
ATOM 5074 C CA . LEU A 1 645 ? -57.286 -6.933 18.552 1.00 52.06 645 LEU A CA 1
ATOM 5075 C C . LEU A 1 645 ? -58.505 -6.770 17.633 1.00 52.06 645 LEU A C 1
ATOM 5077 O O . LEU A 1 645 ? -59.419 -6.020 17.970 1.00 52.06 645 LEU A O 1
ATOM 5081 N N . HIS A 1 646 ? -58.571 -7.513 16.523 1.00 53.53 646 HIS A N 1
ATOM 5082 C CA . HIS A 1 646 ? -59.764 -7.553 15.671 1.00 53.53 646 HIS A CA 1
ATOM 5083 C C . HIS A 1 646 ? -60.971 -8.189 16.384 1.00 53.53 646 HIS A C 1
ATOM 5085 O O . HIS A 1 646 ? -62.095 -7.723 16.203 1.00 53.53 646 HIS A O 1
ATOM 5091 N N . GLN A 1 647 ? -60.758 -9.195 17.242 1.00 53.59 647 GLN A N 1
ATOM 5092 C CA . GLN A 1 647 ? -61.826 -9.751 18.084 1.00 53.59 647 GLN A CA 1
ATOM 5093 C C . GLN A 1 647 ? -62.312 -8.762 19.155 1.00 53.59 647 GLN A C 1
ATOM 5095 O O . GLN A 1 647 ? -63.515 -8.663 19.389 1.00 53.59 647 GLN A O 1
ATOM 5100 N N . LEU A 1 648 ? -61.414 -7.971 19.752 1.00 50.97 648 LEU A N 1
ATOM 5101 C CA . LEU A 1 648 ? -61.782 -6.940 20.730 1.00 50.97 648 LEU A CA 1
ATOM 5102 C C . LEU A 1 648 ? -62.507 -5.742 20.089 1.00 50.97 648 LEU A C 1
ATOM 5104 O O . LEU A 1 648 ? -63.455 -5.221 20.674 1.00 50.97 648 LEU A O 1
ATOM 5108 N N . GLN A 1 649 ? -62.145 -5.339 18.865 1.00 46.72 649 GLN A N 1
ATOM 5109 C CA . GLN A 1 649 ? -62.889 -4.311 18.118 1.00 46.72 649 GLN A CA 1
ATOM 5110 C C . GLN A 1 649 ? -64.252 -4.800 17.604 1.00 46.72 649 GLN A C 1
ATOM 5112 O O . GLN A 1 649 ? -65.172 -3.992 17.478 1.00 46.72 649 GLN A O 1
ATOM 5117 N N . GLY A 1 650 ? -64.417 -6.105 17.368 1.00 44.31 650 GLY A N 1
ATOM 5118 C CA . GLY A 1 650 ? -65.712 -6.710 17.038 1.00 44.31 650 GLY A CA 1
ATOM 5119 C C . GLY A 1 650 ? -66.707 -6.735 18.205 1.00 44.31 650 GLY A C 1
ATOM 5120 O O . GLY A 1 650 ? -67.910 -6.801 17.969 1.00 44.31 650 GLY A O 1
ATOM 5121 N N . SER A 1 651 ? -66.228 -6.629 19.450 1.00 41.94 651 SER A N 1
ATOM 5122 C CA . SER A 1 651 ? -67.060 -6.736 20.656 1.00 41.94 651 SER A CA 1
ATOM 5123 C C . SER A 1 651 ? -67.466 -5.388 21.275 1.00 41.94 651 SER A C 1
ATOM 5125 O O . SER A 1 651 ? -68.157 -5.373 22.290 1.00 41.94 651 SER A O 1
ATOM 5127 N N . SER A 1 652 ? -67.096 -4.249 20.672 1.00 37.50 652 SER A N 1
ATOM 5128 C CA . SER A 1 652 ? -67.413 -2.898 21.183 1.00 37.50 652 SER A CA 1
ATOM 5129 C C . SER A 1 652 ? -68.718 -2.311 20.613 1.00 37.50 652 SER A C 1
ATOM 5131 O O . SER A 1 652 ? -68.834 -1.123 20.316 1.00 37.50 652 SER A O 1
ATOM 5133 N N . ARG A 1 653 ? -69.733 -3.160 20.430 1.00 38.62 653 ARG A N 1
ATOM 5134 C CA . ARG A 1 653 ? -71.118 -2.747 20.165 1.00 38.62 653 ARG A CA 1
ATOM 5135 C C . ARG A 1 653 ? -72.033 -3.500 21.119 1.00 38.62 653 ARG A C 1
ATOM 5137 O O . ARG A 1 653 ? -72.653 -4.456 20.695 1.00 38.62 653 ARG A O 1
ATOM 5144 N N . HIS A 1 654 ? -72.036 -3.116 22.394 1.00 37.34 654 HIS A N 1
ATOM 5145 C CA . HIS A 1 654 ? -73.187 -3.149 23.312 1.00 37.34 654 HIS A CA 1
ATOM 5146 C C . HIS A 1 654 ? -72.701 -2.889 24.741 1.00 37.34 654 HIS A C 1
ATOM 5148 O O . HIS A 1 654 ? -72.201 -3.778 25.418 1.00 37.34 654 HIS A O 1
ATOM 5154 N N . LEU A 1 655 ? -72.882 -1.653 25.198 1.00 28.09 655 LEU A N 1
ATOM 5155 C CA . LEU A 1 655 ? -72.832 -1.272 26.607 1.00 28.09 655 LEU A CA 1
ATOM 5156 C C . LEU A 1 655 ? -73.969 -0.271 26.834 1.00 28.09 655 LEU A C 1
ATOM 5158 O O . LEU A 1 655 ? -73.943 0.793 26.212 1.00 28.09 655 LEU A O 1
ATOM 5162 N N . PRO A 1 656 ? -74.966 -0.569 27.682 1.00 32.09 656 PRO A N 1
ATOM 5163 C CA . PRO A 1 656 ? -75.728 0.459 28.361 1.00 32.09 656 PRO A CA 1
ATOM 5164 C C . PRO A 1 656 ? -75.079 0.774 29.715 1.00 32.09 656 PRO A C 1
ATOM 5166 O O . PRO A 1 656 ? -74.556 -0.098 30.407 1.00 32.09 656 PRO A O 1
ATOM 5169 N N . ALA A 1 657 ? -75.111 2.055 30.063 1.00 35.75 657 ALA A N 1
ATOM 5170 C CA . ALA A 1 657 ? -74.685 2.596 31.341 1.00 35.75 657 ALA A CA 1
ATOM 5171 C C . ALA A 1 657 ? -75.692 2.252 32.447 1.00 35.75 657 ALA A C 1
ATOM 5173 O O . ALA A 1 657 ? -76.877 2.519 32.263 1.00 35.75 657 ALA A O 1
ATOM 5174 N N . VAL A 1 658 ? -75.224 1.759 33.598 1.00 27.34 658 VAL A N 1
ATOM 5175 C CA . VAL A 1 658 ? -75.926 1.866 34.889 1.00 27.34 658 VAL A CA 1
ATOM 5176 C C . VAL A 1 658 ? -74.887 2.023 36.006 1.00 27.34 658 VAL A C 1
ATOM 5178 O O . VAL A 1 658 ? -73.875 1.327 36.042 1.00 27.34 658 VAL A O 1
ATOM 5181 N N . TYR A 1 659 ? -75.146 3.012 36.855 1.00 27.47 659 TYR A N 1
ATOM 5182 C CA . TYR A 1 659 ? -74.426 3.403 38.065 1.00 27.47 659 TYR A CA 1
ATOM 5183 C C . TYR A 1 659 ? -74.824 2.520 39.265 1.00 27.47 659 TYR A C 1
ATOM 5185 O O . TYR A 1 659 ? -75.953 2.042 39.307 1.00 27.47 659 TYR A O 1
ATOM 5193 N N . ALA A 1 660 ? -73.950 2.517 40.277 1.00 25.53 660 ALA A N 1
ATOM 5194 C CA . ALA A 1 660 ? -74.241 2.423 41.717 1.00 25.53 660 ALA A CA 1
ATOM 5195 C C . ALA A 1 660 ? -74.264 1.048 42.434 1.00 25.53 660 ALA A C 1
ATOM 5197 O O . ALA A 1 660 ? -74.862 0.079 41.983 1.00 25.53 660 ALA A O 1
ATOM 5198 N N . ASP A 1 661 ? -73.624 1.109 43.612 1.00 24.91 661 ASP A N 1
ATOM 5199 C CA . ASP A 1 661 ? -73.858 0.408 44.884 1.00 24.91 661 ASP A CA 1
ATOM 5200 C C . ASP A 1 661 ? -73.287 -1.004 45.156 1.00 24.91 661 ASP A C 1
ATOM 5202 O O . ASP A 1 661 ? -73.720 -2.013 44.617 1.00 24.91 661 ASP A O 1
ATOM 5206 N N . ALA A 1 662 ? -72.233 -0.985 45.992 1.00 25.44 662 ALA A N 1
ATOM 5207 C CA . ALA A 1 662 ? -72.136 -1.493 47.376 1.00 25.44 662 ALA A CA 1
ATOM 5208 C C . ALA A 1 662 ? -72.536 -2.942 47.757 1.00 25.44 662 ALA A C 1
ATOM 5210 O O . ALA A 1 662 ? -73.549 -3.458 47.308 1.00 25.44 662 ALA A O 1
ATOM 5211 N N . GLU A 1 663 ? -71.762 -3.468 48.734 1.00 24.91 663 GLU A N 1
ATOM 5212 C CA . GLU A 1 663 ? -72.038 -4.612 49.646 1.00 24.91 663 GLU A CA 1
ATOM 5213 C C . GLU A 1 663 ? -72.050 -6.019 49.008 1.00 24.91 663 GLU A C 1
ATOM 5215 O O . GLU A 1 663 ? -72.339 -6.175 47.832 1.00 24.91 663 GLU A O 1
ATOM 5220 N N . GLU A 1 664 ? -71.748 -7.150 49.650 1.00 25.69 664 GLU A N 1
ATOM 5221 C CA . GLU A 1 664 ? -71.115 -7.608 50.897 1.00 25.69 664 GLU A CA 1
ATOM 5222 C C . GLU A 1 664 ? -70.969 -9.150 50.700 1.00 25.69 664 GLU A C 1
ATOM 5224 O O . GLU A 1 664 ? -71.777 -9.755 50.003 1.00 25.69 664 GLU A O 1
ATOM 5229 N N . VAL A 1 665 ? -69.948 -9.765 51.311 1.00 26.42 665 VAL A N 1
ATOM 5230 C CA . VAL A 1 665 ? -70.016 -11.021 52.107 1.00 26.42 665 VAL A CA 1
ATOM 5231 C C . VAL A 1 665 ? -70.460 -12.386 51.486 1.00 26.42 665 VAL A C 1
ATOM 5233 O O . VAL A 1 665 ? -71.575 -12.585 51.024 1.00 26.42 665 VAL A O 1
ATOM 5236 N N . ASP A 1 666 ? -69.529 -13.342 51.654 1.00 25.78 666 ASP A N 1
ATOM 5237 C CA . ASP A 1 666 ? -69.620 -14.774 52.032 1.00 25.78 666 ASP A CA 1
ATOM 5238 C C . ASP A 1 666 ? -69.940 -15.984 51.114 1.00 25.78 666 ASP A C 1
ATOM 5240 O O . ASP A 1 666 ? -70.883 -16.046 50.333 1.00 25.78 666 ASP A O 1
ATOM 5244 N N . GLU A 1 667 ? -69.087 -16.992 51.379 1.00 28.17 667 GLU A N 1
ATOM 5245 C CA . GLU A 1 667 ? -69.306 -18.431 51.630 1.00 28.17 667 GLU A CA 1
ATOM 5246 C C . GLU A 1 667 ? -69.774 -19.436 50.548 1.00 28.17 667 GLU A C 1
ATOM 5248 O O . GLU A 1 667 ? -70.937 -19.559 50.186 1.00 28.17 667 GLU A O 1
ATOM 5253 N N . ASP A 1 668 ? -68.812 -20.318 50.225 1.00 25.55 668 ASP A N 1
ATOM 5254 C CA . ASP A 1 668 ? -68.819 -21.755 50.579 1.00 25.55 668 ASP A CA 1
ATOM 5255 C C . ASP A 1 668 ? -69.268 -22.822 49.551 1.00 25.55 668 ASP A C 1
ATOM 5257 O O . ASP A 1 668 ? -70.078 -22.619 48.647 1.00 25.55 668 ASP A O 1
ATOM 5261 N N . SER A 1 669 ? -68.706 -24.019 49.785 1.00 26.64 669 SER A N 1
ATOM 5262 C CA . SER A 1 669 ? -68.939 -25.357 49.214 1.00 26.64 669 SER A CA 1
ATOM 5263 C C . SER A 1 669 ? -68.207 -25.704 47.899 1.00 26.64 669 SER A C 1
ATOM 5265 O O . SER A 1 669 ? -68.204 -24.966 46.928 1.00 26.64 669 SER A O 1
ATOM 5267 N N . GLY A 1 670 ? -67.537 -26.849 47.727 1.00 25.42 670 GLY A N 1
ATOM 5268 C CA . GLY A 1 670 ? -67.362 -28.022 48.575 1.00 25.42 670 GLY A CA 1
ATOM 5269 C C . GLY A 1 670 ? -67.109 -29.283 47.727 1.00 25.42 670 GLY A C 1
ATOM 5270 O O . GLY A 1 670 ? -68.004 -29.767 47.051 1.00 25.42 670 GLY A O 1
ATOM 5271 N N . SER A 1 671 ? -65.925 -29.892 47.890 1.00 27.86 671 SER A N 1
ATOM 5272 C CA . SER A 1 671 ? -65.677 -31.355 47.908 1.00 27.86 671 SER A CA 1
ATOM 5273 C C . SER A 1 671 ? -65.802 -32.230 46.624 1.00 27.86 671 SER A C 1
ATOM 5275 O O . SER A 1 671 ? -66.868 -32.363 46.040 1.00 27.86 671 SER A O 1
ATOM 5277 N N . ARG A 1 672 ? -64.742 -32.998 46.277 1.00 28.53 672 ARG A N 1
ATOM 5278 C CA . ARG A 1 672 ? -64.573 -34.460 46.561 1.00 28.53 672 ARG A CA 1
ATOM 5279 C C . ARG A 1 672 ? -63.542 -35.193 45.665 1.00 28.53 672 ARG A C 1
ATOM 5281 O O . ARG A 1 672 ? -63.674 -35.250 44.453 1.00 28.53 672 ARG A O 1
ATOM 5288 N N . LEU A 1 673 ? -62.610 -35.854 46.369 1.00 28.47 673 LEU A N 1
ATOM 5289 C CA . LEU A 1 673 ? -62.032 -37.212 46.229 1.00 28.47 673 LEU A CA 1
ATOM 5290 C C . LEU A 1 673 ? -61.458 -37.770 44.907 1.00 28.47 673 LEU A C 1
ATOM 5292 O O . LEU A 1 673 ? -62.141 -37.899 43.900 1.00 28.47 673 LEU A O 1
ATOM 5296 N N . GLY A 1 674 ? -60.267 -38.382 45.040 1.00 26.66 674 GLY A N 1
ATOM 5297 C CA . GLY A 1 674 ? -59.787 -39.436 44.136 1.00 26.66 674 GLY A CA 1
ATOM 5298 C C . GLY A 1 674 ? -58.377 -39.984 44.418 1.00 26.66 674 GLY A C 1
ATOM 5299 O O . GLY A 1 674 ? -57.453 -39.726 43.660 1.00 26.66 674 GLY A O 1
ATOM 5300 N N . ASN A 1 675 ? -58.217 -40.760 45.496 1.00 26.31 675 ASN A N 1
ATOM 5301 C CA . ASN A 1 675 ? -57.029 -41.561 45.858 1.00 26.31 675 ASN A CA 1
ATOM 5302 C C . ASN A 1 675 ? -56.542 -42.521 44.746 1.00 26.31 675 ASN A C 1
ATOM 5304 O O . ASN A 1 675 ? -57.374 -43.206 44.154 1.00 26.31 675 ASN A O 1
ATOM 5308 N N . ARG A 1 676 ? -55.216 -42.744 44.634 1.00 26.53 676 ARG A N 1
ATOM 5309 C CA . ARG A 1 676 ? -54.594 -44.090 44.501 1.00 26.53 676 ARG A CA 1
ATOM 5310 C C . ARG A 1 676 ? -53.068 -44.073 44.742 1.00 26.53 676 ARG A C 1
ATOM 5312 O O . ARG A 1 676 ? -52.340 -43.261 44.185 1.00 26.53 676 ARG A O 1
ATOM 5319 N N . LYS A 1 677 ? -52.627 -44.996 45.608 1.00 28.59 677 LYS A N 1
ATOM 5320 C CA . LYS A 1 677 ? -51.246 -45.325 46.030 1.00 28.59 677 LYS A CA 1
ATOM 5321 C C . LYS A 1 677 ? -50.541 -46.295 45.041 1.00 28.59 677 LYS A C 1
ATOM 5323 O O . LYS A 1 677 ? -51.223 -46.844 44.177 1.00 28.59 677 LYS A O 1
ATOM 5328 N N . PRO A 1 678 ? -49.214 -46.531 45.177 1.00 39.31 678 PRO A N 1
ATOM 5329 C CA . PRO A 1 678 ? -48.356 -47.202 44.184 1.00 39.31 678 PRO A CA 1
ATOM 5330 C C . PRO A 1 678 ? -48.066 -48.691 44.507 1.00 39.31 678 PRO A C 1
ATOM 5332 O O . PRO A 1 678 ? -48.310 -49.116 45.636 1.00 39.31 678 PRO A O 1
ATOM 5335 N N . PRO A 1 679 ? -47.452 -49.468 43.589 1.00 30.25 679 PRO A N 1
ATOM 5336 C CA . PRO A 1 679 ? -46.709 -50.697 43.910 1.00 30.25 679 PRO A CA 1
ATOM 5337 C C . PRO A 1 679 ? -45.189 -50.491 43.690 1.00 30.25 679 PRO A C 1
ATOM 5339 O O . PRO A 1 679 ? -44.783 -49.828 42.741 1.00 30.25 679 PRO A O 1
ATOM 5342 N N . LEU A 1 680 ? -44.321 -50.785 44.666 1.00 28.53 680 LEU A N 1
ATOM 5343 C CA . LEU A 1 680 ? -43.717 -52.074 45.072 1.00 28.53 680 LEU A CA 1
ATOM 5344 C C . LEU A 1 680 ? -42.480 -52.503 44.254 1.00 28.53 680 LEU A C 1
ATOM 5346 O O . LEU A 1 680 ? -42.399 -52.346 43.043 1.00 28.53 680 LEU A O 1
ATOM 5350 N N . ALA A 1 681 ? -41.497 -52.995 45.010 1.00 28.97 681 ALA A N 1
ATOM 5351 C CA . ALA A 1 681 ? -40.082 -53.160 44.699 1.00 28.97 681 ALA A CA 1
ATOM 5352 C C . ALA A 1 681 ? -39.722 -54.467 43.973 1.00 28.97 681 ALA A C 1
ATOM 5354 O O . ALA A 1 681 ? -40.420 -55.460 44.129 1.00 28.97 681 ALA A O 1
ATOM 5355 N N . PHE A 1 682 ? -38.552 -54.493 43.317 1.00 27.44 682 PHE A N 1
ATOM 5356 C CA . PHE A 1 682 ? -37.732 -55.694 43.084 1.00 27.44 682 PHE A CA 1
ATOM 5357 C C . PHE A 1 682 ? -36.240 -55.309 43.025 1.00 27.44 682 PHE A C 1
ATOM 5359 O O . PHE A 1 682 ? -35.894 -54.243 42.519 1.00 27.44 682 PHE A O 1
ATOM 5366 N N . GLY A 1 683 ? -35.369 -56.145 43.604 1.00 26.36 683 GLY A N 1
ATOM 5367 C CA . GLY A 1 683 ? -33.936 -55.882 43.797 1.00 26.36 683 GLY A CA 1
ATOM 5368 C C . GLY A 1 683 ? -32.971 -56.779 43.004 1.00 26.36 683 GLY A C 1
ATOM 5369 O O . GLY A 1 683 ? -33.405 -57.656 42.263 1.00 26.36 683 GLY A O 1
ATOM 5370 N N . ARG A 1 684 ? -31.666 -56.574 43.293 1.00 26.98 684 ARG A N 1
ATOM 5371 C CA . ARG A 1 684 ? -30.426 -57.232 42.780 1.00 26.98 684 ARG A CA 1
ATOM 5372 C C . ARG A 1 684 ? -30.113 -56.927 41.297 1.00 26.98 684 ARG A C 1
ATOM 5374 O O . ARG A 1 684 ? -31.017 -56.771 40.502 1.00 26.98 684 ARG A O 1
ATOM 5381 N N . ASP A 1 685 ? -28.872 -56.768 40.829 1.00 26.22 685 ASP A N 1
ATOM 5382 C CA . ASP A 1 685 ? -27.591 -57.315 41.278 1.00 26.22 685 ASP A CA 1
ATOM 5383 C C . ASP A 1 685 ? -26.371 -56.516 40.735 1.00 26.22 685 ASP A C 1
ATOM 5385 O O . ASP A 1 685 ? -26.486 -55.624 39.898 1.00 26.22 685 ASP A O 1
ATOM 5389 N N . ARG A 1 686 ? -25.194 -56.886 41.245 1.00 28.28 686 ARG A N 1
ATOM 5390 C CA . ARG A 1 686 ? -23.814 -56.401 41.031 1.00 28.28 686 ARG A CA 1
ATOM 5391 C C . ARG A 1 686 ? -23.359 -56.162 39.574 1.00 28.28 686 ARG A C 1
ATOM 5393 O O . ARG A 1 686 ? -23.521 -57.042 38.733 1.00 28.28 686 ARG A O 1
ATOM 5400 N N . ARG A 1 687 ? -22.538 -55.113 39.364 1.00 24.98 687 ARG A N 1
ATOM 5401 C CA . ARG A 1 687 ? -21.105 -55.199 38.954 1.00 24.98 687 ARG A CA 1
ATOM 5402 C C . ARG A 1 687 ? -20.459 -53.808 38.764 1.00 24.98 687 ARG A C 1
ATOM 5404 O O . ARG A 1 687 ? -20.970 -52.979 38.023 1.00 24.98 687 ARG A O 1
ATOM 5411 N N . LYS A 1 688 ? -19.315 -53.582 39.427 1.00 28.25 688 LYS A N 1
ATOM 5412 C CA . LYS A 1 688 ? -18.326 -52.527 39.114 1.00 28.25 688 LYS A CA 1
ATOM 5413 C C . LYS A 1 688 ? -17.446 -52.980 37.936 1.00 28.25 688 LYS A C 1
ATOM 5415 O O . LYS A 1 688 ? -17.305 -54.189 37.744 1.00 28.25 688 LYS A O 1
ATOM 5420 N N . PRO A 1 689 ? -16.739 -52.048 37.281 1.00 28.80 689 PRO A N 1
ATOM 5421 C CA . PRO A 1 689 ? -15.309 -52.264 37.102 1.00 28.80 689 PRO A CA 1
ATOM 5422 C C . PRO A 1 689 ? -14.467 -51.121 37.678 1.00 28.80 689 PRO A C 1
ATOM 5424 O O . PRO A 1 689 ? -14.832 -49.946 37.640 1.00 28.80 689 PRO A O 1
ATOM 5427 N N . ASP A 1 690 ? -13.347 -51.548 38.248 1.00 26.03 690 ASP A N 1
ATOM 5428 C CA . ASP A 1 690 ? -12.214 -50.767 38.720 1.00 26.03 690 ASP A CA 1
ATOM 5429 C C . ASP A 1 690 ? -11.504 -50.030 37.580 1.00 26.03 690 ASP A C 1
ATOM 5431 O O . ASP A 1 690 ? -11.279 -50.607 36.521 1.00 26.03 690 ASP A O 1
ATOM 5435 N N . TYR A 1 691 ? -11.012 -48.826 37.871 1.00 26.33 691 TYR A N 1
ATOM 5436 C CA . TYR A 1 691 ? -9.663 -48.426 37.473 1.00 26.33 691 TYR A CA 1
ATOM 5437 C C . TYR A 1 691 ? -9.011 -47.709 38.659 1.00 26.33 691 TYR A C 1
ATOM 5439 O O . TYR A 1 691 ? -9.412 -46.615 39.057 1.00 26.33 691 TYR A O 1
ATOM 5447 N N . LYS A 1 692 ? -8.035 -48.391 39.264 1.00 28.64 692 LYS A N 1
ATOM 5448 C CA . LYS A 1 692 ? -7.121 -47.864 40.277 1.00 28.64 692 LYS A CA 1
ATOM 5449 C C . LYS A 1 692 ? -5.942 -47.162 39.596 1.00 28.64 692 LYS A C 1
ATOM 5451 O O . LYS A 1 692 ? -5.330 -47.747 38.713 1.00 28.64 692 LYS A O 1
ATOM 5456 N N . ASN A 1 693 ? -5.645 -45.980 40.137 1.00 27.84 693 ASN A N 1
ATOM 5457 C CA . ASN A 1 693 ? -4.347 -45.400 40.515 1.00 27.84 693 ASN A CA 1
ATOM 5458 C C . ASN A 1 693 ? -3.216 -45.263 39.488 1.00 27.84 693 ASN A C 1
ATOM 5460 O O . ASN A 1 693 ? -2.802 -46.248 38.905 1.00 27.84 693 ASN A O 1
ATOM 5464 N N . PHE A 1 694 ? -2.674 -44.040 39.414 1.00 27.03 694 PHE A N 1
ATOM 5465 C CA . PHE A 1 694 ? -1.261 -43.590 39.381 1.00 27.03 694 PHE A CA 1
ATOM 5466 C C . PHE A 1 694 ? -1.366 -42.091 38.979 1.00 27.03 694 PHE A C 1
ATOM 5468 O O . PHE A 1 694 ? -1.984 -41.791 37.967 1.00 27.03 694 PHE A O 1
ATOM 5475 N N . ASP A 1 695 ? -0.980 -41.053 39.726 1.00 29.14 695 ASP A N 1
ATOM 5476 C CA . ASP A 1 695 ? 0.080 -40.884 40.714 1.00 29.14 695 ASP A CA 1
ATOM 5477 C C . ASP A 1 695 ? -0.276 -39.800 41.752 1.00 29.14 695 ASP A C 1
ATOM 5479 O O . ASP A 1 695 ? -0.561 -38.643 41.429 1.00 29.14 695 ASP A O 1
ATOM 5483 N N . GLU A 1 696 ? -0.170 -40.173 43.025 1.00 32.22 696 GLU A N 1
ATOM 5484 C CA . GLU A 1 696 ? 0.052 -39.268 44.149 1.00 32.22 696 GLU A CA 1
ATOM 5485 C C . GLU A 1 696 ? 1.511 -38.795 44.116 1.00 32.22 696 GLU A C 1
ATOM 5487 O O . GLU A 1 696 ? 2.398 -39.557 44.491 1.00 32.22 696 GLU A O 1
ATOM 5492 N N . LYS A 1 697 ? 1.794 -37.550 43.697 1.00 28.67 697 LYS A N 1
ATOM 5493 C CA . LYS A 1 697 ? 3.111 -36.927 43.977 1.00 28.67 697 LYS A CA 1
ATOM 5494 C C . LYS A 1 697 ? 3.205 -35.394 43.960 1.00 28.67 697 LYS A C 1
ATOM 5496 O O . LYS A 1 697 ? 4.309 -34.864 43.934 1.00 28.67 697 LYS A O 1
ATOM 5501 N N . HIS A 1 698 ? 2.091 -34.662 44.075 1.00 30.28 698 HIS A N 1
ATOM 5502 C CA . HIS A 1 698 ? 2.127 -33.189 44.222 1.00 30.28 698 HIS A CA 1
ATOM 5503 C C . HIS A 1 698 ? 1.183 -32.601 45.285 1.00 30.28 698 HIS A C 1
ATOM 5505 O O . HIS A 1 698 ? 0.945 -31.397 45.311 1.00 30.28 698 HIS A O 1
ATOM 5511 N N . ALA A 1 699 ? 0.673 -33.417 46.208 1.00 29.34 699 ALA A N 1
ATOM 5512 C CA . ALA A 1 699 ? -0.232 -32.958 47.262 1.00 29.34 699 ALA A CA 1
ATOM 5513 C C . ALA A 1 699 ? 0.479 -32.795 48.616 1.00 29.34 699 ALA A C 1
ATOM 5515 O O . ALA A 1 699 ? 0.094 -33.433 49.591 1.00 29.34 699 ALA A O 1
ATOM 5516 N N . GLN A 1 700 ? 1.507 -31.947 48.705 1.00 29.34 700 GLN A N 1
ATOM 5517 C CA . GLN A 1 700 ? 2.020 -31.494 50.004 1.00 29.34 700 GLN A CA 1
ATOM 5518 C C . GLN A 1 700 ? 2.282 -29.982 49.992 1.00 29.34 700 GLN A C 1
ATOM 5520 O O . GLN A 1 700 ? 3.002 -29.463 49.146 1.00 29.34 700 GLN A O 1
ATOM 5525 N N . SER A 1 701 ? 1.683 -29.313 50.985 1.00 32.44 701 SER A N 1
ATOM 5526 C CA . SER A 1 701 ? 1.696 -27.872 51.288 1.00 32.44 701 SER A CA 1
ATOM 5527 C C . SER A 1 701 ? 0.627 -26.978 50.633 1.00 32.44 701 SER A C 1
ATOM 5529 O O . SER A 1 701 ? 0.922 -25.933 50.064 1.00 32.44 701 SER A O 1
ATOM 5531 N N . GLN A 1 702 ? -0.651 -27.327 50.807 1.00 29.84 702 GLN A N 1
ATOM 5532 C CA . GLN A 1 702 ? -1.717 -26.333 51.008 1.00 29.84 702 GLN A CA 1
ATOM 5533 C C . GLN A 1 702 ? -2.630 -26.850 52.122 1.00 29.84 702 GLN A C 1
ATOM 5535 O O . GLN A 1 702 ? -3.206 -27.932 52.009 1.00 29.84 702 GLN A O 1
ATOM 5540 N N . ALA A 1 703 ? -2.721 -26.110 53.228 1.00 32.16 703 ALA A N 1
ATOM 5541 C CA . ALA A 1 703 ? -3.621 -26.437 54.327 1.00 32.16 703 ALA A CA 1
ATOM 5542 C C . ALA A 1 703 ? -5.060 -26.552 53.789 1.00 32.16 703 ALA A C 1
ATOM 5544 O O . ALA A 1 703 ? -5.606 -25.587 53.253 1.00 32.16 703 ALA A O 1
ATOM 5545 N N . ARG A 1 704 ? -5.667 -27.741 53.900 1.00 33.75 704 ARG A N 1
ATOM 5546 C CA . ARG A 1 704 ? -7.090 -27.957 53.603 1.00 33.75 704 ARG A CA 1
ATOM 5547 C C . ARG A 1 704 ? -7.905 -27.066 54.542 1.00 33.75 704 ARG A C 1
ATOM 5549 O O . ARG A 1 704 ? -8.023 -27.365 55.724 1.00 33.75 704 ARG A O 1
ATOM 5556 N N . VAL A 1 705 ? -8.454 -25.973 54.019 1.00 49.28 705 VAL A N 1
ATOM 5557 C CA . VAL A 1 705 ? -9.473 -25.185 54.721 1.00 49.28 705 VAL A CA 1
ATOM 5558 C C . VAL A 1 705 ? -10.711 -26.070 54.867 1.00 49.28 705 VAL A C 1
ATOM 5560 O O . VAL A 1 705 ? -11.245 -26.557 53.871 1.00 49.28 705 VAL A O 1
ATOM 5563 N N . ASP A 1 706 ? -11.146 -26.320 56.100 1.00 44.41 706 ASP A N 1
ATOM 5564 C CA . ASP A 1 706 ? -12.341 -27.117 56.375 1.00 44.41 706 ASP A CA 1
ATOM 5565 C C . ASP A 1 706 ? -13.612 -26.281 56.136 1.00 44.41 706 ASP A C 1
ATOM 5567 O O . ASP A 1 706 ? -14.059 -25.503 56.982 1.00 44.41 706 ASP A O 1
ATOM 5571 N N . TYR A 1 707 ? -14.195 -26.431 54.945 1.00 54.03 707 TYR A N 1
ATOM 5572 C CA . TYR A 1 707 ? -15.393 -25.709 54.502 1.00 54.03 707 TYR A CA 1
ATOM 5573 C C . TYR A 1 707 ? -16.689 -26.124 55.224 1.00 54.03 707 TYR A C 1
ATOM 5575 O O . TYR A 1 707 ? -17.728 -25.494 54.999 1.00 54.03 707 TYR A O 1
ATOM 5583 N N . SER A 1 708 ? -16.665 -27.158 56.077 1.00 51.88 708 SER A N 1
ATOM 5584 C CA . SER A 1 708 ? -17.843 -27.626 56.824 1.00 51.88 708 SER A CA 1
ATOM 5585 C C . SER A 1 708 ? -18.299 -26.623 57.895 1.00 51.88 708 SER A C 1
ATOM 5587 O O . SER A 1 708 ? -19.498 -26.404 58.075 1.00 51.88 708 SER A O 1
ATOM 5589 N N . THR A 1 709 ? -17.351 -25.918 58.519 1.00 56.06 709 THR A N 1
ATOM 5590 C CA . THR A 1 709 ? -17.594 -24.875 59.535 1.00 56.06 709 THR A CA 1
ATOM 5591 C C . THR A 1 709 ? -18.259 -23.615 58.966 1.00 56.06 709 THR A C 1
ATOM 5593 O O . THR A 1 709 ? -18.978 -22.908 59.670 1.00 56.06 709 THR A O 1
ATOM 5596 N N . MET A 1 710 ? -18.087 -23.342 57.667 1.00 60.03 710 MET A N 1
ATOM 5597 C CA . MET A 1 710 ? -18.621 -22.140 57.008 1.00 60.03 710 MET A CA 1
ATOM 5598 C C . MET A 1 710 ? -20.130 -22.206 56.728 1.00 60.03 710 MET A C 1
ATOM 5600 O O . MET A 1 710 ? -20.749 -21.161 56.496 1.00 60.03 710 MET A O 1
ATOM 5604 N N . ARG A 1 711 ? -20.717 -23.412 56.764 1.00 57.22 711 ARG A N 1
ATOM 5605 C CA . ARG A 1 711 ? -22.151 -23.662 56.554 1.00 57.22 711 ARG A CA 1
ATOM 5606 C C . ARG A 1 711 ? -23.000 -23.357 57.793 1.00 57.22 711 ARG A C 1
ATOM 5608 O O . ARG A 1 711 ? -24.179 -23.053 57.639 1.00 57.22 711 ARG A O 1
ATOM 5615 N N . ALA A 1 712 ? -22.433 -23.439 58.999 1.00 61.06 712 ALA A N 1
ATOM 5616 C CA . ALA A 1 712 ? -23.190 -23.244 60.233 1.00 61.06 712 ALA A CA 1
ATOM 5617 C C . ALA A 1 712 ? -23.771 -21.811 60.307 1.00 61.06 712 ALA A C 1
ATOM 5619 O O . ALA A 1 712 ? -23.023 -20.843 60.102 1.00 61.06 712 ALA A O 1
ATOM 5620 N N . PRO A 1 713 ? -25.082 -21.641 60.581 1.00 60.62 713 PRO A N 1
ATOM 5621 C CA . PRO A 1 713 ? -25.672 -20.325 60.802 1.00 60.62 713 PRO A CA 1
ATOM 5622 C C . PRO A 1 713 ? -25.022 -19.694 62.035 1.00 60.62 713 PRO A C 1
ATOM 5624 O O . PRO A 1 713 ? -25.107 -20.246 63.129 1.00 60.62 713 PRO A O 1
ATOM 5627 N N . ASN A 1 714 ? -24.339 -18.561 61.864 1.00 69.62 714 ASN A N 1
ATOM 5628 C CA . ASN A 1 714 ? -23.759 -17.842 62.994 1.00 69.62 714 ASN A CA 1
ATOM 5629 C C . ASN A 1 714 ? -24.868 -17.006 63.664 1.00 69.62 714 ASN A C 1
ATOM 5631 O O . ASN A 1 714 ? -25.389 -16.108 62.993 1.00 69.62 714 ASN A O 1
ATOM 5635 N N . PRO A 1 715 ? -25.230 -17.255 64.940 1.00 78.81 715 PRO A N 1
ATOM 5636 C CA . PRO A 1 715 ? -26.266 -16.486 65.636 1.00 78.81 715 PRO A CA 1
ATOM 5637 C C . PRO A 1 715 ? -25.969 -14.982 65.673 1.00 78.81 715 PRO A C 1
ATOM 5639 O O . PRO A 1 715 ? -26.898 -14.182 65.605 1.00 78.81 715 PRO A O 1
ATOM 5642 N N . MET A 1 716 ? -24.687 -14.602 65.623 1.00 82.25 716 MET A N 1
ATOM 5643 C CA . MET A 1 716 ? -24.222 -13.211 65.593 1.00 82.25 716 MET A CA 1
ATOM 5644 C C . MET A 1 716 ? -24.826 -12.382 64.442 1.00 82.25 716 MET A C 1
ATOM 5646 O O . MET A 1 716 ? -24.999 -11.175 64.573 1.00 82.25 716 MET A O 1
ATOM 5650 N N . PHE A 1 717 ? -25.162 -13.001 63.302 1.00 86.50 717 PHE A N 1
ATOM 5651 C CA . PHE A 1 717 ? -25.769 -12.279 62.175 1.00 86.50 717 PHE A CA 1
ATOM 5652 C C . PHE A 1 717 ? -27.209 -11.870 62.444 1.00 86.50 717 PHE A C 1
ATOM 5654 O O . PHE A 1 717 ? -27.586 -10.740 62.140 1.00 86.50 717 PHE A O 1
ATOM 5661 N N . ALA A 1 718 ? -28.005 -12.783 62.999 1.00 86.19 718 ALA A N 1
ATOM 5662 C CA . ALA A 1 718 ? -29.379 -12.475 63.366 1.00 86.19 718 ALA A CA 1
ATOM 5663 C C . ALA A 1 718 ? -29.410 -11.530 64.567 1.00 86.19 718 ALA A C 1
ATOM 5665 O O . ALA A 1 718 ? -30.184 -10.587 64.556 1.00 86.19 718 ALA A O 1
ATOM 5666 N N . GLU A 1 719 ? -28.521 -11.716 65.546 1.00 88.44 719 GLU A N 1
ATOM 5667 C CA . GLU A 1 719 ? -28.399 -10.825 66.702 1.00 88.44 719 GLU A CA 1
ATOM 5668 C C . GLU A 1 719 ? -28.076 -9.382 66.286 1.00 88.44 719 GLU A C 1
ATOM 5670 O O . GLU A 1 719 ? -28.751 -8.455 66.726 1.00 88.44 719 GLU A O 1
ATOM 5675 N N . HIS A 1 720 ? -27.128 -9.184 65.358 1.00 89.62 720 HIS A N 1
ATOM 5676 C CA . HIS A 1 720 ? -26.800 -7.851 64.838 1.00 89.62 720 HIS A CA 1
ATOM 5677 C C . HIS A 1 720 ? -27.982 -7.196 64.111 1.00 89.62 720 HIS A C 1
ATOM 5679 O O . HIS A 1 720 ? -28.267 -6.020 64.330 1.00 89.62 720 HIS A O 1
ATOM 5685 N N . LEU A 1 721 ? -28.695 -7.941 63.257 1.00 89.06 721 LEU A N 1
ATOM 5686 C CA . LEU A 1 721 ? -29.864 -7.405 62.548 1.00 89.06 721 LEU A CA 1
ATOM 5687 C C . LEU A 1 721 ? -31.045 -7.140 63.492 1.00 89.06 721 LEU A C 1
ATOM 5689 O O . LEU A 1 721 ? -31.673 -6.093 63.378 1.00 89.06 721 LEU A O 1
ATOM 5693 N N . ASN A 1 722 ? -31.307 -8.024 64.453 1.00 90.56 722 ASN A N 1
ATOM 5694 C CA . ASN A 1 722 ? -32.358 -7.840 65.457 1.00 90.56 722 ASN A CA 1
ATOM 5695 C C . ASN A 1 722 ? -32.041 -6.652 66.381 1.00 90.56 722 ASN A C 1
ATOM 5697 O O . ASN A 1 722 ? -32.943 -5.923 66.771 1.00 90.56 722 ASN A O 1
ATOM 5701 N N . HIS A 1 723 ? -30.767 -6.396 66.694 1.00 89.62 723 HIS A N 1
ATOM 5702 C CA . HIS A 1 723 ? -30.372 -5.201 67.443 1.00 89.62 723 HIS A CA 1
ATOM 5703 C C . HIS A 1 723 ? -30.583 -3.912 66.627 1.00 89.62 723 HIS A C 1
ATOM 5705 O O . HIS A 1 723 ? -30.986 -2.885 67.172 1.00 89.62 723 HIS A O 1
ATOM 5711 N N . LEU A 1 724 ? -30.314 -3.936 65.316 1.00 86.94 724 LEU A N 1
ATOM 5712 C CA . LEU A 1 724 ? -30.567 -2.788 64.433 1.00 86.94 724 LEU A CA 1
ATOM 5713 C C . LEU A 1 724 ? -32.066 -2.523 64.225 1.00 86.94 724 LEU A C 1
ATOM 5715 O O . LEU A 1 724 ? -32.473 -1.365 64.097 1.00 86.94 724 LEU A O 1
ATOM 5719 N N . PHE A 1 725 ? -32.877 -3.581 64.203 1.00 90.19 725 PHE A N 1
ATOM 5720 C CA . PHE A 1 725 ? -34.318 -3.532 63.969 1.00 90.19 725 PHE A CA 1
ATOM 5721 C C . PHE A 1 725 ? -35.058 -4.327 65.062 1.00 90.19 725 PHE A C 1
ATOM 5723 O O . PHE A 1 725 ? -35.498 -5.444 64.802 1.00 90.19 725 PHE A O 1
ATOM 5730 N N . PRO A 1 726 ? -35.224 -3.771 66.277 1.00 82.94 726 PRO A N 1
ATOM 5731 C CA . PRO A 1 726 ? -35.756 -4.505 67.434 1.00 82.94 726 PRO A CA 1
ATOM 5732 C C . PRO A 1 726 ? -37.199 -5.000 67.263 1.00 82.94 726 PRO A C 1
ATOM 5734 O O . PRO A 1 726 ? -37.600 -5.958 67.918 1.00 82.94 726 PRO A O 1
ATOM 5737 N N . GLU A 1 727 ? -37.972 -4.386 66.364 1.00 83.12 727 GLU A N 1
ATOM 5738 C CA . GLU A 1 727 ? -39.335 -4.816 66.019 1.00 83.12 727 GLU A CA 1
ATOM 5739 C C . GLU A 1 727 ? -39.366 -6.013 65.047 1.00 83.12 727 GLU A C 1
ATOM 5741 O O . GLU A 1 727 ? -40.427 -6.591 64.818 1.00 83.12 727 GLU A O 1
ATOM 5746 N N . LEU A 1 728 ? -38.222 -6.405 64.468 1.00 87.25 728 LEU A N 1
ATOM 5747 C CA . LEU A 1 728 ? -38.114 -7.461 63.460 1.00 87.25 728 LEU A CA 1
ATOM 5748 C C . LEU A 1 728 ? -37.267 -8.630 63.976 1.00 87.25 728 LEU A C 1
ATOM 5750 O O . LEU A 1 728 ? -36.157 -8.444 64.467 1.00 87.25 728 LEU A O 1
ATOM 5754 N N . GLN A 1 729 ? -37.766 -9.858 63.808 1.00 89.69 729 GLN A N 1
ATOM 5755 C CA . GLN A 1 729 ? -37.031 -11.081 64.149 1.00 89.69 729 GLN A CA 1
ATOM 5756 C C . GLN A 1 729 ? -36.515 -11.778 62.888 1.00 89.69 729 GLN A C 1
ATOM 5758 O O . GLN A 1 729 ? -37.256 -12.479 62.198 1.00 89.69 729 GLN A O 1
ATOM 5763 N N . PHE A 1 730 ? -35.232 -11.599 62.575 1.00 90.00 730 PHE A N 1
ATOM 5764 C CA . PHE A 1 730 ? -34.606 -12.181 61.390 1.00 90.00 730 PHE A CA 1
ATOM 5765 C C . PHE A 1 730 ? -34.287 -13.674 61.582 1.00 90.00 730 PHE A C 1
ATOM 5767 O O . PHE A 1 730 ? -33.536 -14.032 62.495 1.00 90.00 730 PHE A O 1
ATOM 5774 N N . PRO A 1 731 ? -34.754 -14.561 60.680 1.00 90.88 731 PRO A N 1
ATOM 5775 C CA . PRO A 1 731 ? -34.319 -15.953 60.659 1.00 90.88 731 PRO A CA 1
ATOM 5776 C C . PRO A 1 731 ? -32.804 -16.065 60.450 1.00 90.88 731 PRO A C 1
ATOM 5778 O O . PRO A 1 731 ? -32.232 -15.360 59.614 1.00 90.88 731 PRO A O 1
ATOM 5781 N N . LEU A 1 732 ? -32.160 -17.010 61.144 1.00 87.31 732 LEU A N 1
ATOM 5782 C CA . LEU A 1 732 ? -30.703 -17.228 61.091 1.00 87.31 732 LEU A CA 1
ATOM 5783 C C . LEU A 1 732 ? -30.170 -17.387 59.658 1.00 87.31 732 LEU A C 1
ATOM 5785 O O . LEU A 1 732 ? -29.107 -16.871 59.312 1.00 87.31 732 LEU A O 1
ATOM 5789 N N . GLU A 1 733 ? -30.929 -18.077 58.809 1.00 85.50 733 GLU A N 1
ATOM 5790 C CA . GLU A 1 733 ? -30.548 -18.335 57.422 1.00 85.50 733 GLU A CA 1
ATOM 5791 C C . GLU A 1 733 ? -30.682 -17.092 56.532 1.00 85.50 733 GLU A C 1
ATOM 5793 O O . GLU A 1 733 ? -29.828 -16.836 55.678 1.00 85.50 733 GLU A O 1
ATOM 5798 N N . LEU A 1 734 ? -31.714 -16.277 56.768 1.00 88.88 734 LEU A N 1
ATOM 5799 C CA . LEU A 1 734 ? -31.905 -15.013 56.064 1.00 88.88 734 LEU A CA 1
ATOM 5800 C C . LEU A 1 734 ? -30.806 -14.018 56.452 1.00 88.88 734 LEU A C 1
ATOM 5802 O O . LEU A 1 734 ? -30.151 -13.456 55.576 1.00 88.88 734 LEU A O 1
ATOM 5806 N N . ALA A 1 735 ? -30.530 -13.874 57.751 1.00 89.56 735 ALA A N 1
ATOM 5807 C CA . ALA A 1 735 ? -29.474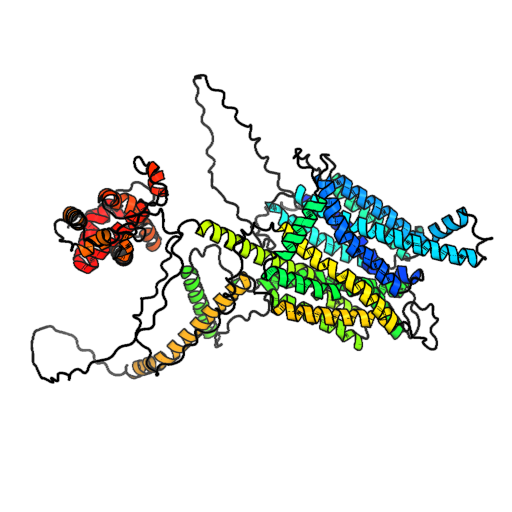 -13.004 58.261 1.00 89.56 735 ALA A CA 1
ATOM 5808 C C . ALA A 1 735 ? -28.092 -13.378 57.699 1.00 89.56 735 ALA A C 1
ATOM 5810 O O . ALA A 1 735 ? -27.329 -12.514 57.260 1.00 89.56 735 ALA A O 1
ATOM 5811 N N . ARG A 1 736 ? -27.794 -14.682 57.621 1.00 90.31 736 ARG A N 1
ATOM 5812 C CA . ARG A 1 736 ? -26.566 -15.195 57.002 1.00 90.31 736 ARG A CA 1
ATOM 5813 C C . ARG A 1 736 ? -26.469 -14.827 55.523 1.00 90.31 736 ARG A C 1
ATOM 5815 O O . ARG A 1 736 ? -25.401 -14.403 55.082 1.00 90.31 736 ARG A O 1
ATOM 5822 N N . ARG A 1 737 ? -27.555 -14.983 54.757 1.00 89.75 737 ARG A N 1
ATOM 5823 C CA . ARG A 1 737 ? -27.589 -14.624 53.330 1.00 89.75 737 ARG A CA 1
ATOM 5824 C C . ARG A 1 737 ? -27.425 -13.122 53.125 1.00 89.75 737 ARG A C 1
ATOM 5826 O O . ARG A 1 737 ? -26.655 -12.748 52.252 1.00 89.75 737 ARG A O 1
ATOM 5833 N N . ILE A 1 738 ? -28.075 -12.284 53.936 1.00 91.56 738 ILE A N 1
ATOM 5834 C CA . ILE A 1 738 ? -27.981 -10.813 53.878 1.00 91.56 738 ILE A CA 1
ATOM 5835 C C . ILE A 1 738 ? -26.546 -10.324 54.135 1.00 91.56 738 ILE A C 1
ATOM 5837 O O . ILE A 1 738 ? -26.048 -9.453 53.418 1.00 91.56 738 ILE A O 1
ATOM 5841 N N . LEU A 1 739 ? -25.866 -10.893 55.135 1.00 92.06 739 LEU A N 1
ATOM 5842 C CA . LEU A 1 739 ? -24.545 -10.436 55.585 1.00 92.06 739 LEU A CA 1
ATOM 5843 C C . LEU A 1 739 ? -23.366 -11.193 54.952 1.00 92.06 739 LEU A C 1
ATOM 5845 O O . LEU A 1 739 ? -22.221 -10.978 55.348 1.00 92.06 739 LEU A O 1
ATOM 5849 N N . THR A 1 740 ? -23.610 -12.049 53.954 1.00 90.25 740 THR A N 1
ATOM 5850 C CA . THR A 1 740 ? -22.550 -12.720 53.182 1.00 90.25 740 THR A CA 1
ATOM 5851 C C . THR A 1 740 ? -22.471 -12.138 51.775 1.00 90.25 740 THR A C 1
ATOM 5853 O O . THR A 1 740 ? -23.394 -12.296 50.975 1.00 90.25 740 THR A O 1
ATOM 5856 N N . HIS A 1 741 ? -21.353 -11.486 51.455 1.00 90.50 741 HIS A N 1
ATOM 5857 C CA . HIS A 1 741 ? -21.085 -10.954 50.121 1.00 90.50 741 HIS A CA 1
ATOM 5858 C C . HIS A 1 741 ? -20.567 -12.049 49.175 1.00 90.50 741 HIS A C 1
ATOM 5860 O O . HIS A 1 741 ? -19.896 -12.990 49.602 1.00 90.50 741 HIS A O 1
ATOM 5866 N N . ALA A 1 742 ? -20.827 -11.898 47.872 1.00 84.94 742 ALA A N 1
ATOM 5867 C CA . ALA A 1 742 ? -20.433 -12.862 46.838 1.00 84.94 742 ALA A CA 1
ATOM 5868 C C . ALA A 1 742 ? -18.912 -13.104 46.750 1.00 84.94 742 ALA A C 1
ATOM 5870 O O . ALA A 1 742 ? -18.488 -14.149 46.269 1.00 84.94 742 ALA A O 1
ATOM 5871 N N . SER A 1 743 ? -18.089 -12.166 47.233 1.00 82.56 743 SER A N 1
ATOM 5872 C CA . SER A 1 743 ? -16.625 -12.316 47.240 1.00 82.56 743 SER A CA 1
ATOM 5873 C C . SER A 1 743 ? -16.088 -13.265 48.316 1.00 82.56 743 SER A C 1
ATOM 5875 O O . SER A 1 743 ? -14.915 -13.622 48.261 1.00 82.56 743 SER A O 1
ATOM 5877 N N . HIS A 1 744 ? -16.901 -13.668 49.297 1.00 83.38 744 HIS A N 1
ATOM 5878 C CA . HIS A 1 744 ? -16.456 -14.531 50.389 1.00 83.38 744 HIS A CA 1
ATOM 5879 C C . HIS A 1 744 ? -16.611 -16.026 50.033 1.00 83.38 744 HIS A C 1
ATOM 5881 O O . HIS A 1 744 ? -17.642 -16.399 49.477 1.00 83.38 744 HIS A O 1
ATOM 5887 N N . PRO A 1 745 ? -15.693 -16.932 50.436 1.00 76.12 745 PRO A N 1
ATOM 5888 C CA . PRO A 1 745 ? -15.795 -18.373 50.140 1.00 76.12 745 PRO A CA 1
ATOM 5889 C C . PRO A 1 745 ? -17.107 -19.041 50.594 1.00 76.12 745 PRO A C 1
ATOM 5891 O O . PRO A 1 745 ? -17.611 -19.958 49.952 1.00 76.12 745 PRO A O 1
ATOM 5894 N N . ALA A 1 746 ? -17.708 -18.546 51.680 1.00 78.62 746 ALA A N 1
ATOM 5895 C CA . ALA A 1 746 ? -19.004 -19.024 52.178 1.00 78.62 746 ALA A CA 1
ATOM 5896 C C . ALA A 1 746 ? -20.209 -18.674 51.272 1.00 78.62 746 ALA A C 1
ATOM 5898 O O . ALA A 1 746 ? -21.311 -19.156 51.532 1.00 78.62 746 ALA A O 1
ATOM 5899 N N . ALA A 1 747 ? -20.023 -17.867 50.218 1.00 81.31 747 ALA A N 1
ATOM 5900 C CA . ALA A 1 747 ? -21.078 -17.481 49.278 1.00 81.31 747 ALA A CA 1
ATOM 5901 C C . ALA A 1 747 ? -21.704 -18.676 48.538 1.00 81.31 747 ALA A C 1
ATOM 5903 O O . ALA A 1 747 ? -22.861 -18.592 48.131 1.00 81.31 747 ALA A O 1
ATOM 5904 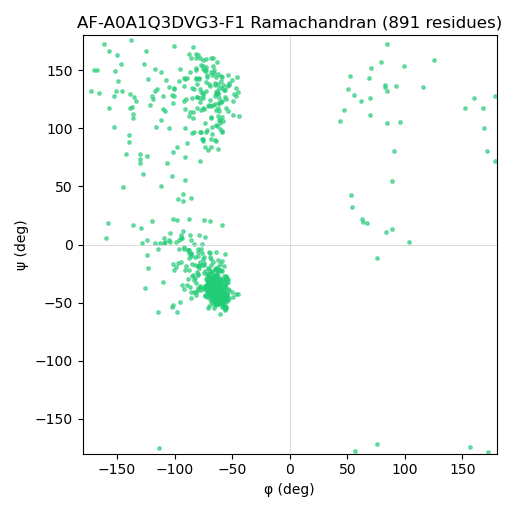N N . ILE A 1 748 ? -20.987 -19.804 48.431 1.00 75.12 748 ILE A N 1
ATOM 5905 C CA . ILE A 1 748 ? -21.491 -21.070 47.863 1.00 75.12 748 ILE A CA 1
ATOM 5906 C C . ILE A 1 748 ? -22.768 -21.536 48.579 1.00 75.12 748 ILE A C 1
ATOM 5908 O O . ILE A 1 748 ? -23.657 -22.114 47.961 1.00 75.12 748 ILE A O 1
ATOM 5912 N N . TYR A 1 749 ? -22.894 -21.243 49.875 1.00 77.12 749 TYR A N 1
ATOM 5913 C CA . TYR A 1 749 ? -24.071 -21.597 50.665 1.00 77.12 749 TYR A CA 1
ATOM 5914 C C . TYR A 1 749 ? -25.190 -20.551 50.578 1.00 77.12 749 TYR A C 1
ATOM 5916 O O . TYR A 1 749 ? -26.195 -20.677 51.263 1.00 77.12 749 TYR A O 1
ATOM 5924 N N . GLY A 1 750 ? -25.041 -19.503 49.770 1.00 80.31 750 GLY A N 1
ATOM 5925 C CA . GLY A 1 750 ? -25.992 -18.403 49.636 1.00 80.31 750 GLY A CA 1
ATOM 5926 C C . GLY A 1 750 ? -25.389 -17.077 50.091 1.00 80.31 750 GLY A C 1
ATOM 5927 O O . GLY A 1 750 ? -24.750 -16.997 51.141 1.00 80.31 750 GLY A O 1
ATOM 5928 N N . HIS A 1 751 ? -25.624 -16.044 49.286 1.00 89.06 751 HIS A N 1
ATOM 5929 C CA . HIS A 1 751 ? -25.091 -14.694 49.445 1.00 89.06 751 HIS A CA 1
ATOM 5930 C C . HIS A 1 751 ? -26.171 -13.642 49.152 1.00 89.06 751 HIS A C 1
ATOM 5932 O O . HIS A 1 751 ? -27.290 -13.959 48.735 1.00 89.06 751 HIS A O 1
ATOM 5938 N N . ASN A 1 752 ? -25.819 -12.378 49.352 1.00 91.56 752 ASN A N 1
ATOM 5939 C CA . ASN A 1 752 ? -26.756 -11.262 49.415 1.00 91.56 752 ASN A CA 1
ATOM 5940 C C . ASN A 1 752 ? -27.188 -10.666 48.063 1.00 91.56 752 ASN A C 1
ATOM 5942 O O . ASN A 1 752 ? -27.993 -9.742 48.053 1.00 91.56 752 ASN A O 1
ATOM 5946 N N . ALA A 1 753 ? -26.712 -11.173 46.920 1.00 86.50 753 ALA A N 1
ATOM 5947 C CA . ALA A 1 753 ? -26.898 -10.497 45.627 1.00 86.50 753 ALA A CA 1
ATOM 5948 C C . ALA A 1 753 ? -28.368 -10.419 45.181 1.00 86.50 753 ALA A C 1
ATOM 5950 O O . ALA A 1 753 ? -28.818 -9.363 44.745 1.00 86.50 753 ALA A O 1
ATOM 5951 N N . GLY A 1 754 ? -29.131 -11.510 45.322 1.00 83.19 754 GLY A N 1
ATOM 5952 C CA . GLY A 1 754 ? -30.557 -11.520 44.968 1.00 83.19 754 GLY A CA 1
ATOM 5953 C C . GLY A 1 754 ? -31.380 -10.572 45.846 1.00 83.19 754 GLY A C 1
ATOM 5954 O O . GLY A 1 754 ? -32.181 -9.791 45.340 1.00 83.19 754 GLY A O 1
ATOM 5955 N N . LEU A 1 755 ? -31.106 -10.570 47.153 1.00 91.06 755 LEU A N 1
ATOM 5956 C CA . LEU A 1 755 ? -31.732 -9.659 48.112 1.00 91.06 755 LEU A CA 1
ATOM 5957 C C . LEU A 1 755 ? -31.347 -8.202 47.827 1.00 91.06 755 LEU A C 1
ATOM 5959 O O . LEU A 1 755 ? -32.200 -7.323 47.850 1.00 91.06 755 LEU A O 1
ATOM 5963 N N . SER A 1 756 ? -30.079 -7.945 47.498 1.00 91.75 756 SER A N 1
ATOM 5964 C CA . SER A 1 756 ? -29.578 -6.618 47.133 1.00 91.75 756 SER A CA 1
ATOM 5965 C C . SER A 1 756 ? -30.260 -6.081 45.875 1.00 91.75 756 SER A C 1
ATOM 5967 O O . SER A 1 756 ? -30.708 -4.936 45.841 1.00 91.75 756 SER A O 1
ATOM 5969 N N . PHE A 1 757 ? -30.424 -6.929 44.857 1.00 89.12 757 PHE A N 1
ATOM 5970 C CA . PHE A 1 757 ? -31.119 -6.587 43.616 1.00 89.12 757 PHE A CA 1
ATOM 5971 C C . PHE A 1 757 ? -32.585 -6.195 43.843 1.00 89.12 757 PHE A C 1
ATOM 5973 O O . PHE A 1 757 ? -33.062 -5.227 43.241 1.00 89.12 757 PHE A O 1
ATOM 5980 N N . MET A 1 758 ? -33.294 -6.935 44.702 1.00 88.50 758 MET A N 1
ATOM 5981 C CA . MET A 1 758 ? -34.673 -6.613 45.073 1.00 88.50 758 MET A CA 1
ATOM 5982 C C . MET A 1 758 ? -34.732 -5.335 45.905 1.00 88.50 758 MET A C 1
ATOM 5984 O O . MET A 1 758 ? -35.461 -4.409 45.557 1.00 88.50 758 MET A O 1
ATOM 5988 N N . GLY A 1 759 ? -33.912 -5.234 46.950 1.00 92.56 759 GLY A N 1
ATOM 5989 C CA . GLY A 1 759 ? -33.910 -4.079 47.839 1.00 92.56 759 GLY A CA 1
ATOM 5990 C C . GLY A 1 759 ? -33.545 -2.773 47.144 1.00 92.56 759 GLY A C 1
ATOM 5991 O O . GLY A 1 759 ? -34.153 -1.754 47.442 1.00 92.56 759 GLY A O 1
ATOM 5992 N N . ARG A 1 760 ? -32.650 -2.785 46.146 1.00 92.44 760 ARG A N 1
ATOM 5993 C CA . ARG A 1 760 ? -32.396 -1.595 45.313 1.00 92.44 760 ARG A CA 1
ATOM 5994 C C . ARG A 1 760 ? -33.658 -1.086 44.632 1.00 92.44 760 ARG A C 1
ATOM 5996 O O . ARG A 1 760 ? -33.923 0.104 44.691 1.00 92.44 760 ARG A O 1
ATOM 6003 N N . ARG A 1 761 ? -34.450 -1.976 44.027 1.00 92.12 761 ARG A N 1
ATOM 6004 C CA . ARG A 1 761 ? -35.714 -1.598 43.371 1.00 92.12 761 ARG A CA 1
ATOM 6005 C C . ARG A 1 761 ? -36.737 -1.084 44.368 1.00 92.12 761 ARG A C 1
ATOM 6007 O O . ARG A 1 761 ? -37.416 -0.113 44.071 1.00 92.12 761 ARG A O 1
ATOM 6014 N N . VAL A 1 762 ? -36.813 -1.713 45.537 1.00 92.88 762 VAL A N 1
ATOM 6015 C CA . VAL A 1 762 ? -37.711 -1.314 46.625 1.00 92.88 762 VAL A CA 1
ATOM 6016 C C . VAL A 1 762 ? -37.369 0.098 47.115 1.00 92.88 762 VAL A C 1
ATOM 6018 O O . VAL A 1 762 ? -38.235 0.966 47.129 1.00 92.88 762 VAL A O 1
ATOM 6021 N N . ILE A 1 763 ? -36.096 0.364 47.425 1.00 92.50 763 ILE A N 1
ATOM 6022 C CA . ILE A 1 763 ? -35.628 1.684 47.876 1.00 92.50 763 ILE A CA 1
ATOM 6023 C C . ILE A 1 763 ? -35.794 2.733 46.764 1.00 92.50 763 ILE A C 1
ATOM 6025 O O . ILE A 1 763 ? -36.247 3.840 47.042 1.00 92.50 763 ILE A O 1
ATOM 6029 N N . SER A 1 764 ? -35.479 2.397 45.506 1.00 92.69 764 SER A N 1
ATOM 6030 C CA . SER A 1 764 ? -35.709 3.295 44.367 1.00 92.69 764 SER A CA 1
ATOM 6031 C C . SER A 1 764 ? -37.186 3.632 44.202 1.00 92.69 764 SER A C 1
ATOM 6033 O O . SER A 1 764 ? -37.509 4.802 44.052 1.00 92.69 764 SER A O 1
ATOM 6035 N N . ALA A 1 765 ? -38.085 2.646 44.268 1.00 92.38 765 ALA A N 1
ATOM 6036 C CA . ALA A 1 765 ? -39.523 2.870 44.144 1.00 92.38 765 ALA A CA 1
ATOM 6037 C C . ALA A 1 765 ? -40.059 3.782 45.257 1.00 92.38 765 ALA A C 1
ATOM 6039 O O . ALA A 1 765 ? -40.820 4.701 44.972 1.00 92.38 765 ALA A O 1
ATOM 6040 N N . TYR A 1 766 ? -39.629 3.584 46.506 1.00 91.81 766 TYR A N 1
ATOM 6041 C CA . TYR A 1 766 ? -40.038 4.449 47.617 1.00 91.81 766 TYR A CA 1
ATOM 6042 C C . TYR A 1 766 ? -39.471 5.863 47.510 1.00 91.81 766 TYR A C 1
ATOM 6044 O O . TYR A 1 766 ? -40.180 6.820 47.812 1.00 91.81 766 TYR A O 1
ATOM 6052 N N . LEU A 1 767 ? -38.236 6.016 47.021 1.00 89.69 767 LEU A N 1
ATOM 6053 C CA . LEU A 1 767 ? -37.669 7.337 46.766 1.00 89.69 767 LEU A CA 1
ATOM 6054 C C . LEU A 1 767 ? -38.374 8.046 45.600 1.00 89.69 767 LEU A C 1
ATOM 6056 O O . LEU A 1 767 ? -38.640 9.238 45.700 1.00 89.69 767 LEU A O 1
ATOM 6060 N N . TYR A 1 768 ? -38.728 7.326 44.531 1.00 90.75 768 TYR A N 1
ATOM 6061 C CA . TYR A 1 768 ? -39.532 7.878 43.436 1.00 90.75 768 TYR A CA 1
ATOM 6062 C C . TYR A 1 768 ? -40.897 8.354 43.922 1.00 90.75 768 TYR A C 1
ATOM 6064 O O . TYR A 1 768 ? -41.302 9.456 43.570 1.00 90.75 768 TYR A O 1
ATOM 6072 N N . LEU A 1 769 ? -41.583 7.557 44.749 1.00 88.62 769 LEU A N 1
ATOM 6073 C CA . LEU A 1 769 ? -42.869 7.946 45.326 1.00 88.62 769 LEU A CA 1
ATOM 6074 C C . LEU A 1 769 ? -42.733 9.225 46.159 1.00 88.62 769 LEU A C 1
ATOM 6076 O O . LEU A 1 769 ? -43.480 10.170 45.926 1.00 88.62 769 LEU A O 1
ATOM 6080 N N . LEU A 1 770 ? -41.725 9.292 47.034 1.00 86.88 770 LEU A N 1
ATOM 6081 C CA . LEU A 1 770 ? -41.447 10.462 47.868 1.00 86.88 770 LEU A CA 1
ATOM 6082 C C . LEU A 1 770 ? -41.137 11.723 47.043 1.00 86.88 770 LEU A C 1
ATOM 6084 O O . LEU A 1 770 ? -41.679 12.791 47.319 1.00 86.88 770 LEU A O 1
ATOM 6088 N N . LEU A 1 771 ? -40.294 11.601 46.014 1.00 86.88 771 LEU A N 1
ATOM 6089 C CA . LEU A 1 771 ? -39.955 12.715 45.124 1.00 86.88 771 LEU A CA 1
ATOM 6090 C C . LEU A 1 771 ? -41.155 13.154 44.278 1.00 86.88 771 LEU A C 1
ATOM 6092 O O . LEU A 1 771 ? -41.340 14.344 44.052 1.00 86.88 771 LEU A O 1
ATOM 6096 N N . SER A 1 772 ? -41.992 12.213 43.836 1.00 86.25 772 SER A N 1
ATOM 6097 C CA . SER A 1 772 ? -43.196 12.523 43.057 1.00 86.25 772 SER A CA 1
ATOM 6098 C C . SER A 1 772 ? -44.290 13.214 43.876 1.00 86.25 772 SER A C 1
ATOM 6100 O O . SER A 1 772 ? -45.109 13.927 43.305 1.00 86.25 772 SER A O 1
ATOM 6102 N N . SER A 1 773 ? -44.294 13.030 45.201 1.00 84.31 773 SER A N 1
ATOM 6103 C CA . SER A 1 773 ? -45.197 13.729 46.122 1.00 84.31 773 SER A CA 1
ATOM 6104 C C . SER A 1 773 ? -44.657 15.075 46.618 1.00 84.31 773 SER A C 1
ATOM 6106 O O . SER A 1 773 ? -45.365 15.772 47.340 1.00 84.31 773 SER A O 1
ATOM 6108 N N . SER A 1 774 ? -43.420 15.442 46.263 1.00 83.50 774 SER A N 1
ATOM 6109 C CA . SER A 1 774 ? -42.783 16.674 46.734 1.00 83.50 774 SER A CA 1
ATOM 6110 C C . SER A 1 774 ? -43.336 17.917 46.015 1.00 83.50 774 SER A C 1
ATOM 6112 O O . SER A 1 774 ? -43.325 17.963 44.780 1.00 83.50 774 SER A O 1
ATOM 6114 N N . PRO A 1 775 ? -43.742 18.972 46.749 1.00 80.69 775 PRO A N 1
ATOM 6115 C CA . PRO A 1 775 ? -44.104 20.264 46.164 1.00 80.69 775 PRO A CA 1
ATOM 6116 C C . PRO A 1 775 ? -42.904 21.021 45.562 1.00 80.69 775 PRO A C 1
ATOM 6118 O O . PRO A 1 775 ? -43.102 21.996 44.837 1.00 80.69 775 PRO A O 1
ATOM 6121 N N . HIS A 1 776 ? -41.667 20.593 45.838 1.00 80.62 776 HIS A N 1
ATOM 6122 C CA . HIS A 1 776 ? -40.436 21.235 45.367 1.00 80.62 776 HIS A CA 1
ATOM 6123 C C . HIS A 1 776 ? -39.907 20.682 44.034 1.00 80.62 776 HIS A C 1
ATOM 6125 O O . HIS A 1 776 ? -38.917 21.202 43.511 1.00 80.62 776 HIS A O 1
ATOM 6131 N N . LEU A 1 777 ? -40.567 19.673 43.455 1.00 84.50 777 LEU A N 1
ATOM 6132 C CA . LEU A 1 777 ? -40.184 19.082 42.174 1.00 84.50 777 LEU A CA 1
ATOM 6133 C C . LEU A 1 777 ? -40.447 20.044 41.000 1.00 84.50 777 LEU A C 1
ATOM 6135 O O . LEU A 1 777 ? -41.591 20.424 40.738 1.00 84.50 777 LEU A O 1
ATOM 6139 N N . LYS A 1 778 ? -39.403 20.414 40.244 1.00 82.69 778 LYS A N 1
ATOM 6140 C CA . LYS A 1 778 ? -39.534 21.278 39.057 1.00 82.69 778 LYS A CA 1
ATOM 6141 C C . LYS A 1 778 ? -39.631 20.450 37.768 1.00 82.69 778 LYS A C 1
ATOM 6143 O O . LYS A 1 778 ? -38.991 19.408 37.665 1.00 82.69 778 LYS A O 1
ATOM 6148 N N . PRO A 1 779 ? -40.313 20.941 36.711 1.00 77.50 779 PRO A N 1
ATOM 6149 C CA . PRO A 1 779 ? -40.366 20.261 35.408 1.00 77.50 779 PRO A CA 1
ATOM 6150 C C . PRO A 1 779 ? -39.004 20.067 34.717 1.00 77.50 779 PRO A C 1
ATOM 6152 O O . PRO A 1 779 ? -38.902 19.293 33.771 1.00 77.50 779 PRO A O 1
ATOM 6155 N N . SER A 1 780 ? -37.973 20.800 35.148 1.00 78.38 780 SER A N 1
ATOM 6156 C CA . SER A 1 780 ? -36.594 20.687 34.660 1.00 78.38 780 SER A CA 1
ATOM 6157 C C . SER A 1 780 ? -35.766 19.612 35.368 1.00 78.38 780 SER A C 1
ATOM 6159 O O . SER A 1 780 ? -34.642 19.355 34.940 1.00 78.38 780 SER A O 1
ATOM 6161 N N . ASP A 1 781 ? -36.268 19.036 36.462 1.00 81.06 781 ASP A N 1
ATOM 6162 C CA . ASP A 1 781 ? -35.497 18.128 37.305 1.00 81.06 781 ASP A CA 1
ATOM 6163 C C . ASP A 1 781 ? -35.546 16.698 36.750 1.00 81.06 781 ASP A C 1
ATOM 6165 O O . ASP A 1 781 ? -36.614 16.124 36.530 1.00 81.06 781 ASP A O 1
ATOM 6169 N N . ASP A 1 782 ? -34.373 16.100 36.542 1.00 84.81 782 ASP A N 1
ATOM 6170 C CA . ASP A 1 782 ? -34.250 14.702 36.130 1.00 84.81 782 ASP A CA 1
ATOM 6171 C C . ASP A 1 782 ? -34.331 13.782 37.359 1.00 84.81 782 ASP A C 1
ATOM 6173 O O . ASP A 1 782 ? -33.347 13.551 38.071 1.00 84.81 782 ASP A O 1
ATOM 6177 N N . LEU A 1 783 ? -35.533 13.258 37.611 1.00 82.88 783 LEU A N 1
ATOM 6178 C CA . LEU A 1 783 ? -35.809 12.319 38.700 1.00 82.88 783 LEU A CA 1
ATOM 6179 C C . LEU A 1 783 ? -34.917 11.071 38.646 1.00 82.88 783 LEU A C 1
ATOM 6181 O O . LEU A 1 783 ? -34.513 10.568 39.696 1.00 82.88 783 LEU A O 1
ATOM 6185 N N . GLU A 1 784 ? -34.594 10.571 37.452 1.00 83.25 784 GLU A N 1
ATOM 6186 C CA . GLU A 1 784 ? -33.781 9.363 37.298 1.00 83.25 784 GLU A CA 1
ATOM 6187 C C . GLU A 1 784 ? -32.334 9.632 37.718 1.00 83.25 784 GLU A C 1
ATOM 6189 O O . GLU A 1 784 ? -31.750 8.853 38.480 1.00 83.25 784 GLU A O 1
ATOM 6194 N N . ALA A 1 785 ? -31.788 10.785 37.322 1.00 79.62 785 ALA A N 1
ATOM 6195 C CA . ALA A 1 785 ? -30.468 11.229 37.756 1.00 79.62 785 ALA A CA 1
ATOM 6196 C C . ALA A 1 785 ? -30.401 11.460 39.277 1.00 79.62 785 ALA A C 1
ATOM 6198 O O . ALA A 1 785 ? -29.462 10.989 39.928 1.00 79.62 785 ALA A O 1
ATOM 6199 N N . ILE A 1 786 ? -31.411 12.119 39.863 1.00 82.38 786 ILE A N 1
ATOM 6200 C CA . ILE A 1 786 ? -31.477 12.383 41.310 1.00 82.38 786 ILE A CA 1
ATOM 6201 C C . ILE A 1 786 ? -31.518 11.068 42.097 1.00 82.38 786 ILE A C 1
ATOM 6203 O O . ILE A 1 786 ? -30.751 10.891 43.049 1.00 82.38 786 ILE A O 1
ATOM 6207 N N . VAL A 1 787 ? -32.360 10.112 41.692 1.00 85.19 787 VAL A N 1
ATOM 6208 C CA . VAL A 1 787 ? -32.465 8.801 42.351 1.00 85.19 787 VAL A CA 1
ATOM 6209 C C . VAL A 1 787 ? -31.173 7.995 42.198 1.00 85.19 787 VAL A C 1
ATOM 6211 O O . VAL A 1 787 ? -30.694 7.424 43.181 1.00 85.19 787 VAL A O 1
ATOM 6214 N N . ALA A 1 788 ? -30.565 7.972 41.007 1.00 81.31 788 ALA A N 1
ATOM 6215 C CA . ALA A 1 788 ? -29.319 7.248 40.752 1.00 81.31 788 ALA A CA 1
ATOM 6216 C C . ALA A 1 788 ? -28.133 7.802 41.563 1.00 81.31 788 ALA A C 1
ATOM 6218 O O . ALA A 1 788 ? -27.301 7.035 42.059 1.00 81.31 788 ALA A O 1
ATOM 6219 N N . GLN A 1 789 ? -28.066 9.124 41.732 1.00 81.06 789 GLN A N 1
ATOM 6220 C CA . GLN A 1 789 ? -27.043 9.787 42.539 1.00 81.06 789 GLN A CA 1
ATOM 6221 C C . GLN A 1 789 ? -27.266 9.558 44.039 1.00 81.06 789 GLN A C 1
ATOM 6223 O O . GLN A 1 789 ? -26.323 9.207 44.751 1.00 81.06 789 GLN A O 1
ATOM 6228 N N . THR A 1 790 ? -28.511 9.695 44.501 1.00 83.62 790 THR A N 1
ATOM 6229 C CA . THR A 1 790 ? -28.896 9.541 45.913 1.00 83.62 790 THR A CA 1
ATOM 6230 C C . THR A 1 790 ? -28.708 8.102 46.401 1.00 83.62 790 THR A C 1
ATOM 6232 O O . THR A 1 790 ? -28.203 7.873 47.499 1.00 83.62 790 THR A O 1
ATOM 6235 N N . LEU A 1 791 ? -29.066 7.115 45.573 1.00 87.88 791 LEU A N 1
ATOM 6236 C CA . LEU A 1 791 ? -28.980 5.684 45.893 1.00 87.88 791 LEU A CA 1
ATOM 6237 C C . LEU A 1 791 ? -27.718 5.016 45.333 1.00 87.88 791 LEU A C 1
ATOM 6239 O O . LEU A 1 791 ? -27.662 3.789 45.175 1.00 87.88 791 LEU A O 1
ATOM 6243 N N . ASN A 1 792 ? -26.682 5.806 45.042 1.00 87.69 792 ASN A N 1
ATOM 6244 C CA . ASN A 1 792 ? -25.395 5.270 44.632 1.00 87.69 792 ASN A CA 1
ATOM 6245 C C . ASN A 1 792 ? -24.863 4.314 45.713 1.00 87.69 792 ASN A C 1
ATOM 6247 O O . ASN A 1 792 ? -24.840 4.627 46.902 1.00 87.69 792 ASN A O 1
ATOM 6251 N N . THR A 1 793 ? -24.392 3.139 45.295 1.00 86.00 793 THR A N 1
ATOM 6252 C CA . THR A 1 793 ? -23.891 2.081 46.184 1.00 86.00 793 THR A CA 1
ATOM 6253 C C . THR A 1 793 ? -22.865 2.578 47.195 1.00 86.00 793 THR A C 1
ATOM 6255 O O . THR A 1 793 ? -22.890 2.171 48.351 1.00 86.00 793 THR A O 1
ATOM 6258 N N . TYR A 1 794 ? -21.959 3.456 46.765 1.00 84.00 794 TYR A N 1
ATOM 6259 C CA . TYR A 1 794 ? -20.923 3.993 47.639 1.00 84.00 794 TYR A CA 1
ATOM 6260 C C . TYR A 1 794 ? -21.512 4.932 48.694 1.00 84.00 794 TYR A C 1
ATOM 6262 O O . TYR A 1 794 ? -21.104 4.845 49.843 1.00 84.00 794 TYR A O 1
ATOM 6270 N N . VAL A 1 795 ? -22.508 5.746 48.326 1.00 83.62 795 VAL A N 1
ATOM 6271 C CA . VAL A 1 795 ? -23.227 6.660 49.234 1.00 83.62 795 VAL A CA 1
ATOM 6272 C C . VAL A 1 795 ? -24.007 5.854 50.276 1.00 83.62 795 VAL A C 1
ATOM 6274 O O . VAL A 1 795 ? -23.898 6.116 51.474 1.00 83.62 795 VAL A O 1
ATOM 6277 N N . LEU A 1 796 ? -24.717 4.804 49.843 1.00 87.38 796 LEU A N 1
ATOM 6278 C CA . LEU A 1 796 ? -25.418 3.887 50.749 1.00 87.38 796 LEU A CA 1
ATOM 6279 C C . LEU A 1 796 ? -24.447 3.201 51.718 1.00 87.38 796 LEU A C 1
ATOM 6281 O O . LEU A 1 796 ? -24.717 3.122 52.913 1.00 87.38 796 LEU A O 1
ATOM 6285 N N . GLY A 1 797 ? -23.302 2.718 51.239 1.00 86.50 797 GLY A N 1
ATOM 6286 C CA . GLY A 1 797 ? -22.316 2.073 52.103 1.00 86.50 797 GLY A CA 1
ATOM 6287 C C . GLY A 1 797 ? -21.640 3.026 53.081 1.00 86.50 797 GLY A C 1
ATOM 6288 O O . GLY A 1 797 ? -21.523 2.702 54.260 1.00 86.50 797 GLY A O 1
ATOM 6289 N N . GLU A 1 798 ? -21.232 4.200 52.607 1.00 85.06 798 GLU A N 1
ATOM 6290 C CA . GLU A 1 798 ? -20.525 5.212 53.391 1.00 85.06 798 GLU A CA 1
ATOM 6291 C C . GLU A 1 798 ? -21.406 5.787 54.504 1.00 85.06 798 GLU A C 1
ATOM 6293 O O . GLU A 1 798 ? -20.977 5.812 55.659 1.00 85.06 798 GLU A O 1
ATOM 6298 N N . HIS A 1 799 ? -22.650 6.169 54.198 1.00 83.69 799 HIS A N 1
ATOM 6299 C CA . HIS A 1 799 ? -23.524 6.850 55.159 1.00 83.69 799 HIS A CA 1
ATOM 6300 C C . HIS A 1 799 ? -24.449 5.917 55.943 1.00 83.69 799 HIS A C 1
ATOM 6302 O O . HIS A 1 799 ? -24.713 6.178 57.118 1.00 83.69 799 HIS A O 1
ATOM 6308 N N . ILE A 1 800 ? -24.933 4.834 55.330 1.00 88.94 800 ILE A N 1
ATOM 6309 C CA . ILE A 1 800 ? -25.881 3.903 55.966 1.00 88.94 800 ILE A CA 1
ATOM 6310 C C . ILE A 1 800 ? -25.142 2.662 56.454 1.00 88.94 800 ILE A C 1
ATOM 6312 O O . ILE A 1 800 ? -25.207 2.321 57.633 1.00 88.94 800 ILE A O 1
ATOM 6316 N N . GLY A 1 801 ? -24.369 2.023 55.575 1.00 87.81 801 GLY A N 1
ATOM 6317 C CA . GLY A 1 801 ? -23.636 0.798 55.889 1.00 87.81 801 GLY A CA 1
ATOM 6318 C C . GLY A 1 801 ? -22.623 0.967 57.025 1.00 87.81 801 GLY A C 1
ATOM 6319 O O . GLY A 1 801 ? -22.479 0.063 57.855 1.00 87.81 801 GLY A O 1
ATOM 6320 N N . SER A 1 802 ? -21.966 2.128 57.111 1.00 86.31 802 SER A N 1
ATOM 6321 C CA . SER A 1 802 ? -21.077 2.479 58.226 1.00 86.31 802 SER A CA 1
ATOM 6322 C C . SER A 1 802 ? -21.837 2.690 59.537 1.00 86.31 802 SER A C 1
ATOM 6324 O O . SER A 1 802 ? -21.411 2.168 60.566 1.00 86.31 802 SER A O 1
ATOM 6326 N N . LYS A 1 803 ? -22.979 3.397 59.515 1.00 86.12 803 LYS A N 1
ATOM 6327 C CA . LYS A 1 803 ? -23.809 3.650 60.710 1.00 86.12 803 LYS A CA 1
ATOM 6328 C C . LYS A 1 803 ? -24.466 2.382 61.247 1.00 86.12 803 LYS A C 1
ATOM 6330 O O . LYS A 1 803 ? -24.541 2.197 62.454 1.00 86.12 803 LYS A O 1
ATOM 6335 N N . TRP A 1 804 ? -24.871 1.478 60.360 1.00 90.88 804 TRP A N 1
ATOM 6336 C CA . TRP A 1 804 ? -25.383 0.154 60.720 1.00 90.88 804 TRP A CA 1
ATOM 6337 C C . TRP A 1 804 ? -24.272 -0.826 61.134 1.00 90.88 804 TRP A C 1
ATOM 6339 O O . TRP A 1 804 ? -24.542 -1.992 61.418 1.00 90.88 804 TRP A O 1
ATOM 6349 N N . GLY A 1 805 ? -23.004 -0.398 61.140 1.00 85.25 805 GLY A N 1
ATOM 6350 C CA . GLY A 1 805 ? -21.876 -1.226 61.567 1.00 85.25 805 GLY A CA 1
ATOM 6351 C C . GLY A 1 805 ? -21.642 -2.466 60.698 1.00 85.25 805 GLY A C 1
ATOM 6352 O O . GLY A 1 805 ? -20.960 -3.392 61.139 1.00 85.25 805 GLY A O 1
ATOM 6353 N N . LEU A 1 806 ? -22.169 -2.502 59.465 1.00 87.12 806 LEU A N 1
ATOM 6354 C CA . LEU A 1 806 ? -22.169 -3.709 58.627 1.00 87.12 806 LEU A CA 1
ATOM 6355 C C . LEU A 1 806 ? -20.756 -4.210 58.321 1.00 87.12 806 LEU A C 1
ATOM 6357 O O . LEU A 1 806 ? -20.536 -5.414 58.235 1.00 87.12 806 LEU A O 1
ATOM 6361 N N . GLY A 1 807 ? -19.782 -3.301 58.223 1.00 80.44 807 GLY A N 1
ATOM 6362 C CA . GLY A 1 807 ? -18.394 -3.639 57.904 1.00 80.44 807 GLY A CA 1
ATOM 6363 C C . GLY A 1 807 ? -17.697 -4.485 58.975 1.00 80.44 807 GLY A C 1
ATOM 6364 O O . GLY A 1 807 ? -16.726 -5.163 58.654 1.00 80.44 807 GLY A O 1
ATOM 6365 N N . ARG A 1 808 ? -18.193 -4.480 60.224 1.00 79.88 808 ARG A N 1
ATOM 6366 C CA . ARG A 1 808 ? -17.635 -5.276 61.335 1.00 79.88 808 ARG A CA 1
ATOM 6367 C C . ARG A 1 808 ? -18.152 -6.713 61.360 1.00 79.88 808 ARG A C 1
ATOM 6369 O O . ARG A 1 808 ? -17.482 -7.591 61.889 1.00 79.88 808 ARG A O 1
ATOM 6376 N N . VAL A 1 809 ? -19.348 -6.936 60.819 1.00 83.56 809 VAL A N 1
ATOM 6377 C CA . VAL A 1 809 ? -20.084 -8.199 60.965 1.00 83.56 809 VAL A CA 1
ATOM 6378 C C . VAL A 1 809 ? -20.141 -8.970 59.649 1.00 83.56 809 VAL A C 1
ATOM 6380 O O . VAL A 1 809 ? -20.129 -10.197 59.652 1.00 83.56 809 VAL A O 1
ATOM 6383 N N . MET A 1 810 ? -20.180 -8.283 58.509 1.00 86.94 810 MET A N 1
ATOM 6384 C CA . MET A 1 810 ? -20.374 -8.937 57.222 1.00 86.94 810 MET A CA 1
ATOM 6385 C C . MET A 1 810 ? -19.190 -9.817 56.795 1.00 86.94 810 MET A C 1
ATOM 6387 O O . MET A 1 810 ? -18.022 -9.489 57.003 1.00 86.94 810 MET A O 1
ATOM 6391 N N . ARG A 1 811 ? -19.495 -10.921 56.108 1.00 87.56 811 ARG A N 1
ATOM 6392 C CA . ARG A 1 811 ? -18.503 -11.800 55.479 1.00 87.56 811 ARG A CA 1
ATOM 6393 C C . ARG A 1 811 ? -18.188 -11.302 54.075 1.00 87.56 811 ARG A C 1
ATOM 6395 O O . ARG A 1 811 ? -19.019 -11.409 53.173 1.00 87.56 811 ARG A O 1
ATOM 6402 N N . TRP A 1 812 ? -16.977 -10.796 53.885 1.00 86.56 812 TRP A N 1
ATOM 6403 C CA . TRP A 1 812 ? -16.459 -10.348 52.594 1.00 86.56 812 TRP A CA 1
ATOM 6404 C C . TRP A 1 812 ? -14.941 -10.536 52.541 1.00 86.56 812 TRP A C 1
ATOM 6406 O O . TRP A 1 812 ? -14.290 -10.715 53.569 1.00 86.56 812 TRP A O 1
ATOM 6416 N N . THR A 1 813 ? -14.377 -10.512 51.337 1.00 80.12 813 THR A N 1
ATOM 6417 C CA . THR A 1 813 ? -12.928 -10.607 51.125 1.00 80.12 813 THR A CA 1
ATOM 6418 C C . THR A 1 813 ? -12.424 -9.336 50.428 1.00 80.12 813 THR A C 1
ATOM 6420 O O . THR A 1 813 ? -12.978 -8.998 49.375 1.00 80.12 813 THR A O 1
ATOM 6423 N N . PRO A 1 814 ? -11.426 -8.621 50.993 1.00 72.75 814 PRO A N 1
ATOM 6424 C CA . PRO A 1 814 ? -10.864 -7.405 50.405 1.00 72.75 814 PRO A CA 1
ATOM 6425 C C . PRO A 1 814 ? -9.945 -7.696 49.217 1.00 72.75 814 PRO A C 1
ATOM 6427 O O . PRO A 1 814 ? -9.296 -8.736 49.149 1.00 72.75 814 PRO A O 1
ATOM 6430 N N . THR A 1 815 ? -9.828 -6.728 48.307 1.00 63.78 815 THR A N 1
ATOM 6431 C CA . THR A 1 815 ? -9.001 -6.830 47.090 1.00 63.78 815 THR A CA 1
ATOM 6432 C C . THR A 1 815 ? -7.499 -6.581 47.335 1.00 63.78 815 THR A C 1
ATOM 6434 O O . THR A 1 815 ? -6.691 -6.751 46.425 1.00 63.78 815 THR A O 1
ATOM 6437 N N . LEU A 1 816 ? -7.100 -6.169 48.549 1.00 58.34 816 LEU A N 1
ATOM 6438 C CA . LEU A 1 816 ? -5.721 -5.825 48.943 1.00 58.34 816 LEU A CA 1
ATOM 6439 C C . LEU A 1 816 ? -5.192 -6.774 50.040 1.00 58.34 816 LEU A C 1
ATOM 6441 O O . LEU A 1 816 ? -5.967 -7.274 50.852 1.00 58.34 816 LEU A O 1
ATOM 6445 N N . LYS A 1 817 ? -3.866 -7.008 50.083 1.00 52.94 817 LYS A N 1
ATOM 6446 C CA . LYS A 1 817 ? -3.206 -7.856 51.104 1.00 52.94 817 LYS A CA 1
ATOM 6447 C C . LYS A 1 817 ? -3.490 -7.339 52.528 1.00 52.94 817 LYS A C 1
ATOM 6449 O O . LYS A 1 817 ? -3.433 -6.135 52.773 1.00 52.94 817 LYS A O 1
ATOM 6454 N N . ALA A 1 818 ? -3.770 -8.269 53.445 1.00 49.38 818 ALA A N 1
ATOM 6455 C CA . ALA A 1 818 ? -4.388 -8.042 54.758 1.00 49.38 818 ALA A CA 1
ATOM 6456 C C . ALA A 1 818 ? -3.679 -7.027 55.685 1.00 49.38 818 ALA A C 1
ATOM 6458 O O . ALA A 1 818 ? -4.359 -6.371 56.479 1.00 49.38 818 ALA A O 1
ATOM 6459 N N . ASP A 1 819 ? -2.361 -6.839 55.545 1.00 47.88 819 ASP A N 1
ATOM 6460 C CA . ASP A 1 819 ? -1.531 -6.040 56.466 1.00 47.88 819 ASP A CA 1
ATOM 6461 C C . ASP A 1 819 ? -1.830 -4.533 56.486 1.00 47.88 819 ASP A C 1
ATOM 6463 O O . ASP A 1 819 ? -1.426 -3.846 57.416 1.00 47.88 819 ASP A O 1
ATOM 6467 N N . LYS A 1 820 ? -2.565 -3.995 55.502 1.00 49.97 820 LYS A N 1
ATOM 6468 C CA . LYS A 1 820 ? -2.896 -2.554 55.435 1.00 49.97 820 LYS A CA 1
ATOM 6469 C C . LYS A 1 820 ? -4.340 -2.211 55.818 1.00 49.97 820 LYS A C 1
ATOM 6471 O O . LYS A 1 820 ? -4.749 -1.066 55.668 1.00 49.97 820 LYS A O 1
ATOM 6476 N N . SER A 1 821 ? -5.136 -3.191 56.253 1.00 49.69 821 SER A N 1
ATOM 6477 C CA . SER A 1 821 ? -6.587 -3.006 56.443 1.00 49.69 821 SER A CA 1
ATOM 6478 C C . SER A 1 821 ? -6.999 -2.473 57.818 1.00 49.69 821 SER A C 1
ATOM 6480 O O . SER A 1 821 ? -8.096 -1.932 57.934 1.00 49.69 821 SER A O 1
ATOM 6482 N N . LYS A 1 822 ? -6.157 -2.625 58.849 1.00 51.34 822 LYS A N 1
ATOM 6483 C CA . LYS A 1 822 ? -6.567 -2.378 60.241 1.00 51.34 822 LYS A CA 1
ATOM 6484 C C . LYS A 1 822 ? -6.566 -0.897 60.652 1.00 51.34 822 LYS A C 1
ATOM 6486 O O . LYS A 1 822 ? -7.392 -0.547 61.482 1.00 51.34 822 LYS A O 1
ATOM 6491 N N . ASP A 1 823 ? -5.783 -0.046 59.980 1.00 50.69 823 ASP A N 1
ATOM 6492 C CA . ASP A 1 823 ? -5.729 1.415 60.193 1.00 50.69 823 ASP A CA 1
ATOM 6493 C C . ASP A 1 823 ? -5.928 2.178 58.868 1.00 50.69 823 ASP A C 1
ATOM 6495 O O . ASP A 1 823 ? -5.045 2.866 58.353 1.00 50.69 823 ASP A O 1
ATOM 6499 N N . ALA A 1 824 ? -7.086 1.978 58.236 1.00 54.50 824 ALA A N 1
ATOM 6500 C CA . ALA A 1 824 ? -7.357 2.469 56.887 1.00 54.50 824 ALA A CA 1
ATOM 6501 C C . ALA A 1 824 ? -7.966 3.883 56.871 1.00 54.50 824 ALA A C 1
ATOM 6503 O O . ALA A 1 824 ? -9.035 4.119 57.434 1.00 54.50 824 ALA A O 1
ATOM 6504 N N . SER A 1 825 ? -7.336 4.809 56.140 1.00 59.09 825 SER A N 1
ATOM 6505 C CA . SER A 1 825 ? -7.917 6.123 55.834 1.00 59.09 825 SER A CA 1
ATOM 6506 C C . SER A 1 825 ? -9.200 5.999 54.978 1.00 59.09 825 SER A C 1
ATOM 6508 O O . SER A 1 825 ? -9.360 5.014 54.247 1.00 59.09 825 SER A O 1
ATOM 6510 N N . PRO A 1 826 ? -10.116 6.992 54.987 1.00 58.50 826 PRO A N 1
ATOM 6511 C CA . PRO A 1 826 ? -11.381 6.929 54.236 1.00 58.50 826 PRO A CA 1
ATOM 6512 C C . PRO A 1 826 ? -11.194 6.703 52.725 1.00 58.50 826 PRO A C 1
ATOM 6514 O O . PRO A 1 826 ? -11.953 5.973 52.085 1.00 58.50 826 PRO A O 1
ATOM 6517 N N . THR A 1 827 ? -10.135 7.280 52.151 1.00 58.84 827 THR A N 1
ATOM 6518 C CA . THR A 1 827 ? -9.733 7.082 50.751 1.00 58.84 827 THR A CA 1
ATOM 6519 C C . THR A 1 827 ? -9.232 5.665 50.483 1.00 58.84 827 THR A C 1
ATOM 6521 O O . THR A 1 827 ? -9.537 5.103 49.429 1.00 58.84 827 THR A O 1
ATOM 6524 N N . LEU A 1 828 ? -8.526 5.054 51.440 1.00 60.94 828 LEU A N 1
ATOM 6525 C CA . LEU A 1 828 ? -8.103 3.658 51.353 1.00 60.94 828 LEU A CA 1
ATOM 6526 C C . LEU A 1 828 ? -9.318 2.719 51.377 1.00 60.94 828 LEU A C 1
ATOM 6528 O O . LEU A 1 828 ? -9.406 1.832 50.534 1.00 60.94 828 LEU A O 1
ATOM 6532 N N . LEU A 1 829 ? -10.296 2.949 52.262 1.00 62.09 829 LEU A N 1
ATOM 6533 C CA . LEU A 1 829 ? -11.523 2.140 52.349 1.00 62.09 829 LEU A CA 1
ATOM 6534 C C . LEU A 1 829 ? -12.355 2.178 51.056 1.00 62.09 829 LEU A C 1
ATOM 6536 O O . LEU A 1 829 ? -12.860 1.141 50.610 1.00 62.09 829 LEU A O 1
ATOM 6540 N N . LYS A 1 830 ? -12.434 3.346 50.403 1.00 61.41 830 LYS A N 1
ATOM 6541 C CA . LYS A 1 830 ? -13.055 3.496 49.076 1.00 61.41 830 LYS A CA 1
ATOM 6542 C C . LYS A 1 830 ? -12.286 2.729 47.992 1.00 61.41 830 LYS A C 1
ATOM 6544 O O . LYS A 1 830 ? -12.911 2.094 47.145 1.00 61.41 830 LYS A O 1
ATOM 6549 N N . GLY A 1 831 ? -10.951 2.726 48.057 1.00 57.69 831 GLY A N 1
ATOM 6550 C CA . GLY A 1 831 ? -10.072 1.972 47.153 1.00 57.69 831 GLY A CA 1
ATOM 6551 C C . GLY A 1 831 ? -10.084 0.450 47.362 1.00 57.69 831 GLY A C 1
ATOM 6552 O O . GLY A 1 831 ? -9.896 -0.295 46.405 1.00 57.69 831 GLY A O 1
ATOM 6553 N N . VAL A 1 832 ? -10.351 -0.026 48.584 1.00 64.25 832 VAL A N 1
ATOM 6554 C CA . VAL A 1 832 ? -10.454 -1.464 48.920 1.00 64.25 832 VAL A CA 1
ATOM 6555 C C . VAL A 1 832 ? -11.849 -2.027 48.581 1.00 64.25 832 VAL A C 1
ATOM 6557 O O . VAL A 1 832 ? -12.049 -3.239 48.574 1.00 64.25 832 VAL A O 1
ATOM 6560 N N . GLY A 1 833 ? -12.822 -1.164 48.262 1.00 76.81 833 GLY A N 1
ATOM 6561 C CA . GLY A 1 833 ? -14.179 -1.559 47.873 1.00 76.81 833 GLY A CA 1
ATOM 6562 C C . GLY A 1 833 ? -15.132 -1.834 49.042 1.00 76.81 833 GLY A C 1
ATOM 6563 O O . GLY A 1 833 ? -16.239 -2.311 48.799 1.00 76.81 833 GLY A O 1
ATOM 6564 N N . LEU A 1 834 ? -14.754 -1.502 50.286 1.00 82.94 834 LEU A N 1
ATOM 6565 C CA . LEU A 1 834 ? -15.577 -1.759 51.477 1.00 82.94 834 LEU A CA 1
ATOM 6566 C C . LEU A 1 834 ? -16.944 -1.063 51.391 1.00 82.94 834 LEU A C 1
ATOM 6568 O O . LEU A 1 834 ? -17.967 -1.72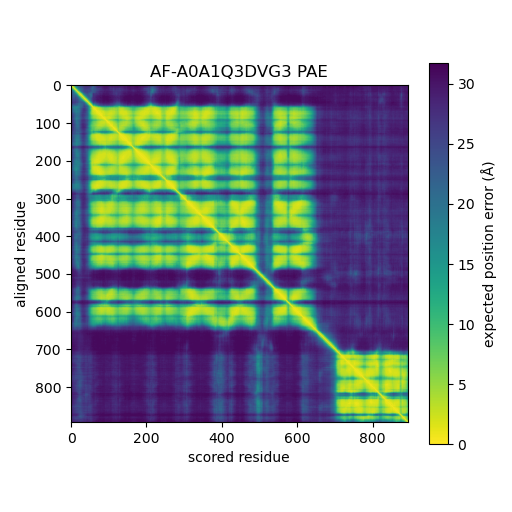3 51.544 1.00 82.94 834 LEU A O 1
ATOM 6572 N N . TYR A 1 835 ? -16.981 0.237 51.072 1.00 86.38 835 TYR A N 1
ATOM 6573 C CA . TYR A 1 835 ? -18.248 0.975 50.965 1.00 86.38 835 TYR A CA 1
ATOM 6574 C C . TYR A 1 835 ? -19.149 0.438 49.852 1.00 86.38 835 TYR A C 1
ATOM 6576 O O . TYR A 1 835 ? -20.366 0.425 49.994 1.00 86.38 835 TYR A O 1
ATOM 6584 N N . LYS A 1 836 ? -18.579 -0.088 48.764 1.00 86.44 836 LYS A N 1
ATOM 6585 C CA . LYS A 1 836 ? -19.385 -0.737 47.724 1.00 86.44 836 LYS A CA 1
ATOM 6586 C C . LYS A 1 836 ? -20.092 -1.977 48.282 1.00 86.44 836 LYS A C 1
ATOM 6588 O O . LYS A 1 836 ? -21.301 -2.126 48.150 1.00 86.44 836 LYS A O 1
ATOM 6593 N N . VAL A 1 837 ? -19.330 -2.831 48.958 1.00 88.81 837 VAL A N 1
ATOM 6594 C CA . VAL A 1 837 ? -19.815 -4.090 49.533 1.00 88.81 837 VAL A CA 1
ATOM 6595 C C . VAL A 1 837 ? -20.823 -3.837 50.668 1.00 88.81 837 VAL A C 1
ATOM 6597 O O . VAL A 1 837 ? -21.847 -4.515 50.748 1.00 88.81 837 VAL A O 1
ATOM 6600 N N . GLN A 1 838 ? -20.600 -2.808 51.490 1.00 90.50 838 GLN A N 1
ATOM 6601 C CA . GLN A 1 838 ? -21.565 -2.357 52.496 1.00 90.50 838 GLN A CA 1
ATOM 6602 C C . GLN A 1 838 ? -22.851 -1.804 51.872 1.00 90.50 838 GLN A C 1
ATOM 6604 O O . GLN A 1 838 ? -23.930 -2.105 52.372 1.00 90.50 838 GLN A O 1
ATOM 6609 N N . GLY A 1 839 ? -22.766 -1.039 50.781 1.00 89.50 839 GLY A N 1
ATOM 6610 C CA . GLY A 1 839 ? -23.944 -0.538 50.070 1.00 89.50 839 GLY A CA 1
ATOM 6611 C C . GLY A 1 839 ? -24.813 -1.661 49.504 1.00 89.50 839 GLY A C 1
ATOM 6612 O O . GLY A 1 839 ? -26.037 -1.622 49.627 1.00 89.50 839 GLY A O 1
ATOM 6613 N N . ASP A 1 840 ? -24.188 -2.710 48.964 1.00 91.88 840 ASP A N 1
ATOM 6614 C CA . ASP A 1 840 ? -24.907 -3.904 48.510 1.00 91.88 840 ASP A CA 1
ATOM 6615 C C . ASP A 1 840 ? -25.583 -4.643 49.673 1.00 91.88 840 ASP A C 1
ATOM 6617 O O . ASP A 1 840 ? -26.702 -5.136 49.513 1.00 91.88 840 ASP A O 1
ATOM 6621 N N . ALA A 1 841 ? -24.950 -4.673 50.851 1.00 93.00 841 ALA A N 1
ATOM 6622 C CA . ALA A 1 841 ? -25.536 -5.235 52.063 1.00 93.00 841 ALA A CA 1
ATOM 6623 C C . ALA A 1 841 ? -26.707 -4.394 52.604 1.00 93.00 841 ALA A C 1
ATOM 6625 O O . ALA A 1 841 ? -27.711 -4.974 53.002 1.00 93.00 841 ALA A O 1
ATOM 6626 N N . VAL A 1 842 ? -26.641 -3.057 52.555 1.00 94.56 842 VAL A N 1
ATOM 6627 C CA . VAL A 1 842 ? -27.769 -2.169 52.917 1.00 94.56 842 VAL A CA 1
ATOM 6628 C C . VAL A 1 842 ? -28.984 -2.463 52.040 1.00 94.56 842 VAL A C 1
ATOM 6630 O O . VAL A 1 842 ? -30.083 -2.677 52.551 1.00 94.56 842 VAL A O 1
ATOM 6633 N N . ALA A 1 843 ? -28.785 -2.550 50.722 1.00 94.50 843 ALA A N 1
ATOM 6634 C CA . ALA A 1 843 ? -29.857 -2.943 49.818 1.00 94.50 843 ALA A CA 1
ATOM 6635 C C . ALA A 1 843 ? -30.356 -4.365 50.124 1.00 94.50 843 ALA A C 1
ATOM 6637 O O . ALA A 1 843 ? -31.558 -4.602 50.134 1.00 94.50 843 ALA A O 1
ATOM 6638 N N . ALA A 1 844 ? -29.466 -5.307 50.445 1.00 95.12 844 ALA A N 1
ATOM 6639 C CA . ALA A 1 844 ? -29.870 -6.668 50.791 1.00 95.12 844 ALA A CA 1
ATOM 6640 C C . ALA A 1 844 ? -30.693 -6.758 52.080 1.00 95.12 844 ALA A C 1
ATOM 6642 O O . ALA A 1 844 ? -31.603 -7.579 52.145 1.00 95.12 844 ALA A O 1
ATOM 6643 N N . VAL A 1 845 ? -30.416 -5.916 53.080 1.00 95.00 845 VAL A N 1
ATOM 6644 C CA . VAL A 1 845 ? -31.233 -5.815 54.298 1.00 95.00 845 VAL A CA 1
ATOM 6645 C C . VAL A 1 845 ? -32.656 -5.400 53.933 1.00 95.00 845 VAL A C 1
ATOM 6647 O O . VAL A 1 845 ? -33.596 -6.093 54.306 1.00 95.00 845 VAL A O 1
ATOM 6650 N N . ILE A 1 846 ? -32.827 -4.335 53.142 1.00 95.56 846 ILE A N 1
ATOM 6651 C CA . ILE A 1 846 ? -34.166 -3.875 52.737 1.00 95.56 846 ILE A CA 1
ATOM 6652 C C . ILE A 1 846 ? -34.878 -4.908 51.857 1.00 95.56 846 ILE A C 1
ATOM 6654 O O . ILE A 1 846 ? -36.065 -5.153 52.047 1.00 95.56 846 ILE A O 1
ATOM 6658 N N . GLY A 1 847 ? -34.163 -5.569 50.942 1.00 94.00 847 GLY A N 1
ATOM 6659 C CA . GLY A 1 847 ? -34.726 -6.655 50.138 1.00 94.00 847 GLY A CA 1
ATOM 6660 C C . GLY A 1 847 ? -35.146 -7.864 50.975 1.00 94.00 847 GLY A C 1
ATOM 6661 O O . GLY A 1 847 ? -36.198 -8.440 50.721 1.00 94.00 847 GLY A O 1
ATOM 6662 N N . GLY A 1 848 ? -34.373 -8.210 52.008 1.00 92.75 848 GLY A N 1
ATOM 6663 C CA . GLY A 1 848 ? -34.726 -9.258 52.964 1.00 92.75 848 GLY A CA 1
ATOM 6664 C C . GLY A 1 848 ? -35.928 -8.890 53.830 1.00 92.75 848 GLY A C 1
ATOM 6665 O O . GLY A 1 848 ? -36.770 -9.744 54.085 1.00 92.75 848 GLY A O 1
ATOM 6666 N N . ILE A 1 849 ? -36.053 -7.619 54.230 1.00 94.19 849 ILE A N 1
ATOM 6667 C CA . ILE A 1 849 ? -37.233 -7.133 54.955 1.00 94.19 849 ILE A CA 1
ATOM 6668 C C . ILE A 1 849 ? -38.471 -7.182 54.061 1.00 94.19 849 ILE A C 1
ATOM 6670 O O . ILE A 1 849 ? -39.522 -7.638 54.499 1.00 94.19 849 ILE A O 1
ATOM 6674 N N . PHE A 1 850 ? -38.336 -6.762 52.804 1.00 95.06 850 PHE A N 1
ATOM 6675 C CA . PHE A 1 850 ? -39.415 -6.809 51.825 1.00 95.06 850 PHE A CA 1
ATOM 6676 C C . PHE A 1 850 ? -39.892 -8.244 51.562 1.00 95.06 850 PHE A C 1
ATOM 6678 O O . PHE A 1 850 ? -41.095 -8.489 51.550 1.00 95.06 850 PHE A O 1
ATOM 6685 N N . GLU A 1 851 ? -38.963 -9.191 51.390 1.00 91.69 851 GLU A N 1
ATOM 6686 C CA . GLU A 1 851 ? -39.285 -10.604 51.145 1.00 91.69 851 GLU A CA 1
ATOM 6687 C C . GLU A 1 851 ? -39.919 -11.280 52.374 1.00 91.69 851 GLU A C 1
ATOM 6689 O O . GLU A 1 851 ? -40.880 -12.029 52.223 1.00 91.69 851 GLU A O 1
ATOM 6694 N N . GLN A 1 852 ? -39.416 -11.009 53.586 1.00 92.56 852 GLN A N 1
ATOM 6695 C CA . GLN A 1 852 ? -39.826 -11.723 54.804 1.00 92.56 852 GLN A CA 1
ATOM 6696 C C . GLN A 1 852 ? -40.994 -11.067 55.558 1.00 92.56 852 GLN A C 1
ATOM 6698 O O . GLN A 1 852 ? -41.829 -11.774 56.119 1.00 92.56 852 GLN A O 1
ATOM 6703 N N . PHE A 1 853 ? -41.038 -9.734 55.615 1.00 90.88 853 PHE A N 1
ATOM 6704 C CA . PHE A 1 853 ? -41.996 -8.961 56.422 1.00 90.88 853 PHE A CA 1
ATOM 6705 C C . PHE A 1 853 ? -42.934 -8.085 55.575 1.00 90.88 853 PHE A C 1
ATOM 6707 O O . PHE A 1 853 ? -43.770 -7.366 56.125 1.00 90.88 853 PHE A O 1
ATOM 6714 N N . GLY A 1 854 ? -42.809 -8.140 54.246 1.00 91.00 854 GLY A N 1
ATOM 6715 C CA . GLY A 1 854 ? -43.699 -7.476 53.299 1.00 91.00 854 GLY A CA 1
ATOM 6716 C C . GLY A 1 854 ? -43.366 -6.009 53.002 1.00 91.00 854 GLY A C 1
ATOM 6717 O O . GLY A 1 854 ? -42.509 -5.370 53.617 1.00 91.00 854 GLY A O 1
ATOM 6718 N N . ALA A 1 855 ? -44.089 -5.461 52.021 1.00 88.31 855 ALA A N 1
ATOM 6719 C CA . ALA A 1 855 ? -43.841 -4.132 51.463 1.00 88.31 855 ALA A CA 1
ATOM 6720 C C . ALA A 1 855 ? -44.079 -2.983 52.460 1.00 88.31 855 ALA A C 1
ATOM 6722 O O . ALA A 1 855 ? -43.290 -2.044 52.502 1.00 88.31 855 ALA A O 1
ATOM 6723 N N . SER A 1 856 ? -45.128 -3.054 53.288 1.00 89.19 856 SER A N 1
ATOM 6724 C CA . SER A 1 856 ? -45.439 -2.000 54.273 1.00 89.19 856 SER A CA 1
ATOM 6725 C C . SER A 1 856 ? -44.301 -1.817 55.288 1.00 89.19 856 SER A C 1
ATOM 6727 O O . SER A 1 856 ? -43.820 -0.708 55.527 1.00 89.19 856 SER A O 1
ATOM 6729 N N . THR A 1 857 ? -43.781 -2.928 55.809 1.00 90.56 857 THR A N 1
ATOM 6730 C CA . THR A 1 857 ? -42.671 -2.946 56.768 1.00 90.56 857 THR A CA 1
ATOM 6731 C C . THR A 1 857 ? -41.373 -2.428 56.148 1.00 90.56 857 THR A C 1
ATOM 6733 O O . THR A 1 857 ? -40.648 -1.646 56.769 1.00 90.56 857 THR A O 1
ATOM 6736 N N . ALA A 1 858 ? -41.088 -2.804 54.896 1.00 90.56 858 ALA A N 1
ATOM 6737 C CA . ALA A 1 858 ? -39.946 -2.280 54.148 1.00 90.56 858 ALA A CA 1
ATOM 6738 C C . ALA A 1 858 ? -40.065 -0.766 53.892 1.00 90.56 858 ALA A C 1
ATOM 6740 O O . ALA A 1 858 ? -39.076 -0.048 54.036 1.00 90.56 858 ALA A O 1
ATOM 6741 N N . HIS A 1 859 ? -41.267 -0.271 53.581 1.00 91.50 859 HIS A N 1
ATOM 6742 C CA . HIS A 1 859 ? -41.543 1.157 53.406 1.00 91.50 859 HIS A CA 1
ATOM 6743 C C . HIS A 1 859 ? -41.309 1.941 54.704 1.00 91.50 859 HIS A C 1
ATOM 6745 O O . HIS A 1 859 ? -40.586 2.937 54.705 1.00 91.50 859 HIS A O 1
ATOM 6751 N N . ARG A 1 860 ? -41.823 1.452 55.840 1.00 88.75 860 ARG A N 1
ATOM 6752 C CA . ARG A 1 860 ? -41.583 2.076 57.151 1.00 88.75 860 ARG A CA 1
ATOM 6753 C C . ARG A 1 860 ? -40.100 2.072 57.522 1.00 88.75 860 ARG A C 1
ATOM 6755 O O . ARG A 1 860 ? -39.578 3.062 58.031 1.00 88.75 860 ARG A O 1
ATOM 6762 N N . THR A 1 861 ? -39.398 0.981 57.217 1.00 89.56 861 THR A N 1
ATOM 6763 C CA . THR A 1 861 ? -37.950 0.870 57.448 1.00 89.56 861 THR A CA 1
ATOM 6764 C C . THR A 1 861 ? -37.168 1.860 56.583 1.00 89.56 861 THR A C 1
ATOM 6766 O O . THR A 1 861 ? -36.203 2.461 57.053 1.00 89.56 861 THR A O 1
ATOM 6769 N N . PHE A 1 862 ? -37.589 2.079 55.334 1.00 91.06 862 PHE A N 1
ATOM 6770 C CA . PHE A 1 862 ? -36.990 3.085 54.462 1.00 91.06 862 PHE A CA 1
ATOM 6771 C C . PHE A 1 862 ? -37.093 4.492 55.075 1.00 91.06 862 PHE A C 1
ATOM 6773 O O . PHE A 1 862 ? -36.064 5.145 55.249 1.00 91.06 862 PHE A O 1
ATOM 6780 N N . HIS A 1 863 ? -38.284 4.920 55.502 1.00 87.50 863 HIS A N 1
ATOM 6781 C CA . HIS A 1 863 ? -38.487 6.252 56.097 1.00 87.50 863 HIS A CA 1
ATOM 6782 C C . HIS A 1 863 ? -37.783 6.446 57.442 1.00 87.50 863 HIS A C 1
ATOM 6784 O O . HIS A 1 863 ? -37.219 7.504 57.697 1.00 87.50 863 HIS A O 1
ATOM 6790 N N . THR A 1 864 ? -37.760 5.420 58.293 1.00 86.88 864 THR A N 1
ATOM 6791 C CA . THR A 1 864 ? -37.222 5.543 59.661 1.00 86.88 864 THR A CA 1
ATOM 6792 C C . THR A 1 864 ? -35.719 5.277 59.764 1.00 86.88 864 THR A C 1
ATOM 6794 O O . THR A 1 864 ? -35.058 5.822 60.647 1.00 86.88 864 THR A O 1
ATOM 6797 N N . ARG A 1 865 ? -35.149 4.425 58.897 1.00 86.38 865 ARG A N 1
ATOM 6798 C CA . ARG A 1 865 ? -33.765 3.921 59.041 1.00 86.38 865 ARG A CA 1
ATOM 6799 C C . ARG A 1 865 ? -32.854 4.191 57.846 1.00 86.38 865 ARG A C 1
ATOM 6801 O O . ARG A 1 865 ? -31.637 4.150 58.019 1.00 86.38 865 ARG A O 1
ATOM 6808 N N . VAL A 1 866 ? -33.401 4.455 56.658 1.00 87.62 866 VAL A N 1
ATOM 6809 C CA . VAL A 1 866 ? -32.614 4.728 55.438 1.00 87.62 866 VAL A CA 1
ATOM 6810 C C . VAL A 1 866 ? -32.602 6.228 55.143 1.00 87.62 866 VAL A C 1
ATOM 6812 O O . VAL A 1 866 ? -31.530 6.829 55.067 1.00 87.62 866 VAL A O 1
ATOM 6815 N N . LEU A 1 867 ? -33.780 6.846 55.054 1.00 85.19 867 LEU A N 1
ATOM 6816 C CA . LEU A 1 867 ? -33.960 8.246 54.672 1.00 85.19 867 LEU A CA 1
ATOM 6817 C C . LEU A 1 867 ? -33.193 9.241 55.572 1.00 85.19 867 LEU A C 1
ATOM 6819 O O . LEU A 1 867 ? -32.446 10.052 55.021 1.00 85.19 867 LEU A O 1
ATOM 6823 N N . PRO A 1 868 ? -33.204 9.140 56.922 1.00 83.25 868 PRO A N 1
ATOM 6824 C CA . PRO A 1 868 ? -32.519 10.108 57.792 1.00 83.25 868 PRO A CA 1
ATOM 6825 C C . PRO A 1 868 ? -30.996 10.132 57.616 1.00 83.25 868 PRO A C 1
ATOM 6827 O O . PRO A 1 868 ? -30.318 11.084 57.998 1.00 83.25 868 PRO A O 1
ATOM 6830 N N . HIS A 1 869 ? -30.418 9.061 57.070 1.00 80.62 869 HIS A N 1
ATOM 6831 C CA . HIS A 1 869 ? -28.981 8.960 56.827 1.00 80.62 869 HIS A CA 1
ATOM 6832 C C . HIS A 1 869 ? -28.567 9.480 55.449 1.00 80.62 869 HIS A C 1
ATOM 6834 O O . HIS A 1 869 ? -27.397 9.809 55.270 1.00 80.62 869 HIS A O 1
ATOM 6840 N N . ILE A 1 870 ? -29.517 9.601 54.521 1.00 77.06 870 ILE A N 1
ATOM 6841 C CA . ILE A 1 870 ? -29.318 10.172 53.186 1.00 77.06 870 ILE A CA 1
ATOM 6842 C C . ILE A 1 870 ? -29.458 11.709 53.219 1.00 77.06 870 ILE A C 1
ATOM 6844 O O . ILE A 1 870 ? -28.802 12.392 52.435 1.00 77.06 870 ILE A O 1
ATOM 6848 N N . LEU A 1 871 ? -30.239 12.252 54.165 1.00 67.62 871 LEU A N 1
ATOM 6849 C CA . LEU A 1 871 ? -30.458 13.698 54.359 1.00 67.62 871 LEU A CA 1
ATOM 6850 C C . LEU A 1 871 ? -29.256 14.443 54.961 1.00 67.62 871 LEU A C 1
ATOM 6852 O O . LEU A 1 871 ? -29.035 15.612 54.680 1.00 67.62 871 LEU A O 1
ATOM 6856 N N . ALA A 1 872 ? -28.441 13.774 55.780 1.00 54.88 872 ALA A N 1
ATOM 6857 C CA . ALA A 1 872 ? -27.371 14.417 56.552 1.00 54.88 872 ALA A CA 1
ATOM 6858 C C . ALA A 1 872 ? -26.082 14.735 55.753 1.00 54.88 872 ALA A C 1
ATOM 6860 O O . ALA A 1 872 ? -25.061 15.092 56.346 1.00 54.88 872 ALA A O 1
ATOM 6861 N N . SER A 1 873 ? -26.084 14.571 54.426 1.00 51.47 873 SER A N 1
ATOM 6862 C CA . SER A 1 873 ? -24.904 14.763 53.574 1.00 51.47 873 SER A CA 1
ATOM 6863 C C . SER A 1 873 ? -24.826 16.208 53.063 1.00 51.47 873 SER A C 1
ATOM 6865 O O . SER A 1 873 ? -25.470 16.559 52.083 1.00 51.47 873 SER A O 1
ATOM 6867 N N . LYS A 1 874 ? -23.989 17.050 53.688 1.00 50.03 874 LYS A N 1
ATOM 6868 C CA . LYS A 1 874 ? -23.629 18.404 53.199 1.00 50.03 874 LYS A CA 1
ATOM 6869 C C . LYS A 1 874 ? -22.755 18.398 51.922 1.00 50.03 874 LYS A C 1
ATOM 6871 O O . LYS A 1 874 ? -22.043 19.361 51.652 1.00 50.03 874 LYS A O 1
ATOM 6876 N N . PHE A 1 875 ? -22.734 17.308 51.153 1.00 50.75 875 PHE A N 1
ATOM 6877 C CA . PHE A 1 875 ? -21.849 17.138 49.997 1.00 50.75 875 PHE A CA 1
ATOM 6878 C C . PHE A 1 875 ? -22.631 16.762 48.738 1.00 50.75 875 PHE A C 1
ATOM 6880 O O . PHE A 1 875 ? -23.703 16.174 48.811 1.00 50.75 875 PHE A O 1
ATOM 6887 N N . HIS A 1 876 ? -22.055 17.073 47.571 1.00 50.34 876 HIS A N 1
ATOM 6888 C CA . HIS A 1 876 ? -22.617 16.934 46.214 1.00 50.34 876 HIS A CA 1
ATOM 6889 C C . HIS A 1 876 ? -23.029 15.497 45.788 1.00 50.34 876 HIS A C 1
ATOM 6891 O O . HIS A 1 876 ? -23.177 15.224 44.601 1.00 50.34 876 HIS A O 1
ATOM 6897 N N . ALA A 1 877 ? -23.180 14.546 46.709 1.00 57.03 877 ALA A N 1
ATOM 6898 C CA . ALA A 1 877 ? -23.671 13.193 46.471 1.00 57.03 877 ALA A CA 1
ATOM 6899 C C . ALA A 1 877 ? -24.605 12.788 47.629 1.00 57.03 877 ALA A C 1
ATOM 6901 O O . ALA A 1 877 ? -24.156 12.344 48.685 1.00 57.03 877 ALA A O 1
ATOM 6902 N N . GLY A 1 878 ? -25.905 13.003 47.436 1.00 67.62 878 GLY A N 1
ATOM 6903 C CA . GLY A 1 878 ? -26.979 12.796 48.409 1.00 67.62 878 GLY A CA 1
ATOM 6904 C C . GLY A 1 878 ? -28.298 13.341 47.855 1.00 67.62 878 GLY A C 1
ATOM 6905 O O . GLY A 1 878 ? -28.320 13.832 46.723 1.00 67.62 878 GLY A O 1
ATOM 6906 N N . LEU A 1 879 ? -29.382 13.261 48.635 1.00 76.06 879 LEU A N 1
ATOM 6907 C CA . LEU A 1 879 ? -30.645 13.895 48.247 1.00 76.06 879 LEU A CA 1
ATOM 6908 C C . LEU A 1 879 ? -30.425 15.421 48.173 1.00 76.06 879 LEU A C 1
ATOM 6910 O O . LEU A 1 879 ? -29.845 15.963 49.116 1.00 76.06 879 LEU A O 1
ATOM 6914 N N . PRO A 1 880 ? -30.846 16.123 47.105 1.00 78.19 880 PRO A N 1
ATOM 6915 C CA . PRO A 1 880 ? -30.681 17.573 47.015 1.00 78.19 880 PRO A CA 1
ATOM 6916 C C . PRO A 1 880 ? -31.367 18.309 48.175 1.00 78.19 880 PRO A C 1
ATOM 6918 O O . PRO A 1 880 ? -32.458 17.916 48.582 1.00 78.19 880 PRO A O 1
ATOM 6921 N N . GLU A 1 881 ? -30.760 19.401 48.661 1.00 75.38 881 GLU A N 1
ATOM 6922 C CA . GLU A 1 881 ? -31.269 20.194 49.801 1.00 75.38 881 GLU A CA 1
ATOM 6923 C C . GLU A 1 881 ? -32.715 20.675 49.601 1.00 75.38 881 GLU A C 1
ATOM 6925 O O . GLU A 1 881 ? -33.481 20.738 50.557 1.00 75.38 881 GLU A O 1
ATOM 6930 N N . ALA A 1 882 ? -33.121 20.917 48.350 1.00 74.06 882 ALA A N 1
ATOM 6931 C CA . ALA A 1 882 ? -34.483 21.314 47.989 1.00 74.06 882 ALA A CA 1
ATOM 6932 C C . ALA A 1 882 ? -35.569 20.308 48.417 1.00 74.06 882 ALA A C 1
ATOM 6934 O O . ALA A 1 882 ? -36.721 20.694 48.556 1.00 74.06 882 ALA A O 1
ATOM 6935 N N . PHE A 1 883 ? -35.211 19.038 48.632 1.00 75.75 883 PHE A N 1
ATOM 6936 C CA . PHE A 1 883 ? -36.141 17.985 49.048 1.00 75.75 883 PHE A CA 1
ATOM 6937 C C . PHE A 1 883 ? -36.011 17.634 50.537 1.00 75.75 883 PHE A C 1
ATOM 6939 O O . PHE A 1 883 ? -36.677 16.716 51.009 1.00 75.75 883 PHE A O 1
ATOM 6946 N N . HIS A 1 884 ? -35.140 18.314 51.297 1.00 76.56 884 HIS A N 1
ATOM 6947 C CA . HIS A 1 884 ? -34.898 17.976 52.705 1.00 76.56 884 HIS A CA 1
ATOM 6948 C C . HIS A 1 884 ? -36.093 18.327 53.597 1.00 76.56 884 HIS A C 1
ATOM 6950 O O . HIS A 1 884 ? -36.431 17.536 54.475 1.00 76.56 884 HIS A O 1
ATOM 6956 N N . GLU A 1 885 ? -36.779 19.447 53.359 1.00 65.25 885 GLU A N 1
ATOM 6957 C CA . GLU A 1 885 ? -37.934 19.858 54.177 1.00 65.25 885 GLU A CA 1
ATOM 6958 C C . GLU A 1 885 ? -39.111 18.867 54.070 1.00 65.25 885 GLU A C 1
ATOM 6960 O O . GLU A 1 885 ? -39.684 18.474 55.089 1.00 65.25 885 GLU A O 1
ATOM 6965 N N . ASP A 1 886 ? -39.380 18.336 52.873 1.00 64.12 886 ASP A N 1
ATOM 6966 C CA . ASP A 1 886 ? -40.454 17.356 52.634 1.00 64.12 886 ASP A CA 1
ATOM 6967 C C . ASP A 1 886 ? -40.237 16.029 53.372 1.00 64.12 886 ASP A C 1
ATOM 6969 O O . ASP A 1 886 ? -41.176 15.345 53.784 1.00 64.12 886 ASP A O 1
ATOM 6973 N N . THR A 1 887 ? -38.976 15.653 53.573 1.00 62.09 887 THR A N 1
ATOM 6974 C CA . THR A 1 887 ? -38.622 14.407 54.264 1.00 62.09 887 THR A CA 1
ATOM 6975 C C . THR A 1 887 ? -38.719 14.501 55.789 1.00 62.09 887 THR A C 1
ATOM 6977 O O . THR A 1 887 ? -38.947 13.489 56.460 1.00 62.09 887 THR A O 1
ATOM 6980 N N . ILE A 1 888 ? -38.595 15.706 56.356 1.00 59.84 888 ILE A N 1
ATOM 6981 C CA . ILE A 1 888 ? -38.752 15.944 57.799 1.00 59.84 888 ILE A CA 1
ATOM 6982 C C . ILE A 1 888 ? -40.233 15.816 58.190 1.00 59.84 888 ILE A C 1
ATOM 6984 O O . ILE A 1 888 ? -40.544 15.244 59.233 1.00 59.84 888 ILE A O 1
ATOM 6988 N N . HIS A 1 889 ? -41.155 16.235 57.318 1.00 54.88 889 HIS A N 1
ATOM 6989 C CA . HIS A 1 889 ? -42.597 16.071 57.534 1.00 54.88 889 HIS A CA 1
ATOM 6990 C C . HIS A 1 889 ? -43.063 14.604 57.504 1.00 54.88 889 HIS A C 1
ATOM 6992 O O . HIS A 1 889 ? -43.961 14.235 58.259 1.00 54.88 889 HIS A O 1
ATOM 6998 N N . HIS A 1 890 ? -42.432 13.750 56.690 1.00 54.50 890 HIS A N 1
ATOM 6999 C CA . HIS A 1 890 ? -42.780 12.326 56.581 1.00 54.50 890 HIS A CA 1
ATOM 7000 C C . HIS A 1 890 ? -42.124 11.414 57.632 1.00 54.50 890 HIS A C 1
ATOM 7002 O O . HIS A 1 890 ? -42.591 10.297 57.832 1.00 54.50 890 HIS A O 1
ATOM 7008 N N . SER A 1 891 ? -41.064 11.863 58.313 1.00 47.28 891 SER A N 1
ATOM 7009 C CA . SER A 1 891 ? -40.345 11.063 59.324 1.00 47.28 891 SER A CA 1
ATOM 7010 C C . SER A 1 891 ? -40.911 11.183 60.748 1.00 47.28 891 SER A C 1
ATOM 7012 O O . SER A 1 891 ? -40.462 10.466 61.642 1.00 47.28 891 SER A O 1
ATOM 7014 N N . LEU A 1 892 ? -41.912 12.050 60.954 1.00 40.16 892 LEU A N 1
ATOM 7015 C CA . LEU A 1 892 ? -42.620 12.258 62.225 1.00 40.16 892 LEU A CA 1
ATOM 7016 C C . LEU A 1 892 ? -43.920 11.429 62.371 1.00 40.16 892 LEU A C 1
ATOM 7018 O O . LEU A 1 892 ? -44.612 11.596 63.375 1.00 40.16 892 LEU A O 1
ATOM 7022 N N . PHE A 1 893 ? -44.234 10.536 61.420 1.00 36.81 893 PHE A N 1
ATOM 7023 C CA . PHE A 1 893 ? -45.426 9.666 61.427 1.00 36.81 893 PHE A CA 1
ATOM 7024 C C . PHE A 1 893 ? -45.101 8.163 61.440 1.00 36.81 893 PHE A C 1
ATOM 7026 O O . PHE A 1 893 ? -44.223 7.717 60.664 1.00 36.81 893 PHE A O 1
#